Protein AF-A0A0S8D7I2-F1 (afdb_monomer)

Radius of gyration: 40.23 Å; Cα contacts (8 Å, |Δi|>4): 1376; chains: 1; bounding box: 91×74×129 Å

Foldseek 3Di:
DFLVPPDQPPDAQPCLVVVVVVLVDPVNVLAFQVVNLLVLLVVLLVSLVPDDPLAACLLNSLVSLVVCVVVCSHVHAFPLSSQQCLLAPPPDDPVRSLVSLCRNLSFFDPLQLCCLFFVQHPNRAAEWEEEQEFFQQDDLQSLLQSVNSLSNCSNSNNHSHHRAREYAPFDDPAPCCVPQPCVNNNPCPRVRGYDHDLEDFAFLSGQFHAPQEDEAEQLDFPVPDPQPPDLHWYFYAYPSQFGDFTDHPVLSVLLCLLVVLVLLLLVQLLVVCVVVLVVQVPDPWHFLVVLVVVLCVSQQDFSCNGPSNVVDDPLSVLLQQLLCCQLLVNVCRRRDGNNNVQVSVVVVVLNLSVVLSVLSVPCSVQQDDPGTGDPPVVSVVVSSVVSSVSSVVSSVSSVSVSRGNNSSSSSCCRRVVPDHQAAERGHTLVSLLVSCPVPQKHFYWDDTPNTTHTDGIRGPVQSPDQANYEYAYFAAADCVSGNYDRNYFYAGYQHADDHDHDGDDHHHYDYDPWLGSLLVVLVSLCVSCLQAEQLPADLVRLVVQLVVLPPPPDPQSVVQNVSSVSSNVNVVVVDPTHRRLVSSLSSLLSSLVRLCVSCVQLVNTDPSSLVSNQVSSQSSVCSVVVGRGRQDDLPPPDPDPCSSVVSSLRQLLRPSSLVSVQVSLVVVQVVLLVCLVCLLVVNDPVQFPQWDQALQAEIETEGEHEPVCVVVCVVSVVSNLVSVLVVVVVVCVVPVSHFKYKYWYAYDYRSVCSNVVDDDQDPFWTKIKIDGDPDPVSLVQLLQLLQQLQVVQCVQAVQKAKEFEAPVSVSVVVSCVVRYDDGHYHYDYDHGGIMMITGGHPSPPPDPVSRNVSGDHDDD

Solvent-accessible surface area (backbone atoms only — not comparable to full-atom values): 46461 Å² total; per-residue (Å²): 134,56,65,76,65,65,74,81,73,89,65,63,67,82,64,51,74,63,53,56,56,56,60,71,33,69,78,46,66,73,44,54,72,65,64,45,48,52,55,54,40,53,51,52,48,55,56,60,68,70,55,66,80,76,36,63,33,50,40,32,52,43,51,50,44,50,48,41,43,74,70,55,72,41,99,76,66,44,54,65,57,47,51,49,38,52,68,65,66,61,81,57,52,74,67,56,44,39,51,54,33,8,37,33,54,8,45,38,66,68,63,46,70,47,36,82,67,35,77,28,45,93,75,44,62,41,66,24,23,28,36,18,24,25,40,56,79,47,46,64,38,21,46,52,41,12,49,55,48,27,45,51,38,45,23,57,43,46,26,69,53,48,69,38,32,34,32,13,85,42,82,60,93,49,68,65,44,52,67,65,42,25,69,62,36,37,85,52,45,64,79,37,56,46,40,52,56,65,52,53,74,58,31,34,62,45,57,52,42,50,82,54,59,43,82,40,48,40,78,42,52,57,83,80,57,75,70,84,84,50,95,59,48,37,37,34,20,44,99,88,56,36,54,73,36,76,58,53,71,67,56,52,55,55,46,50,53,55,52,46,58,55,47,49,41,51,53,48,48,53,52,48,51,54,51,53,49,53,56,54,71,66,43,95,75,47,42,48,70,60,53,53,50,46,54,53,54,61,34,61,38,33,54,58,73,30,72,57,51,71,71,45,54,74,65,56,49,48,52,50,25,38,36,32,33,64,60,66,62,33,87,61,28,44,71,30,20,52,49,56,46,24,56,51,37,39,75,74,71,43,49,51,47,44,46,48,56,46,48,66,66,72,52,46,72,72,44,35,53,98,54,30,60,49,94,46,65,71,52,49,52,53,51,50,50,51,51,53,52,45,52,51,51,28,53,50,54,51,51,55,55,62,33,14,38,50,51,39,50,37,41,39,40,64,57,69,60,56,68,79,66,68,41,39,50,76,39,38,56,68,58,49,54,64,70,35,68,91,42,69,52,34,45,28,32,46,83,53,98,95,42,43,31,67,77,30,32,37,46,46,74,60,73,68,43,72,59,53,21,35,34,31,38,16,54,36,53,46,65,87,57,36,54,63,44,84,41,50,38,50,35,20,31,39,24,40,67,90,79,45,77,88,61,90,54,91,49,33,73,49,75,50,91,42,60,30,44,23,46,57,53,48,52,58,45,46,68,54,42,61,67,48,38,51,42,85,48,49,71,73,56,47,52,54,48,46,64,74,40,62,89,54,91,48,72,72,38,51,57,46,45,53,54,46,52,45,34,50,51,43,64,70,68,66,60,93,50,35,45,19,54,68,45,55,40,52,51,45,52,50,31,51,50,24,34,35,60,63,11,61,70,53,73,47,66,36,74,64,37,54,56,48,52,45,47,40,55,19,49,46,42,14,44,74,69,48,41,87,52,72,86,66,87,63,86,87,56,64,90,53,96,57,30,64,60,55,47,38,52,54,50,45,51,31,72,58,50,37,54,51,53,34,59,54,43,57,47,55,51,51,47,51,54,51,33,52,55,33,43,74,67,77,72,42,68,71,61,62,60,55,56,47,80,42,61,75,30,32,38,45,31,38,36,82,38,38,65,85,44,45,68,60,46,66,76,44,41,72,58,52,52,51,52,53,49,54,53,50,53,50,50,28,75,79,36,75,60,44,30,37,37,38,36,31,40,26,47,41,81,46,52,66,38,55,41,68,67,55,83,74,85,58,92,58,65,22,39,38,39,38,41,63,62,100,49,71,66,28,52,51,42,49,41,49,22,44,47,55,42,42,66,56,48,58,75,69,38,90,79,40,37,37,38,36,25,11,92,68,32,66,60,58,49,50,47,50,60,76,41,46,76,99,62,59,70,45,82,42,90,41,98,55,72,36,37,36,41,35,31,59,38,56,65,64,77,67,43,68,77,79,48,56,85,30,48,55,69,71,79,129

Sequence (860 aa):
MNINDFSISEKKFLNVKQVIKTFKKKIFLKKNVFEREILVNETLFKFIDKEKTPCFLLPQVLDYIEKINTEKILPKYEFSSFELWLNDYSKLSFEENYFIRAKIAGKYIPRDEYQKIFPIGLNKVYEGSHIVTSHESPDLDSMIGSFWGWVDAFAARVGNNLHVWNVPQGPVQSQEIEIYFKDVFGPAIFKRIMKTNSSLTLTGKDLLHFKNLVLKKEEDSIADIDHKRHNIAVVVINSEGYYLGDWRSFDYEDVKSVTSLLDFCLQWFKNKIKFDLLSLFSKKDFYEKEFESFIIKIFNLKLKNSDPFNRFDEDKKKILDDFLKNVLNMKKGIEVSFFEFSKDLSKLSLKEFERLYTFFKEKKSLVFENGKVKEDRSKIFKFFEKIMVQIEEVLNEINQYLGRLDVALKVKYDVFGYMPSYVTINDEVEEIKNKMGPNQFLSVVMFDEGKNIPIGVIRAIDLKKRTLGTVSFRDFSSKEDINMSSYLDVISVIDHHKTSLNTLSPPCMIVSDVQSTNTIMAQMSFEINDRYSVYNMKKSEIDKQIEMVIGKKEKRSNEILKRLFQKKNILEKKEKYFIHPYREFLEYLHFLFAILDDTDLLMKVSKRDIEYFVSLLNRMKSIIVKKEVEIIDISDLEKDENFLEKAANRILKNKEMYLIYKKIYLHKEKDIEKNIKKCVKDKSFSIFSDVKIQNRCARVGQTKIFFKNVKYFEKNKNILKKRWLEETKKVFLERNDLDLHIHMISTIRGAKEVFEASFKKYLHKDEIWIWIPYNEIARIHLKKFLKSFWEVLSKADENFYVEIYGMDYKILENIFNSCLYPIKKIVKNKDMPHAVIYFQAGKINSRKTMISPYLPKLID

Mean predicted aligned error: 11.29 Å

Structure (mmCIF, N/CA/C/O backbone):
data_AF-A0A0S8D7I2-F1
#
_entry.id   AF-A0A0S8D7I2-F1
#
loop_
_atom_site.group_PDB
_atom_site.id
_atom_site.type_symbol
_atom_site.label_atom_id
_atom_site.label_alt_id
_atom_site.label_comp_id
_atom_site.label_asym_id
_atom_site.label_entity_id
_atom_site.label_seq_id
_atom_site.pdbx_PDB_ins_code
_atom_site.Cartn_x
_atom_site.Cartn_y
_atom_site.Cartn_z
_atom_site.occupancy
_atom_site.B_iso_or_equiv
_atom_site.auth_seq_id
_atom_site.auth_comp_id
_atom_site.auth_asym_id
_atom_site.auth_atom_id
_atom_site.pdbx_PDB_model_num
ATOM 1 N N . MET A 1 1 ? -12.689 -21.189 28.047 1.00 66.75 1 MET A N 1
ATOM 2 C CA . MET A 1 1 ? -11.795 -20.387 27.191 1.00 66.75 1 MET A CA 1
ATOM 3 C C . MET A 1 1 ? -12.311 -18.960 27.167 1.00 66.75 1 MET A C 1
ATOM 5 O O . MET A 1 1 ? -13.443 -18.761 26.736 1.00 66.75 1 MET A O 1
ATOM 9 N N . ASN A 1 2 ? -11.570 -18.017 27.742 1.00 81.12 2 ASN A N 1
ATOM 10 C CA . ASN A 1 2 ? -11.903 -16.589 27.749 1.00 81.12 2 ASN A CA 1
ATOM 11 C C . ASN A 1 2 ? -11.512 -15.940 26.413 1.00 81.12 2 ASN A C 1
ATOM 13 O O . ASN A 1 2 ? -10.710 -16.500 25.667 1.00 81.12 2 ASN A O 1
ATOM 17 N N . ILE A 1 3 ? -12.028 -14.741 26.135 1.00 81.62 3 ILE A N 1
ATOM 18 C CA . ILE A 1 3 ? -11.688 -13.981 24.926 1.00 81.62 3 ILE A CA 1
ATOM 19 C C . ILE A 1 3 ? -10.188 -13.677 24.855 1.00 81.62 3 ILE A C 1
ATOM 21 O O . ILE A 1 3 ? -9.563 -13.828 23.810 1.00 81.62 3 ILE A O 1
ATOM 25 N N . ASN A 1 4 ? -9.590 -13.334 25.994 1.00 75.81 4 ASN A N 1
ATOM 26 C CA . ASN A 1 4 ? -8.165 -13.024 26.092 1.00 75.81 4 ASN A CA 1
ATOM 27 C C . ASN A 1 4 ? -7.253 -14.271 26.036 1.00 75.81 4 ASN A C 1
ATOM 29 O O . ASN A 1 4 ? -6.042 -14.129 25.908 1.00 75.81 4 ASN A O 1
ATOM 33 N N . ASP A 1 5 ? -7.818 -15.485 26.121 1.00 67.62 5 ASP A N 1
ATOM 34 C CA . ASP A 1 5 ? -7.059 -16.741 25.996 1.00 67.62 5 ASP A CA 1
ATOM 35 C C . ASP A 1 5 ? -6.831 -17.123 24.524 1.00 67.62 5 ASP A C 1
ATOM 37 O O . ASP A 1 5 ? -6.251 -18.172 24.232 1.00 67.62 5 ASP A O 1
ATOM 41 N N . PHE A 1 6 ? -7.327 -16.315 23.581 1.00 67.25 6 PHE A N 1
ATOM 42 C CA . PHE A 1 6 ? -7.134 -16.562 22.164 1.00 67.25 6 PHE A CA 1
ATOM 43 C C . PHE A 1 6 ? -5.651 -16.406 21.808 1.00 67.25 6 PHE A C 1
ATOM 45 O O . PHE A 1 6 ? -5.130 -15.303 21.649 1.00 67.25 6 PHE A O 1
ATOM 52 N N . SER A 1 7 ? -4.952 -17.539 21.725 1.00 60.38 7 SER A N 1
ATOM 53 C CA . SER A 1 7 ? -3.529 -17.568 21.423 1.00 60.38 7 SER A CA 1
ATOM 54 C C . SER A 1 7 ? -3.299 -17.262 19.948 1.00 60.38 7 SER A C 1
ATOM 56 O O . SER A 1 7 ? -3.696 -18.034 19.069 1.00 60.38 7 SER A O 1
ATOM 58 N N . ILE A 1 8 ? -2.590 -16.172 19.688 1.00 60.78 8 ILE A N 1
ATOM 59 C CA . ILE A 1 8 ? -2.012 -15.882 18.383 1.00 60.78 8 ILE A CA 1
ATOM 60 C C . ILE A 1 8 ? -0.891 -16.898 18.160 1.00 60.78 8 ILE A C 1
ATOM 62 O O . ILE A 1 8 ? 0.201 -16.778 18.710 1.00 60.78 8 ILE A O 1
ATOM 66 N N . SER A 1 9 ? -1.169 -17.962 17.408 1.00 59.78 9 SER A N 1
ATOM 67 C CA . SER A 1 9 ? -0.104 -18.872 16.997 1.00 59.78 9 SER A CA 1
ATOM 68 C C . SER A 1 9 ? 0.774 -18.149 15.978 1.00 59.78 9 SER A C 1
ATOM 70 O O . SER A 1 9 ? 0.261 -17.788 14.915 1.00 59.78 9 SER A O 1
ATOM 72 N N . GLU A 1 10 ? 2.073 -17.997 16.256 1.00 63.94 10 GLU A N 1
ATOM 73 C CA . GLU A 1 10 ? 3.081 -17.608 15.260 1.00 63.94 10 GLU A CA 1
ATOM 74 C C . GLU A 1 10 ? 3.192 -18.702 14.186 1.00 63.94 10 GLU A C 1
ATOM 76 O O . GLU A 1 10 ? 4.127 -19.507 14.154 1.00 63.94 10 GLU A O 1
ATOM 81 N N . LYS A 1 11 ? 2.203 -18.783 13.297 1.00 73.12 11 LYS A N 1
ATOM 82 C CA . LYS A 1 11 ? 2.316 -19.611 12.105 1.00 73.12 11 LYS A CA 1
ATOM 83 C C . LYS A 1 11 ? 3.278 -18.905 11.169 1.00 73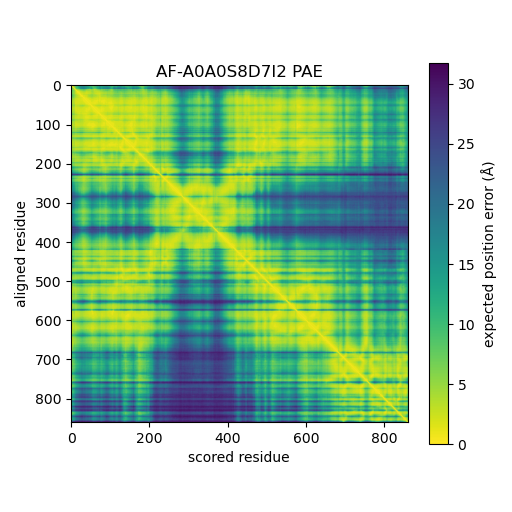.12 11 LYS A C 1
ATOM 85 O O . LYS A 1 11 ? 3.123 -17.727 10.877 1.00 73.12 11 LYS A O 1
ATOM 90 N N . LYS A 1 12 ? 4.278 -19.646 10.711 1.00 85.12 12 LYS A N 1
ATOM 91 C CA . LYS A 1 12 ? 5.245 -19.233 9.692 1.00 85.12 12 LYS A CA 1
ATOM 92 C C . LYS A 1 12 ? 5.118 -20.222 8.544 1.00 85.12 12 LYS A C 1
ATOM 94 O O . LYS A 1 12 ? 4.789 -21.385 8.787 1.00 85.12 12 LYS A O 1
ATOM 99 N N . PHE A 1 13 ? 5.389 -19.791 7.315 1.00 91.38 13 PHE A N 1
ATOM 100 C CA . PHE A 1 13 ? 5.464 -20.741 6.208 1.00 91.38 13 PHE A CA 1
ATOM 101 C C . PHE A 1 13 ? 6.526 -21.812 6.511 1.00 91.38 13 PHE A C 1
ATOM 103 O O . PHE A 1 13 ? 7.608 -21.524 7.042 1.00 91.38 13 PHE A O 1
ATOM 110 N N . LEU A 1 14 ? 6.211 -23.066 6.185 1.00 87.62 14 LEU A N 1
ATOM 111 C CA . LEU A 1 14 ? 7.134 -24.182 6.373 1.00 87.62 14 LEU A CA 1
ATOM 112 C C . LEU A 1 14 ? 8.344 -24.018 5.439 1.00 87.62 14 LEU A C 1
ATOM 114 O O . LEU A 1 14 ? 8.232 -23.496 4.335 1.00 87.62 14 LEU A O 1
ATOM 118 N N . ASN A 1 15 ? 9.523 -24.464 5.876 1.00 87.31 15 ASN A N 1
ATOM 119 C CA . ASN A 1 15 ? 10.766 -24.463 5.088 1.00 87.31 15 ASN A CA 1
ATOM 120 C C . ASN A 1 15 ? 11.307 -23.092 4.623 1.00 87.31 15 ASN A C 1
ATOM 122 O O . ASN A 1 15 ? 12.300 -23.060 3.897 1.00 87.31 15 ASN A O 1
ATOM 126 N N . VAL A 1 16 ? 10.778 -21.956 5.098 1.00 88.94 16 VAL A N 1
ATOM 127 C CA . VAL A 1 16 ? 11.286 -20.609 4.734 1.00 88.94 16 VAL A CA 1
ATOM 128 C C . VAL A 1 16 ? 12.794 -20.476 4.942 1.00 88.94 16 VAL A C 1
ATOM 130 O O . VAL A 1 16 ? 13.497 -19.975 4.070 1.00 88.94 16 VAL A O 1
ATOM 133 N N . LYS A 1 17 ? 13.329 -20.983 6.062 1.00 89.19 17 LYS A N 1
ATOM 134 C CA . LYS A 1 17 ? 14.776 -20.934 6.341 1.00 89.19 17 LYS A CA 1
ATOM 135 C C . LYS A 1 17 ? 15.604 -21.679 5.290 1.00 89.19 17 LYS A C 1
ATOM 137 O O . LYS A 1 17 ? 16.692 -21.229 4.946 1.00 89.19 17 LYS A O 1
ATOM 142 N N . GLN A 1 18 ? 15.116 -22.818 4.798 1.00 89.94 18 GLN A N 1
ATOM 143 C CA . GLN A 1 18 ? 15.806 -23.588 3.761 1.00 89.94 18 GLN A CA 1
ATOM 144 C C . GLN A 1 18 ? 15.786 -22.831 2.431 1.00 89.94 18 GLN A C 1
ATOM 146 O O . GLN A 1 18 ? 16.819 -22.730 1.776 1.00 89.94 18 GLN A O 1
ATOM 151 N N . VAL A 1 19 ? 14.648 -22.232 2.073 1.00 92.12 19 VAL A N 1
ATOM 152 C CA . VAL A 1 19 ? 14.519 -21.465 0.830 1.00 92.12 19 VAL A CA 1
ATOM 153 C C . VAL A 1 19 ? 15.361 -20.189 0.851 1.00 92.12 19 VAL A C 1
ATOM 155 O O . VAL A 1 19 ? 16.077 -19.930 -0.111 1.00 92.12 19 VAL A O 1
ATOM 158 N N . ILE A 1 20 ? 15.410 -19.460 1.969 1.00 92.00 20 ILE A N 1
ATOM 159 C CA . ILE A 1 20 ? 16.280 -18.279 2.111 1.00 92.00 20 ILE A CA 1
ATOM 160 C C . ILE A 1 20 ? 17.753 -18.638 1.873 1.00 92.00 20 ILE A C 1
ATOM 162 O O . ILE A 1 20 ? 18.477 -17.882 1.228 1.00 92.00 20 ILE A O 1
ATOM 166 N N . LYS A 1 21 ? 18.213 -19.818 2.319 1.00 92.50 21 LYS A N 1
ATOM 167 C CA . LYS A 1 21 ? 19.582 -20.278 2.024 1.00 92.50 21 LYS A CA 1
ATOM 168 C C . LYS A 1 21 ? 19.832 -20.443 0.523 1.00 92.50 21 LYS A C 1
ATOM 170 O O . LYS A 1 21 ? 20.964 -20.262 0.082 1.00 92.50 21 LYS A O 1
ATOM 175 N N . THR A 1 22 ? 18.811 -20.765 -0.274 1.00 93.75 22 THR A N 1
ATOM 176 C CA . THR A 1 22 ? 18.968 -20.889 -1.732 1.00 93.75 22 THR A CA 1
ATOM 177 C C . THR A 1 22 ? 19.227 -19.546 -2.409 1.00 93.75 22 THR A C 1
ATOM 179 O O . THR A 1 22 ? 20.024 -19.501 -3.344 1.00 93.75 22 THR A O 1
ATOM 182 N N . PHE A 1 23 ? 18.682 -18.450 -1.873 1.00 95.19 23 PHE A N 1
ATOM 183 C CA . PHE A 1 23 ? 18.947 -17.092 -2.355 1.00 95.19 23 PHE A CA 1
ATOM 184 C C . PHE A 1 23 ? 20.359 -16.590 -2.018 1.00 95.19 23 PHE A C 1
ATOM 186 O O . PHE A 1 23 ? 20.816 -15.601 -2.571 1.00 95.19 23 PHE A O 1
ATOM 193 N N . LYS A 1 24 ? 21.108 -17.294 -1.160 1.00 91.94 24 LYS A N 1
ATOM 194 C CA . LYS A 1 24 ? 22.522 -16.982 -0.887 1.00 91.94 24 LYS A CA 1
ATOM 195 C C . LYS A 1 24 ? 23.492 -17.695 -1.836 1.00 91.94 24 LYS A C 1
ATOM 197 O O . LYS A 1 24 ? 24.704 -17.531 -1.724 1.00 91.94 24 LYS A O 1
ATOM 202 N N . LYS A 1 25 ? 22.992 -18.519 -2.765 1.00 93.69 25 LYS A N 1
ATOM 203 C CA . LYS A 1 25 ? 23.831 -19.220 -3.747 1.00 93.69 25 LYS A CA 1
ATOM 204 C C . LYS A 1 25 ? 24.339 -18.249 -4.817 1.00 93.69 25 LYS A C 1
ATOM 206 O O . LYS A 1 25 ? 23.605 -17.372 -5.262 1.00 93.69 25 LYS A O 1
ATOM 211 N N . LYS A 1 26 ? 25.559 -18.489 -5.321 1.00 91.25 26 LYS A N 1
ATOM 212 C CA . LYS A 1 26 ? 26.195 -17.672 -6.377 1.00 91.25 26 LYS A CA 1
ATOM 213 C C . LYS A 1 26 ? 25.313 -17.479 -7.616 1.00 91.25 26 LYS A C 1
ATOM 215 O O . LYS A 1 26 ? 25.322 -16.404 -8.191 1.00 91.25 26 LYS A O 1
ATOM 220 N N . ILE A 1 27 ? 24.542 -18.496 -8.010 1.00 92.62 27 ILE A N 1
ATOM 221 C CA . ILE A 1 27 ? 23.648 -18.425 -9.181 1.00 92.62 27 ILE A CA 1
ATOM 222 C C . ILE A 1 27 ? 22.582 -17.334 -9.009 1.00 92.62 27 ILE A C 1
ATOM 224 O O . ILE A 1 27 ? 22.300 -16.616 -9.957 1.00 92.62 27 ILE A O 1
ATOM 228 N N . PHE A 1 28 ? 22.017 -17.187 -7.807 1.00 93.00 28 PHE A N 1
ATOM 229 C CA . PHE A 1 28 ? 21.037 -16.139 -7.521 1.00 93.00 28 PHE A CA 1
ATOM 230 C C . PHE A 1 28 ? 21.701 -14.763 -7.437 1.00 93.00 28 PHE A C 1
ATOM 232 O O . PHE A 1 28 ? 21.184 -13.805 -7.988 1.00 93.00 28 PHE A O 1
ATOM 239 N N . LEU A 1 29 ? 22.867 -14.668 -6.792 1.00 90.56 29 LEU A N 1
ATOM 240 C CA . LEU A 1 29 ? 23.582 -13.396 -6.625 1.00 90.56 29 LEU A CA 1
ATOM 241 C C . LEU A 1 29 ? 24.160 -12.833 -7.932 1.00 90.56 29 LEU A C 1
ATOM 243 O O . LEU A 1 29 ? 24.415 -11.641 -8.000 1.00 90.56 29 LEU A O 1
ATOM 247 N N . LYS A 1 30 ? 24.355 -13.670 -8.959 1.00 89.94 30 LYS A N 1
ATOM 248 C CA . LYS A 1 30 ? 24.744 -13.230 -10.310 1.00 89.94 30 LYS A CA 1
ATOM 249 C C . LYS A 1 30 ? 23.613 -12.545 -11.084 1.00 89.94 30 LYS A C 1
ATOM 251 O O . LYS A 1 30 ? 23.881 -11.973 -12.131 1.00 89.94 30 LYS A O 1
ATOM 256 N N . LYS A 1 31 ? 22.367 -12.662 -10.620 1.00 90.19 31 LYS A N 1
ATOM 257 C CA . LYS A 1 31 ? 21.200 -12.048 -11.255 1.00 90.19 31 LYS A CA 1
ATOM 258 C C . LYS A 1 31 ? 21.057 -10.595 -10.828 1.00 90.19 31 LYS A C 1
ATOM 260 O O . LYS A 1 31 ? 21.346 -10.261 -9.675 1.00 90.19 31 LYS A O 1
ATOM 265 N N . ASN A 1 32 ? 20.543 -9.762 -11.726 1.00 89.62 32 ASN A N 1
ATOM 266 C CA . ASN A 1 32 ? 20.250 -8.369 -11.395 1.00 89.62 32 ASN A CA 1
ATOM 267 C C . ASN A 1 32 ? 19.128 -8.278 -10.336 1.00 89.62 32 ASN A C 1
ATOM 269 O O . ASN A 1 32 ? 18.448 -9.268 -10.035 1.00 89.62 32 ASN A O 1
ATOM 273 N N . VAL A 1 33 ? 18.955 -7.116 -9.696 1.00 91.12 33 VAL A N 1
ATOM 274 C CA . VAL A 1 33 ? 17.976 -6.966 -8.594 1.00 91.12 33 VAL A CA 1
ATOM 275 C C . VAL A 1 33 ? 16.552 -7.350 -9.013 1.00 91.12 33 VAL A C 1
ATOM 277 O O . VAL A 1 33 ? 15.856 -8.011 -8.240 1.00 91.12 33 VAL A O 1
ATOM 280 N N . PHE A 1 34 ? 16.130 -7.004 -10.228 1.00 90.12 34 PHE A N 1
ATOM 281 C CA . PHE A 1 34 ? 14.772 -7.266 -10.702 1.00 90.12 34 PHE A CA 1
ATOM 282 C C . PHE A 1 34 ? 14.502 -8.762 -10.931 1.00 90.12 34 PHE A C 1
ATOM 284 O O . PHE A 1 34 ? 13.498 -9.302 -10.468 1.00 90.12 34 PHE A O 1
ATOM 291 N N . GLU A 1 35 ? 15.435 -9.476 -11.563 1.00 91.62 35 GLU A N 1
ATOM 292 C CA . GLU A 1 35 ? 15.348 -10.932 -11.716 1.00 91.62 35 GLU A CA 1
ATOM 293 C C . GLU A 1 35 ? 15.302 -11.651 -10.359 1.00 91.62 35 GLU A C 1
ATOM 295 O O . GLU A 1 35 ? 14.576 -12.635 -10.180 1.00 91.62 35 GLU A O 1
ATOM 300 N N . ARG A 1 36 ? 16.084 -11.167 -9.385 1.00 94.38 36 ARG A N 1
ATOM 301 C CA . ARG A 1 36 ? 16.058 -11.685 -8.013 1.00 94.38 36 ARG A CA 1
ATOM 302 C C . ARG A 1 36 ? 14.697 -11.454 -7.359 1.00 94.38 36 ARG A C 1
ATOM 304 O O . ARG A 1 36 ? 14.186 -12.362 -6.704 1.00 94.38 36 ARG A O 1
ATOM 311 N N . GLU A 1 37 ? 14.104 -10.279 -7.553 1.00 94.81 37 GLU A N 1
ATOM 312 C CA . GLU A 1 37 ? 12.775 -9.934 -7.041 1.00 94.81 37 GLU A CA 1
ATOM 313 C C . GLU A 1 37 ? 11.683 -10.849 -7.613 1.00 94.81 37 GLU A C 1
ATOM 315 O O . GLU A 1 37 ? 10.878 -11.379 -6.843 1.00 94.81 37 GLU A O 1
ATOM 320 N N . ILE A 1 38 ? 11.710 -11.145 -8.919 1.00 94.25 38 ILE A N 1
ATOM 321 C CA . ILE A 1 38 ? 10.792 -12.108 -9.555 1.00 94.25 38 ILE A CA 1
ATOM 322 C C . ILE A 1 38 ? 10.868 -13.480 -8.869 1.00 94.25 38 ILE A C 1
ATOM 324 O O . ILE A 1 38 ? 9.841 -14.028 -8.472 1.00 94.25 38 ILE A O 1
ATOM 328 N N . LEU A 1 39 ? 12.072 -14.019 -8.653 1.00 96.31 39 LEU A N 1
ATOM 329 C CA . LEU A 1 39 ? 12.250 -15.329 -8.010 1.00 96.31 39 LEU A CA 1
ATOM 330 C C . LEU A 1 39 ? 11.780 -15.345 -6.545 1.00 96.31 39 LEU A C 1
ATOM 332 O O . LEU A 1 39 ? 11.227 -16.345 -6.066 1.00 96.31 39 LEU A O 1
ATOM 336 N N . VAL A 1 40 ? 11.994 -14.244 -5.819 1.00 97.62 40 VAL A N 1
ATOM 337 C CA . VAL A 1 40 ? 11.507 -14.071 -4.442 1.00 97.62 40 VAL A CA 1
ATOM 338 C C . VAL A 1 40 ? 9.975 -14.037 -4.411 1.00 97.62 40 VAL A C 1
ATOM 340 O O . VAL A 1 40 ? 9.384 -14.687 -3.542 1.00 97.62 40 VAL A O 1
ATOM 343 N N . ASN A 1 41 ? 9.340 -13.350 -5.366 1.00 97.88 41 ASN A N 1
ATOM 344 C CA . ASN A 1 41 ? 7.885 -13.272 -5.503 1.00 97.88 41 ASN A CA 1
ATOM 345 C C . ASN A 1 41 ? 7.261 -14.618 -5.899 1.00 97.88 41 ASN A C 1
ATOM 347 O O . ASN A 1 41 ? 6.317 -15.066 -5.249 1.00 97.88 41 ASN A O 1
ATOM 351 N N . GLU A 1 42 ? 7.822 -15.318 -6.887 1.00 97.44 42 GLU A N 1
ATOM 352 C CA . GLU A 1 42 ? 7.377 -16.663 -7.284 1.00 97.44 42 GLU A CA 1
ATOM 353 C C . GLU A 1 42 ? 7.425 -17.654 -6.118 1.00 97.44 42 GLU A C 1
ATOM 355 O O . GLU A 1 42 ? 6.560 -18.518 -5.962 1.00 97.44 42 GLU A O 1
ATOM 360 N N . THR A 1 43 ? 8.457 -17.540 -5.284 1.00 97.12 43 THR A N 1
ATOM 361 C CA . THR A 1 43 ? 8.612 -18.362 -4.086 1.00 97.12 43 THR A CA 1
ATOM 362 C C . THR A 1 43 ? 7.517 -18.068 -3.063 1.00 97.12 43 THR A C 1
ATOM 364 O O . THR A 1 43 ? 6.914 -19.002 -2.530 1.00 97.12 43 THR A O 1
ATOM 367 N N . LEU A 1 44 ? 7.236 -16.788 -2.804 1.00 98.00 44 LEU A N 1
ATOM 368 C CA . LEU A 1 44 ? 6.157 -16.376 -1.908 1.00 98.00 44 LEU A CA 1
ATOM 369 C C . LEU A 1 44 ? 4.794 -16.858 -2.419 1.00 98.00 44 LEU A C 1
ATOM 371 O O . LEU A 1 44 ? 4.023 -17.438 -1.655 1.00 98.00 44 LEU A O 1
ATOM 375 N N . PHE A 1 45 ? 4.537 -16.710 -3.718 1.00 98.19 45 PHE A N 1
ATOM 376 C CA . PHE A 1 45 ? 3.342 -17.241 -4.368 1.00 98.19 45 PHE A CA 1
ATOM 377 C C . PHE A 1 45 ? 3.202 -18.753 -4.153 1.00 98.19 45 PHE A C 1
ATOM 379 O O . PHE A 1 45 ? 2.156 -19.200 -3.696 1.00 98.19 45 PHE A O 1
ATOM 386 N N . LYS A 1 46 ? 4.265 -19.540 -4.371 1.00 96.94 46 LYS A N 1
ATOM 387 C CA . LYS A 1 46 ? 4.252 -20.998 -4.140 1.00 96.94 46 LYS A CA 1
ATOM 388 C C . LYS A 1 46 ? 3.947 -21.370 -2.689 1.00 96.94 46 LYS A C 1
ATOM 390 O O . LYS A 1 46 ? 3.348 -22.418 -2.452 1.00 96.94 46 LYS A O 1
ATOM 395 N N . PHE A 1 47 ? 4.375 -20.565 -1.716 1.00 97.19 47 PHE A N 1
ATOM 396 C CA . PHE A 1 47 ? 3.994 -20.778 -0.320 1.00 97.19 47 PHE A CA 1
ATOM 397 C C . PHE A 1 47 ? 2.507 -20.516 -0.101 1.00 97.19 47 PHE A C 1
ATOM 399 O O . PHE A 1 47 ? 1.833 -21.352 0.491 1.00 97.19 47 PHE A O 1
ATOM 406 N N . ILE A 1 48 ? 1.990 -19.399 -0.617 1.00 97.69 48 ILE A N 1
ATOM 407 C CA . ILE A 1 48 ? 0.577 -19.034 -0.480 1.00 97.69 48 ILE A CA 1
ATOM 408 C C . ILE A 1 48 ? -0.321 -20.059 -1.173 1.00 97.69 48 ILE A C 1
ATOM 410 O O . ILE A 1 48 ? -1.294 -20.512 -0.578 1.00 97.69 48 ILE A O 1
ATOM 414 N N . ASP A 1 49 ? -0.001 -20.455 -2.402 1.00 96.75 49 ASP A N 1
ATOM 415 C CA . ASP A 1 49 ? -0.805 -21.365 -3.217 1.00 96.75 49 ASP A CA 1
ATOM 416 C C . ASP A 1 49 ? -0.966 -22.751 -2.566 1.00 96.75 49 ASP A C 1
ATOM 418 O O . ASP A 1 49 ? -2.075 -23.279 -2.483 1.00 96.75 49 ASP A O 1
ATOM 422 N N . LYS A 1 50 ? 0.097 -23.278 -1.945 1.00 95.69 50 LYS A N 1
ATOM 423 C CA . LYS A 1 50 ? 0.088 -24.589 -1.268 1.00 95.69 50 LYS A CA 1
ATOM 424 C C . LYS A 1 50 ? -0.743 -24.656 0.016 1.00 95.69 50 LYS A C 1
ATOM 426 O O . LYS A 1 50 ? -1.080 -25.756 0.456 1.00 95.69 50 LYS A O 1
ATOM 431 N N . GLU A 1 51 ? -1.045 -23.525 0.648 1.00 95.88 51 GLU A N 1
ATOM 432 C CA . GLU A 1 51 ? -1.806 -23.511 1.902 1.00 95.88 51 GLU A CA 1
ATOM 433 C C . GLU A 1 51 ? -3.259 -23.951 1.687 1.00 95.88 51 GLU A C 1
ATOM 435 O O . GLU A 1 51 ? -3.919 -23.545 0.731 1.00 95.88 51 GLU A O 1
ATOM 440 N N . LYS A 1 52 ? -3.795 -24.777 2.588 1.00 93.69 52 LYS A N 1
ATOM 441 C CA . LYS A 1 52 ? -5.179 -25.260 2.472 1.00 93.69 52 LYS A CA 1
ATOM 442 C C . LYS A 1 52 ? -6.162 -24.203 2.963 1.00 93.69 52 LYS A C 1
ATOM 444 O O . LYS A 1 52 ? -5.933 -23.578 3.995 1.00 93.69 52 LYS A O 1
ATOM 449 N N . THR A 1 53 ? -7.274 -24.038 2.253 1.00 92.69 53 THR A N 1
ATOM 450 C CA . THR A 1 53 ? -8.370 -23.165 2.682 1.00 92.69 53 THR A CA 1
ATOM 451 C C . THR A 1 53 ? -9.296 -23.873 3.685 1.00 92.69 53 THR A C 1
ATOM 453 O O . THR A 1 53 ? -9.398 -25.103 3.664 1.00 92.69 53 THR A O 1
ATOM 456 N N . PRO A 1 54 ? -9.977 -23.124 4.574 1.00 91.88 54 PRO A N 1
ATOM 457 C CA . PRO A 1 54 ? -9.828 -21.684 4.802 1.00 91.88 54 PRO A CA 1
ATOM 458 C C . PRO A 1 54 ? -8.476 -21.349 5.454 1.00 91.88 54 PRO A C 1
ATOM 460 O O . PRO A 1 54 ? -8.025 -22.051 6.356 1.00 91.88 54 PRO A O 1
ATOM 463 N N . CYS A 1 55 ? -7.845 -20.246 5.045 1.00 94.00 55 CYS A N 1
ATOM 464 C CA . CYS A 1 55 ? -6.581 -19.768 5.619 1.00 94.00 55 CYS A CA 1
ATOM 465 C C . CYS A 1 55 ? -6.558 -18.240 5.710 1.00 94.00 55 CYS A C 1
ATOM 467 O O . CYS A 1 55 ? -7.254 -17.583 4.949 1.00 94.00 55 CYS A O 1
ATOM 469 N N . PHE A 1 56 ? -5.742 -17.691 6.611 1.00 95.06 56 PHE A N 1
ATOM 470 C CA . PHE A 1 56 ? -5.402 -16.268 6.699 1.00 95.06 56 PHE A CA 1
ATOM 471 C C . PHE A 1 56 ? -3.880 -16.152 6.776 1.00 95.06 56 PHE A C 1
ATOM 473 O O . PHE A 1 56 ? -3.286 -16.680 7.721 1.00 95.06 56 PHE A O 1
ATOM 480 N N . LEU A 1 57 ? -3.262 -15.541 5.760 1.00 96.25 57 LEU A N 1
ATOM 481 C CA . LEU A 1 57 ? -1.810 -15.609 5.547 1.00 96.25 57 LEU A CA 1
ATOM 482 C C . LEU A 1 57 ? -1.089 -14.259 5.620 1.00 96.25 57 LEU A C 1
ATOM 484 O O . LEU A 1 57 ? 0.130 -14.236 5.475 1.00 96.25 57 LEU A O 1
ATOM 488 N N . LEU A 1 58 ? -1.789 -13.144 5.856 1.00 95.62 58 LEU A N 1
ATOM 489 C CA . LEU A 1 58 ? -1.159 -11.824 5.965 1.00 95.62 58 LEU A CA 1
ATOM 490 C C . LEU A 1 58 ? 0.019 -11.793 6.969 1.00 95.62 58 LEU A C 1
ATOM 492 O O . LEU A 1 58 ? 1.087 -11.318 6.576 1.00 95.62 58 LEU A O 1
ATOM 496 N N . PRO A 1 59 ? -0.081 -12.354 8.197 1.00 93.44 59 PRO A N 1
ATOM 497 C CA . PRO A 1 59 ? 1.068 -12.430 9.110 1.00 93.44 59 PRO A CA 1
ATOM 498 C C . PRO A 1 59 ? 2.264 -13.215 8.539 1.00 93.44 59 PRO A C 1
ATOM 500 O O . PRO A 1 59 ? 3.409 -12.785 8.651 1.00 93.44 59 PRO A O 1
ATOM 503 N N . GLN A 1 60 ? 2.012 -14.350 7.884 1.00 94.12 60 GLN A N 1
ATOM 504 C CA . GLN A 1 60 ? 3.031 -15.221 7.289 1.00 94.12 60 GLN A CA 1
ATOM 505 C C . GLN A 1 60 ? 3.746 -14.534 6.120 1.00 94.12 60 GLN A C 1
ATOM 507 O O . GLN A 1 60 ? 4.962 -14.660 5.970 1.00 94.12 60 GLN A O 1
ATOM 512 N N . VAL A 1 61 ? 2.989 -13.805 5.296 1.00 96.12 61 VAL A N 1
ATOM 513 C CA . VAL A 1 61 ? 3.519 -13.005 4.186 1.00 96.12 61 VAL A CA 1
ATOM 514 C C . VAL A 1 61 ? 4.420 -11.893 4.719 1.00 96.12 61 VAL A C 1
ATOM 516 O O . VAL A 1 61 ? 5.529 -11.711 4.217 1.00 96.12 61 VAL A O 1
ATOM 519 N N . LEU A 1 62 ? 3.992 -11.200 5.775 1.00 95.19 62 LEU A N 1
ATOM 520 C CA . LEU A 1 62 ? 4.787 -10.160 6.425 1.00 95.19 62 LEU A CA 1
ATOM 521 C C . LEU A 1 62 ? 6.076 -10.699 7.056 1.00 95.19 62 LEU A C 1
ATOM 523 O O . LEU A 1 62 ? 7.135 -10.104 6.861 1.00 95.19 62 LEU A O 1
ATOM 527 N N . ASP A 1 63 ? 6.020 -11.845 7.740 1.00 93.81 63 ASP A N 1
ATOM 528 C CA . ASP A 1 63 ? 7.208 -12.530 8.274 1.00 93.81 63 ASP A CA 1
ATOM 529 C C . ASP A 1 63 ? 8.192 -12.920 7.156 1.00 93.81 63 ASP A C 1
ATOM 531 O O . ASP A 1 63 ? 9.403 -12.741 7.305 1.00 93.81 63 ASP A O 1
ATOM 535 N N . TYR A 1 64 ? 7.699 -13.401 6.008 1.00 95.56 64 TYR A N 1
ATOM 536 C CA . TYR A 1 64 ? 8.549 -13.694 4.850 1.00 95.56 64 TYR A CA 1
ATOM 537 C C . TYR A 1 64 ? 9.223 -12.430 4.302 1.00 95.56 64 TYR A C 1
ATOM 539 O O . TYR A 1 64 ? 10.445 -12.416 4.138 1.00 95.56 64 TYR A O 1
ATOM 547 N N . ILE A 1 65 ? 8.456 -11.357 4.070 1.00 96.12 65 ILE A N 1
ATOM 548 C CA . ILE A 1 65 ? 8.986 -10.071 3.593 1.00 96.12 65 ILE A CA 1
ATOM 549 C C . ILE A 1 65 ? 10.047 -9.543 4.561 1.00 96.12 65 ILE A C 1
ATOM 551 O O . ILE A 1 65 ? 11.126 -9.127 4.133 1.00 96.12 65 ILE A O 1
ATOM 555 N N . GLU A 1 66 ? 9.785 -9.585 5.868 1.00 94.56 66 GLU A N 1
ATOM 556 C CA . GLU A 1 66 ? 10.736 -9.087 6.859 1.00 94.56 66 GLU A CA 1
ATOM 557 C C . GLU A 1 66 ? 12.035 -9.896 6.863 1.00 94.56 66 GLU A C 1
ATOM 559 O O . GLU A 1 66 ? 13.119 -9.315 6.933 1.00 94.56 66 GLU A O 1
ATOM 564 N N . LYS A 1 67 ? 11.958 -11.220 6.694 1.00 94.06 67 LYS A N 1
ATOM 565 C CA . LYS A 1 67 ? 13.147 -12.072 6.572 1.00 94.06 67 LYS A CA 1
ATOM 566 C C . LYS A 1 67 ? 13.975 -11.766 5.330 1.00 94.06 67 LYS A C 1
ATOM 568 O O . LYS A 1 67 ? 15.193 -11.685 5.447 1.00 94.06 67 LYS A O 1
ATOM 573 N N . ILE A 1 68 ? 13.348 -11.557 4.169 1.00 96.44 68 ILE A N 1
ATOM 574 C CA . ILE A 1 68 ? 14.049 -11.154 2.934 1.00 96.44 68 ILE A CA 1
ATOM 575 C C . ILE A 1 68 ? 14.856 -9.871 3.161 1.00 96.44 68 ILE A C 1
ATOM 577 O O . ILE A 1 68 ? 16.017 -9.793 2.755 1.00 96.44 68 ILE A O 1
ATOM 581 N N . ASN A 1 69 ? 14.272 -8.894 3.859 1.00 95.31 69 ASN A N 1
ATOM 582 C CA . ASN A 1 69 ? 14.940 -7.633 4.172 1.00 95.31 69 ASN A CA 1
ATOM 583 C C . ASN A 1 69 ? 16.034 -7.784 5.242 1.00 95.31 69 ASN A C 1
ATOM 585 O O . ASN A 1 69 ? 17.117 -7.227 5.092 1.00 95.31 69 ASN A O 1
ATOM 589 N N . THR A 1 70 ? 15.766 -8.527 6.319 1.00 94.19 70 THR A N 1
ATOM 590 C CA . THR A 1 70 ? 16.715 -8.720 7.432 1.00 94.19 70 THR A CA 1
ATOM 591 C C . THR A 1 70 ? 17.967 -9.458 6.962 1.00 94.19 70 THR A C 1
ATOM 593 O O . THR A 1 70 ? 19.085 -9.098 7.318 1.00 94.19 70 THR A O 1
ATOM 596 N N . GLU A 1 71 ? 17.783 -10.452 6.094 1.00 94.50 71 GLU A N 1
ATOM 597 C CA . GLU A 1 71 ? 18.859 -11.236 5.483 1.00 94.50 71 GLU A CA 1
ATOM 598 C C . GLU A 1 71 ? 19.495 -10.536 4.270 1.00 94.50 71 GLU A C 1
ATOM 600 O O . GLU A 1 71 ? 20.392 -11.107 3.649 1.00 94.50 71 GLU A O 1
ATOM 605 N N . LYS A 1 72 ? 19.043 -9.315 3.933 1.00 94.44 72 LYS A N 1
ATOM 606 C CA . LYS A 1 72 ? 19.525 -8.493 2.810 1.00 94.44 72 LYS A CA 1
ATOM 607 C C . LYS A 1 72 ? 19.552 -9.248 1.474 1.00 94.44 72 LYS A C 1
ATOM 609 O O . LYS A 1 72 ? 20.476 -9.092 0.681 1.00 94.44 72 LYS A O 1
ATOM 614 N N . ILE A 1 73 ? 18.541 -10.084 1.228 1.00 95.06 73 ILE A N 1
ATOM 615 C CA . ILE A 1 73 ? 18.415 -10.837 -0.031 1.00 95.06 73 ILE A CA 1
ATOM 616 C C . ILE A 1 73 ? 18.139 -9.889 -1.208 1.00 95.06 73 ILE A C 1
ATOM 618 O O . ILE A 1 73 ? 18.659 -10.091 -2.306 1.00 95.06 73 ILE A O 1
ATOM 622 N N . LEU A 1 74 ? 17.349 -8.845 -0.949 1.00 93.25 74 LEU A N 1
ATOM 623 C CA . LEU A 1 74 ? 17.080 -7.723 -1.847 1.00 93.25 74 LEU A CA 1
ATOM 624 C C . LEU A 1 74 ? 17.406 -6.408 -1.114 1.00 93.25 74 LEU A C 1
ATOM 626 O O . LEU A 1 74 ? 17.273 -6.375 0.114 1.00 93.25 74 LEU A O 1
ATOM 630 N N . PRO A 1 75 ? 17.784 -5.323 -1.823 1.00 89.69 75 PRO A N 1
ATOM 631 C CA . PRO A 1 75 ? 18.064 -4.027 -1.196 1.00 89.69 75 PRO A CA 1
ATOM 632 C C . PRO A 1 75 ? 16.867 -3.477 -0.412 1.00 89.69 75 PRO A C 1
ATOM 634 O O . PRO A 1 75 ? 17.011 -2.985 0.708 1.00 89.69 75 PRO A O 1
ATOM 637 N N . LYS A 1 76 ? 15.669 -3.596 -0.995 1.00 90.69 76 LYS A N 1
ATOM 638 C CA . LYS A 1 76 ? 14.401 -3.196 -0.391 1.00 90.69 76 LYS A CA 1
ATOM 639 C C . LYS A 1 76 ? 13.286 -4.067 -0.956 1.00 90.69 76 LYS A C 1
ATOM 641 O O . LYS A 1 76 ? 13.139 -4.154 -2.166 1.00 90.69 76 LYS A O 1
ATOM 646 N N . TYR A 1 77 ? 12.502 -4.695 -0.085 1.00 94.81 77 TYR A N 1
ATOM 647 C CA . TYR A 1 77 ? 11.355 -5.506 -0.494 1.00 94.81 77 TYR A CA 1
ATOM 648 C C . TYR A 1 77 ? 10.129 -5.133 0.344 1.00 94.81 77 TYR A C 1
ATOM 650 O O . TYR A 1 77 ? 10.169 -5.187 1.577 1.00 94.81 77 TYR A O 1
ATOM 658 N N . GLU A 1 78 ? 9.062 -4.692 -0.317 1.00 94.75 78 GLU A N 1
ATOM 659 C CA . GLU A 1 78 ? 7.812 -4.235 0.307 1.00 94.75 78 GLU A CA 1
ATOM 660 C C . GLU A 1 78 ? 6.645 -5.144 -0.099 1.00 94.75 78 GLU A C 1
ATOM 662 O O . GLU A 1 78 ? 6.727 -5.870 -1.086 1.00 94.75 78 GLU A O 1
ATOM 667 N N . PHE A 1 79 ? 5.518 -5.072 0.612 1.00 96.88 79 PHE A N 1
ATOM 668 C CA . PHE A 1 79 ? 4.312 -5.804 0.207 1.00 96.88 79 PHE A CA 1
ATOM 669 C C . PHE A 1 79 ? 3.837 -5.401 -1.201 1.00 96.88 79 PHE A C 1
ATOM 671 O O . PHE A 1 79 ? 3.451 -6.249 -2.003 1.00 96.88 79 PHE A O 1
ATOM 678 N N . SER A 1 80 ? 3.966 -4.114 -1.536 1.00 95.19 80 SER A N 1
ATOM 679 C CA . SER A 1 80 ? 3.633 -3.569 -2.858 1.00 95.19 80 SER A CA 1
ATOM 680 C C . SER A 1 80 ? 4.483 -4.152 -3.996 1.00 95.19 80 SER A C 1
ATOM 682 O O . SER A 1 80 ? 4.030 -4.165 -5.133 1.00 95.19 80 SER A O 1
ATOM 684 N N . SER A 1 81 ? 5.691 -4.660 -3.718 1.00 94.56 81 SER A N 1
ATOM 685 C CA . SER A 1 81 ? 6.498 -5.393 -4.708 1.00 94.56 81 SER A CA 1
ATOM 686 C C . SER A 1 81 ? 5.853 -6.722 -5.097 1.00 94.56 81 SER A C 1
ATOM 688 O O . SER A 1 81 ? 5.770 -7.055 -6.277 1.00 94.56 81 SER A O 1
ATOM 690 N N . PHE A 1 82 ? 5.357 -7.472 -4.108 1.00 97.44 82 PHE A N 1
ATOM 691 C CA . PHE A 1 82 ? 4.652 -8.725 -4.366 1.00 97.44 82 PHE A CA 1
ATOM 692 C C . PHE A 1 82 ? 3.312 -8.482 -5.062 1.00 97.44 82 PHE A C 1
ATOM 694 O O . PHE A 1 82 ? 2.969 -9.206 -5.991 1.00 97.44 82 PHE A O 1
ATOM 701 N N . GLU A 1 83 ? 2.573 -7.449 -4.650 1.00 96.88 83 GLU A N 1
ATOM 702 C CA . GLU A 1 83 ? 1.314 -7.088 -5.301 1.00 96.88 83 GLU A CA 1
ATOM 703 C C . GLU A 1 83 ? 1.510 -6.686 -6.770 1.00 96.88 83 GLU A C 1
ATOM 705 O O . GLU A 1 83 ? 0.776 -7.167 -7.634 1.00 96.88 83 GLU A O 1
ATOM 710 N N . LEU A 1 84 ? 2.520 -5.861 -7.061 1.00 93.75 84 LEU A N 1
ATOM 711 C CA . LEU A 1 84 ? 2.854 -5.475 -8.429 1.00 93.75 84 LEU A CA 1
ATOM 712 C C . LEU A 1 84 ? 3.182 -6.704 -9.285 1.00 93.75 84 LEU A C 1
ATOM 714 O O . LEU A 1 84 ? 2.643 -6.882 -10.376 1.00 93.75 84 LEU A O 1
ATOM 718 N N . TRP A 1 85 ? 4.013 -7.604 -8.750 1.00 95.00 85 TRP A N 1
ATOM 719 C CA . TRP A 1 85 ? 4.313 -8.875 -9.403 1.00 95.00 85 TRP A CA 1
ATOM 720 C C . TRP A 1 85 ? 3.055 -9.718 -9.637 1.00 95.00 85 TRP A C 1
ATOM 722 O O . TRP A 1 85 ? 2.876 -10.283 -10.717 1.00 95.00 85 TRP A O 1
ATOM 732 N N . LEU A 1 86 ? 2.146 -9.767 -8.663 1.00 95.31 86 LEU A N 1
ATOM 733 C CA . LEU A 1 86 ? 0.893 -10.503 -8.782 1.00 95.31 86 LEU A CA 1
ATOM 734 C C . LEU A 1 86 ? 0.023 -9.957 -9.925 1.00 95.31 86 LEU A C 1
ATOM 736 O O . LEU A 1 86 ? -0.605 -10.743 -10.632 1.00 95.31 86 LEU A O 1
ATOM 740 N N . ASN A 1 87 ? -0.000 -8.639 -10.121 1.00 92.88 87 ASN A N 1
ATOM 741 C CA . ASN A 1 87 ? -0.817 -7.982 -11.139 1.00 92.88 87 ASN A CA 1
ATOM 742 C C . ASN A 1 87 ? -0.249 -8.102 -12.558 1.00 92.88 87 ASN A C 1
ATOM 744 O O . ASN A 1 87 ? -1.014 -8.404 -13.475 1.00 92.88 87 ASN A O 1
ATOM 748 N N . ASP A 1 88 ? 1.056 -7.885 -12.734 1.00 87.75 88 ASP A N 1
ATOM 749 C CA . ASP A 1 88 ? 1.658 -7.728 -14.067 1.00 87.75 88 ASP A CA 1
ATOM 750 C C . ASP A 1 88 ? 2.556 -8.897 -14.503 1.00 87.75 88 ASP A C 1
ATOM 752 O O . ASP A 1 88 ? 2.733 -9.117 -15.701 1.00 87.75 88 ASP A O 1
ATOM 756 N N . TYR A 1 89 ? 3.094 -9.685 -13.564 1.00 89.56 89 TYR A N 1
ATOM 757 C CA . TYR A 1 89 ? 4.154 -10.667 -13.845 1.00 89.56 89 TYR A CA 1
ATOM 758 C C . TYR A 1 89 ? 3.768 -12.123 -13.583 1.00 89.56 89 TYR A C 1
ATOM 760 O O . TYR A 1 89 ? 4.335 -13.031 -14.190 1.00 89.56 89 TYR A O 1
ATOM 768 N N . SER A 1 90 ? 2.793 -12.367 -12.708 1.00 92.31 90 SER A N 1
ATOM 769 C CA . SER A 1 90 ? 2.409 -13.717 -12.278 1.00 92.31 90 SER A CA 1
ATOM 770 C C . SER A 1 90 ? 1.737 -14.564 -13.367 1.00 92.31 90 SER A C 1
ATOM 772 O O . SER A 1 90 ? 1.660 -15.782 -13.226 1.00 92.31 90 SER A O 1
ATOM 774 N N . LYS A 1 91 ? 1.242 -13.930 -14.443 1.00 91.50 91 LYS A N 1
ATOM 775 C CA . LYS A 1 91 ? 0.417 -14.538 -15.509 1.00 91.50 91 LYS A CA 1
ATOM 776 C C . LYS A 1 91 ? -0.884 -15.192 -15.014 1.00 91.50 91 LYS A C 1
ATOM 778 O O . LYS A 1 91 ? -1.522 -15.912 -15.777 1.00 91.50 91 LYS A O 1
ATOM 783 N N . LEU A 1 92 ? -1.288 -14.932 -13.770 1.00 95.19 92 LEU A N 1
ATOM 784 C CA . LEU A 1 92 ? -2.540 -15.435 -13.213 1.00 95.19 92 LEU A CA 1
ATOM 785 C C . LEU A 1 92 ? -3.745 -14.766 -13.877 1.00 95.19 92 LEU A C 1
ATOM 787 O O . LEU A 1 92 ? -3.743 -13.563 -14.156 1.00 95.19 92 LEU A O 1
ATOM 791 N N . SER A 1 93 ? -4.811 -15.540 -14.060 1.00 95.62 93 SER A N 1
ATOM 792 C CA . SER A 1 93 ? -6.127 -15.006 -14.400 1.00 95.62 93 SER A CA 1
ATOM 793 C C . SER A 1 93 ? -6.669 -14.106 -13.282 1.00 95.62 93 SER A C 1
ATOM 795 O O . SER A 1 93 ? -6.170 -14.083 -12.151 1.00 95.62 93 SER A O 1
ATOM 797 N N . PHE A 1 94 ? -7.728 -13.350 -13.587 1.00 94.50 94 PHE A N 1
ATOM 798 C CA . PHE A 1 94 ? -8.385 -12.499 -12.595 1.00 94.50 94 PHE A CA 1
ATOM 799 C C . PHE A 1 94 ? -8.836 -13.293 -11.358 1.00 94.50 94 PHE A C 1
ATOM 801 O O . PHE A 1 94 ? -8.563 -12.862 -10.239 1.00 94.50 94 PHE A O 1
ATOM 808 N N . GLU A 1 95 ? -9.451 -14.460 -11.565 1.00 95.25 95 GLU A N 1
ATOM 809 C CA . GLU A 1 95 ? -9.981 -15.317 -10.497 1.00 95.25 95 GLU A CA 1
ATOM 810 C C . GLU A 1 95 ? -8.884 -15.966 -9.649 1.00 95.25 95 GLU A C 1
ATOM 812 O O . GLU A 1 95 ? -9.005 -16.022 -8.426 1.00 95.25 95 GLU A O 1
ATOM 817 N N . GLU A 1 96 ? -7.787 -16.418 -10.262 1.00 96.94 96 GLU A N 1
ATOM 818 C CA . GLU A 1 96 ? -6.647 -16.977 -9.522 1.00 96.94 96 GLU A CA 1
ATOM 819 C C . GLU A 1 96 ? -5.969 -15.903 -8.665 1.00 96.94 96 GLU A C 1
ATOM 821 O O . GLU A 1 96 ? -5.704 -16.121 -7.484 1.00 96.94 96 GLU A O 1
ATOM 826 N N . ASN A 1 97 ? -5.747 -14.710 -9.227 1.00 97.12 97 ASN A N 1
ATOM 827 C CA . ASN A 1 97 ? -5.200 -13.569 -8.495 1.00 97.12 97 ASN A CA 1
ATOM 828 C C . ASN A 1 97 ? -6.131 -13.171 -7.331 1.00 97.12 97 ASN A C 1
ATOM 830 O O . ASN A 1 97 ? -5.676 -13.020 -6.194 1.00 97.12 97 ASN A O 1
ATOM 834 N N . TYR A 1 98 ? -7.442 -13.100 -7.587 1.00 97.06 98 TYR A N 1
ATOM 835 C CA . TYR A 1 98 ? -8.455 -12.845 -6.563 1.00 97.06 98 TYR A CA 1
ATOM 836 C C . TYR A 1 98 ? -8.414 -13.891 -5.437 1.00 97.06 98 TYR A C 1
ATOM 838 O O . TYR A 1 98 ? -8.402 -13.540 -4.257 1.00 97.06 98 TYR A O 1
ATOM 846 N N . PHE A 1 99 ? -8.300 -15.176 -5.775 1.00 97.69 99 PHE A N 1
ATOM 847 C CA . PHE A 1 99 ? -8.207 -16.255 -4.793 1.00 97.69 99 PHE A CA 1
ATOM 848 C C . PHE A 1 99 ? -6.928 -16.180 -3.945 1.00 97.69 99 PHE A C 1
ATOM 850 O O . PHE A 1 99 ? -6.982 -16.346 -2.725 1.00 97.69 99 PHE A O 1
ATOM 857 N N . ILE A 1 100 ? -5.778 -15.863 -4.549 1.00 98.25 100 ILE A N 1
ATOM 858 C CA . ILE A 1 100 ? -4.515 -15.658 -3.821 1.00 98.25 100 ILE A CA 1
ATOM 859 C C . ILE A 1 100 ? -4.632 -14.489 -2.839 1.00 98.25 100 ILE A C 1
ATOM 861 O O . ILE A 1 100 ? -4.278 -14.638 -1.665 1.00 98.25 100 ILE A O 1
ATOM 865 N N . ARG A 1 101 ? -5.192 -13.353 -3.274 1.00 98.31 101 ARG A N 1
ATOM 866 C CA . ARG A 1 101 ? -5.466 -12.194 -2.405 1.00 98.31 101 ARG A CA 1
ATOM 867 C C . ARG A 1 101 ? -6.381 -12.575 -1.245 1.00 98.31 101 ARG A C 1
ATOM 869 O O . ARG A 1 101 ? -6.085 -12.255 -0.095 1.00 98.31 101 ARG A O 1
ATOM 876 N N . ALA A 1 102 ? -7.432 -13.338 -1.525 1.00 97.44 102 ALA A N 1
ATOM 877 C CA . ALA A 1 102 ? -8.375 -13.810 -0.525 1.00 97.44 102 ALA A CA 1
ATOM 878 C C . ALA A 1 102 ? -7.747 -14.758 0.512 1.00 97.44 102 ALA A C 1
ATOM 880 O O . ALA A 1 102 ? -8.102 -14.689 1.688 1.00 97.44 102 ALA A O 1
ATOM 881 N N . LYS A 1 103 ? -6.774 -15.599 0.132 1.00 98.06 103 LYS A N 1
ATOM 882 C CA . LYS A 1 103 ? -6.001 -16.432 1.079 1.00 98.06 103 LYS A CA 1
ATOM 883 C C . LYS A 1 103 ? -5.109 -15.597 1.998 1.00 98.06 103 LYS A C 1
ATOM 885 O O . LYS A 1 103 ? -4.992 -15.905 3.186 1.00 98.06 103 LYS A O 1
ATOM 890 N N . ILE A 1 104 ? -4.502 -14.532 1.472 1.00 97.94 104 ILE A N 1
ATOM 891 C CA . ILE A 1 104 ? -3.707 -13.581 2.262 1.00 97.94 104 ILE A CA 1
ATOM 892 C C . ILE A 1 104 ? -4.612 -12.836 3.243 1.00 97.94 104 ILE A C 1
ATOM 894 O O . ILE A 1 104 ? -4.349 -12.859 4.443 1.00 97.94 104 ILE A O 1
ATOM 898 N N . ALA A 1 105 ? -5.705 -12.255 2.747 1.00 97.88 105 ALA A N 1
ATOM 899 C CA . ALA A 1 105 ? -6.662 -11.482 3.534 1.00 97.88 105 ALA A CA 1
ATOM 900 C C . ALA A 1 105 ? -7.573 -12.336 4.429 1.00 97.88 105 ALA A C 1
ATOM 902 O O . ALA A 1 105 ? -8.198 -11.817 5.344 1.00 97.88 105 ALA A O 1
ATOM 903 N N . GLY A 1 106 ? -7.654 -13.647 4.197 1.00 96.88 106 GLY A N 1
ATOM 904 C CA . GLY A 1 106 ? -8.462 -14.577 4.982 1.00 96.88 106 GLY A CA 1
ATOM 905 C C . GLY A 1 106 ? -9.967 -14.493 4.752 1.00 96.88 106 GLY A C 1
ATOM 906 O O . GLY A 1 106 ? -10.733 -14.897 5.628 1.00 96.88 106 GLY A O 1
ATOM 907 N N . LYS A 1 107 ? -10.386 -13.966 3.599 1.00 96.31 107 LYS A N 1
ATOM 908 C CA . LYS A 1 107 ? -11.785 -13.706 3.240 1.00 96.31 107 LYS A CA 1
ATOM 909 C C . LYS A 1 107 ? -11.958 -13.912 1.734 1.00 96.31 107 LYS A C 1
ATOM 911 O O . LYS A 1 107 ? -11.526 -13.073 0.950 1.00 96.31 107 LYS A O 1
ATOM 916 N N . TYR A 1 108 ? -12.548 -15.043 1.342 1.00 96.25 108 TYR A N 1
ATOM 917 C CA . TYR A 1 108 ? -12.917 -15.360 -0.041 1.00 96.25 108 TYR A CA 1
ATOM 918 C C . TYR A 1 108 ? -14.437 -15.414 -0.138 1.00 96.25 108 TYR A C 1
ATOM 920 O O . TYR A 1 108 ? -15.044 -16.369 0.334 1.00 96.25 108 TYR A O 1
ATOM 928 N N . ILE A 1 109 ? -15.048 -14.394 -0.724 1.00 95.06 109 ILE A N 1
ATOM 929 C CA . ILE A 1 109 ? -16.505 -14.256 -0.886 1.00 95.06 109 ILE A CA 1
ATOM 930 C C . ILE A 1 109 ? -16.805 -13.871 -2.345 1.00 95.06 109 ILE A C 1
ATOM 932 O O . ILE A 1 109 ? -15.866 -13.656 -3.106 1.00 95.06 109 ILE A O 1
ATOM 936 N N . PRO A 1 110 ? -18.057 -13.808 -2.815 1.00 93.62 110 PRO A N 1
ATOM 937 C CA . PRO A 1 110 ? -18.339 -13.172 -4.096 1.00 93.62 110 PRO A CA 1
ATOM 938 C C . PRO A 1 110 ? -17.863 -11.717 -4.082 1.00 93.62 110 PRO A C 1
ATOM 940 O O . PRO A 1 110 ? -18.125 -10.987 -3.126 1.00 93.62 110 PRO A O 1
ATOM 943 N N . ARG A 1 111 ? -17.183 -11.274 -5.144 1.00 93.62 111 ARG A N 1
ATOM 944 C CA . ARG A 1 111 ? -16.621 -9.917 -5.204 1.00 93.62 111 ARG A CA 1
ATOM 945 C C . ARG A 1 111 ? -17.690 -8.830 -5.026 1.00 93.62 111 ARG A C 1
ATOM 947 O O . ARG A 1 111 ? -17.437 -7.838 -4.349 1.00 93.62 111 ARG A O 1
ATOM 954 N N . ASP A 1 112 ? -18.890 -9.052 -5.554 1.00 92.50 112 ASP A N 1
ATOM 955 C CA . ASP A 1 112 ? -20.020 -8.125 -5.433 1.00 92.50 112 ASP A CA 1
ATOM 956 C C . ASP A 1 112 ? -20.488 -7.907 -3.981 1.00 92.50 112 ASP A C 1
ATOM 958 O O . ASP A 1 112 ? -21.090 -6.880 -3.686 1.00 92.50 112 ASP A O 1
ATOM 962 N N . GLU A 1 113 ? -20.174 -8.794 -3.030 1.00 93.56 113 GLU A N 1
ATOM 963 C CA . GLU A 1 113 ? -20.510 -8.578 -1.610 1.00 93.56 113 GLU A CA 1
ATOM 964 C C . GLU A 1 113 ? -19.733 -7.411 -0.992 1.00 93.56 113 GLU A C 1
ATOM 966 O O . GLU A 1 113 ? -20.203 -6.768 -0.051 1.00 93.56 113 GLU A O 1
ATOM 971 N N . TYR A 1 114 ? -18.568 -7.079 -1.555 1.00 94.75 114 TYR A N 1
ATOM 972 C CA . TYR A 1 114 ? -17.819 -5.889 -1.165 1.00 94.75 114 TYR A CA 1
ATOM 973 C C . TYR A 1 114 ? -18.488 -4.587 -1.630 1.00 94.75 114 TYR A C 1
ATOM 975 O O . TYR A 1 114 ? -18.071 -3.528 -1.161 1.00 94.75 114 TYR A O 1
ATOM 983 N N . GLN A 1 115 ? -19.559 -4.641 -2.449 1.00 93.81 115 GLN A N 1
ATOM 984 C CA . GLN A 1 115 ? -20.371 -3.475 -2.845 1.00 93.81 115 GLN A CA 1
ATOM 985 C C . GLN A 1 115 ? -20.851 -2.649 -1.642 1.00 93.81 115 GLN A C 1
ATOM 987 O O . GLN A 1 115 ? -21.088 -1.446 -1.748 1.00 93.81 115 GLN A O 1
ATOM 992 N N . LYS A 1 116 ? -21.001 -3.297 -0.481 1.00 90.50 116 LYS A N 1
ATOM 993 C CA . LYS A 1 116 ? -21.386 -2.626 0.761 1.00 90.50 116 LYS A CA 1
ATOM 994 C C . LYS A 1 116 ? -20.361 -1.590 1.208 1.00 90.50 116 LYS A C 1
ATOM 996 O O . LYS A 1 116 ? -20.759 -0.584 1.771 1.00 90.50 116 LYS A O 1
ATOM 1001 N N . ILE A 1 117 ? -19.071 -1.847 0.975 1.00 93.00 117 ILE A N 1
ATOM 1002 C CA . ILE A 1 117 ? -17.943 -1.024 1.440 1.00 93.00 117 ILE A CA 1
ATOM 1003 C C . ILE A 1 117 ? -17.365 -0.182 0.296 1.00 93.00 117 ILE A C 1
ATOM 1005 O O . ILE A 1 117 ? -16.958 0.963 0.504 1.00 93.00 117 ILE A O 1
ATOM 1009 N N . PHE A 1 118 ? -17.327 -0.736 -0.914 1.00 94.75 118 PHE A N 1
ATOM 1010 C CA . PHE A 1 118 ? -16.763 -0.105 -2.105 1.00 94.75 118 PHE A CA 1
ATOM 1011 C C . PHE A 1 118 ? -17.763 -0.194 -3.253 1.00 94.75 118 PHE A C 1
ATOM 1013 O O . PHE A 1 118 ? -18.361 -1.244 -3.412 1.00 94.75 118 PHE A O 1
ATOM 1020 N N . PRO A 1 119 ? -17.925 0.820 -4.112 1.00 93.44 119 PRO A N 1
ATOM 1021 C CA . PRO A 1 119 ? -18.877 0.788 -5.229 1.00 93.44 119 PRO A CA 1
ATOM 1022 C C . PRO A 1 119 ? -18.394 -0.077 -6.415 1.00 93.44 119 PRO A C 1
ATOM 1024 O O . PRO A 1 119 ? -18.140 0.425 -7.510 1.00 93.44 119 PRO A O 1
ATOM 1027 N N . ILE A 1 120 ? -18.218 -1.380 -6.185 1.00 91.38 120 ILE A N 1
ATOM 1028 C CA . ILE A 1 120 ? -17.583 -2.337 -7.108 1.00 91.38 120 ILE A CA 1
ATOM 1029 C C . ILE A 1 120 ? -18.510 -3.444 -7.637 1.00 91.38 120 ILE A C 1
ATOM 1031 O O . ILE A 1 120 ? -18.027 -4.403 -8.242 1.00 91.38 120 ILE A O 1
ATOM 1035 N N . GLY A 1 121 ? -19.816 -3.334 -7.404 1.00 86.94 121 GLY A N 1
ATOM 1036 C CA . GLY A 1 121 ? -20.830 -4.275 -7.872 1.00 86.94 121 GLY A CA 1
ATOM 1037 C C . GLY A 1 121 ? -20.859 -4.403 -9.395 1.00 86.94 121 GLY A C 1
ATOM 1038 O O . GLY A 1 121 ? -20.285 -3.579 -10.114 1.00 86.94 121 GLY A O 1
ATOM 1039 N N . LEU A 1 122 ? -21.522 -5.455 -9.885 1.00 86.44 122 LEU A N 1
ATOM 1040 C CA . LEU A 1 122 ? -21.489 -5.854 -11.298 1.00 86.44 122 LEU A CA 1
ATOM 1041 C C . LEU A 1 122 ? -20.050 -6.113 -11.779 1.00 86.44 122 LEU A C 1
ATOM 1043 O O . LEU A 1 122 ? -19.704 -5.817 -12.921 1.00 86.44 122 LEU A O 1
ATOM 1047 N N . ASN A 1 123 ? -19.198 -6.641 -10.892 1.00 86.12 123 ASN A N 1
ATOM 1048 C CA . ASN A 1 123 ? -17.782 -6.918 -11.148 1.00 86.12 123 ASN A CA 1
ATOM 1049 C C . ASN A 1 123 ? -16.948 -5.707 -11.615 1.00 86.12 123 ASN A C 1
ATOM 1051 O O . ASN A 1 123 ? -15.908 -5.874 -12.254 1.00 86.12 123 ASN A O 1
ATOM 1055 N N . LYS A 1 124 ? -17.355 -4.477 -11.278 1.00 92.44 124 LYS A N 1
ATOM 1056 C CA . LYS A 1 124 ? -16.617 -3.261 -11.645 1.00 92.44 124 LYS A CA 1
ATOM 1057 C C . LYS A 1 124 ? -15.240 -3.219 -10.979 1.00 92.44 124 LYS A C 1
ATOM 1059 O O . LYS A 1 124 ? -15.149 -3.261 -9.753 1.00 92.44 124 LYS A O 1
ATOM 1064 N N . VAL A 1 125 ? -14.179 -3.041 -11.765 1.00 94.25 125 VAL A N 1
ATOM 1065 C CA . VAL A 1 125 ? -12.801 -2.818 -11.288 1.00 94.25 125 VAL A CA 1
ATOM 1066 C C . VAL A 1 125 ? -12.385 -1.392 -11.636 1.00 94.25 125 VAL A C 1
ATOM 1068 O O . VAL A 1 125 ? -12.533 -0.973 -12.781 1.00 94.25 125 VAL A O 1
ATOM 1071 N N . TYR A 1 126 ? -11.884 -0.644 -10.656 1.00 94.06 126 TYR A N 1
ATOM 1072 C CA . TYR A 1 126 ? -11.387 0.711 -10.878 1.00 94.06 126 TYR A CA 1
ATOM 1073 C C . TYR A 1 126 ? -10.003 0.684 -11.532 1.00 94.06 126 TYR A C 1
ATOM 1075 O O . TYR A 1 126 ? -9.181 -0.186 -11.244 1.00 94.06 126 TYR A O 1
ATOM 1083 N N . GLU A 1 127 ? -9.742 1.630 -12.429 1.00 91.06 127 GLU A N 1
ATOM 1084 C CA . GLU A 1 127 ? -8.419 1.774 -13.033 1.00 91.06 127 GLU A CA 1
ATOM 1085 C C . GLU A 1 127 ? -7.432 2.436 -12.061 1.00 91.06 127 GLU A C 1
ATOM 1087 O O . GLU A 1 127 ? -7.799 3.343 -11.311 1.00 91.06 127 GLU A O 1
ATOM 1092 N N . GLY A 1 128 ? -6.179 1.982 -12.097 1.00 93.44 128 GLY A N 1
ATOM 1093 C CA . GLY A 1 128 ? -5.080 2.513 -11.299 1.00 93.44 128 GLY A CA 1
ATOM 1094 C C . GLY A 1 128 ? -4.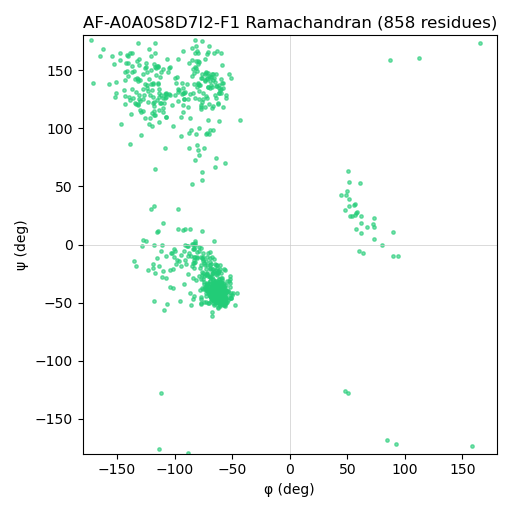986 1.937 -9.887 1.00 93.44 128 GLY A C 1
ATOM 1095 O O . GLY A 1 128 ? -5.611 0.924 -9.542 1.00 93.44 128 GLY A O 1
ATOM 1096 N N . SER A 1 129 ? -4.150 2.584 -9.073 1.00 96.44 129 SER A N 1
ATOM 1097 C CA . SER A 1 129 ? -3.989 2.263 -7.654 1.00 96.44 129 SER A CA 1
ATOM 1098 C C . SER A 1 129 ? -5.210 2.716 -6.841 1.00 96.44 129 SER A C 1
ATOM 1100 O O . SER A 1 129 ? -5.842 3.735 -7.136 1.00 96.44 129 SER A O 1
ATOM 1102 N N . HIS A 1 130 ? -5.532 1.967 -5.788 1.00 97.81 130 HIS A N 1
ATOM 1103 C CA . HIS A 1 130 ? -6.559 2.306 -4.809 1.00 97.81 130 HIS A CA 1
ATOM 1104 C C . HIS A 1 130 ? -5.926 2.600 -3.446 1.00 97.81 130 HIS A C 1
ATOM 1106 O O . HIS A 1 130 ? -5.254 1.743 -2.870 1.00 97.81 130 HIS A O 1
ATOM 1112 N N . ILE A 1 131 ? -6.159 3.794 -2.910 1.00 97.88 131 ILE A N 1
ATOM 1113 C CA . ILE A 1 131 ? -5.624 4.237 -1.621 1.00 97.88 131 ILE A CA 1
ATOM 1114 C C . ILE A 1 131 ? -6.735 4.176 -0.572 1.00 97.88 131 ILE A C 1
ATOM 1116 O O . ILE A 1 131 ? -7.805 4.744 -0.763 1.00 97.88 131 ILE A O 1
ATOM 1120 N N . VAL A 1 132 ? -6.482 3.538 0.566 1.00 97.88 132 VAL A N 1
ATOM 1121 C CA . VAL A 1 132 ? -7.330 3.647 1.759 1.00 97.88 132 VAL A CA 1
ATOM 1122 C C . VAL A 1 132 ? -6.560 4.438 2.802 1.00 97.88 132 VAL A C 1
ATOM 1124 O O . VAL A 1 132 ? -5.450 4.048 3.170 1.00 97.88 132 VAL A O 1
ATOM 1127 N N . THR A 1 133 ? -7.125 5.555 3.256 1.00 96.75 133 THR A N 1
ATOM 1128 C CA . THR A 1 133 ? -6.413 6.508 4.114 1.00 96.75 133 THR A CA 1
ATOM 1129 C C . THR A 1 133 ? -7.186 6.835 5.387 1.00 96.75 133 THR A C 1
ATOM 1131 O O . THR A 1 133 ? -8.418 6.871 5.378 1.00 96.75 133 THR A O 1
ATOM 1134 N N . SER A 1 134 ? -6.450 7.077 6.472 1.00 93.56 134 SER A N 1
ATOM 1135 C CA . SER A 1 134 ? -6.930 7.835 7.635 1.00 93.56 134 SER A CA 1
ATOM 1136 C C . SER A 1 134 ? -6.821 9.346 7.372 1.00 93.56 134 SER A C 1
ATOM 1138 O O . SER A 1 134 ? -6.223 9.754 6.368 1.00 93.56 134 SER A O 1
ATOM 1140 N N . HIS A 1 135 ? -7.383 10.169 8.260 1.00 88.06 135 HIS A N 1
ATOM 1141 C CA . HIS A 1 135 ? -7.244 11.630 8.206 1.00 88.06 135 HIS A CA 1
ATOM 1142 C C . HIS A 1 135 ? -5.812 12.090 8.560 1.00 88.06 135 HIS A C 1
ATOM 1144 O O . HIS A 1 135 ? -4.981 11.287 8.993 1.00 88.06 135 HIS A O 1
ATOM 1150 N N . GLU A 1 136 ? -5.505 13.382 8.368 1.00 84.62 136 GLU A N 1
ATOM 1151 C CA . GLU A 1 136 ? -4.144 13.943 8.489 1.00 84.62 136 GLU A CA 1
ATOM 1152 C C . GLU A 1 136 ? -3.487 13.748 9.865 1.00 84.62 136 GLU A C 1
ATOM 1154 O O . GLU A 1 136 ? -2.266 13.634 9.946 1.00 84.62 136 GLU A O 1
ATOM 1159 N N . SER A 1 137 ? -4.270 13.710 10.943 1.00 83.81 137 SER A N 1
ATOM 1160 C CA . SER A 1 137 ? -3.783 13.557 12.323 1.00 83.81 137 SER A CA 1
ATOM 1161 C C . SER A 1 137 ? -4.306 12.261 12.942 1.00 83.81 137 SER A C 1
ATOM 1163 O O . SER A 1 137 ? -5.103 12.343 13.875 1.00 83.81 137 SER A O 1
ATOM 1165 N N . PRO A 1 138 ? -3.912 11.087 12.421 1.00 85.56 138 PRO A N 1
ATOM 1166 C CA . PRO A 1 138 ? -4.585 9.835 12.724 1.00 85.56 138 PRO A CA 1
ATOM 1167 C C . PRO A 1 138 ? -4.571 9.510 14.212 1.00 85.56 138 PRO A C 1
ATOM 1169 O O . PRO A 1 138 ? -3.573 9.690 14.916 1.00 85.56 138 PRO A O 1
ATOM 1172 N N . ASP A 1 139 ? -5.684 8.955 14.652 1.00 88.94 139 ASP A N 1
ATOM 1173 C CA . ASP A 1 139 ? -5.886 8.306 15.936 1.00 88.94 139 ASP A CA 1
ATOM 1174 C C . ASP A 1 139 ? -6.136 6.799 15.751 1.00 88.94 139 ASP A C 1
ATOM 1176 O O . ASP A 1 139 ? -5.993 6.231 14.659 1.00 88.94 139 ASP A O 1
ATOM 1180 N N . LEU A 1 140 ? -6.415 6.102 16.856 1.00 90.56 140 LEU A N 1
ATOM 1181 C CA . LEU A 1 140 ? -6.611 4.658 16.819 1.00 90.56 140 LEU A CA 1
ATOM 1182 C C . LEU A 1 140 ? -7.824 4.269 15.956 1.00 90.56 140 LEU A C 1
ATOM 1184 O O . LEU A 1 140 ? -7.770 3.234 15.286 1.00 90.56 140 LEU A O 1
ATOM 1188 N N . ASP A 1 141 ? -8.875 5.088 15.946 1.00 91.56 141 ASP A N 1
ATOM 1189 C CA . ASP A 1 141 ? -10.124 4.826 15.235 1.00 91.56 141 ASP A CA 1
ATOM 1190 C C . ASP A 1 141 ? -9.930 4.860 13.719 1.00 91.56 141 ASP A C 1
ATOM 1192 O O . ASP A 1 141 ? -10.092 3.841 13.028 1.00 91.56 141 ASP A O 1
ATOM 1196 N N . SER A 1 142 ? -9.447 5.990 13.212 1.00 93.06 142 SER A N 1
ATOM 1197 C CA . SER A 1 142 ? -9.151 6.197 11.795 1.00 93.06 142 SER A CA 1
ATOM 1198 C C . SER A 1 142 ? -8.107 5.214 11.249 1.00 93.06 142 SER A C 1
ATOM 1200 O O . SER A 1 142 ? -8.228 4.706 10.123 1.00 93.06 142 SER A O 1
ATOM 1202 N N . MET A 1 143 ? -7.089 4.865 12.041 1.00 94.69 143 MET A N 1
ATOM 1203 C CA . MET A 1 143 ? -6.065 3.903 11.631 1.00 94.69 143 MET A CA 1
ATOM 1204 C C . MET A 1 143 ? -6.608 2.468 11.547 1.00 94.69 143 MET A C 1
ATOM 1206 O O . MET A 1 143 ? -6.295 1.752 10.593 1.00 94.69 143 MET A O 1
ATOM 1210 N N . ILE A 1 144 ? -7.429 2.026 12.507 1.00 95.81 144 ILE A N 1
ATOM 1211 C CA . ILE A 1 144 ? -8.035 0.684 12.461 1.00 95.81 144 ILE A CA 1
ATOM 1212 C C . ILE A 1 144 ? -9.049 0.589 11.315 1.00 95.81 144 ILE A C 1
ATOM 1214 O O . ILE A 1 144 ? -9.039 -0.401 10.571 1.00 95.81 144 ILE A O 1
ATOM 1218 N N . GLY A 1 145 ? -9.866 1.629 11.125 1.00 96.12 145 GLY A N 1
ATOM 1219 C CA . GLY A 1 145 ? -10.839 1.698 10.037 1.00 96.12 145 GLY A CA 1
ATOM 1220 C C . GLY A 1 145 ? -10.166 1.653 8.661 1.00 96.12 145 GLY A C 1
ATOM 1221 O O . GLY A 1 145 ? -10.578 0.884 7.786 1.00 96.12 145 GLY A O 1
ATOM 1222 N N . SER A 1 146 ? -9.086 2.421 8.474 1.00 97.31 146 SER A N 1
ATOM 1223 C CA . SER A 1 146 ? -8.293 2.415 7.235 1.00 97.31 146 SER A CA 1
ATOM 1224 C C . SER A 1 146 ? -7.533 1.110 7.009 1.00 97.31 146 SER A C 1
ATOM 1226 O O . SER A 1 146 ? -7.491 0.640 5.873 1.00 97.31 146 SER A O 1
ATOM 1228 N N . PHE A 1 147 ? -7.011 0.466 8.057 1.00 97.62 147 PHE A N 1
ATOM 1229 C CA . PHE A 1 147 ? -6.329 -0.821 7.923 1.00 97.62 147 PHE A CA 1
ATOM 1230 C C . PHE A 1 147 ? -7.259 -1.921 7.407 1.00 97.62 147 PHE A C 1
ATOM 1232 O O . PHE A 1 147 ? -6.955 -2.562 6.401 1.00 97.62 147 PHE A O 1
ATOM 1239 N N . TRP A 1 148 ? -8.402 -2.148 8.062 1.00 97.62 148 TRP A N 1
ATOM 1240 C CA . TRP A 1 148 ? -9.341 -3.184 7.615 1.00 97.62 148 TRP A CA 1
ATOM 1241 C C . TRP A 1 148 ? -10.014 -2.816 6.296 1.00 97.62 148 TRP A C 1
ATOM 1243 O O . TRP A 1 148 ? -10.249 -3.698 5.471 1.00 97.62 148 TRP A O 1
ATOM 1253 N N . GLY A 1 149 ? -10.219 -1.519 6.044 1.00 97.69 149 GLY A N 1
ATOM 1254 C CA . GLY A 1 149 ? -10.577 -1.020 4.720 1.00 97.69 149 GLY A CA 1
ATOM 1255 C C . GLY A 1 149 ? -9.550 -1.418 3.655 1.00 97.69 149 GLY A C 1
ATOM 1256 O O . GLY A 1 149 ? -9.934 -1.923 2.607 1.00 97.69 149 GLY A O 1
ATOM 1257 N N . TRP A 1 150 ? -8.250 -1.268 3.921 1.00 98.44 150 TRP A N 1
ATOM 1258 C CA . TRP A 1 150 ? -7.191 -1.698 3.005 1.00 98.44 150 TRP A CA 1
ATOM 1259 C C . TRP A 1 150 ? -7.156 -3.217 2.818 1.00 98.44 150 TRP A C 1
ATOM 1261 O O . TRP A 1 150 ? -7.078 -3.674 1.678 1.00 98.44 150 TRP A O 1
ATOM 1271 N N . VAL A 1 151 ? -7.257 -4.006 3.896 1.00 98.31 151 VAL A N 1
ATOM 1272 C CA . VAL A 1 151 ? -7.277 -5.479 3.806 1.00 98.31 151 VAL A CA 1
ATOM 1273 C C . VAL A 1 151 ? -8.421 -5.944 2.906 1.00 98.31 151 VAL A C 1
ATOM 1275 O O . VAL A 1 151 ? -8.209 -6.776 2.021 1.00 98.31 151 VAL A O 1
ATOM 1278 N N . ASP A 1 152 ? -9.620 -5.390 3.096 1.00 98.06 152 ASP A N 1
ATOM 1279 C CA . ASP A 1 152 ? -10.791 -5.741 2.296 1.00 98.06 152 ASP A CA 1
ATOM 1280 C C . ASP A 1 152 ? -10.695 -5.190 0.861 1.00 98.06 152 ASP A C 1
ATOM 1282 O O . ASP A 1 152 ? -11.083 -5.892 -0.073 1.00 98.06 152 ASP A O 1
ATOM 1286 N N . ALA A 1 153 ? -10.110 -4.005 0.645 1.00 98.12 153 ALA A N 1
ATOM 1287 C CA . ALA A 1 153 ? -9.867 -3.471 -0.697 1.00 98.12 153 ALA A CA 1
ATOM 1288 C C . ALA A 1 153 ? -8.865 -4.331 -1.486 1.00 98.12 153 ALA A C 1
ATOM 1290 O O . ALA A 1 153 ? -9.112 -4.674 -2.644 1.00 98.12 153 ALA A O 1
ATOM 1291 N N . PHE A 1 154 ? -7.763 -4.730 -0.840 1.00 98.31 154 PHE A N 1
ATOM 1292 C CA . PHE A 1 154 ? -6.761 -5.641 -1.390 1.00 98.31 154 PHE A CA 1
ATOM 1293 C C . PHE A 1 154 ? -7.368 -7.007 -1.716 1.00 98.31 154 PHE A C 1
ATOM 1295 O O . PHE A 1 154 ? -7.094 -7.545 -2.790 1.00 98.31 154 PHE A O 1
ATOM 1302 N N . ALA A 1 155 ? -8.195 -7.552 -0.815 1.00 97.38 155 ALA A N 1
ATOM 1303 C CA . ALA A 1 155 ? -8.894 -8.817 -1.019 1.00 97.38 155 ALA A CA 1
ATOM 1304 C C . ALA A 1 155 ? -9.820 -8.735 -2.231 1.00 97.38 155 ALA A C 1
ATOM 1306 O O . ALA A 1 155 ? -9.710 -9.558 -3.132 1.00 97.38 155 ALA A O 1
ATOM 1307 N N . ALA A 1 156 ? -10.681 -7.714 -2.274 1.00 96.50 156 ALA A N 1
ATOM 1308 C CA . ALA A 1 156 ? -11.671 -7.491 -3.324 1.00 96.50 156 ALA A CA 1
ATOM 1309 C C . ALA A 1 156 ? -11.066 -7.102 -4.679 1.00 96.50 156 ALA A C 1
ATOM 1311 O O . ALA A 1 156 ? -11.772 -7.144 -5.689 1.00 96.50 156 ALA A O 1
ATOM 1312 N N . ARG A 1 157 ? -9.787 -6.701 -4.706 1.00 96.31 157 ARG A N 1
ATOM 1313 C CA . ARG A 1 157 ? -9.132 -6.110 -5.878 1.00 96.31 157 ARG A CA 1
ATOM 1314 C C . ARG A 1 157 ? -9.989 -4.960 -6.427 1.00 96.31 157 ARG A C 1
ATOM 1316 O O . ARG A 1 157 ? -10.569 -5.037 -7.515 1.00 96.31 157 ARG A O 1
ATOM 1323 N N . VAL A 1 158 ? -10.160 -3.929 -5.597 1.00 96.81 158 VAL A N 1
ATOM 1324 C CA . VAL A 1 158 ? -10.951 -2.729 -5.922 1.00 96.81 158 VAL A CA 1
ATOM 1325 C C . VAL A 1 158 ? -10.363 -2.021 -7.141 1.00 96.81 158 VAL A C 1
ATOM 1327 O O . VAL A 1 158 ? -11.103 -1.729 -8.082 1.00 96.81 158 VAL A O 1
ATOM 1330 N N . GLY A 1 159 ? -9.045 -1.802 -7.135 1.00 94.19 159 GLY A N 1
ATOM 1331 C CA . GLY A 1 159 ? -8.273 -1.275 -8.260 1.00 94.19 159 GLY A CA 1
ATOM 1332 C C . GLY A 1 159 ? -7.596 -2.374 -9.083 1.00 94.19 159 GLY A C 1
ATOM 1333 O O . GLY A 1 159 ? -7.392 -3.496 -8.608 1.00 94.19 159 GLY A O 1
ATOM 1334 N N . ASN A 1 160 ? -7.225 -2.061 -10.325 1.00 92.31 160 ASN A N 1
ATOM 1335 C CA . ASN A 1 160 ? -6.479 -2.977 -11.190 1.00 92.31 160 ASN A CA 1
ATOM 1336 C C . ASN A 1 160 ? -4.952 -2.915 -10.992 1.00 92.31 160 ASN A C 1
ATOM 1338 O O . ASN A 1 160 ? -4.278 -3.816 -11.499 1.00 92.31 160 ASN A O 1
ATOM 1342 N N . ASN A 1 161 ? -4.439 -1.933 -10.234 1.00 93.56 161 ASN A N 1
ATOM 1343 C CA . ASN A 1 161 ? -3.034 -1.840 -9.834 1.00 93.56 161 ASN A CA 1
ATOM 1344 C C . ASN A 1 161 ? -2.825 -2.066 -8.314 1.00 93.56 161 ASN A C 1
ATOM 1346 O O . ASN A 1 161 ? -3.261 -3.097 -7.789 1.00 93.56 161 ASN A O 1
ATOM 1350 N N . LEU A 1 162 ? -2.133 -1.164 -7.604 1.00 96.25 162 LEU A N 1
ATOM 1351 C CA . LEU A 1 162 ? -1.738 -1.353 -6.202 1.00 96.25 162 LEU A CA 1
ATOM 1352 C C . LEU A 1 162 ? -2.847 -0.977 -5.219 1.00 96.25 162 LEU A C 1
ATOM 1354 O O . LEU A 1 162 ? -3.633 -0.068 -5.477 1.00 96.25 162 LEU A O 1
ATOM 1358 N N . HIS A 1 163 ? -2.864 -1.625 -4.054 1.00 97.94 163 HIS A N 1
ATOM 1359 C CA . HIS A 1 163 ? -3.707 -1.231 -2.928 1.00 97.94 163 HIS A CA 1
ATOM 1360 C C . HIS A 1 163 ? -2.824 -0.668 -1.820 1.00 97.94 16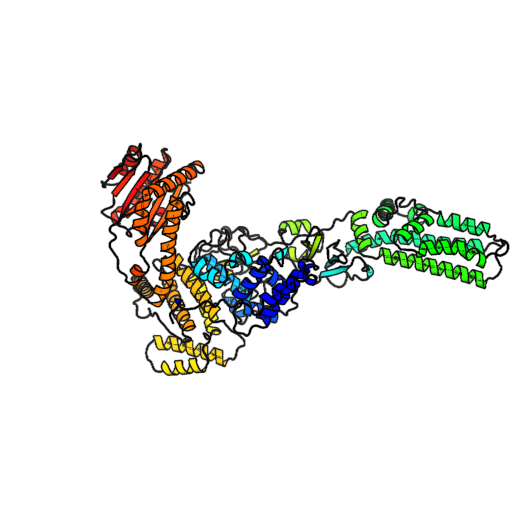3 HIS A C 1
ATOM 1362 O O . HIS A 1 163 ? -2.015 -1.376 -1.215 1.00 97.94 163 HIS A O 1
ATOM 1368 N N . VAL A 1 164 ? -2.985 0.620 -1.543 1.00 97.50 164 VAL A N 1
ATOM 1369 C CA . VAL A 1 164 ? -2.116 1.369 -0.637 1.00 97.50 164 VAL A CA 1
ATOM 1370 C C . VAL A 1 164 ? -2.865 1.678 0.648 1.00 97.50 164 VAL A C 1
ATOM 1372 O O . VAL A 1 164 ? -3.943 2.265 0.621 1.00 97.50 164 VAL A O 1
ATOM 1375 N N . TRP A 1 165 ? -2.276 1.306 1.780 1.00 97.94 165 TRP A N 1
ATOM 1376 C CA . TRP A 1 165 ? -2.712 1.791 3.083 1.00 97.94 165 TRP A CA 1
ATOM 1377 C C . TRP A 1 165 ? -1.905 3.034 3.440 1.00 97.94 165 TRP A C 1
ATOM 1379 O O . TRP A 1 165 ? -0.687 2.944 3.619 1.00 97.94 165 TRP A O 1
ATOM 1389 N N . ASN A 1 166 ? -2.565 4.186 3.525 1.00 97.00 166 ASN A N 1
ATOM 1390 C CA . ASN A 1 166 ? -1.930 5.437 3.914 1.00 97.00 166 ASN A CA 1
ATOM 1391 C C . ASN A 1 166 ? -2.370 5.854 5.320 1.00 97.00 166 ASN A C 1
ATOM 1393 O O . ASN A 1 166 ? -3.559 5.903 5.622 1.00 97.00 166 ASN A O 1
ATOM 1397 N N . VAL A 1 167 ? -1.399 6.165 6.169 1.00 95.19 167 VAL A N 1
ATOM 1398 C CA . VAL A 1 167 ? -1.614 6.713 7.507 1.00 95.19 167 VAL A CA 1
ATOM 1399 C C . VAL A 1 167 ? -0.724 7.950 7.619 1.00 95.19 167 VAL A C 1
ATOM 1401 O O . VAL A 1 167 ? 0.477 7.806 7.882 1.00 95.19 167 VAL A O 1
ATOM 1404 N N . PRO A 1 168 ? -1.255 9.158 7.341 1.00 90.50 168 PRO A N 1
ATOM 1405 C CA . PRO A 1 168 ? -0.485 10.399 7.422 1.00 90.50 168 PRO A CA 1
ATOM 1406 C C . PRO A 1 168 ? 0.232 10.518 8.772 1.00 90.50 168 PRO A C 1
ATOM 1408 O O . PRO A 1 168 ? -0.288 10.079 9.784 1.00 90.50 168 PRO A O 1
ATOM 1411 N N . GLN A 1 169 ? 1.453 11.056 8.817 1.00 87.56 169 GLN A N 1
ATOM 1412 C CA . GLN A 1 169 ? 2.283 11.135 10.043 1.00 87.56 169 GLN A CA 1
ATOM 1413 C C . GLN A 1 169 ? 2.729 9.788 10.664 1.00 87.56 169 GLN A C 1
ATOM 1415 O O . GLN A 1 169 ? 3.590 9.777 11.546 1.00 87.56 169 GLN A O 1
ATOM 1420 N N . GLY A 1 170 ? 2.241 8.648 10.167 1.00 89.69 170 GLY A N 1
ATOM 1421 C CA . GLY A 1 170 ? 2.635 7.316 10.618 1.00 89.69 170 GLY A CA 1
ATOM 1422 C C . GLY A 1 170 ? 1.756 6.735 11.729 1.00 89.69 170 GLY A C 1
ATOM 1423 O O . GLY A 1 170 ? 0.692 7.261 12.039 1.00 89.69 170 GLY A O 1
ATOM 1424 N N . PRO A 1 171 ? 2.164 5.593 12.308 1.00 88.94 171 PRO A N 1
ATOM 1425 C CA . PRO A 1 171 ? 1.295 4.817 13.172 1.00 88.94 171 PRO A CA 1
ATOM 1426 C C . PRO A 1 171 ? 1.110 5.499 14.523 1.00 88.94 171 PRO A C 1
ATOM 1428 O O . PRO A 1 171 ? 2.066 6.000 15.125 1.00 88.94 171 PRO A O 1
ATOM 1431 N N . VAL A 1 172 ? -0.115 5.428 15.036 1.00 85.06 172 VAL A N 1
ATOM 1432 C CA . VAL A 1 172 ? -0.472 5.961 16.352 1.00 85.06 172 VAL A CA 1
ATOM 1433 C C . VAL A 1 172 ? 0.347 5.249 17.423 1.00 85.06 172 VAL A C 1
ATOM 1435 O O . VAL A 1 172 ? 0.413 4.018 17.478 1.00 85.06 172 VAL A O 1
ATOM 1438 N N . GLN A 1 173 ? 0.977 6.026 18.301 1.00 78.81 173 GLN A N 1
ATOM 1439 C CA . GLN A 1 173 ? 1.719 5.478 19.432 1.00 78.81 173 GLN A CA 1
ATOM 1440 C C . GLN A 1 173 ? 0.752 5.110 20.561 1.00 78.81 173 GLN A C 1
ATOM 1442 O O . GLN A 1 173 ? 0.528 5.897 21.480 1.00 78.81 173 GLN A O 1
ATOM 1447 N N . SER A 1 174 ? 0.193 3.901 20.506 1.00 77.19 174 SER A N 1
ATOM 1448 C CA . SER A 1 174 ? -0.670 3.358 21.560 1.00 77.19 174 SER A CA 1
ATOM 1449 C C . SER A 1 174 ? -0.260 1.939 21.972 1.00 77.19 174 SER A C 1
ATOM 1451 O O . SER A 1 174 ? 0.451 1.233 21.255 1.00 77.19 174 SER A O 1
ATOM 1453 N N . GLN A 1 175 ? -0.682 1.518 23.167 1.00 76.62 175 GLN A N 1
ATOM 1454 C CA . GLN A 1 175 ? -0.352 0.186 23.699 1.00 76.62 175 GLN A CA 1
ATOM 1455 C C . GLN A 1 175 ? -1.171 -0.911 23.025 1.00 76.62 175 GLN A C 1
ATOM 1457 O O . GLN A 1 175 ? -0.720 -2.043 22.875 1.00 76.62 175 GLN A O 1
ATOM 1462 N N . GLU A 1 176 ? -2.371 -0.551 22.592 1.00 82.44 176 GLU A N 1
ATOM 1463 C CA . GLU A 1 176 ? -3.265 -1.352 21.778 1.00 82.44 176 GLU A CA 1
ATOM 1464 C C . GLU A 1 176 ? -2.544 -1.825 20.509 1.00 82.44 176 GLU A C 1
ATOM 1466 O O . GLU A 1 176 ? -2.629 -2.999 20.150 1.00 82.44 176 GLU A O 1
ATOM 1471 N N . ILE A 1 177 ? -1.747 -0.945 19.897 1.00 84.31 177 ILE A N 1
ATOM 1472 C CA . ILE A 1 177 ? -0.979 -1.247 18.688 1.00 84.31 177 ILE A CA 1
ATOM 1473 C C . ILE A 1 177 ? 0.199 -2.174 18.942 1.00 84.31 177 ILE A C 1
ATOM 1475 O O . ILE A 1 177 ? 0.447 -3.072 18.139 1.00 84.31 177 ILE A O 1
ATOM 1479 N N . GLU A 1 178 ? 0.908 -2.021 20.056 1.00 80.88 178 GLU A N 1
ATOM 1480 C CA . GLU A 1 178 ? 1.951 -2.985 20.415 1.00 80.88 178 GLU A CA 1
ATOM 1481 C C . GLU A 1 178 ? 1.342 -4.381 20.642 1.00 80.88 178 GLU A C 1
ATOM 1483 O O . GLU A 1 178 ? 1.722 -5.342 19.977 1.00 80.88 178 GLU A O 1
ATOM 1488 N N . ILE A 1 179 ? 0.329 -4.474 21.509 1.00 77.94 179 ILE A N 1
ATOM 1489 C CA . ILE A 1 179 ? -0.192 -5.750 22.025 1.00 77.94 179 ILE A CA 1
ATOM 1490 C C . ILE A 1 179 ? -1.058 -6.504 21.012 1.00 77.94 179 ILE A C 1
ATOM 1492 O O . ILE A 1 179 ? -1.077 -7.733 21.011 1.00 77.94 179 ILE A O 1
ATOM 1496 N N . TYR A 1 180 ? -1.859 -5.797 20.219 1.00 79.44 180 TYR A N 1
ATOM 1497 C CA . TYR A 1 180 ? -2.876 -6.437 19.380 1.00 79.44 180 TYR A CA 1
ATOM 1498 C C . TYR A 1 180 ? -2.624 -6.272 17.890 1.00 79.44 180 TYR A C 1
ATOM 1500 O O . TYR A 1 180 ? -3.215 -7.002 17.107 1.00 79.44 180 TYR A O 1
ATOM 1508 N N . PHE A 1 181 ? -1.695 -5.401 17.494 1.00 87.12 181 PHE A N 1
ATOM 1509 C CA . PHE A 1 181 ? -1.349 -5.211 16.091 1.00 87.12 181 PHE A CA 1
ATOM 1510 C C . PHE A 1 181 ? 0.042 -5.772 15.766 1.00 87.12 181 PHE A C 1
ATOM 1512 O O . PHE A 1 181 ? 0.171 -6.662 14.924 1.00 87.12 181 PHE A O 1
ATOM 1519 N N . LYS A 1 182 ? 1.092 -5.322 16.465 1.00 88.12 182 LYS A N 1
ATOM 1520 C CA . LYS A 1 182 ? 2.476 -5.771 16.225 1.00 88.12 182 LYS A CA 1
ATOM 1521 C C . LYS A 1 182 ? 2.735 -7.199 16.696 1.00 88.12 182 LYS A C 1
ATOM 1523 O O . LYS A 1 182 ? 3.410 -7.929 15.978 1.00 88.12 182 LYS A O 1
ATOM 1528 N N . ASP A 1 183 ? 2.166 -7.629 17.820 1.00 84.06 183 ASP A N 1
ATOM 1529 C CA . ASP A 1 183 ? 2.255 -9.037 18.250 1.00 84.06 183 ASP A CA 1
ATOM 1530 C C . ASP A 1 183 ? 1.563 -9.993 17.254 1.00 84.06 183 ASP A C 1
ATOM 1532 O O . ASP A 1 183 ? 1.930 -11.162 17.146 1.00 84.06 183 ASP A O 1
ATOM 1536 N N . VAL A 1 184 ? 0.573 -9.499 16.497 1.00 85.12 184 VAL A N 1
ATOM 1537 C CA . VAL A 1 184 ? -0.191 -10.285 15.514 1.00 85.12 184 VAL A CA 1
ATOM 1538 C C . VAL A 1 184 ? 0.501 -10.345 14.158 1.00 85.12 184 VAL A C 1
ATOM 1540 O O . VAL A 1 184 ? 0.661 -11.423 13.586 1.00 85.12 184 VAL A O 1
ATOM 1543 N N . PHE A 1 185 ? 0.871 -9.187 13.618 1.00 89.94 185 PHE A N 1
ATOM 1544 C CA . PHE A 1 185 ? 1.383 -9.053 12.252 1.00 89.94 185 PHE A CA 1
ATOM 1545 C C . PHE A 1 185 ? 2.908 -8.931 12.176 1.00 89.94 185 PHE A C 1
ATOM 1547 O O . PHE A 1 185 ? 3.479 -8.883 11.085 1.00 89.94 185 PHE A O 1
ATOM 1554 N N . GLY A 1 186 ? 3.570 -8.882 13.329 1.00 88.56 186 GLY A N 1
ATOM 1555 C CA . GLY A 1 186 ? 4.990 -8.613 13.468 1.00 88.56 186 GLY A CA 1
ATOM 1556 C C . GLY A 1 186 ? 5.305 -7.112 13.558 1.00 88.56 186 GLY A C 1
ATOM 1557 O O . GLY A 1 186 ? 4.548 -6.261 13.080 1.00 88.56 186 GLY A O 1
ATOM 1558 N N . PRO A 1 187 ? 6.480 -6.755 14.107 1.00 85.31 187 PRO A N 1
ATOM 1559 C CA . PRO A 1 187 ? 6.887 -5.360 14.311 1.00 85.31 187 PRO A CA 1
ATOM 1560 C C . PRO A 1 187 ? 7.066 -4.578 13.001 1.00 85.31 187 PRO A C 1
ATOM 1562 O O . PRO A 1 187 ? 7.096 -3.348 13.007 1.00 85.31 187 PRO A O 1
ATOM 1565 N N . ALA A 1 188 ? 7.192 -5.282 11.875 1.00 87.88 188 ALA A N 1
ATOM 1566 C CA . ALA A 1 188 ? 7.461 -4.701 10.571 1.00 87.88 188 ALA A CA 1
ATOM 1567 C C . ALA A 1 188 ? 6.204 -4.277 9.792 1.00 87.88 188 ALA A C 1
ATOM 1569 O O . ALA A 1 188 ? 6.359 -3.632 8.759 1.00 87.88 188 ALA A O 1
ATOM 1570 N N . ILE A 1 189 ? 4.983 -4.585 10.255 1.00 92.19 189 ILE A N 1
ATOM 1571 C CA . ILE A 1 189 ? 3.734 -4.305 9.515 1.00 92.19 189 ILE A CA 1
ATOM 1572 C C . ILE A 1 189 ? 3.673 -2.876 8.953 1.00 92.19 189 ILE A C 1
ATOM 1574 O O . ILE A 1 189 ? 3.520 -2.675 7.746 1.00 92.19 189 ILE A O 1
ATOM 1578 N N . PHE A 1 190 ? 3.911 -1.886 9.809 1.00 92.94 190 PHE A N 1
ATOM 1579 C CA . PHE A 1 190 ? 3.905 -0.471 9.443 1.00 92.94 190 PHE A CA 1
ATOM 1580 C C . PHE A 1 190 ? 5.047 -0.086 8.495 1.00 92.94 190 PHE A C 1
ATOM 1582 O O . PHE A 1 190 ? 4.904 0.808 7.676 1.00 92.94 190 PHE A O 1
ATOM 1589 N N . LYS A 1 191 ? 6.190 -0.773 8.556 1.00 92.25 191 LYS A N 1
ATOM 1590 C CA . LYS A 1 191 ? 7.325 -0.506 7.662 1.00 92.25 191 LYS A CA 1
ATOM 1591 C C . LYS A 1 191 ? 7.134 -1.121 6.271 1.00 92.25 191 LYS A C 1
ATOM 1593 O O . LYS A 1 191 ? 7.757 -0.664 5.317 1.00 92.25 191 LYS A O 1
ATOM 1598 N N . ARG A 1 192 ? 6.357 -2.206 6.156 1.00 94.00 192 ARG A N 1
ATOM 1599 C CA . ARG A 1 192 ? 6.278 -3.025 4.930 1.00 94.00 192 ARG A CA 1
ATOM 1600 C C . ARG A 1 192 ? 5.023 -2.808 4.096 1.00 94.00 192 ARG A C 1
ATOM 1602 O O . ARG A 1 192 ? 5.063 -3.134 2.909 1.00 94.00 192 ARG A O 1
ATOM 1609 N N . ILE A 1 193 ? 3.950 -2.290 4.694 1.00 94.81 193 ILE A N 1
ATOM 1610 C CA . ILE A 1 193 ? 2.666 -2.053 4.015 1.00 94.81 193 ILE A CA 1
ATOM 1611 C C . ILE A 1 193 ? 2.300 -0.566 4.001 1.00 94.81 193 ILE A C 1
ATOM 1613 O O . ILE A 1 193 ? 1.928 -0.043 2.955 1.00 94.81 193 ILE A O 1
ATOM 1617 N N . MET A 1 194 ? 2.389 0.101 5.152 1.00 95.00 194 MET A N 1
ATOM 1618 C CA . MET A 1 194 ? 1.871 1.458 5.335 1.00 95.00 194 MET A CA 1
ATOM 1619 C C . MET A 1 194 ? 2.741 2.511 4.629 1.00 95.00 194 MET A C 1
ATOM 1621 O O . MET A 1 194 ? 3.973 2.445 4.645 1.00 95.00 194 MET A O 1
ATOM 1625 N N . LYS A 1 195 ? 2.082 3.511 4.039 1.00 94.81 195 LYS A N 1
ATOM 1626 C CA . LYS A 1 195 ? 2.673 4.775 3.581 1.00 94.81 195 LYS A CA 1
ATOM 1627 C C . LYS A 1 195 ? 2.292 5.902 4.541 1.00 94.81 195 LYS A C 1
ATOM 1629 O O . LYS A 1 195 ? 1.260 5.827 5.200 1.00 94.81 195 LYS A O 1
ATOM 1634 N N . THR A 1 196 ? 3.145 6.918 4.641 1.00 93.81 196 THR A N 1
ATOM 1635 C CA . THR A 1 196 ? 2.994 8.032 5.595 1.00 93.81 196 THR A CA 1
ATOM 1636 C C . THR A 1 196 ? 2.901 9.376 4.895 1.00 93.81 196 THR A C 1
ATOM 1638 O O . THR A 1 196 ? 3.391 10.382 5.406 1.00 93.81 196 THR A O 1
ATOM 1641 N N . ASN A 1 197 ? 2.349 9.387 3.685 1.00 89.31 197 ASN A N 1
ATOM 1642 C CA . ASN A 1 197 ? 2.339 10.583 2.866 1.00 89.31 197 ASN A CA 1
ATOM 1643 C C . ASN A 1 197 ? 1.225 11.509 3.364 1.00 89.31 197 ASN A C 1
ATOM 1645 O O . ASN A 1 197 ? 0.063 11.104 3.440 1.00 89.31 197 ASN A O 1
ATOM 1649 N N . SER A 1 198 ? 1.579 12.754 3.686 1.00 85.62 198 SER A N 1
ATOM 1650 C CA . SER A 1 198 ? 0.596 13.804 3.993 1.00 85.62 198 SER A CA 1
ATOM 1651 C C . SER A 1 198 ? -0.146 14.278 2.740 1.00 85.62 198 SER A C 1
ATOM 1653 O O . SER A 1 198 ? -1.267 14.765 2.833 1.00 85.62 198 SER A O 1
ATOM 1655 N N . SER A 1 199 ? 0.480 14.117 1.569 1.00 90.00 199 SER A N 1
ATOM 1656 C CA . SER A 1 199 ? -0.134 14.353 0.264 1.00 90.00 199 SER A CA 1
ATOM 1657 C C . SER A 1 199 ? -0.411 13.029 -0.441 1.00 90.00 199 SER A C 1
ATOM 1659 O O . SER A 1 199 ? 0.469 12.171 -0.534 1.00 90.00 199 SER A O 1
ATOM 1661 N N . LEU A 1 200 ? -1.629 12.855 -0.944 1.00 93.06 200 LEU A N 1
ATOM 1662 C CA . LEU A 1 200 ? -1.997 11.724 -1.781 1.00 93.06 200 LEU A CA 1
ATOM 1663 C C . LEU A 1 200 ? -1.654 12.047 -3.238 1.00 93.06 200 LEU A C 1
ATOM 1665 O O . LEU A 1 200 ? -2.406 12.717 -3.956 1.00 93.06 200 LEU A O 1
ATOM 1669 N N . THR A 1 201 ? -0.501 11.545 -3.662 1.00 93.44 201 THR A N 1
ATOM 1670 C CA . THR A 1 201 ? -0.007 11.565 -5.041 1.00 93.44 201 THR A CA 1
ATOM 1671 C C . THR A 1 201 ? 0.211 10.136 -5.530 1.00 93.44 201 THR A C 1
ATOM 1673 O O . THR A 1 201 ? 0.273 9.190 -4.740 1.00 93.44 201 THR A O 1
ATOM 1676 N N . LEU A 1 202 ? 0.300 9.975 -6.849 1.00 94.94 202 LEU A N 1
ATOM 1677 C CA . LEU A 1 202 ? 0.735 8.728 -7.472 1.00 94.94 202 LEU A CA 1
ATOM 1678 C C . LEU A 1 202 ? 2.172 8.878 -7.983 1.00 94.94 202 LEU A C 1
ATOM 1680 O O . LEU A 1 202 ? 2.623 9.974 -8.325 1.00 94.94 202 LEU A O 1
ATOM 1684 N N . THR A 1 203 ? 2.879 7.759 -8.044 1.00 94.19 203 THR A N 1
ATOM 1685 C CA . THR A 1 203 ? 4.266 7.678 -8.515 1.00 94.19 203 THR A CA 1
ATOM 1686 C C . THR A 1 203 ? 4.374 6.810 -9.764 1.00 94.19 203 THR A C 1
ATOM 1688 O O . THR A 1 203 ? 3.416 6.138 -10.155 1.00 94.19 203 THR A O 1
ATOM 1691 N N . GLY A 1 204 ? 5.558 6.751 -10.375 1.00 93.50 204 GLY A N 1
ATOM 1692 C CA . GLY A 1 204 ? 5.838 5.837 -11.483 1.00 93.50 204 GLY A CA 1
ATOM 1693 C C . GLY A 1 204 ? 5.474 4.384 -11.158 1.00 93.50 204 GLY A C 1
ATOM 1694 O O . GLY A 1 204 ? 4.978 3.670 -12.026 1.00 93.50 204 GLY A O 1
ATOM 1695 N N . LYS A 1 205 ? 5.616 3.961 -9.893 1.00 92.69 205 LYS A N 1
ATOM 1696 C CA . LYS A 1 205 ? 5.199 2.631 -9.422 1.00 92.69 205 LYS A CA 1
ATOM 1697 C C . LYS A 1 205 ? 3.688 2.383 -9.557 1.00 92.69 205 LYS A C 1
ATOM 1699 O O . LYS A 1 205 ? 3.278 1.256 -9.815 1.00 92.69 205 LYS A O 1
ATOM 1704 N N . ASP A 1 206 ? 2.872 3.419 -9.386 1.00 93.25 206 ASP A N 1
ATOM 1705 C CA . ASP A 1 206 ? 1.406 3.350 -9.421 1.00 93.25 206 ASP A CA 1
ATOM 1706 C C . ASP A 1 206 ? 0.820 3.396 -10.837 1.00 93.25 206 ASP A C 1
ATOM 1708 O O . ASP A 1 206 ? -0.352 3.073 -11.036 1.00 93.25 206 ASP A O 1
ATOM 1712 N N . LEU A 1 207 ? 1.623 3.805 -11.817 1.00 92.62 207 LEU A N 1
ATOM 1713 C CA . LEU A 1 207 ? 1.217 3.955 -13.219 1.00 92.62 207 LEU A CA 1
ATOM 1714 C C . LEU A 1 207 ? 1.884 2.932 -14.146 1.00 92.62 207 LEU A C 1
ATOM 1716 O O . LEU A 1 207 ? 1.601 2.890 -15.343 1.00 92.62 207 LEU A O 1
ATOM 1720 N N . LEU A 1 208 ? 2.802 2.137 -13.601 1.00 90.75 208 LEU A N 1
ATOM 1721 C CA . LEU A 1 208 ? 3.566 1.144 -14.332 1.00 90.75 208 LEU A CA 1
ATOM 1722 C C . LEU A 1 208 ? 2.678 -0.002 -14.819 1.00 90.75 208 LEU A C 1
ATOM 1724 O O . LEU A 1 208 ? 1.897 -0.572 -14.060 1.00 90.75 208 LEU A O 1
ATOM 1728 N N . HIS A 1 209 ? 2.883 -0.384 -16.079 1.00 85.62 209 HIS A N 1
ATOM 1729 C CA . HIS A 1 209 ? 2.288 -1.568 -16.683 1.00 85.62 209 HIS A CA 1
ATOM 1730 C C . HIS A 1 209 ? 3.319 -2.354 -17.497 1.00 85.62 209 HIS A C 1
ATOM 1732 O O . HIS A 1 209 ? 4.221 -1.782 -18.112 1.00 85.62 209 HIS A O 1
ATOM 1738 N N . PHE A 1 210 ? 3.145 -3.677 -17.557 1.00 83.56 210 PHE A N 1
ATOM 1739 C CA . PHE A 1 210 ? 3.952 -4.557 -18.417 1.00 83.56 210 PHE A CA 1
ATOM 1740 C C . PHE A 1 210 ? 3.230 -4.956 -19.719 1.00 83.56 210 PHE A C 1
ATOM 1742 O O . PHE A 1 210 ? 3.819 -5.519 -20.642 1.00 83.56 210 PHE A O 1
ATOM 1749 N N . LYS A 1 211 ? 1.929 -4.668 -19.831 1.00 79.25 211 LYS A N 1
ATOM 1750 C CA . LYS A 1 211 ? 1.133 -5.054 -21.004 1.00 79.25 211 LYS A CA 1
ATOM 1751 C C . LYS A 1 211 ? 1.670 -4.406 -22.281 1.00 79.25 211 LYS A C 1
ATOM 1753 O O . LYS A 1 211 ? 1.838 -3.186 -22.355 1.00 79.25 211 LYS A O 1
ATOM 1758 N N . ASN A 1 212 ? 1.865 -5.235 -23.306 1.00 81.38 212 ASN A N 1
ATOM 1759 C CA . ASN A 1 212 ? 2.404 -4.848 -24.611 1.00 81.38 212 ASN A CA 1
ATOM 1760 C C . ASN A 1 212 ? 3.782 -4.157 -24.511 1.00 81.38 212 ASN A C 1
ATOM 1762 O O . ASN A 1 212 ? 4.057 -3.233 -25.277 1.00 81.38 212 ASN A O 1
ATOM 1766 N N . LEU A 1 213 ? 4.620 -4.563 -23.551 1.00 88.38 213 LEU A N 1
ATOM 1767 C CA . LEU A 1 213 ? 6.049 -4.249 -23.508 1.00 88.38 213 LEU A CA 1
ATOM 1768 C C . LEU A 1 213 ? 6.831 -5.384 -24.177 1.00 88.38 213 LEU A C 1
ATOM 1770 O O . LEU A 1 213 ? 6.644 -6.553 -23.843 1.00 88.38 213 LEU A O 1
ATOM 1774 N N . VAL A 1 214 ? 7.716 -5.037 -25.108 1.00 90.00 214 VAL A N 1
ATOM 1775 C CA . VAL A 1 214 ? 8.647 -5.967 -25.749 1.00 90.00 214 VAL A CA 1
ATOM 1776 C C . VAL A 1 214 ? 10.067 -5.514 -25.446 1.00 90.00 214 VAL A C 1
ATOM 1778 O O . VAL A 1 214 ? 10.454 -4.394 -25.774 1.00 90.00 214 VAL A O 1
ATOM 1781 N N . LEU A 1 215 ? 10.840 -6.404 -24.827 1.00 91.50 215 LEU A N 1
ATOM 1782 C CA . LEU A 1 215 ? 12.269 -6.205 -24.616 1.00 91.50 215 LEU A CA 1
ATOM 1783 C C . LEU A 1 215 ? 13.026 -6.753 -25.830 1.00 91.50 215 LEU A C 1
ATOM 1785 O O . LEU A 1 215 ? 12.831 -7.914 -26.198 1.00 91.50 215 LEU A O 1
ATOM 1789 N N . LYS A 1 216 ? 13.868 -5.925 -26.446 1.00 93.75 216 LYS A N 1
ATOM 1790 C CA . LYS A 1 216 ? 14.722 -6.286 -27.586 1.00 93.75 216 LYS A CA 1
ATOM 1791 C C . LYS A 1 216 ? 16.193 -6.179 -27.208 1.00 93.75 216 LYS A C 1
ATOM 1793 O O . LYS A 1 216 ? 16.562 -5.319 -26.411 1.00 93.75 216 LYS A O 1
ATOM 1798 N N . LYS A 1 217 ? 17.022 -7.056 -27.761 1.00 94.31 217 LYS A N 1
ATOM 1799 C CA . LYS A 1 217 ? 18.473 -7.042 -27.568 1.00 94.31 217 LYS A CA 1
ATOM 1800 C C . LYS A 1 217 ? 19.149 -6.094 -28.549 1.00 94.31 217 LYS A C 1
ATOM 1802 O O . LYS A 1 217 ? 18.619 -5.791 -29.611 1.00 94.31 217 LYS A O 1
ATOM 1807 N N . GLU A 1 218 ? 20.357 -5.684 -28.193 1.00 92.19 218 GLU A N 1
ATOM 1808 C CA . GLU A 1 218 ? 21.228 -4.805 -28.980 1.00 92.19 218 GLU A CA 1
ATOM 1809 C C . GLU A 1 218 ? 21.492 -5.304 -30.419 1.00 92.19 218 GLU A C 1
ATOM 1811 O O . GLU A 1 218 ? 21.595 -4.505 -31.346 1.00 92.19 218 GLU A O 1
ATOM 1816 N N . GLU A 1 219 ? 21.514 -6.622 -30.616 1.00 91.50 219 GLU A N 1
ATOM 1817 C CA . GLU A 1 219 ? 21.756 -7.281 -31.908 1.00 91.50 219 GLU A CA 1
ATOM 1818 C C . GLU A 1 219 ? 20.482 -7.514 -32.739 1.00 91.50 219 GLU A C 1
ATOM 1820 O O . GLU A 1 219 ? 20.585 -7.911 -33.900 1.00 91.50 219 GLU A O 1
ATOM 1825 N N . ASP A 1 220 ? 19.289 -7.297 -32.171 1.00 93.12 220 ASP A N 1
ATOM 1826 C CA . ASP A 1 220 ? 18.037 -7.554 -32.887 1.00 93.12 220 ASP A CA 1
ATOM 1827 C C . ASP A 1 220 ? 17.868 -6.566 -34.056 1.00 93.12 220 ASP A C 1
ATOM 1829 O O . ASP A 1 220 ? 18.253 -5.393 -33.973 1.00 93.12 220 ASP A O 1
ATOM 1833 N N . SER A 1 221 ? 17.251 -7.031 -35.148 1.00 90.81 221 SER A N 1
ATOM 1834 C CA . SER A 1 221 ? 17.014 -6.199 -36.328 1.00 90.81 221 SER A CA 1
ATOM 1835 C C . SER A 1 221 ? 15.832 -5.249 -36.135 1.00 90.81 221 SER A C 1
ATOM 1837 O O . SER A 1 221 ? 14.754 -5.652 -35.689 1.00 90.81 221 SER A O 1
ATOM 1839 N N . ILE A 1 222 ? 15.986 -3.997 -36.578 1.00 90.06 222 ILE A N 1
ATOM 1840 C CA . ILE A 1 222 ? 14.894 -3.017 -36.652 1.00 90.06 222 ILE A CA 1
ATOM 1841 C C . ILE A 1 222 ? 13.785 -3.443 -37.623 1.00 90.06 222 ILE A C 1
ATOM 1843 O O . ILE A 1 222 ? 12.652 -2.988 -37.480 1.00 90.06 222 ILE A O 1
ATOM 1847 N N . ALA A 1 223 ? 14.090 -4.300 -38.605 1.00 84.56 223 ALA A N 1
ATOM 1848 C CA . ALA A 1 223 ? 13.121 -4.788 -39.587 1.00 84.56 223 ALA A CA 1
ATOM 1849 C C . ALA A 1 223 ? 12.125 -5.795 -38.984 1.00 84.56 223 ALA A C 1
ATOM 1851 O O . ALA A 1 223 ? 10.990 -5.884 -39.450 1.00 84.56 223 ALA A O 1
ATOM 1852 N N . ASP A 1 224 ? 12.519 -6.488 -37.913 1.00 85.25 224 ASP A N 1
ATOM 1853 C CA . ASP A 1 224 ? 11.693 -7.485 -37.219 1.00 85.25 224 ASP A CA 1
ATOM 1854 C C . ASP A 1 224 ? 10.700 -6.851 -36.228 1.00 85.25 224 ASP A C 1
ATOM 1856 O O . ASP A 1 224 ? 10.006 -7.550 -35.481 1.00 85.25 224 ASP A O 1
ATOM 1860 N N . ILE A 1 225 ? 10.659 -5.518 -36.161 1.00 85.00 225 ILE A N 1
ATOM 1861 C CA . ILE A 1 225 ? 9.833 -4.766 -35.219 1.00 85.00 225 ILE A CA 1
ATOM 1862 C C . ILE A 1 225 ? 8.590 -4.248 -35.944 1.00 85.00 225 ILE A C 1
ATOM 1864 O O . ILE A 1 225 ? 8.625 -3.247 -36.659 1.00 85.00 225 ILE A O 1
ATOM 1868 N N . ASP A 1 226 ? 7.461 -4.926 -35.734 1.00 78.06 226 ASP A N 1
ATOM 1869 C CA . ASP A 1 226 ? 6.167 -4.497 -36.267 1.00 78.06 226 ASP A CA 1
ATOM 1870 C C . ASP A 1 226 ? 5.533 -3.411 -35.385 1.00 78.06 226 ASP A C 1
ATOM 1872 O O . ASP A 1 226 ? 4.830 -3.690 -34.411 1.00 78.06 226 ASP A O 1
ATOM 1876 N N . HIS A 1 227 ? 5.758 -2.153 -35.767 1.00 69.94 227 HIS A N 1
ATOM 1877 C CA . HIS A 1 227 ? 5.141 -0.984 -35.132 1.00 69.94 227 HIS A CA 1
ATOM 1878 C C . HIS A 1 227 ? 3.663 -0.776 -35.513 1.00 69.94 227 HIS A C 1
ATOM 1880 O O . HIS A 1 227 ? 2.988 0.051 -34.904 1.00 69.94 227 HIS A O 1
ATOM 1886 N N . LYS A 1 228 ? 3.140 -1.474 -36.535 1.00 62.22 228 LYS A N 1
ATOM 1887 C CA . LYS A 1 228 ? 1.843 -1.153 -37.162 1.00 62.22 228 LYS A CA 1
ATOM 1888 C C . LYS A 1 228 ? 0.660 -1.940 -36.606 1.00 62.22 228 LYS A C 1
ATOM 1890 O O . LYS A 1 228 ? -0.476 -1.523 -36.820 1.00 62.22 228 LYS A O 1
ATOM 1895 N N . ARG A 1 229 ? 0.878 -3.066 -35.920 1.00 53.25 229 ARG A N 1
ATOM 1896 C CA . ARG A 1 229 ? -0.234 -3.952 -35.516 1.00 53.25 229 ARG A CA 1
ATOM 1897 C C . ARG A 1 229 ? -0.684 -3.832 -34.066 1.00 53.25 229 ARG A C 1
ATOM 1899 O O . ARG A 1 229 ? -1.810 -4.213 -33.767 1.00 53.25 229 ARG A O 1
ATOM 1906 N N . HIS A 1 230 ? 0.140 -3.307 -33.167 1.00 53.00 230 HIS A N 1
ATOM 1907 C CA . HIS A 1 230 ? -0.179 -3.268 -31.743 1.00 53.00 230 HIS A CA 1
ATOM 1908 C C . HIS A 1 230 ? 0.511 -2.057 -31.117 1.00 53.00 230 HIS A C 1
ATOM 1910 O O . HIS A 1 230 ? 1.653 -1.767 -31.451 1.00 53.00 230 HIS A O 1
ATOM 1916 N N . ASN A 1 231 ? -0.171 -1.361 -30.206 1.00 71.00 231 ASN A N 1
ATOM 1917 C CA . ASN A 1 231 ? 0.365 -0.269 -29.387 1.00 71.00 231 ASN A CA 1
ATOM 1918 C C . ASN A 1 231 ? 1.460 -0.820 -28.441 1.00 71.00 231 ASN A C 1
ATOM 1920 O O . ASN A 1 231 ? 1.250 -0.948 -27.235 1.00 71.00 231 ASN A O 1
ATOM 1924 N N . ILE A 1 232 ? 2.583 -1.276 -28.998 1.00 85.62 232 ILE A N 1
ATOM 1925 C CA . ILE A 1 232 ? 3.681 -1.956 -28.311 1.00 85.62 232 ILE A CA 1
ATOM 1926 C C . ILE A 1 232 ? 4.716 -0.914 -27.911 1.00 85.62 232 ILE A C 1
ATOM 1928 O O . ILE A 1 232 ? 5.087 -0.053 -28.701 1.00 85.62 232 ILE A O 1
ATOM 1932 N N . ALA A 1 233 ? 5.189 -1.014 -26.675 1.00 89.50 233 ALA A N 1
ATOM 1933 C CA . ALA A 1 233 ? 6.364 -0.288 -26.232 1.00 89.50 233 ALA A CA 1
ATOM 1934 C C . ALA A 1 233 ? 7.588 -1.184 -26.435 1.00 89.50 233 ALA A C 1
ATOM 1936 O O . ALA A 1 233 ? 7.632 -2.285 -25.882 1.00 89.50 233 ALA A O 1
ATOM 1937 N N . VAL A 1 234 ? 8.551 -0.741 -27.245 1.00 92.00 234 VAL A N 1
ATOM 1938 C CA . VAL A 1 234 ? 9.794 -1.481 -27.490 1.00 92.00 234 VAL A CA 1
ATOM 1939 C C . VAL A 1 234 ? 10.913 -0.844 -26.686 1.00 92.00 234 VAL A C 1
ATOM 1941 O O . VAL A 1 234 ? 11.231 0.332 -26.867 1.00 92.00 234 VAL A O 1
ATOM 1944 N N . VAL A 1 235 ? 11.506 -1.639 -25.804 1.00 93.50 235 VAL A N 1
ATOM 1945 C CA . VAL A 1 235 ? 12.597 -1.218 -24.929 1.00 93.50 235 VAL A CA 1
ATOM 1946 C C . VAL A 1 235 ? 13.819 -2.057 -25.242 1.00 93.50 235 VAL A C 1
ATOM 1948 O O . VAL A 1 235 ? 13.758 -3.287 -25.262 1.00 93.50 235 VAL A O 1
ATOM 1951 N N . VAL A 1 236 ? 14.929 -1.384 -25.508 1.00 94.19 236 VAL A N 1
ATOM 1952 C CA . VAL A 1 236 ? 16.186 -2.018 -25.883 1.00 94.19 236 VAL A CA 1
ATOM 1953 C C . VAL A 1 236 ? 17.021 -2.246 -24.632 1.00 94.19 236 VAL A C 1
ATOM 1955 O O . VAL A 1 236 ? 17.216 -1.335 -23.821 1.00 94.19 236 VAL A O 1
ATOM 1958 N N . ILE A 1 237 ? 17.515 -3.469 -24.487 1.00 94.12 237 ILE A N 1
ATOM 1959 C CA . ILE A 1 237 ? 18.369 -3.904 -23.388 1.00 94.12 237 ILE A CA 1
ATOM 1960 C C . ILE A 1 237 ? 19.669 -4.510 -23.908 1.00 94.12 237 ILE A C 1
ATOM 1962 O O . ILE A 1 237 ? 19.720 -5.074 -25.003 1.00 94.12 237 ILE A O 1
ATOM 1966 N N . ASN A 1 238 ? 20.720 -4.425 -23.100 1.00 91.75 238 ASN A N 1
ATOM 1967 C CA . ASN A 1 238 ? 21.958 -5.145 -23.370 1.00 91.75 238 ASN A CA 1
ATOM 1968 C C . ASN A 1 238 ? 21.822 -6.643 -23.031 1.00 91.75 238 ASN A C 1
ATOM 1970 O O . ASN A 1 238 ? 20.822 -7.094 -22.462 1.00 91.75 238 ASN A O 1
ATOM 1974 N N . SER A 1 239 ? 22.858 -7.422 -23.340 1.00 88.38 239 SER A N 1
ATOM 1975 C CA . SER A 1 239 ? 22.937 -8.854 -23.005 1.00 88.38 239 SER A CA 1
ATOM 1976 C C . SER A 1 239 ? 22.774 -9.198 -21.510 1.00 88.38 239 SER A C 1
ATOM 1978 O O . SER A 1 239 ? 22.370 -10.317 -21.189 1.00 88.38 239 SER A O 1
ATOM 1980 N N . GLU A 1 240 ? 23.024 -8.251 -20.602 1.00 86.88 240 GLU A N 1
ATOM 1981 C CA . GLU A 1 240 ? 22.859 -8.388 -19.145 1.00 86.88 240 GLU A CA 1
ATOM 1982 C C . GLU A 1 240 ? 21.461 -7.953 -18.640 1.00 86.88 240 GLU A C 1
ATOM 1984 O O . GLU A 1 240 ? 21.145 -8.119 -17.460 1.00 86.88 240 GLU A O 1
ATOM 1989 N N . GLY A 1 241 ? 20.604 -7.412 -19.515 1.00 88.75 241 GLY A N 1
ATOM 1990 C CA . GLY A 1 241 ? 19.250 -6.954 -19.184 1.00 88.75 241 GLY A CA 1
ATOM 1991 C C . GLY A 1 241 ? 19.133 -5.491 -18.739 1.00 88.75 241 GLY A C 1
ATOM 1992 O O . GLY A 1 241 ? 18.073 -5.090 -18.260 1.00 88.75 241 GLY A O 1
ATOM 1993 N N . TYR A 1 242 ? 20.187 -4.688 -18.891 1.00 92.94 242 TYR A N 1
ATOM 1994 C CA . TYR A 1 242 ? 20.171 -3.258 -18.576 1.00 92.94 242 TYR A CA 1
ATOM 1995 C C . TYR A 1 242 ? 19.635 -2.423 -19.738 1.00 92.94 242 TYR A C 1
ATOM 1997 O O . TYR A 1 242 ? 19.877 -2.729 -20.902 1.00 92.94 242 TYR A O 1
ATOM 2005 N N . TYR A 1 243 ? 18.929 -1.349 -19.401 1.00 94.12 243 TYR A N 1
ATOM 2006 C CA . TYR A 1 243 ? 18.287 -0.414 -20.316 1.00 94.12 243 TYR A CA 1
ATOM 2007 C C . TYR A 1 243 ? 19.308 0.351 -21.169 1.00 94.12 243 TYR A C 1
ATOM 2009 O O . TYR A 1 243 ? 20.227 0.971 -20.633 1.00 94.12 243 TYR A O 1
ATOM 2017 N N . LEU A 1 244 ? 19.097 0.348 -22.486 1.00 92.81 244 LEU A N 1
ATOM 2018 C CA . LEU A 1 244 ? 19.865 1.121 -23.469 1.00 92.81 244 LEU A CA 1
ATOM 2019 C C . LEU A 1 244 ? 19.036 2.245 -24.108 1.00 92.81 244 LEU A C 1
ATOM 2021 O O . LEU A 1 244 ? 19.585 3.261 -24.541 1.00 92.81 244 LEU A O 1
ATOM 2025 N N . GLY A 1 245 ? 17.713 2.085 -24.185 1.00 93.12 245 GLY A N 1
ATOM 2026 C CA . GLY A 1 245 ? 16.853 3.062 -24.840 1.00 93.12 245 GLY A CA 1
ATOM 2027 C C . GLY A 1 245 ? 15.452 2.568 -25.154 1.00 93.12 245 GLY A C 1
ATOM 2028 O O . GLY A 1 245 ? 15.151 1.380 -25.051 1.00 93.12 245 GLY A O 1
ATOM 2029 N N . ASP A 1 246 ? 14.625 3.497 -25.618 1.00 91.81 246 ASP A N 1
ATOM 2030 C CA . ASP A 1 246 ? 13.319 3.216 -26.210 1.00 91.81 246 ASP A CA 1
ATOM 2031 C C . ASP A 1 246 ? 13.415 3.254 -27.735 1.00 91.81 246 ASP A C 1
ATOM 2033 O O . ASP A 1 246 ? 14.084 4.133 -28.293 1.00 91.81 246 ASP A O 1
ATOM 2037 N N . TRP A 1 247 ? 12.678 2.363 -28.398 1.00 91.62 247 TRP A N 1
ATOM 2038 C CA . TRP A 1 247 ? 12.554 2.327 -29.852 1.00 91.62 247 TRP A CA 1
ATOM 2039 C C . TRP A 1 247 ? 11.104 2.561 -30.286 1.00 91.62 247 TRP A C 1
ATOM 2041 O O . TRP A 1 247 ? 10.199 1.810 -29.918 1.00 91.62 247 TRP A O 1
ATOM 2051 N N . ARG A 1 248 ? 10.866 3.625 -31.054 1.00 88.00 248 ARG A N 1
ATOM 2052 C CA . ARG A 1 248 ? 9.526 4.105 -31.427 1.00 88.00 248 ARG A CA 1
ATOM 2053 C C . ARG A 1 248 ? 9.360 4.144 -32.944 1.00 88.00 248 ARG A C 1
ATOM 2055 O O . ARG A 1 248 ? 10.321 4.033 -33.699 1.00 88.00 248 ARG A O 1
ATOM 2062 N N . SER A 1 249 ? 8.122 4.324 -33.398 1.00 83.75 249 SER A N 1
ATOM 2063 C CA . SER A 1 249 ? 7.806 4.338 -34.830 1.00 83.75 249 SER A CA 1
ATOM 2064 C C . SER A 1 249 ? 8.493 5.480 -35.584 1.00 83.75 249 SER A C 1
ATOM 2066 O O . SER A 1 249 ? 8.960 5.265 -36.695 1.00 83.75 249 SER A O 1
ATOM 2068 N N . PHE A 1 250 ? 8.587 6.671 -34.982 1.00 84.00 250 PHE A N 1
ATOM 2069 C CA . PHE A 1 250 ? 9.275 7.811 -35.597 1.00 84.00 250 PHE A CA 1
ATOM 2070 C C . PHE A 1 250 ? 10.800 7.622 -35.622 1.00 84.00 250 PHE A C 1
ATOM 2072 O O . PHE A 1 250 ? 11.428 7.966 -36.615 1.00 84.00 250 PHE A O 1
ATOM 2079 N N . ASP A 1 251 ? 11.378 6.966 -34.602 1.00 88.62 251 ASP A N 1
ATOM 2080 C CA . ASP A 1 251 ? 12.815 6.647 -34.579 1.00 88.62 251 ASP A CA 1
ATOM 2081 C C . ASP A 1 251 ? 13.206 5.776 -35.790 1.00 88.62 251 ASP A C 1
ATOM 2083 O O . ASP A 1 251 ? 14.276 5.946 -36.372 1.00 88.62 251 ASP A O 1
ATOM 2087 N N . TYR A 1 252 ? 12.324 4.851 -36.194 1.00 88.38 252 TYR A N 1
ATOM 2088 C CA . TYR A 1 252 ? 12.548 3.999 -37.362 1.00 88.38 252 TYR A CA 1
ATOM 2089 C C . TYR A 1 252 ? 12.630 4.802 -38.665 1.00 88.38 252 TYR A C 1
ATOM 2091 O O . TYR A 1 252 ? 13.487 4.511 -39.497 1.00 88.38 252 TYR A O 1
ATOM 2099 N N . GLU A 1 253 ? 11.759 5.794 -38.858 1.00 86.31 253 GLU A N 1
ATOM 2100 C CA . GLU A 1 253 ? 11.749 6.613 -40.077 1.00 86.31 253 GLU A CA 1
ATOM 2101 C C . GLU A 1 253 ? 13.015 7.469 -40.183 1.00 86.31 253 GLU A C 1
ATOM 2103 O O . GLU A 1 253 ? 13.667 7.467 -41.232 1.00 86.31 253 GLU A O 1
ATOM 2108 N N . ASP A 1 254 ? 13.418 8.101 -39.080 1.00 89.25 254 ASP A N 1
ATOM 2109 C CA . ASP A 1 254 ? 14.623 8.929 -39.013 1.00 89.25 254 ASP A CA 1
ATOM 2110 C C . ASP A 1 254 ? 15.888 8.100 -39.266 1.00 89.25 254 ASP A C 1
ATOM 2112 O O . ASP A 1 254 ? 16.703 8.425 -40.130 1.00 89.25 254 ASP A O 1
ATOM 2116 N N . VAL A 1 255 ? 16.037 6.963 -38.584 1.00 91.31 255 VAL A N 1
ATOM 2117 C CA . VAL A 1 255 ? 17.206 6.083 -38.751 1.00 91.31 255 VAL A CA 1
ATOM 2118 C C . VAL A 1 255 ? 17.247 5.472 -40.153 1.00 91.31 255 VAL A C 1
ATOM 2120 O O . VAL A 1 255 ? 18.317 5.371 -40.764 1.00 91.31 255 VAL A O 1
ATOM 2123 N N . LYS A 1 256 ? 16.090 5.102 -40.711 1.00 89.56 256 LYS A N 1
ATOM 2124 C CA . LYS A 1 256 ? 16.002 4.604 -42.087 1.00 89.56 256 LYS A CA 1
ATOM 2125 C C . LYS A 1 256 ? 16.390 5.676 -43.102 1.00 89.56 256 LYS A C 1
ATOM 2127 O O . LYS A 1 256 ? 17.057 5.355 -44.082 1.00 89.56 256 LYS A O 1
ATOM 2132 N N . SER A 1 257 ? 16.015 6.932 -42.868 1.00 90.69 257 SER A N 1
ATOM 2133 C CA . SER A 1 257 ? 16.437 8.067 -43.694 1.00 90.69 257 SER A CA 1
ATOM 2134 C C . SER A 1 257 ? 17.965 8.175 -43.737 1.00 90.69 257 SER A C 1
ATOM 2136 O O . SER A 1 257 ? 18.542 8.152 -44.824 1.00 90.69 257 SER A O 1
ATOM 2138 N N . VAL A 1 258 ? 18.635 8.167 -42.577 1.00 92.56 258 VAL A N 1
ATOM 2139 C CA . VAL A 1 258 ? 20.108 8.261 -42.494 1.00 92.56 258 VAL A CA 1
ATOM 2140 C C . VAL A 1 258 ? 20.799 7.088 -43.185 1.00 92.56 258 VAL A C 1
ATOM 2142 O O . VAL A 1 258 ? 21.692 7.283 -44.010 1.00 92.56 258 VAL A O 1
ATOM 2145 N N . THR A 1 259 ? 20.374 5.862 -42.880 1.00 91.38 259 THR A N 1
ATOM 2146 C CA . THR A 1 259 ? 20.969 4.649 -43.466 1.00 91.38 259 THR A CA 1
ATOM 2147 C C . THR A 1 259 ? 20.748 4.575 -44.980 1.00 91.38 259 THR A C 1
ATOM 2149 O O . THR A 1 259 ? 21.653 4.160 -45.704 1.00 91.38 259 THR A O 1
ATOM 2152 N N . SER A 1 260 ? 19.616 5.083 -45.483 1.00 92.75 260 SER A N 1
ATOM 2153 C CA . SER A 1 260 ? 19.345 5.179 -46.925 1.00 92.75 260 SER A CA 1
ATOM 2154 C C . SER A 1 260 ? 20.294 6.143 -47.645 1.00 92.75 260 SER A C 1
ATOM 2156 O O . SER A 1 260 ? 20.651 5.889 -48.792 1.00 92.75 260 SER A O 1
ATOM 2158 N N . LEU A 1 261 ? 20.751 7.225 -46.996 1.00 94.38 261 LEU A N 1
ATOM 2159 C CA . LEU A 1 261 ? 21.728 8.145 -47.602 1.00 94.38 261 LEU A CA 1
ATOM 2160 C C . LEU A 1 261 ? 23.052 7.435 -47.900 1.00 94.38 261 LEU A C 1
ATOM 2162 O O . LEU A 1 261 ? 23.622 7.625 -48.976 1.00 94.38 261 LEU A O 1
ATOM 2166 N N . LEU A 1 262 ? 23.523 6.594 -46.973 1.00 94.50 262 LEU A N 1
ATOM 2167 C CA . LEU A 1 262 ? 24.710 5.772 -47.195 1.00 94.50 262 LEU A CA 1
ATOM 2168 C C . LEU A 1 262 ? 24.449 4.697 -48.257 1.00 94.50 262 LEU A C 1
ATOM 2170 O O . LEU A 1 262 ? 25.271 4.539 -49.160 1.00 94.50 262 LEU A O 1
ATOM 2174 N N . ASP A 1 263 ? 23.308 4.002 -48.194 1.00 93.56 263 ASP A N 1
ATOM 2175 C CA . ASP A 1 263 ? 22.953 2.978 -49.185 1.00 93.56 263 ASP A CA 1
ATOM 2176 C C . ASP A 1 263 ? 22.924 3.560 -50.606 1.00 93.56 263 ASP A C 1
ATOM 2178 O O . ASP A 1 263 ? 23.534 2.988 -51.504 1.00 93.56 263 ASP A O 1
ATOM 2182 N N . PHE A 1 264 ? 22.366 4.756 -50.827 1.00 94.69 264 PHE A N 1
ATOM 2183 C CA . PHE A 1 264 ? 22.408 5.402 -52.146 1.00 94.69 264 PHE A CA 1
ATOM 2184 C C . PHE A 1 264 ? 23.838 5.596 -52.668 1.00 94.69 264 PHE A C 1
ATOM 2186 O O . PHE A 1 264 ? 24.110 5.312 -53.839 1.00 94.69 264 PHE A O 1
ATOM 2193 N N . CYS A 1 265 ? 24.766 6.035 -51.813 1.00 94.56 265 CYS A N 1
ATOM 2194 C CA . CYS A 1 265 ? 26.178 6.181 -52.169 1.00 94.56 265 CYS A CA 1
ATOM 2195 C C . CYS A 1 265 ? 26.831 4.825 -52.497 1.00 94.56 265 CYS A C 1
ATOM 2197 O O . CYS A 1 265 ? 27.612 4.730 -53.448 1.00 94.56 265 CYS A O 1
ATOM 2199 N N . LEU A 1 266 ? 26.488 3.768 -51.755 1.00 93.75 266 LEU A N 1
ATOM 2200 C CA . LEU A 1 266 ? 26.999 2.413 -51.973 1.00 93.75 266 LEU A CA 1
ATOM 2201 C C . LEU A 1 266 ? 26.425 1.765 -53.247 1.00 93.75 266 LEU A C 1
ATOM 2203 O O . LEU A 1 266 ? 27.172 1.169 -54.026 1.00 93.75 266 LEU A O 1
ATOM 2207 N N . GLN A 1 267 ? 25.132 1.942 -53.525 1.00 93.75 267 GLN A N 1
ATOM 2208 C CA . GLN A 1 267 ? 24.489 1.492 -54.764 1.00 93.75 267 GLN A CA 1
ATOM 2209 C C . GLN A 1 267 ? 25.064 2.218 -55.984 1.00 93.75 267 GLN A C 1
ATOM 2211 O O . GLN A 1 267 ? 25.319 1.601 -57.022 1.00 93.75 267 GLN A O 1
ATOM 2216 N N . TRP A 1 268 ? 25.325 3.525 -55.866 1.00 95.31 268 TRP A N 1
ATOM 2217 C CA . TRP A 1 268 ? 26.040 4.269 -56.901 1.00 95.31 268 TRP A CA 1
ATOM 2218 C C . TRP A 1 268 ? 27.436 3.692 -57.136 1.00 95.31 268 TRP A C 1
ATOM 2220 O O . TRP A 1 268 ? 27.801 3.447 -58.284 1.00 95.31 268 TRP A O 1
ATOM 2230 N N . PHE A 1 269 ? 28.189 3.407 -56.073 1.00 93.75 269 PHE A N 1
ATOM 2231 C CA . PHE A 1 269 ? 29.532 2.838 -56.181 1.00 93.75 269 PHE A CA 1
ATOM 2232 C C . PHE A 1 269 ? 29.529 1.467 -56.868 1.00 93.75 269 PHE A C 1
ATOM 2234 O O . PHE A 1 269 ? 30.311 1.238 -57.792 1.00 93.75 269 PHE A O 1
ATOM 2241 N N . LYS A 1 270 ? 28.588 0.587 -56.506 1.00 93.19 270 LYS A N 1
ATOM 2242 C CA . LYS A 1 270 ? 28.341 -0.692 -57.192 1.00 93.19 270 LYS A CA 1
ATOM 2243 C C . LYS A 1 270 ? 28.083 -0.497 -58.685 1.00 93.19 270 LYS A C 1
ATOM 2245 O O . LYS A 1 270 ? 28.713 -1.152 -59.517 1.00 93.19 270 LYS A O 1
ATOM 2250 N N . ASN A 1 271 ? 27.180 0.416 -59.042 1.00 93.12 271 ASN A N 1
ATOM 2251 C CA . ASN A 1 271 ? 26.857 0.699 -60.441 1.00 93.12 271 ASN A CA 1
ATOM 2252 C C . ASN A 1 271 ? 28.046 1.306 -61.193 1.00 93.12 271 ASN A C 1
ATOM 2254 O O . ASN A 1 271 ? 28.264 0.980 -62.361 1.00 93.12 271 ASN A O 1
ATOM 2258 N N . LYS A 1 272 ? 28.848 2.133 -60.517 1.00 92.62 272 LYS A N 1
ATOM 2259 C CA . LYS A 1 272 ? 30.061 2.728 -61.069 1.00 92.62 272 LYS A CA 1
ATOM 2260 C C . LYS A 1 272 ? 31.124 1.670 -61.349 1.00 92.62 272 LYS A C 1
ATOM 2262 O O . LYS A 1 272 ? 31.648 1.649 -62.457 1.00 92.62 272 LYS A O 1
ATOM 2267 N N . ILE A 1 273 ? 31.371 0.748 -60.412 1.00 90.62 273 ILE A N 1
ATOM 2268 C CA . ILE A 1 273 ? 32.238 -0.419 -60.634 1.00 90.62 273 ILE A CA 1
ATOM 2269 C C . ILE A 1 273 ? 31.736 -1.223 -61.833 1.00 90.62 273 ILE A C 1
ATOM 2271 O O . ILE A 1 273 ? 32.515 -1.516 -62.734 1.00 90.62 273 ILE A O 1
ATOM 2275 N N . LYS A 1 274 ? 30.439 -1.549 -61.872 1.00 89.56 274 LYS A N 1
ATOM 2276 C CA . LYS A 1 274 ? 29.832 -2.328 -62.958 1.00 89.56 274 LYS A CA 1
ATOM 2277 C C . LYS A 1 274 ? 30.058 -1.670 -64.323 1.00 89.56 274 LYS A C 1
ATOM 2279 O O . LYS A 1 274 ? 30.513 -2.332 -65.252 1.00 89.56 274 LYS A O 1
ATOM 2284 N N . PHE A 1 275 ? 29.740 -0.382 -64.445 1.00 90.25 275 PHE A N 1
ATOM 2285 C CA . PHE A 1 275 ? 29.860 0.366 -65.695 1.00 90.25 275 PHE A CA 1
ATOM 2286 C C . PHE A 1 275 ? 31.319 0.539 -66.125 1.00 90.25 275 PHE A C 1
ATOM 2288 O O . PHE A 1 275 ? 31.657 0.256 -67.274 1.00 90.25 275 PHE A O 1
ATOM 2295 N N . ASP A 1 276 ? 32.190 0.958 -65.206 1.00 90.56 276 ASP A N 1
ATOM 2296 C CA . ASP A 1 276 ? 33.595 1.209 -65.516 1.00 90.56 276 ASP A CA 1
ATOM 2297 C C . ASP A 1 276 ? 34.329 -0.103 -65.846 1.00 90.56 276 ASP A C 1
ATOM 2299 O O . ASP A 1 276 ? 35.144 -0.114 -66.766 1.00 90.56 276 ASP A O 1
ATOM 2303 N N . LEU A 1 277 ? 33.994 -1.223 -65.188 1.00 87.44 277 LEU A N 1
ATOM 2304 C CA . LEU A 1 277 ? 34.494 -2.550 -65.567 1.00 87.44 277 LEU A CA 1
ATOM 2305 C C . LEU A 1 277 ? 34.037 -2.943 -66.973 1.00 87.44 277 LEU A C 1
ATOM 2307 O O . LEU A 1 277 ? 34.869 -3.327 -67.789 1.00 87.44 277 LEU A O 1
ATOM 2311 N N . LEU A 1 278 ? 32.744 -2.827 -67.292 1.00 86.44 278 LEU A N 1
ATOM 2312 C CA . LEU A 1 278 ? 32.242 -3.150 -68.635 1.00 86.44 278 LEU A CA 1
ATOM 2313 C C . LEU A 1 278 ? 32.912 -2.287 -69.711 1.00 86.44 278 LEU A C 1
ATOM 2315 O O . LEU A 1 278 ? 33.326 -2.807 -70.744 1.00 86.44 278 LEU A O 1
ATOM 2319 N N . SER A 1 279 ? 33.074 -0.988 -69.450 1.00 87.75 279 SER A N 1
ATOM 2320 C CA . SER A 1 279 ? 33.778 -0.073 -70.348 1.00 87.75 279 SER A CA 1
ATOM 2321 C C . SER A 1 279 ? 35.238 -0.490 -70.541 1.00 87.75 279 SER A C 1
ATOM 2323 O O . SER A 1 279 ? 35.716 -0.563 -71.673 1.00 87.75 279 SER A O 1
ATOM 2325 N N . LEU A 1 280 ? 35.930 -0.840 -69.457 1.00 85.12 280 LEU A N 1
ATOM 2326 C CA . LEU A 1 280 ? 37.324 -1.264 -69.490 1.00 85.12 280 LEU A CA 1
ATOM 2327 C C . LEU A 1 280 ? 37.517 -2.556 -70.302 1.00 85.12 280 LEU A C 1
ATOM 2329 O O . LEU A 1 280 ? 38.400 -2.608 -71.155 1.00 85.12 280 LEU A O 1
ATOM 2333 N N . PHE A 1 281 ? 36.651 -3.552 -70.099 1.00 81.56 281 PHE A N 1
ATOM 2334 C CA . PHE A 1 281 ? 36.672 -4.826 -70.829 1.00 81.56 281 PHE A CA 1
ATOM 2335 C C . PHE A 1 281 ? 36.117 -4.737 -72.263 1.00 81.56 281 PHE A C 1
ATOM 2337 O O . PHE A 1 281 ? 36.302 -5.671 -73.038 1.00 81.56 281 PHE A O 1
ATOM 2344 N N . SER A 1 282 ? 35.464 -3.631 -72.640 1.00 82.94 282 SER A N 1
ATOM 2345 C CA . SER A 1 282 ? 34.997 -3.383 -74.015 1.00 82.94 282 SER A CA 1
ATOM 2346 C C . SER A 1 282 ? 36.075 -2.812 -74.947 1.00 82.94 282 SER A C 1
ATOM 2348 O O . SER A 1 282 ? 35.868 -2.735 -76.159 1.00 82.94 282 SER A O 1
ATOM 2350 N N . LYS A 1 283 ? 37.229 -2.400 -74.401 1.00 84.06 283 LYS A N 1
ATOM 2351 C CA . LYS A 1 283 ? 38.353 -1.888 -75.192 1.00 84.06 283 LYS A CA 1
ATOM 2352 C C . LYS A 1 283 ? 38.930 -2.985 -76.088 1.00 84.06 283 LYS A C 1
ATOM 2354 O O . LYS A 1 283 ? 39.105 -4.121 -75.659 1.00 84.06 283 LYS A O 1
ATOM 2359 N N . LYS A 1 284 ? 39.291 -2.613 -77.322 1.00 75.25 284 LYS A N 1
ATOM 2360 C CA . LYS A 1 284 ? 39.916 -3.519 -78.303 1.00 75.25 284 LYS A CA 1
ATOM 2361 C C . LYS A 1 284 ? 41.263 -4.072 -77.817 1.00 75.25 284 LYS A C 1
ATOM 2363 O O . LYS A 1 284 ? 41.563 -5.236 -78.055 1.00 75.25 284 LYS A O 1
ATOM 2368 N N . ASP A 1 285 ? 42.035 -3.250 -77.110 1.00 78.25 285 ASP A N 1
ATOM 2369 C CA . ASP A 1 285 ? 43.266 -3.637 -76.426 1.00 78.25 285 ASP A CA 1
ATOM 2370 C C . ASP A 1 285 ? 43.176 -3.209 -74.958 1.00 78.25 285 ASP A C 1
ATOM 2372 O O . ASP A 1 285 ? 42.852 -2.057 -74.666 1.00 78.25 285 ASP A O 1
ATOM 2376 N N . PHE A 1 286 ? 43.435 -4.149 -74.047 1.00 79.69 286 PHE A N 1
ATOM 2377 C CA . PHE A 1 286 ? 43.315 -3.951 -72.605 1.00 79.69 286 PHE A CA 1
ATOM 2378 C C . PHE A 1 286 ? 44.483 -4.612 -71.865 1.00 79.69 286 PHE A C 1
ATOM 2380 O O . PHE A 1 286 ? 44.738 -5.814 -72.023 1.00 79.69 286 PHE A O 1
ATOM 2387 N N . TYR A 1 287 ? 45.187 -3.815 -71.059 1.00 83.88 287 TYR A N 1
ATOM 2388 C CA . TYR A 1 287 ? 46.405 -4.222 -70.355 1.00 83.88 287 TYR A CA 1
ATOM 2389 C C . TYR A 1 287 ? 46.231 -4.244 -68.833 1.00 83.88 287 TYR A C 1
ATOM 2391 O O . TYR A 1 287 ? 45.472 -3.465 -68.258 1.00 83.88 287 TYR A O 1
ATOM 2399 N N . GLU A 1 288 ? 47.019 -5.082 -68.155 1.00 82.38 288 GLU A N 1
ATOM 2400 C CA . GLU A 1 288 ? 46.991 -5.231 -66.690 1.00 82.38 288 GLU A CA 1
ATOM 2401 C C . GLU A 1 288 ? 47.206 -3.892 -65.960 1.00 82.38 288 GLU A C 1
ATOM 2403 O O . GLU A 1 288 ? 46.497 -3.580 -65.006 1.00 82.38 288 GLU A O 1
ATOM 2408 N N . LYS A 1 289 ? 48.114 -3.039 -66.457 1.00 84.50 289 LYS A N 1
ATOM 2409 C CA . LYS A 1 289 ? 48.366 -1.702 -65.884 1.00 84.50 289 LYS A CA 1
ATOM 2410 C C . LYS A 1 289 ? 47.125 -0.803 -65.898 1.00 84.50 289 LYS A C 1
ATOM 2412 O O . LYS A 1 289 ? 46.942 0.008 -64.991 1.00 84.50 289 LYS A O 1
ATOM 2417 N N . GLU A 1 290 ? 46.265 -0.934 -66.909 1.00 84.50 290 GLU A N 1
ATOM 2418 C CA . GLU A 1 290 ? 45.008 -0.180 -66.979 1.00 84.50 290 GLU A CA 1
ATOM 2419 C C . GLU A 1 290 ? 43.986 -0.697 -65.957 1.00 84.50 290 GLU A C 1
ATOM 2421 O O . GLU A 1 290 ? 43.227 0.096 -65.403 1.00 84.50 290 GLU A O 1
ATOM 2426 N N . PHE A 1 291 ? 43.995 -2.000 -65.659 1.00 85.50 291 PHE A N 1
ATOM 2427 C CA . PHE A 1 291 ? 43.176 -2.599 -64.603 1.00 85.50 291 PHE A CA 1
ATOM 2428 C C . PHE A 1 291 ? 43.628 -2.172 -63.206 1.00 85.50 291 PHE A C 1
ATOM 2430 O O . PHE A 1 291 ? 42.804 -1.792 -62.376 1.00 85.50 291 PHE A O 1
ATOM 2437 N N . GLU A 1 292 ? 44.938 -2.160 -62.953 1.00 85.38 292 GLU A N 1
ATOM 2438 C CA . GLU A 1 292 ? 45.497 -1.661 -61.693 1.00 85.38 292 GLU A CA 1
ATOM 2439 C C . GLU A 1 292 ? 45.195 -0.169 -61.501 1.00 85.38 292 GLU A C 1
ATOM 2441 O O . GLU A 1 292 ? 44.765 0.247 -60.422 1.00 85.38 292 GLU A O 1
ATOM 2446 N N . SER A 1 293 ? 45.333 0.629 -62.566 1.00 87.75 293 SER A N 1
ATOM 2447 C CA . SER A 1 293 ? 44.947 2.043 -62.562 1.00 87.75 293 SER A CA 1
ATOM 2448 C C . SER A 1 293 ? 43.454 2.223 -62.276 1.00 87.75 293 SER A C 1
ATOM 2450 O O . SER A 1 293 ? 43.087 3.084 -61.474 1.00 87.75 293 SER A O 1
ATOM 2452 N N . PHE A 1 294 ? 42.593 1.380 -62.857 1.00 90.00 294 PHE A N 1
ATOM 2453 C CA . PHE A 1 294 ? 41.161 1.363 -62.565 1.00 90.00 294 PHE A CA 1
ATOM 2454 C C . PHE A 1 294 ? 40.878 1.072 -61.083 1.00 90.00 294 PHE A C 1
ATOM 2456 O O . PHE A 1 294 ? 40.156 1.848 -60.459 1.00 90.00 294 PHE A O 1
ATOM 2463 N N . ILE A 1 295 ? 41.474 0.024 -60.498 1.00 88.06 295 ILE A N 1
ATOM 2464 C CA . ILE A 1 295 ? 41.274 -0.337 -59.082 1.00 88.06 295 ILE A CA 1
ATOM 2465 C C . ILE A 1 295 ? 41.699 0.816 -58.166 1.00 88.06 295 ILE A C 1
ATOM 2467 O O . ILE A 1 295 ? 40.962 1.195 -57.256 1.00 88.06 295 ILE A O 1
ATOM 2471 N N . ILE A 1 296 ? 42.875 1.404 -58.409 1.00 88.56 296 ILE A N 1
ATOM 2472 C CA . ILE A 1 296 ? 43.366 2.543 -57.623 1.00 88.56 296 ILE A CA 1
ATOM 2473 C C . ILE A 1 296 ? 42.405 3.724 -57.761 1.00 88.56 296 ILE A C 1
ATOM 2475 O O . ILE A 1 296 ? 42.029 4.327 -56.759 1.00 88.56 296 ILE A O 1
ATOM 2479 N N . LYS A 1 297 ? 41.979 4.042 -58.987 1.00 91.62 297 LYS A N 1
ATOM 2480 C CA . LYS A 1 297 ? 41.079 5.164 -59.260 1.00 91.62 297 LYS A CA 1
ATOM 2481 C C . LYS A 1 297 ? 39.728 4.984 -58.575 1.00 91.62 297 LYS A C 1
ATOM 2483 O O . LYS A 1 297 ? 39.284 5.915 -57.915 1.00 91.62 297 LYS A O 1
ATOM 2488 N N . ILE A 1 298 ? 39.094 3.819 -58.718 1.00 91.56 298 ILE A N 1
ATOM 2489 C CA . ILE A 1 298 ? 37.734 3.579 -58.225 1.00 91.56 298 ILE A CA 1
ATOM 2490 C C . ILE A 1 298 ? 37.693 3.540 -56.694 1.00 91.56 298 ILE A C 1
ATOM 2492 O O . ILE A 1 298 ? 36.861 4.210 -56.091 1.00 91.56 298 ILE A O 1
ATOM 2496 N N . PHE A 1 299 ? 38.636 2.852 -56.043 1.00 92.06 299 PHE A N 1
ATOM 2497 C CA . PHE A 1 299 ? 38.660 2.747 -54.583 1.00 92.06 299 PHE A CA 1
ATOM 2498 C C . PHE A 1 299 ? 39.210 4.008 -53.890 1.00 92.06 299 PHE A C 1
ATOM 2500 O O . PHE A 1 299 ? 38.902 4.234 -52.722 1.00 92.06 299 PHE A O 1
ATOM 2507 N N . ASN A 1 300 ? 39.968 4.866 -54.586 1.00 93.94 300 ASN A N 1
ATOM 2508 C CA . ASN A 1 300 ? 40.367 6.179 -54.058 1.00 93.94 300 ASN A CA 1
ATOM 2509 C C . ASN A 1 300 ? 39.300 7.270 -54.240 1.00 93.94 300 ASN A C 1
ATOM 2511 O O . ASN A 1 300 ? 39.499 8.386 -53.753 1.00 93.94 300 ASN A O 1
ATOM 2515 N N . LEU A 1 301 ? 38.173 6.979 -54.901 1.00 94.44 301 LEU A N 1
ATOM 2516 C CA . LEU A 1 301 ? 37.035 7.896 -54.906 1.00 94.44 301 LEU A CA 1
ATOM 2517 C C . LEU A 1 301 ? 36.560 8.123 -53.473 1.00 94.44 301 LEU A C 1
ATOM 2519 O O . LEU A 1 301 ? 36.408 7.175 -52.701 1.00 94.44 301 LEU A O 1
ATOM 2523 N N . LYS A 1 302 ? 36.330 9.389 -53.130 1.00 95.19 302 LYS A N 1
ATOM 2524 C CA . LYS A 1 302 ? 35.755 9.775 -51.843 1.00 95.19 302 LYS A CA 1
ATOM 2525 C C . LYS A 1 302 ? 34.243 9.620 -51.858 1.00 95.19 302 LYS A C 1
ATOM 2527 O O . LYS A 1 302 ? 33.618 9.792 -52.903 1.00 95.19 302 LYS A O 1
ATOM 2532 N N . LEU A 1 303 ? 33.651 9.371 -50.696 1.00 92.31 303 LEU A N 1
ATOM 2533 C CA . LEU A 1 303 ? 32.203 9.213 -50.561 1.00 92.31 303 LEU A CA 1
ATOM 2534 C C . LEU A 1 303 ? 31.451 10.485 -50.995 1.00 92.31 303 LEU A C 1
ATOM 2536 O O . LEU A 1 303 ? 30.465 10.400 -51.730 1.00 92.31 303 LEU A O 1
ATOM 2540 N N . LYS A 1 304 ? 31.996 11.667 -50.670 1.00 93.81 304 LYS A N 1
ATOM 2541 C CA . LYS A 1 304 ? 31.477 12.963 -51.143 1.00 93.81 304 LYS A CA 1
ATOM 2542 C C . LYS A 1 304 ? 31.474 13.137 -52.668 1.00 93.81 304 LYS A C 1
ATOM 2544 O O . LYS A 1 304 ? 30.775 13.999 -53.182 1.00 93.81 304 LYS A O 1
ATOM 2549 N N . ASN A 1 305 ? 32.291 12.370 -53.396 1.00 92.06 305 ASN A N 1
ATOM 2550 C CA . ASN A 1 305 ? 32.380 12.446 -54.855 1.00 92.06 305 ASN A CA 1
ATOM 2551 C C . ASN A 1 305 ? 31.307 11.587 -55.548 1.00 92.06 305 ASN A C 1
ATOM 2553 O O . ASN A 1 305 ? 31.296 11.524 -56.775 1.00 92.06 305 ASN A O 1
ATOM 2557 N N . SER A 1 306 ? 30.442 10.907 -54.793 1.00 92.12 306 SER A N 1
ATOM 2558 C CA . SER A 1 306 ? 29.332 10.139 -55.353 1.00 92.12 306 SER A CA 1
ATOM 2559 C C . SER A 1 306 ? 28.231 11.055 -55.903 1.00 92.12 306 SER A C 1
ATOM 2561 O O . SER A 1 306 ? 27.920 12.100 -55.327 1.00 92.12 306 SER A O 1
ATOM 2563 N N . ASP A 1 307 ? 27.610 10.664 -57.021 1.00 92.25 307 ASP A N 1
ATOM 2564 C CA . ASP A 1 307 ? 26.531 11.462 -57.624 1.00 92.25 307 ASP A CA 1
ATOM 2565 C C . ASP A 1 307 ? 25.326 11.671 -56.688 1.00 92.25 307 ASP A C 1
ATOM 2567 O O . ASP A 1 307 ? 24.783 12.779 -56.687 1.00 92.25 307 ASP A O 1
ATOM 2571 N N . PRO A 1 308 ? 24.892 10.677 -55.877 1.00 92.62 308 PRO A N 1
ATOM 2572 C CA . PRO A 1 308 ? 23.834 10.884 -54.893 1.00 92.62 308 PRO A CA 1
ATOM 2573 C C . PRO A 1 308 ? 24.177 11.980 -53.885 1.00 92.62 308 PRO A C 1
ATOM 2575 O O . PRO A 1 308 ? 23.351 12.860 -53.659 1.00 92.62 308 PRO A O 1
ATOM 2578 N N . PHE A 1 309 ? 25.405 11.991 -53.353 1.00 93.00 309 PHE A N 1
ATOM 2579 C CA . PHE A 1 309 ? 25.827 12.972 -52.353 1.00 93.00 309 PHE A CA 1
ATOM 2580 C C . PHE A 1 309 ? 25.722 14.416 -52.856 1.00 93.00 309 PHE A C 1
ATOM 2582 O O . PHE A 1 309 ? 25.247 15.298 -52.143 1.00 93.00 309 PHE A O 1
ATOM 2589 N N . ASN A 1 310 ? 26.094 14.655 -54.115 1.00 90.19 310 ASN A N 1
ATOM 2590 C CA . ASN A 1 310 ? 25.998 15.980 -54.734 1.00 90.19 310 ASN A CA 1
ATOM 2591 C C . ASN A 1 310 ? 24.552 16.489 -54.858 1.00 90.19 310 ASN A C 1
ATOM 2593 O O . ASN A 1 310 ? 24.341 17.694 -54.979 1.00 90.19 310 ASN A O 1
ATOM 2597 N N . ARG A 1 311 ? 23.565 15.584 -54.837 1.00 92.19 311 ARG A N 1
ATOM 2598 C CA . ARG A 1 311 ? 22.129 15.900 -54.921 1.00 92.19 311 ARG A CA 1
ATOM 2599 C C . ARG A 1 311 ? 21.461 16.025 -53.554 1.00 92.19 311 ARG A C 1
ATOM 2601 O O . ARG A 1 311 ? 20.293 16.403 -53.495 1.00 92.19 311 ARG A O 1
ATOM 2608 N N . PHE A 1 312 ? 22.156 15.674 -52.475 1.00 95.19 312 PHE A N 1
ATOM 2609 C CA . PHE A 1 312 ? 21.652 15.871 -51.122 1.00 95.19 312 PHE A CA 1
ATOM 2610 C C . PHE A 1 312 ? 21.645 17.366 -50.781 1.00 95.19 312 PHE A C 1
ATOM 2612 O O . PHE A 1 312 ? 22.494 18.127 -51.246 1.00 95.19 312 PHE A O 1
ATOM 2619 N N . ASP A 1 313 ? 20.677 17.789 -49.972 1.00 94.56 313 ASP A N 1
ATOM 2620 C CA . ASP A 1 313 ? 20.697 19.112 -49.344 1.00 94.56 313 ASP A CA 1
ATOM 2621 C C . ASP A 1 313 ? 21.779 19.172 -48.246 1.00 94.56 313 ASP A C 1
ATOM 2623 O O . ASP A 1 313 ? 22.340 18.149 -47.845 1.00 94.56 313 ASP A O 1
ATOM 2627 N N . GLU A 1 314 ? 22.118 20.380 -47.789 1.00 93.94 314 GLU A N 1
ATOM 2628 C CA . GLU A 1 314 ? 23.185 20.577 -46.795 1.00 93.94 314 GLU A CA 1
ATOM 2629 C C . GLU A 1 314 ? 22.901 19.853 -45.470 1.00 93.94 314 GLU A C 1
ATOM 2631 O O . GLU A 1 314 ? 23.822 19.307 -44.860 1.00 93.94 314 GLU A O 1
ATOM 2636 N N . ASP A 1 315 ? 21.630 19.751 -45.075 1.00 93.25 315 ASP A N 1
ATOM 2637 C CA . ASP A 1 315 ? 21.225 19.033 -43.866 1.00 93.25 315 ASP A CA 1
ATOM 2638 C C . ASP A 1 315 ? 21.508 17.531 -43.989 1.00 93.25 315 ASP A C 1
ATOM 2640 O O . ASP A 1 315 ? 22.159 16.948 -43.122 1.00 93.25 315 ASP A O 1
ATOM 2644 N N . LYS A 1 316 ? 21.113 16.893 -45.098 1.00 93.75 316 LYS A N 1
ATOM 2645 C CA . LYS A 1 316 ? 21.410 15.475 -45.367 1.00 93.75 316 LYS A CA 1
ATOM 2646 C C . LYS A 1 316 ? 22.904 15.208 -45.493 1.00 93.75 316 LYS A C 1
ATOM 2648 O O . LYS A 1 316 ? 23.369 14.166 -45.031 1.00 93.75 316 LYS A O 1
ATOM 2653 N N . LYS A 1 317 ? 23.667 16.123 -46.101 1.00 94.94 317 LYS A N 1
ATOM 2654 C CA . LYS A 1 317 ? 25.133 16.003 -46.177 1.00 94.94 317 LYS A CA 1
ATOM 2655 C C . LYS A 1 317 ? 25.751 15.992 -44.784 1.00 94.94 317 LYS A C 1
ATOM 2657 O O . LYS A 1 317 ? 26.579 15.126 -44.506 1.00 94.94 317 LYS A O 1
ATOM 2662 N N . LYS A 1 318 ? 25.323 16.914 -43.918 1.00 94.56 318 LYS A N 1
ATOM 2663 C CA . LYS A 1 318 ? 25.773 16.989 -42.526 1.00 94.56 318 LYS A CA 1
ATOM 2664 C C . LYS A 1 318 ? 25.378 15.739 -41.739 1.00 94.56 318 LYS A C 1
ATOM 2666 O O . LYS A 1 318 ? 26.236 15.139 -41.108 1.00 94.56 318 LYS A O 1
ATOM 2671 N N . ILE A 1 319 ? 24.124 15.301 -41.841 1.00 94.50 319 ILE A N 1
ATOM 2672 C CA . ILE A 1 319 ? 23.621 14.087 -41.178 1.00 94.50 319 ILE A CA 1
ATOM 2673 C C . ILE A 1 319 ? 24.438 12.854 -41.577 1.00 94.50 319 ILE A C 1
ATOM 2675 O O . ILE A 1 319 ? 24.812 12.058 -40.717 1.00 94.50 319 ILE A O 1
ATOM 2679 N N . LEU A 1 320 ? 24.740 12.688 -42.870 1.00 95.12 320 LEU A N 1
ATOM 2680 C CA . LEU A 1 320 ? 25.568 11.578 -43.337 1.00 95.12 320 LEU A CA 1
ATOM 2681 C C . LEU A 1 320 ? 27.006 11.680 -42.804 1.00 95.12 320 LEU A C 1
ATOM 2683 O O . LEU A 1 320 ? 27.583 10.667 -42.419 1.00 95.12 320 LEU A O 1
ATOM 2687 N N . ASP A 1 321 ? 27.586 12.879 -42.759 1.00 95.56 321 ASP A N 1
ATOM 2688 C CA . ASP A 1 321 ? 28.923 13.098 -42.199 1.00 95.56 321 ASP A CA 1
ATOM 2689 C C . ASP A 1 321 ? 28.990 12.783 -40.696 1.00 95.56 321 ASP A C 1
ATOM 2691 O O . ASP A 1 321 ? 29.875 12.039 -40.265 1.00 95.56 321 ASP A O 1
ATOM 2695 N N . ASP A 1 322 ? 28.018 13.270 -39.922 1.00 94.88 322 ASP A N 1
ATOM 2696 C CA . ASP A 1 322 ? 27.873 12.997 -38.490 1.00 94.88 322 ASP A CA 1
ATOM 2697 C C . ASP A 1 322 ? 27.658 11.498 -38.240 1.00 94.88 322 ASP A C 1
ATOM 2699 O O . ASP A 1 322 ? 28.282 10.914 -37.355 1.00 94.88 322 ASP A O 1
ATOM 2703 N N . PHE A 1 323 ? 26.854 10.833 -39.071 1.00 96.00 323 PHE A N 1
ATOM 2704 C CA . PHE A 1 323 ? 26.659 9.387 -39.009 1.00 96.00 323 PHE A CA 1
ATOM 2705 C C . PHE A 1 323 ? 27.965 8.605 -39.215 1.00 96.00 323 PHE A C 1
ATOM 2707 O O . PHE A 1 323 ? 28.309 7.735 -38.409 1.00 96.00 323 PHE A O 1
ATOM 2714 N N . LEU A 1 324 ? 28.732 8.930 -40.260 1.00 95.12 324 LEU A N 1
ATOM 2715 C CA . LEU A 1 324 ? 30.013 8.272 -40.528 1.00 95.12 324 LEU A CA 1
ATOM 2716 C C . LEU A 1 324 ? 31.008 8.503 -39.380 1.00 95.12 324 LEU A C 1
ATOM 2718 O O . LEU A 1 324 ? 31.679 7.563 -38.948 1.00 95.12 324 LEU A O 1
ATOM 2722 N N . LYS A 1 325 ? 31.089 9.732 -38.858 1.00 94.88 325 LYS A N 1
ATOM 2723 C CA . LYS A 1 325 ? 32.034 10.103 -37.795 1.00 94.88 325 LYS A CA 1
ATOM 2724 C C . LYS A 1 325 ? 31.664 9.526 -36.437 1.00 94.88 325 LYS A C 1
ATOM 2726 O O . LYS A 1 325 ? 32.526 8.932 -35.793 1.00 94.88 325 LYS A O 1
ATOM 2731 N N . ASN A 1 326 ? 30.414 9.687 -36.017 1.00 94.25 326 ASN A N 1
ATOM 2732 C CA . ASN A 1 326 ? 29.991 9.419 -34.644 1.00 94.25 326 ASN A CA 1
ATOM 2733 C C . ASN A 1 326 ? 29.495 7.979 -34.462 1.00 94.25 326 ASN A C 1
ATOM 2735 O O . ASN A 1 326 ? 29.743 7.377 -33.422 1.00 94.25 326 ASN A O 1
ATOM 2739 N N . VAL A 1 327 ? 28.852 7.391 -35.479 1.00 93.44 327 VAL A N 1
ATOM 2740 C CA . VAL A 1 327 ? 28.286 6.034 -35.375 1.00 93.44 327 VAL A CA 1
ATOM 2741 C C . VAL A 1 327 ? 29.251 4.979 -35.909 1.00 93.44 327 VAL A C 1
ATOM 2743 O O . VAL A 1 327 ? 29.523 3.990 -35.224 1.00 93.44 327 VAL A O 1
ATOM 2746 N N . LEU A 1 328 ? 29.812 5.194 -37.105 1.00 93.00 328 LEU A N 1
ATOM 2747 C CA . LEU A 1 328 ? 30.767 4.259 -37.723 1.00 93.00 328 LEU A CA 1
ATOM 2748 C C . LEU A 1 328 ? 32.235 4.525 -37.338 1.00 93.00 328 LEU A C 1
ATOM 2750 O O . LEU A 1 328 ? 33.117 3.774 -37.750 1.00 93.00 328 LEU A O 1
ATOM 2754 N N . ASN A 1 329 ? 32.510 5.552 -36.522 1.00 91.69 329 ASN A N 1
ATOM 2755 C CA . ASN A 1 329 ? 33.853 5.941 -36.062 1.00 91.69 329 ASN A CA 1
ATOM 2756 C C . ASN A 1 329 ? 34.849 6.287 -37.189 1.00 91.69 329 ASN A C 1
ATOM 2758 O O . ASN A 1 329 ? 36.069 6.153 -37.034 1.00 91.69 329 ASN A O 1
ATOM 2762 N N . MET A 1 330 ? 34.354 6.765 -38.331 1.00 93.19 330 MET A N 1
ATOM 2763 C CA . MET A 1 330 ? 35.171 7.151 -39.480 1.00 93.19 330 MET A CA 1
ATOM 2764 C C . MET A 1 330 ? 35.605 8.608 -39.335 1.00 93.19 330 MET A C 1
ATOM 2766 O O . MET A 1 330 ? 34.886 9.527 -39.714 1.00 93.19 330 MET A O 1
ATOM 2770 N N . LYS A 1 331 ? 36.815 8.843 -38.810 1.00 90.38 331 LYS A N 1
ATOM 2771 C CA . LYS A 1 331 ? 37.316 10.197 -38.477 1.00 90.38 331 LYS A CA 1
ATOM 2772 C C . LYS A 1 331 ? 37.236 11.209 -39.629 1.00 90.38 331 LYS A C 1
ATOM 2774 O O . LYS A 1 331 ? 37.077 12.401 -39.385 1.00 90.38 331 LYS A O 1
ATOM 2779 N N . LYS A 1 332 ? 37.377 10.745 -40.875 1.00 92.88 332 LYS A N 1
ATOM 2780 C CA . LYS A 1 332 ? 37.305 11.588 -42.081 1.00 92.88 332 LYS A CA 1
ATOM 2781 C C . LYS A 1 332 ? 35.872 11.872 -42.551 1.00 92.88 332 LYS A C 1
ATOM 2783 O O . LYS A 1 332 ? 35.704 12.719 -43.423 1.00 92.88 332 LYS A O 1
ATOM 2788 N N . GLY A 1 333 ? 34.866 11.190 -42.002 1.00 93.50 333 GLY A N 1
ATOM 2789 C CA . GLY A 1 333 ? 33.471 11.304 -42.423 1.00 93.50 333 GLY A CA 1
ATOM 2790 C C . GLY A 1 333 ? 33.313 11.156 -43.935 1.00 93.50 333 GLY A C 1
ATOM 2791 O O . GLY A 1 333 ? 33.862 10.225 -44.522 1.00 93.50 333 GLY A O 1
ATOM 2792 N N . ILE A 1 334 ? 32.640 12.102 -44.589 1.00 93.69 334 ILE A N 1
ATOM 2793 C CA . ILE A 1 334 ? 32.397 12.081 -46.047 1.00 93.69 334 ILE A CA 1
ATOM 2794 C C . ILE A 1 334 ? 33.667 12.191 -46.913 1.00 93.69 334 ILE A C 1
ATOM 2796 O O . ILE A 1 334 ? 33.635 11.881 -48.108 1.00 93.69 334 ILE A O 1
ATOM 2800 N N . GLU A 1 335 ? 34.796 12.630 -46.344 1.00 95.12 335 GLU A N 1
ATOM 2801 C CA . GLU A 1 335 ? 36.085 12.732 -47.048 1.00 95.12 335 GLU A CA 1
ATOM 2802 C C . GLU A 1 335 ? 36.807 11.384 -47.180 1.00 95.12 335 GLU A C 1
ATOM 2804 O O . GLU A 1 335 ? 37.860 11.318 -47.823 1.00 95.12 335 GLU A O 1
ATOM 2809 N N . VAL A 1 336 ? 36.266 10.327 -46.567 1.00 95.31 336 VAL A N 1
ATOM 2810 C CA . VAL A 1 336 ? 36.802 8.966 -46.632 1.00 95.31 336 VAL A CA 1
ATOM 2811 C C . VAL A 1 336 ? 36.742 8.429 -48.066 1.00 95.31 336 VAL A C 1
ATOM 2813 O O . VAL A 1 336 ? 35.743 8.611 -48.769 1.00 95.31 336 VAL A O 1
ATOM 2816 N N . SER A 1 337 ? 37.814 7.776 -48.525 1.00 95.69 337 SER A N 1
ATOM 2817 C CA . SER A 1 337 ? 37.778 7.017 -49.784 1.00 95.69 337 SER A CA 1
ATOM 2818 C C . SER A 1 337 ? 37.102 5.660 -49.604 1.00 95.69 337 SER A C 1
ATOM 2820 O O . SER A 1 337 ? 37.102 5.129 -48.499 1.00 95.69 337 SER A O 1
ATOM 2822 N N . PHE A 1 338 ? 36.568 5.042 -50.661 1.00 93.75 338 PHE A N 1
ATOM 2823 C CA . PHE A 1 338 ? 35.992 3.689 -50.555 1.00 93.75 338 PHE A CA 1
ATOM 2824 C C . PHE A 1 338 ? 37.010 2.640 -50.067 1.00 93.75 338 PHE A C 1
ATOM 2826 O O . PHE A 1 338 ? 36.642 1.685 -49.385 1.00 93.75 338 PHE A O 1
ATOM 2833 N N . PHE A 1 339 ? 38.303 2.838 -50.340 1.00 93.06 339 PHE A N 1
ATOM 2834 C CA . PHE A 1 339 ? 39.379 2.040 -49.751 1.00 93.06 339 PHE A CA 1
ATOM 2835 C C . PHE A 1 339 ? 39.486 2.237 -48.236 1.00 93.06 339 PHE A C 1
ATOM 2837 O O . PHE A 1 339 ? 39.508 1.263 -47.486 1.00 93.06 339 PHE A O 1
ATOM 2844 N N . GLU A 1 340 ? 39.553 3.487 -47.774 1.00 93.25 340 GLU A N 1
ATOM 2845 C CA . GLU A 1 340 ? 39.618 3.804 -46.343 1.00 93.25 340 GLU A CA 1
ATOM 2846 C C . GLU A 1 340 ? 38.348 3.344 -45.615 1.00 93.25 340 GLU A C 1
ATOM 2848 O O . GLU A 1 340 ? 38.441 2.749 -44.546 1.00 93.25 340 GLU A O 1
ATOM 2853 N N . PHE A 1 341 ? 37.188 3.499 -46.252 1.00 93.62 341 PHE A N 1
ATOM 2854 C CA . PHE A 1 341 ? 35.894 3.018 -45.782 1.00 93.62 341 PHE A CA 1
ATOM 2855 C C . PHE A 1 341 ? 35.899 1.496 -45.594 1.00 93.62 341 PHE A C 1
ATOM 2857 O O . PHE A 1 341 ? 35.513 1.017 -44.533 1.00 93.62 341 PHE A O 1
ATOM 2864 N N . SER A 1 342 ? 36.422 0.730 -46.563 1.00 92.38 342 SER A N 1
ATOM 2865 C CA . SER A 1 342 ? 36.541 -0.732 -46.435 1.00 92.38 342 SER A CA 1
ATOM 2866 C C . SER A 1 342 ? 37.419 -1.159 -45.249 1.00 92.38 342 SER A C 1
ATOM 2868 O O . SER A 1 342 ? 37.089 -2.114 -44.549 1.00 92.38 342 SER A O 1
ATOM 2870 N N . LYS A 1 343 ? 38.498 -0.412 -44.970 1.00 91.56 343 LYS A N 1
ATOM 2871 C CA . LYS A 1 343 ? 39.383 -0.652 -43.819 1.00 91.56 343 LYS A CA 1
ATOM 2872 C C . LYS A 1 343 ? 38.754 -0.262 -42.488 1.00 91.56 343 LYS A C 1
ATOM 2874 O O . LYS A 1 343 ? 39.041 -0.878 -41.467 1.00 91.56 343 LYS A O 1
ATOM 2879 N N . ASP A 1 344 ? 37.958 0.800 -42.465 1.00 92.06 344 ASP A N 1
ATOM 2880 C CA . ASP A 1 344 ? 37.268 1.222 -41.250 1.00 92.06 344 ASP A CA 1
ATOM 2881 C C . ASP A 1 344 ? 36.109 0.269 -40.919 1.00 92.06 344 ASP A C 1
ATOM 2883 O O . ASP A 1 344 ? 35.942 -0.094 -39.756 1.00 92.06 344 ASP A O 1
ATOM 2887 N N . LEU A 1 345 ? 35.393 -0.247 -41.925 1.00 91.06 345 LEU A N 1
ATOM 2888 C CA . LEU A 1 345 ? 34.378 -1.290 -41.740 1.00 91.06 345 LEU A CA 1
ATOM 2889 C C . LEU A 1 345 ? 34.963 -2.616 -41.233 1.00 91.06 345 LEU A C 1
ATOM 2891 O O . LEU A 1 345 ? 34.350 -3.263 -40.382 1.00 91.06 345 LEU A O 1
ATOM 2895 N N . SER A 1 346 ? 36.169 -3.006 -41.659 1.00 89.06 346 SER A N 1
ATOM 2896 C CA . SER A 1 346 ? 36.779 -4.248 -41.167 1.00 89.06 346 SER A CA 1
ATOM 2897 C C . SER A 1 346 ? 37.134 -4.200 -39.676 1.00 89.06 346 SER A C 1
ATOM 2899 O O . SER A 1 346 ? 37.099 -5.236 -39.003 1.00 89.06 346 SER A O 1
ATOM 2901 N N . LYS A 1 347 ? 37.348 -3.001 -39.108 1.00 90.19 347 LYS A N 1
ATOM 2902 C CA . LYS A 1 347 ? 37.463 -2.787 -37.649 1.00 90.19 347 LYS A CA 1
ATOM 2903 C C . LYS A 1 347 ? 36.144 -3.029 -36.910 1.00 90.19 347 LYS A C 1
ATOM 2905 O O . LYS A 1 347 ? 36.173 -3.371 -35.732 1.00 90.19 347 LYS A O 1
ATOM 2910 N N . LEU A 1 348 ? 35.008 -2.894 -37.595 1.00 87.00 348 LEU A N 1
ATOM 2911 C CA . LEU A 1 348 ? 33.671 -3.245 -37.098 1.00 87.00 348 LEU A CA 1
ATOM 2912 C C . LEU A 1 348 ? 33.325 -4.723 -37.348 1.00 87.00 348 LEU A C 1
ATOM 2914 O O . LEU A 1 348 ? 32.180 -5.127 -37.180 1.00 87.00 348 LEU A O 1
ATOM 2918 N N . SER A 1 349 ? 34.318 -5.543 -37.713 1.00 88.19 349 SER A N 1
ATOM 2919 C CA . SER A 1 349 ? 34.169 -6.954 -38.097 1.00 88.19 349 SER A CA 1
ATOM 2920 C C . SER A 1 349 ? 33.405 -7.201 -39.403 1.00 88.19 349 SER A C 1
ATOM 2922 O O . SER A 1 349 ? 33.071 -8.349 -39.674 1.00 88.19 349 SER A O 1
ATOM 2924 N N . LEU A 1 350 ? 33.206 -6.171 -40.234 1.00 90.00 350 LEU A N 1
ATOM 2925 C CA . LEU A 1 350 ? 32.576 -6.276 -41.555 1.00 90.00 350 LEU A CA 1
ATOM 2926 C C . LEU A 1 350 ? 33.667 -6.437 -42.618 1.00 90.00 350 LEU A C 1
ATOM 2928 O O . LEU A 1 350 ? 34.298 -5.464 -43.042 1.00 90.00 350 LEU A O 1
ATOM 2932 N N . LYS A 1 351 ? 33.989 -7.685 -42.965 1.00 90.31 351 LYS A N 1
ATOM 2933 C CA . LYS A 1 351 ? 35.218 -8.008 -43.716 1.00 90.31 351 LYS A CA 1
ATOM 2934 C C . LYS A 1 351 ? 34.992 -8.171 -45.211 1.00 90.31 351 LYS A C 1
ATOM 2936 O O . LYS A 1 351 ? 35.982 -8.183 -45.948 1.00 90.31 351 LYS A O 1
ATOM 2941 N N . GLU A 1 352 ? 33.750 -8.290 -45.680 1.00 89.56 352 GLU A N 1
ATOM 2942 C CA . GLU A 1 352 ? 33.511 -8.590 -47.093 1.00 89.56 352 GLU A CA 1
ATOM 2943 C C . GLU A 1 352 ? 33.996 -7.453 -48.003 1.00 89.56 352 GLU A C 1
ATOM 2945 O O . GLU A 1 352 ? 34.511 -7.711 -49.091 1.00 89.56 352 GLU A O 1
ATOM 2950 N N . PHE A 1 353 ? 33.948 -6.191 -47.554 1.00 90.19 353 PHE A N 1
ATOM 2951 C CA . PHE A 1 353 ? 34.391 -5.069 -48.394 1.00 90.19 353 PHE A CA 1
ATOM 2952 C C . PHE A 1 353 ? 35.919 -5.082 -48.598 1.00 90.19 353 PHE A C 1
ATOM 2954 O O . PHE A 1 353 ? 36.427 -4.896 -49.707 1.00 90.19 353 PHE A O 1
ATOM 2961 N N . GLU A 1 354 ? 36.684 -5.380 -47.550 1.00 89.38 354 GLU A N 1
ATOM 2962 C CA . GLU A 1 354 ? 38.137 -5.534 -47.665 1.00 89.38 354 GLU A CA 1
ATOM 2963 C C . GLU A 1 354 ? 38.514 -6.776 -48.497 1.00 89.38 354 GLU A C 1
ATOM 2965 O O . GLU A 1 354 ? 39.466 -6.742 -49.288 1.00 89.38 354 GLU A O 1
ATOM 2970 N N . ARG A 1 355 ? 37.728 -7.857 -48.392 1.00 88.94 355 ARG A N 1
ATOM 2971 C CA . ARG A 1 355 ? 37.887 -9.056 -49.228 1.00 88.94 355 ARG A CA 1
ATOM 2972 C C . ARG A 1 355 ? 37.611 -8.776 -50.695 1.00 88.94 355 ARG A C 1
ATOM 2974 O O . ARG A 1 355 ? 38.378 -9.251 -51.524 1.00 88.94 355 ARG A O 1
ATOM 2981 N N . LEU A 1 356 ? 36.600 -7.973 -51.022 1.00 89.12 356 LEU A N 1
ATOM 2982 C CA . LEU A 1 356 ? 36.338 -7.531 -52.392 1.00 89.12 356 LEU A CA 1
ATOM 2983 C C . LEU A 1 356 ? 37.553 -6.784 -52.963 1.00 89.12 356 LEU A C 1
ATOM 2985 O O . LEU A 1 356 ? 38.022 -7.100 -54.056 1.00 89.12 356 LEU A O 1
ATOM 2989 N N . TYR A 1 357 ? 38.117 -5.831 -52.213 1.00 87.94 357 TYR A N 1
ATOM 2990 C CA . TYR A 1 357 ? 39.330 -5.120 -52.633 1.00 87.94 357 TYR A CA 1
ATOM 2991 C C . TYR A 1 357 ? 40.523 -6.069 -52.835 1.00 87.94 357 TYR A C 1
ATOM 2993 O O . TYR A 1 357 ? 41.275 -5.955 -53.806 1.00 87.94 357 TYR A O 1
ATOM 3001 N N . THR A 1 358 ? 40.680 -7.039 -51.938 1.00 86.75 358 THR A N 1
ATOM 3002 C CA . THR A 1 358 ? 41.722 -8.069 -52.029 1.00 86.75 358 THR A CA 1
ATOM 3003 C C . THR A 1 358 ? 41.501 -8.982 -53.236 1.00 86.75 358 THR A C 1
ATOM 3005 O O . THR A 1 358 ? 42.445 -9.274 -53.965 1.00 86.75 358 THR A O 1
ATOM 3008 N N . PHE A 1 359 ? 40.252 -9.346 -53.533 1.00 86.38 359 PHE A N 1
ATOM 3009 C CA . PHE A 1 359 ? 39.874 -10.145 -54.695 1.00 86.38 359 PHE A CA 1
ATOM 3010 C C . PHE A 1 359 ? 40.253 -9.451 -56.008 1.00 86.38 359 PHE A C 1
ATOM 3012 O O . PHE A 1 359 ? 40.838 -10.088 -56.887 1.00 86.38 359 PHE A O 1
ATOM 3019 N N . PHE A 1 360 ? 40.019 -8.135 -56.109 1.00 84.62 360 PHE A N 1
ATOM 3020 C CA . PHE A 1 360 ? 40.486 -7.321 -57.236 1.00 84.62 360 PHE A CA 1
ATOM 3021 C C . PHE A 1 360 ? 42.012 -7.399 -57.433 1.00 84.62 360 PHE A C 1
ATOM 3023 O O . PHE A 1 360 ? 42.476 -7.411 -58.573 1.00 84.62 360 PHE A O 1
ATOM 3030 N N . LYS A 1 361 ? 42.797 -7.484 -56.349 1.00 80.31 361 LYS A N 1
ATOM 3031 C CA . LYS A 1 361 ? 44.269 -7.545 -56.400 1.00 80.31 361 LYS A CA 1
ATOM 3032 C C . LYS A 1 361 ? 44.837 -8.941 -56.647 1.00 80.31 361 LYS A C 1
ATOM 3034 O O . LYS A 1 361 ? 45.770 -9.085 -57.430 1.00 80.31 361 LYS A O 1
ATOM 3039 N N . GLU A 1 362 ? 44.320 -9.960 -55.969 1.00 78.19 362 GLU A N 1
ATOM 3040 C CA . GLU A 1 362 ? 44.914 -11.304 -55.943 1.00 78.19 362 GLU A CA 1
ATOM 3041 C C . GLU A 1 362 ? 44.512 -12.165 -57.141 1.00 78.19 362 GLU A C 1
ATOM 3043 O O . GLU A 1 362 ? 45.259 -13.050 -57.558 1.00 78.19 362 GLU A O 1
ATOM 3048 N N . LYS A 1 363 ? 43.329 -11.926 -57.715 1.00 70.25 363 LYS A N 1
ATOM 3049 C CA . LYS A 1 363 ? 42.787 -12.738 -58.814 1.00 70.25 363 LYS A CA 1
ATOM 3050 C C . LYS A 1 363 ? 43.033 -12.147 -60.202 1.00 70.25 363 LYS A C 1
ATOM 3052 O O . LYS A 1 363 ? 42.494 -12.657 -61.181 1.00 70.25 363 LYS A O 1
ATOM 3057 N N . LYS A 1 364 ? 43.916 -11.148 -60.311 1.00 68.94 364 LYS A N 1
ATOM 3058 C CA . LYS A 1 364 ? 44.341 -10.547 -61.587 1.00 68.94 364 LYS A CA 1
ATOM 3059 C C . LYS A 1 364 ? 44.972 -11.558 -62.558 1.00 68.94 364 LYS A C 1
ATOM 3061 O O . LYS A 1 364 ? 44.690 -11.526 -63.752 1.00 68.94 364 LYS A O 1
ATOM 3066 N N . SER A 1 365 ? 45.701 -12.552 -62.051 1.00 64.44 365 SER A N 1
ATOM 3067 C CA . SER A 1 365 ? 46.293 -13.633 -62.861 1.00 64.44 365 SER A CA 1
ATOM 3068 C C . SER A 1 365 ? 45.272 -14.564 -63.533 1.00 64.44 365 SER A C 1
ATOM 3070 O O . SER A 1 365 ? 45.638 -15.339 -64.412 1.00 64.44 365 SER A O 1
ATOM 3072 N N . LEU A 1 366 ? 43.989 -14.508 -63.148 1.00 67.12 366 LEU A N 1
ATOM 3073 C CA . LEU A 1 366 ? 42.928 -15.284 -63.804 1.00 67.12 366 LEU A CA 1
ATOM 3074 C C . LEU A 1 366 ? 42.481 -14.683 -65.141 1.00 67.12 366 LEU A C 1
ATOM 3076 O O . LEU A 1 366 ? 41.826 -15.374 -65.923 1.00 67.12 366 LEU A O 1
ATOM 3080 N N . VAL A 1 367 ? 42.796 -13.407 -65.377 1.00 73.00 367 VAL A N 1
ATOM 3081 C CA . VAL A 1 367 ? 42.252 -12.612 -66.485 1.00 73.00 367 VAL A CA 1
ATOM 3082 C C . VAL A 1 367 ? 43.353 -12.036 -67.381 1.00 73.00 367 VAL A C 1
ATOM 3084 O O . VAL A 1 367 ? 43.095 -11.772 -68.553 1.00 73.00 367 VAL A O 1
ATOM 3087 N N . PHE A 1 368 ? 44.585 -11.905 -66.879 1.00 78.06 368 PHE A N 1
ATOM 3088 C CA . PHE A 1 368 ? 45.737 -11.408 -67.637 1.00 78.06 368 PHE A CA 1
ATOM 3089 C C . PHE A 1 368 ? 46.807 -12.490 -67.834 1.00 78.06 368 PHE A C 1
ATOM 3091 O O . PHE A 1 368 ? 47.125 -13.237 -66.912 1.00 78.06 368 PHE A O 1
ATOM 3098 N N . GLU A 1 369 ? 47.385 -12.542 -69.034 1.00 77.19 369 GLU A N 1
ATOM 3099 C CA . GLU A 1 369 ? 48.516 -13.396 -69.411 1.00 77.19 369 GLU A CA 1
ATOM 3100 C C . GLU A 1 369 ? 49.560 -12.523 -70.126 1.00 77.19 369 GLU A C 1
ATOM 3102 O O . GLU A 1 369 ? 49.230 -11.786 -71.055 1.00 77.19 369 GLU A O 1
ATOM 3107 N N . ASN A 1 370 ? 50.811 -12.528 -69.651 1.00 75.25 370 ASN A N 1
ATOM 3108 C CA . ASN A 1 370 ? 51.886 -11.639 -70.132 1.00 75.25 370 ASN A CA 1
ATOM 3109 C C . ASN A 1 370 ? 51.509 -10.137 -70.157 1.00 75.25 370 ASN A C 1
ATOM 3111 O O . ASN A 1 370 ? 51.951 -9.389 -71.027 1.00 75.25 370 ASN A O 1
ATOM 3115 N N . GLY A 1 371 ? 50.670 -9.685 -69.217 1.00 73.06 371 GLY A N 1
ATOM 3116 C CA . GLY A 1 371 ? 50.247 -8.284 -69.095 1.00 73.06 371 GLY A CA 1
ATOM 3117 C C . GLY A 1 371 ? 49.130 -7.839 -70.052 1.00 73.06 371 GLY A C 1
ATOM 3118 O O . GLY A 1 371 ? 48.700 -6.685 -69.963 1.00 73.06 371 GLY A O 1
ATOM 3119 N N . LYS A 1 372 ? 48.624 -8.724 -70.927 1.00 78.62 372 LYS A N 1
ATOM 3120 C CA . LYS A 1 372 ? 47.449 -8.490 -71.790 1.00 78.62 372 LYS A CA 1
ATOM 3121 C C . LYS A 1 372 ? 46.269 -9.343 -71.320 1.00 78.62 372 LYS A C 1
ATOM 3123 O O . LYS A 1 372 ? 46.465 -10.404 -70.728 1.00 78.62 372 LYS A O 1
ATOM 3128 N N . VAL A 1 373 ? 45.038 -8.882 -71.545 1.00 79.44 373 VAL A N 1
ATOM 3129 C CA . VAL A 1 373 ? 43.847 -9.684 -71.231 1.00 79.44 373 VAL A CA 1
ATOM 3130 C C . VAL A 1 373 ? 43.868 -11.004 -72.013 1.00 79.44 373 VAL A C 1
ATOM 3132 O O . VAL A 1 373 ? 44.095 -11.022 -73.224 1.00 79.44 373 VAL A O 1
ATOM 3135 N N . LYS A 1 374 ? 43.646 -12.122 -71.322 1.00 77.88 374 LYS A N 1
ATOM 3136 C CA . LYS A 1 374 ? 43.487 -13.441 -71.939 1.00 77.88 374 LYS A CA 1
ATOM 3137 C C . LYS A 1 374 ? 42.097 -13.505 -72.568 1.00 77.88 374 LYS A C 1
ATOM 3139 O O . LYS A 1 374 ? 41.115 -13.313 -71.855 1.00 77.88 374 LYS A O 1
ATOM 3144 N N . GLU A 1 375 ? 41.978 -13.813 -73.861 1.00 74.62 375 GLU A N 1
ATOM 3145 C CA . GLU A 1 375 ? 40.676 -13.914 -74.550 1.00 74.62 375 GLU A CA 1
ATOM 3146 C C . GLU A 1 375 ? 39.924 -15.220 -74.204 1.00 74.62 375 GLU A C 1
ATOM 3148 O O . GLU A 1 375 ? 39.539 -16.015 -75.055 1.00 74.62 375 GLU A O 1
ATOM 31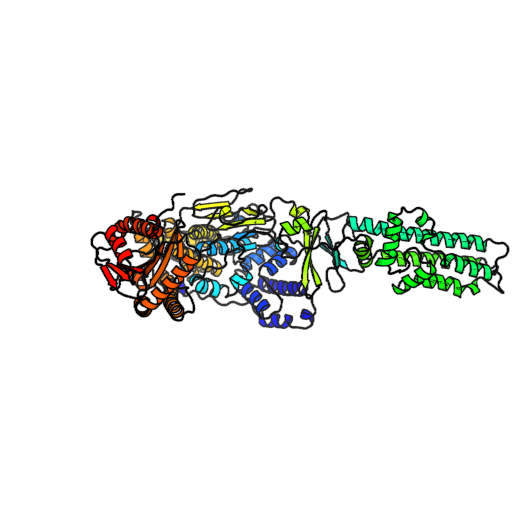53 N N . ASP A 1 376 ? 39.713 -15.456 -72.910 1.00 82.12 376 ASP A N 1
ATOM 3154 C CA . ASP A 1 376 ? 38.916 -16.548 -72.359 1.00 82.12 376 ASP A CA 1
ATOM 3155 C C . ASP A 1 376 ? 37.627 -15.948 -71.790 1.00 82.12 376 ASP A C 1
ATOM 3157 O O . ASP A 1 376 ? 37.518 -15.623 -70.602 1.00 82.12 376 ASP A O 1
ATOM 3161 N N . ARG A 1 377 ? 36.648 -15.743 -72.680 1.00 80.00 377 ARG A N 1
ATOM 3162 C CA . ARG A 1 377 ? 35.377 -15.081 -72.348 1.00 80.00 377 ARG A CA 1
ATOM 3163 C C . ARG A 1 377 ? 34.691 -15.752 -71.159 1.00 80.00 377 ARG A C 1
ATOM 3165 O O . ARG A 1 377 ? 34.189 -15.062 -70.279 1.00 80.00 377 ARG A O 1
ATOM 3172 N N . SER A 1 378 ? 34.728 -17.081 -71.079 1.00 83.31 378 SER A N 1
ATOM 3173 C CA . SER A 1 378 ? 34.150 -17.834 -69.964 1.00 83.31 378 SER A CA 1
ATOM 3174 C C . SER A 1 378 ? 34.809 -17.503 -68.622 1.00 83.31 378 SER A C 1
ATOM 3176 O O . SER A 1 378 ? 34.100 -17.361 -67.625 1.00 83.31 378 SER A O 1
ATOM 3178 N N . LYS A 1 379 ? 36.138 -17.348 -68.564 1.00 82.44 379 LYS A N 1
ATOM 3179 C CA . LYS A 1 379 ? 36.831 -16.925 -67.332 1.00 82.44 379 LYS A CA 1
ATOM 3180 C C . LYS A 1 379 ? 36.590 -15.459 -66.991 1.00 82.44 379 LYS A C 1
ATOM 3182 O O . LYS A 1 379 ? 36.393 -15.162 -65.815 1.00 82.44 379 LYS A O 1
ATOM 3187 N N . ILE A 1 380 ? 36.544 -14.574 -67.986 1.00 80.75 380 ILE A N 1
ATOM 3188 C CA . ILE A 1 380 ? 36.238 -13.148 -67.790 1.00 80.75 380 ILE A CA 1
ATOM 3189 C C . ILE A 1 380 ? 34.828 -12.976 -67.211 1.00 80.75 380 ILE A C 1
ATOM 3191 O O . ILE A 1 380 ? 34.660 -12.303 -66.196 1.00 80.75 380 ILE A O 1
ATOM 3195 N N . PHE A 1 381 ? 33.821 -13.630 -67.799 1.00 83.12 381 PHE A N 1
ATOM 3196 C CA . PHE A 1 381 ? 32.447 -13.554 -67.301 1.00 83.12 381 PHE A CA 1
ATOM 3197 C C . PHE A 1 381 ? 32.309 -14.155 -65.899 1.00 83.12 381 PHE A C 1
ATOM 3199 O O . PHE A 1 381 ? 31.693 -13.526 -65.047 1.00 83.12 381 PHE A O 1
ATOM 3206 N N . LYS A 1 382 ? 32.951 -15.298 -65.611 1.00 84.94 382 LYS A N 1
ATOM 3207 C CA . LYS A 1 382 ? 32.983 -15.869 -64.249 1.00 84.94 382 LYS A CA 1
ATOM 3208 C C . LYS A 1 382 ? 33.674 -14.954 -63.236 1.00 84.94 382 LYS A C 1
ATOM 3210 O O . LYS A 1 382 ? 33.289 -14.927 -62.072 1.00 84.94 382 LYS A O 1
ATOM 3215 N N . PHE A 1 383 ? 34.717 -14.233 -63.644 1.00 84.38 383 PHE A N 1
ATOM 3216 C CA . PHE A 1 383 ? 35.387 -13.252 -62.791 1.00 84.38 383 PHE A CA 1
ATOM 3217 C C . PHE A 1 383 ? 34.468 -12.063 -62.487 1.00 84.38 383 PHE A C 1
ATOM 3219 O O . PHE A 1 383 ? 34.333 -11.682 -61.327 1.00 84.38 383 PHE A O 1
ATOM 3226 N N . PHE A 1 384 ? 33.778 -11.536 -63.502 1.00 83.88 384 PHE A N 1
ATOM 3227 C CA . PHE A 1 384 ? 32.802 -10.460 -63.337 1.00 83.88 384 PHE A CA 1
ATOM 3228 C C . PHE A 1 384 ? 31.613 -10.878 -62.467 1.00 83.88 384 PHE A C 1
ATOM 3230 O O . PHE A 1 384 ? 31.249 -10.160 -61.544 1.00 83.88 384 PHE A O 1
ATOM 3237 N N . GLU A 1 385 ? 31.046 -12.060 -62.712 1.00 86.06 385 GLU A N 1
ATOM 3238 C CA . GLU A 1 385 ? 29.975 -12.637 -61.897 1.00 86.06 385 GLU A CA 1
ATOM 3239 C C . GLU A 1 385 ? 30.391 -12.721 -60.425 1.00 86.06 385 GLU A C 1
ATOM 3241 O O . GLU A 1 385 ? 29.663 -12.244 -59.559 1.00 86.06 385 GLU A O 1
ATOM 3246 N N . LYS A 1 386 ? 31.601 -13.220 -60.138 1.00 87.88 386 LYS A N 1
ATOM 3247 C CA . LYS A 1 386 ? 32.138 -13.262 -58.770 1.00 87.88 386 LYS A CA 1
ATOM 3248 C C . LYS A 1 386 ? 32.284 -11.881 -58.138 1.00 87.88 386 LYS A C 1
ATOM 3250 O O . LYS A 1 386 ? 31.944 -11.739 -56.971 1.00 87.88 386 LYS A O 1
ATOM 3255 N N . ILE A 1 387 ? 32.750 -10.875 -58.884 1.00 87.56 387 ILE A N 1
ATOM 3256 C CA . ILE A 1 387 ? 32.810 -9.488 -58.390 1.00 87.56 387 ILE A CA 1
ATOM 3257 C C . ILE A 1 387 ? 31.409 -8.992 -58.037 1.00 87.56 387 ILE A C 1
ATOM 3259 O O . ILE A 1 387 ? 31.217 -8.413 -56.973 1.00 87.56 387 ILE A O 1
ATOM 3263 N N . MET A 1 388 ? 30.430 -9.216 -58.915 1.00 87.88 388 MET A N 1
ATOM 3264 C CA . MET A 1 388 ? 29.065 -8.743 -58.692 1.00 87.88 388 MET A CA 1
ATOM 3265 C C . MET A 1 388 ? 28.425 -9.438 -57.488 1.00 87.88 388 MET A C 1
ATOM 3267 O O . MET A 1 388 ? 27.840 -8.752 -56.658 1.00 87.88 388 MET A O 1
ATOM 3271 N N . VAL A 1 389 ? 28.596 -10.756 -57.347 1.00 89.44 389 VAL A N 1
ATOM 3272 C CA . VAL A 1 389 ? 28.136 -11.514 -56.172 1.00 89.44 389 VAL A CA 1
ATOM 3273 C C . VAL A 1 389 ? 28.785 -10.985 -54.893 1.00 89.44 389 VAL A C 1
ATOM 3275 O O . VAL A 1 389 ? 28.072 -10.679 -53.945 1.00 89.44 389 VAL A O 1
ATOM 3278 N N . GLN A 1 390 ? 30.106 -10.780 -54.884 1.00 89.38 390 GLN A N 1
ATOM 3279 C CA . GLN A 1 390 ? 30.805 -10.240 -53.714 1.00 89.38 390 GLN A CA 1
ATOM 3280 C C . GLN A 1 390 ? 30.356 -8.819 -53.364 1.00 89.38 390 GLN A C 1
ATOM 3282 O O . GLN A 1 390 ? 30.241 -8.489 -52.191 1.00 89.38 390 GLN A O 1
ATOM 3287 N N . ILE A 1 391 ? 30.070 -7.964 -54.350 1.00 90.19 391 ILE A N 1
ATOM 3288 C CA . ILE A 1 391 ? 29.525 -6.627 -54.075 1.00 90.19 391 ILE A CA 1
ATOM 3289 C C . ILE A 1 391 ? 28.135 -6.728 -53.432 1.00 90.19 391 ILE A C 1
ATOM 3291 O O . ILE A 1 391 ? 27.849 -5.969 -52.511 1.00 90.19 391 ILE A O 1
ATOM 3295 N N . GLU A 1 392 ? 27.275 -7.650 -53.872 1.00 90.44 392 GLU A N 1
ATOM 3296 C CA . GLU A 1 392 ? 25.977 -7.867 -53.214 1.00 90.44 392 GLU A CA 1
ATOM 3297 C C . GLU A 1 392 ? 26.147 -8.391 -51.783 1.00 90.44 392 GLU A C 1
ATOM 3299 O O . GLU A 1 392 ? 25.453 -7.931 -50.880 1.00 90.44 392 GLU A O 1
ATOM 3304 N N . GLU A 1 393 ? 27.089 -9.309 -51.552 1.00 91.44 393 GLU A N 1
ATOM 3305 C CA . GLU A 1 393 ? 27.433 -9.798 -50.209 1.00 91.44 393 GLU A CA 1
ATOM 3306 C C . GLU A 1 393 ? 27.887 -8.651 -49.297 1.00 91.44 393 GLU A C 1
ATOM 3308 O O . GLU A 1 393 ? 27.397 -8.542 -48.175 1.00 91.44 393 GLU A O 1
ATOM 3313 N N . VAL A 1 394 ? 28.729 -7.741 -49.802 1.00 92.00 394 VAL A N 1
ATOM 3314 C CA . VAL A 1 394 ? 29.157 -6.527 -49.085 1.00 92.00 394 VAL A CA 1
ATOM 3315 C C . VAL A 1 394 ? 27.969 -5.651 -48.704 1.00 92.00 394 VAL A C 1
ATOM 3317 O O . VAL A 1 394 ? 27.851 -5.238 -47.552 1.00 92.00 394 VAL A O 1
ATOM 3320 N N . LEU A 1 395 ? 27.085 -5.349 -49.657 1.00 91.44 395 LEU A N 1
ATOM 3321 C CA . LEU A 1 395 ? 25.923 -4.499 -49.392 1.00 91.44 395 LEU A CA 1
ATOM 3322 C C . LEU A 1 395 ? 24.970 -5.152 -48.391 1.00 91.44 395 LEU A C 1
ATOM 3324 O O . LEU A 1 395 ? 24.453 -4.471 -47.509 1.00 91.44 395 LEU A O 1
ATOM 3328 N N . ASN A 1 396 ? 24.768 -6.465 -48.490 1.00 90.62 396 ASN A N 1
ATOM 3329 C CA . ASN A 1 396 ? 23.946 -7.216 -47.550 1.00 90.62 396 ASN A CA 1
ATOM 3330 C C . ASN A 1 396 ? 24.555 -7.228 -46.141 1.00 90.62 396 ASN A C 1
ATOM 3332 O O . ASN A 1 396 ? 23.826 -6.986 -45.182 1.00 90.62 396 ASN A O 1
ATOM 3336 N N . GLU A 1 397 ? 25.867 -7.453 -46.005 1.00 93.12 397 GLU A N 1
ATOM 3337 C CA . GLU A 1 397 ? 26.580 -7.425 -44.718 1.00 93.12 397 GLU A CA 1
ATOM 3338 C C . GLU A 1 397 ? 26.458 -6.041 -44.056 1.00 93.12 397 GLU A C 1
ATOM 3340 O O . GLU A 1 397 ? 26.089 -5.932 -42.883 1.00 93.12 397 GLU A O 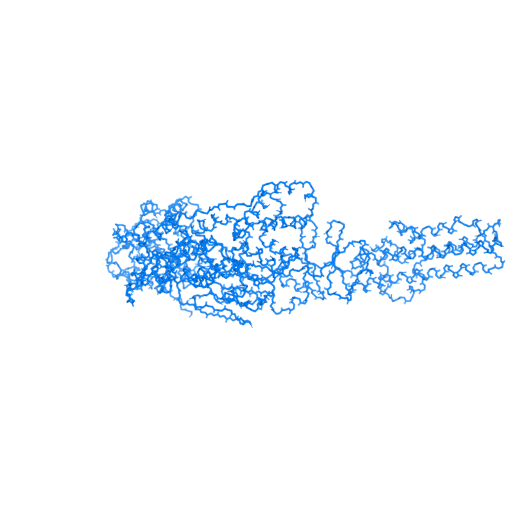1
ATOM 3345 N N . ILE A 1 398 ? 26.686 -4.970 -44.828 1.00 92.12 398 ILE A N 1
ATOM 3346 C CA . ILE A 1 398 ? 26.533 -3.591 -44.351 1.00 92.12 398 ILE A CA 1
ATOM 3347 C C . ILE A 1 398 ? 25.080 -3.328 -43.943 1.00 92.12 398 ILE A C 1
ATOM 3349 O O . ILE A 1 398 ? 24.840 -2.855 -42.836 1.00 92.12 398 ILE A O 1
ATOM 3353 N N . ASN A 1 399 ? 24.098 -3.666 -44.781 1.00 90.31 399 ASN A N 1
ATOM 3354 C CA . ASN A 1 399 ? 22.684 -3.419 -44.485 1.00 90.31 399 ASN A CA 1
ATOM 3355 C C . ASN A 1 399 ? 22.191 -4.192 -43.253 1.00 90.31 399 ASN A C 1
ATOM 3357 O O . ASN A 1 399 ? 21.428 -3.647 -42.456 1.00 90.31 399 ASN A O 1
ATOM 3361 N N . GLN A 1 400 ? 22.652 -5.429 -43.049 1.00 90.88 400 GLN A N 1
ATOM 3362 C CA . GLN A 1 400 ? 22.359 -6.192 -41.833 1.00 90.88 400 GLN A CA 1
ATOM 3363 C C . GLN A 1 400 ? 22.946 -5.520 -40.591 1.00 90.88 400 GLN A C 1
ATOM 3365 O O . GLN A 1 400 ? 22.248 -5.385 -39.588 1.00 90.88 400 GLN A O 1
ATOM 3370 N N . TYR A 1 401 ? 24.196 -5.053 -40.665 1.00 92.62 401 TYR A N 1
ATOM 3371 C CA . TYR A 1 401 ? 24.834 -4.333 -39.565 1.00 92.62 401 TYR A CA 1
ATOM 3372 C C . TYR A 1 401 ? 24.115 -3.020 -39.237 1.00 92.62 401 TYR A C 1
ATOM 3374 O O . TYR A 1 401 ? 23.802 -2.760 -38.077 1.00 92.62 401 TYR A O 1
ATOM 3382 N N . LEU A 1 402 ? 23.795 -2.219 -40.257 1.00 91.94 402 LEU A N 1
ATOM 3383 C CA . LEU A 1 402 ? 23.058 -0.961 -40.108 1.00 91.94 402 LEU A CA 1
ATOM 3384 C C . LEU A 1 402 ? 21.634 -1.163 -39.581 1.00 91.94 402 LEU A C 1
ATOM 3386 O O . LEU A 1 402 ? 21.074 -0.265 -38.956 1.00 91.94 402 LEU A O 1
ATOM 3390 N N . GLY A 1 403 ? 21.060 -2.342 -39.817 1.00 90.50 403 GLY A N 1
ATOM 3391 C CA . GLY A 1 403 ? 19.751 -2.734 -39.317 1.00 90.50 403 GLY A CA 1
ATOM 3392 C C . GLY A 1 403 ? 19.727 -3.172 -37.851 1.00 90.50 403 GLY A C 1
ATOM 3393 O O . GLY A 1 403 ? 18.644 -3.490 -37.366 1.00 90.50 403 GLY A O 1
ATOM 3394 N N . ARG A 1 404 ? 20.859 -3.220 -37.138 1.00 93.56 404 ARG A N 1
ATOM 3395 C CA . ARG A 1 404 ? 20.893 -3.584 -35.712 1.00 93.56 404 ARG A CA 1
ATOM 3396 C C . ARG A 1 404 ? 20.417 -2.442 -34.814 1.00 93.56 404 ARG A C 1
ATOM 3398 O O . ARG A 1 404 ? 20.670 -1.267 -35.088 1.00 93.56 404 ARG A O 1
ATOM 3405 N N . LEU A 1 405 ? 19.771 -2.785 -33.700 1.00 93.56 405 LEU A N 1
ATOM 3406 C CA . LEU A 1 405 ? 19.266 -1.802 -32.738 1.00 93.56 405 LEU A CA 1
ATOM 3407 C C . LEU A 1 405 ? 20.361 -0.985 -32.046 1.00 93.56 405 LEU A C 1
ATOM 3409 O O . LEU A 1 405 ? 20.147 0.194 -31.782 1.00 93.56 405 LEU A O 1
ATOM 3413 N N . ASP A 1 406 ? 21.526 -1.560 -31.756 1.00 92.81 406 ASP A N 1
ATOM 3414 C CA . ASP A 1 406 ? 22.638 -0.817 -31.153 1.00 92.81 406 ASP A CA 1
ATOM 3415 C C . ASP A 1 406 ? 23.177 0.290 -32.064 1.00 92.81 406 ASP A C 1
ATOM 3417 O O . ASP A 1 406 ? 23.439 1.403 -31.604 1.00 92.81 406 ASP A O 1
ATOM 3421 N N . VAL A 1 407 ? 23.292 0.010 -33.363 1.00 93.44 407 VAL A N 1
ATOM 3422 C CA . VAL A 1 407 ? 23.653 1.006 -34.379 1.00 93.44 407 VAL A CA 1
ATOM 3423 C C . VAL A 1 407 ? 22.552 2.056 -34.491 1.00 93.44 407 VAL A C 1
ATOM 3425 O O . VAL A 1 407 ? 22.835 3.251 -34.446 1.00 93.44 407 VAL A O 1
ATOM 3428 N N . ALA A 1 408 ? 21.292 1.629 -34.557 1.00 93.81 408 ALA A N 1
ATOM 3429 C CA . ALA A 1 408 ? 20.148 2.527 -34.654 1.00 93.81 408 ALA A CA 1
ATOM 3430 C C . ALA A 1 408 ? 20.020 3.482 -33.449 1.00 93.81 408 ALA A C 1
ATOM 3432 O O . ALA A 1 408 ? 19.748 4.671 -33.624 1.00 93.81 408 ALA A O 1
ATOM 3433 N N . LEU A 1 409 ? 20.270 2.999 -32.227 1.00 93.94 409 LEU A N 1
ATOM 3434 C CA . LEU A 1 409 ? 20.296 3.837 -31.026 1.00 93.94 409 LEU A CA 1
ATOM 3435 C C . LEU A 1 409 ? 21.446 4.848 -31.050 1.00 93.94 409 LEU A C 1
ATOM 3437 O O . LEU A 1 409 ? 21.246 5.992 -30.652 1.00 93.94 409 LEU A O 1
ATOM 3441 N N . LYS A 1 410 ? 22.625 4.476 -31.562 1.00 93.62 410 LYS A N 1
ATOM 3442 C CA . LYS A 1 410 ? 23.723 5.437 -31.760 1.00 93.62 410 LYS A CA 1
ATOM 3443 C C . LYS A 1 410 ? 23.362 6.518 -32.771 1.00 93.62 410 LYS A C 1
ATOM 3445 O O . LYS A 1 410 ? 23.648 7.679 -32.525 1.00 93.62 410 LYS A O 1
ATOM 3450 N N . VAL A 1 411 ? 22.678 6.182 -33.869 1.00 94.12 411 VAL A N 1
ATOM 3451 C CA . VAL A 1 411 ? 22.154 7.201 -34.801 1.00 94.12 411 VAL A CA 1
ATOM 3452 C C . VAL A 1 411 ? 21.220 8.161 -34.060 1.00 94.12 411 VAL A C 1
ATOM 3454 O O . VAL A 1 411 ? 21.381 9.378 -34.125 1.00 94.12 411 VAL A O 1
ATOM 3457 N N . LYS A 1 412 ? 20.275 7.618 -33.291 1.00 92.94 412 LYS A N 1
ATOM 3458 C CA . LYS A 1 412 ? 19.331 8.405 -32.494 1.00 92.94 412 LYS A CA 1
ATOM 3459 C C . LYS A 1 412 ? 20.030 9.363 -31.516 1.00 92.94 412 LYS A C 1
ATOM 3461 O O . LYS A 1 412 ? 19.646 10.529 -31.426 1.00 92.94 412 LYS A O 1
ATOM 3466 N N . TYR A 1 413 ? 21.047 8.898 -30.797 1.00 93.69 413 TYR A N 1
ATOM 3467 C CA . TYR A 1 413 ? 21.723 9.685 -29.762 1.00 93.69 413 TYR A CA 1
ATOM 3468 C C . TYR A 1 413 ? 22.805 10.612 -30.313 1.00 93.69 413 TYR A C 1
ATOM 3470 O O . TYR A 1 413 ? 22.814 11.795 -29.983 1.00 93.69 413 TYR A O 1
ATOM 3478 N N . ASP A 1 414 ? 23.672 10.103 -31.182 1.00 93.69 414 ASP A N 1
ATOM 3479 C CA . ASP A 1 414 ? 24.907 10.778 -31.583 1.00 93.69 414 ASP A CA 1
ATOM 3480 C C . ASP A 1 414 ? 24.768 11.572 -32.894 1.00 93.69 414 ASP A C 1
ATOM 3482 O O . ASP A 1 414 ? 25.637 12.386 -33.211 1.00 93.69 414 ASP A O 1
ATOM 3486 N N . VAL A 1 415 ? 23.690 11.349 -33.661 1.00 93.12 415 VAL A N 1
ATOM 3487 C CA . VAL A 1 415 ? 23.370 12.120 -34.881 1.00 93.12 415 VAL A CA 1
ATOM 3488 C C . VAL A 1 415 ? 22.192 13.059 -34.632 1.00 93.12 415 VAL A C 1
ATOM 3490 O O . VAL A 1 415 ? 22.298 14.255 -34.887 1.00 93.12 415 VAL A O 1
ATOM 3493 N N . PHE A 1 416 ? 21.081 12.548 -34.091 1.00 90.50 416 PHE A N 1
ATOM 3494 C CA . PHE A 1 416 ? 19.880 13.362 -33.849 1.00 90.50 416 PHE A CA 1
ATOM 3495 C C . PHE A 1 416 ? 19.826 14.024 -32.463 1.00 90.50 416 PHE A C 1
ATOM 3497 O O . PHE A 1 416 ? 19.010 14.920 -32.245 1.00 90.50 416 PHE A O 1
ATOM 3504 N N . GLY A 1 417 ? 20.680 13.622 -31.514 1.00 88.31 417 GLY A N 1
ATOM 3505 C CA . GLY A 1 417 ? 20.705 14.201 -30.165 1.00 88.31 417 GLY A CA 1
ATOM 3506 C C . GLY A 1 417 ? 19.524 13.793 -29.273 1.00 88.31 417 GLY A C 1
ATOM 3507 O O . GLY A 1 417 ? 19.280 14.427 -28.245 1.00 88.31 417 GLY A O 1
ATOM 3508 N N . TYR A 1 418 ? 18.762 12.758 -29.643 1.00 88.38 418 TYR A N 1
ATOM 3509 C CA . TYR A 1 418 ? 17.539 12.354 -28.940 1.00 88.38 418 TYR A CA 1
ATOM 3510 C C . TYR A 1 418 ? 17.833 11.533 -27.688 1.00 88.38 418 TYR A C 1
ATOM 3512 O O . TYR A 1 418 ? 17.717 10.312 -27.698 1.00 88.38 418 TYR A O 1
ATOM 3520 N N . MET A 1 419 ? 18.174 12.199 -26.588 1.00 84.25 419 MET A N 1
ATOM 3521 C CA . MET A 1 419 ? 18.549 11.537 -25.335 1.00 84.25 419 MET A CA 1
ATOM 3522 C C . MET A 1 419 ? 17.511 10.507 -24.833 1.00 84.25 419 MET A C 1
ATOM 3524 O O . MET A 1 419 ? 16.298 10.708 -24.991 1.00 84.25 419 MET A O 1
ATOM 3528 N N . PRO A 1 420 ? 17.959 9.418 -24.169 1.00 83.75 420 PRO A N 1
ATOM 3529 C CA . PRO A 1 420 ? 17.057 8.448 -23.559 1.00 83.75 420 PRO A CA 1
ATOM 3530 C C . PRO A 1 420 ? 16.087 9.136 -22.591 1.00 83.75 420 PRO A C 1
ATOM 3532 O O . PRO A 1 420 ? 16.501 9.836 -21.671 1.00 83.75 420 PRO A O 1
ATOM 3535 N N . SER A 1 421 ? 14.787 8.912 -22.779 1.00 85.19 421 SER A N 1
ATOM 3536 C CA . SER A 1 421 ? 13.740 9.457 -21.909 1.00 85.19 421 SER A CA 1
ATOM 3537 C C . SER A 1 421 ? 13.153 8.332 -21.065 1.00 85.19 421 SER A C 1
ATOM 3539 O O . SER A 1 421 ? 12.468 7.465 -21.592 1.00 85.19 421 SER A O 1
ATOM 3541 N N . TYR A 1 422 ? 13.425 8.335 -19.765 1.00 93.00 422 TYR A N 1
ATOM 3542 C CA . TYR A 1 422 ? 12.891 7.351 -18.826 1.00 93.00 422 TYR A CA 1
ATOM 3543 C C . TYR A 1 422 ? 12.434 8.029 -17.535 1.00 93.00 422 TYR A C 1
ATOM 3545 O O . TYR A 1 422 ? 12.792 9.174 -17.249 1.00 93.00 422 TYR A O 1
ATOM 3553 N N . VAL A 1 423 ? 11.657 7.298 -16.744 1.00 95.56 423 VAL A N 1
ATOM 3554 C CA . VAL A 1 423 ? 11.227 7.695 -15.400 1.00 95.56 423 VAL A CA 1
ATOM 3555 C C . VAL A 1 423 ? 11.611 6.630 -14.388 1.00 95.56 423 VAL A C 1
ATOM 3557 O O . VAL A 1 423 ? 11.788 5.463 -14.740 1.00 95.56 423 VAL A O 1
ATOM 3560 N N . THR A 1 424 ? 11.745 7.007 -13.124 1.00 94.25 424 THR A N 1
ATOM 3561 C CA . THR A 1 424 ? 11.932 6.036 -12.043 1.00 94.25 424 THR A CA 1
ATOM 3562 C C . THR A 1 424 ? 10.597 5.646 -11.415 1.00 94.25 424 THR A C 1
ATOM 3564 O O . THR A 1 424 ? 9.577 6.309 -11.592 1.00 94.25 424 THR A O 1
ATOM 3567 N N . ILE A 1 425 ? 10.597 4.578 -10.616 1.00 91.38 425 ILE A N 1
ATOM 3568 C CA . ILE A 1 425 ? 9.423 4.185 -9.819 1.00 91.38 425 ILE A CA 1
ATOM 3569 C C . ILE A 1 425 ? 8.970 5.247 -8.811 1.00 91.38 425 ILE A C 1
ATOM 3571 O O . ILE A 1 425 ? 7.850 5.151 -8.320 1.00 91.38 425 ILE A O 1
ATOM 3575 N N . ASN A 1 426 ? 9.827 6.217 -8.482 1.00 92.69 426 ASN A N 1
ATOM 3576 C CA . ASN A 1 426 ? 9.544 7.250 -7.489 1.00 92.69 426 ASN A CA 1
ATOM 3577 C C . ASN A 1 426 ? 9.182 8.602 -8.119 1.00 92.69 426 ASN A C 1
ATOM 3579 O O . ASN A 1 426 ? 8.799 9.497 -7.374 1.00 92.69 426 ASN A O 1
ATOM 3583 N N . ASP A 1 427 ? 9.302 8.755 -9.443 1.00 95.31 427 ASP A N 1
ATOM 3584 C CA . ASP A 1 427 ? 8.949 10.006 -10.125 1.00 95.31 427 ASP A CA 1
ATOM 3585 C C . ASP A 1 427 ? 7.444 10.265 -9.940 1.00 95.31 427 ASP A C 1
ATOM 3587 O O . ASP A 1 427 ? 6.628 9.343 -10.056 1.00 95.31 427 ASP A O 1
ATOM 3591 N N . GLU A 1 428 ? 7.060 11.502 -9.631 1.00 94.50 428 GLU A N 1
ATOM 3592 C CA . GLU A 1 428 ? 5.655 11.875 -9.426 1.00 94.50 428 GLU A CA 1
ATOM 3593 C C . GLU A 1 428 ? 4.919 12.077 -10.758 1.00 94.50 428 GLU A C 1
ATOM 3595 O O . GLU A 1 428 ? 5.527 12.378 -11.785 1.00 94.50 428 GLU A O 1
ATOM 3600 N N . VAL A 1 429 ? 3.583 11.972 -10.755 1.00 94.25 429 VAL A N 1
ATOM 3601 C CA . VAL A 1 429 ? 2.763 12.118 -11.978 1.00 94.25 429 VAL A CA 1
ATOM 3602 C C . VAL A 1 429 ? 3.068 13.391 -12.769 1.00 94.25 429 VAL A C 1
ATOM 3604 O O . VAL A 1 429 ? 3.122 13.337 -13.995 1.00 94.25 429 VAL A O 1
ATOM 3607 N N . GLU A 1 430 ? 3.264 14.529 -12.106 1.00 91.56 430 GLU A N 1
ATOM 3608 C CA . GLU A 1 430 ? 3.542 15.794 -12.799 1.00 91.56 430 GLU A CA 1
ATOM 3609 C C . GLU A 1 430 ? 4.928 15.787 -13.466 1.00 91.56 430 GLU A C 1
ATOM 3611 O O . GLU A 1 430 ? 5.072 16.237 -14.603 1.00 91.56 430 GLU A O 1
ATOM 3616 N N . GLU A 1 431 ? 5.932 15.175 -12.833 1.00 93.81 431 GLU A N 1
ATOM 3617 C CA . GLU A 1 431 ? 7.244 14.951 -13.448 1.00 93.81 431 GLU A CA 1
ATOM 3618 C C . GLU A 1 431 ? 7.141 14.004 -14.653 1.00 93.81 431 GLU A C 1
ATOM 3620 O O . GLU A 1 431 ? 7.710 14.271 -15.714 1.00 93.81 431 GLU A O 1
ATOM 3625 N N . ILE A 1 432 ? 6.358 12.931 -14.523 1.00 95.56 432 ILE A N 1
ATOM 3626 C CA . ILE A 1 432 ? 6.107 11.965 -15.596 1.00 95.56 432 ILE A CA 1
ATOM 3627 C C . ILE A 1 432 ? 5.401 12.644 -16.778 1.00 95.56 432 ILE A C 1
ATOM 3629 O O . ILE A 1 432 ? 5.795 12.428 -17.923 1.00 95.56 432 ILE A O 1
ATOM 3633 N N . LYS A 1 433 ? 4.392 13.491 -16.534 1.00 93.56 433 LYS A N 1
ATOM 3634 C CA . LYS A 1 433 ? 3.706 14.269 -17.581 1.00 93.56 433 LYS A CA 1
ATOM 3635 C C . LYS A 1 433 ? 4.672 15.198 -18.315 1.00 93.56 433 LYS A C 1
ATOM 3637 O O . LYS A 1 433 ? 4.643 15.239 -19.543 1.00 93.56 433 LYS A O 1
ATOM 3642 N N . ASN A 1 434 ? 5.553 15.878 -17.582 1.00 92.31 434 ASN A N 1
ATOM 3643 C CA . ASN A 1 434 ? 6.564 16.761 -18.165 1.00 92.31 434 ASN A CA 1
ATOM 3644 C C . ASN A 1 434 ? 7.567 15.987 -19.034 1.00 92.31 434 ASN A C 1
ATOM 3646 O O . ASN A 1 434 ? 7.857 16.402 -20.154 1.00 92.31 434 ASN A O 1
ATOM 3650 N N . LYS A 1 435 ? 8.050 14.832 -18.556 1.00 93.62 435 LYS A N 1
ATOM 3651 C CA . LYS A 1 435 ? 8.956 13.948 -19.311 1.00 93.62 435 LYS A CA 1
ATOM 3652 C C . LYS A 1 435 ? 8.276 13.259 -20.500 1.00 93.62 435 LYS A C 1
ATOM 3654 O O . LYS A 1 435 ? 8.954 12.909 -21.465 1.00 93.62 435 LYS A O 1
ATOM 3659 N N . MET A 1 436 ? 6.956 13.049 -20.453 1.00 92.69 436 MET A N 1
ATOM 3660 C CA . MET A 1 436 ? 6.216 12.362 -21.518 1.00 92.69 436 MET A CA 1
ATOM 3661 C C . MET A 1 436 ? 6.283 13.161 -22.818 1.00 92.69 436 MET A C 1
ATOM 3663 O O . MET A 1 436 ? 6.602 12.587 -23.857 1.00 92.69 436 MET A O 1
ATOM 3667 N N . GLY A 1 437 ? 6.046 14.476 -22.766 1.00 87.38 437 GLY A N 1
ATOM 3668 C CA . GLY A 1 437 ? 6.118 15.348 -23.941 1.00 87.38 437 GLY A CA 1
ATOM 3669 C C . GLY A 1 437 ? 5.356 14.764 -25.150 1.00 87.38 437 GLY A C 1
ATOM 3670 O O . GLY A 1 437 ? 4.182 14.412 -25.007 1.00 87.38 437 GLY A O 1
ATOM 3671 N N . PRO A 1 438 ? 5.994 14.625 -26.332 1.00 86.56 438 PRO A N 1
ATOM 3672 C CA . PRO A 1 438 ? 5.386 14.007 -27.515 1.00 86.56 438 PRO A CA 1
ATOM 3673 C C . PRO A 1 438 ? 5.475 12.469 -27.537 1.00 86.56 438 PRO A C 1
ATOM 3675 O O . PRO A 1 438 ? 4.958 11.837 -28.461 1.00 86.56 438 PRO A O 1
ATOM 3678 N N . ASN A 1 439 ? 6.146 11.844 -26.566 1.00 88.25 439 ASN A N 1
ATOM 3679 C CA . ASN A 1 439 ? 6.380 10.405 -26.568 1.00 88.25 439 ASN A CA 1
ATOM 3680 C C . ASN A 1 439 ? 5.070 9.635 -26.351 1.00 88.25 439 ASN A C 1
ATOM 3682 O O . ASN A 1 439 ? 4.199 10.036 -25.584 1.00 88.25 439 ASN A O 1
ATOM 3686 N N . GLN A 1 440 ? 4.935 8.484 -27.014 1.00 88.75 440 GLN A N 1
ATOM 3687 C CA . GLN A 1 440 ? 3.774 7.601 -26.838 1.00 88.75 440 GLN A CA 1
ATOM 3688 C C . GLN A 1 440 ? 3.826 6.831 -25.509 1.00 88.75 440 GLN A C 1
ATOM 3690 O O . GLN A 1 440 ? 2.787 6.443 -24.966 1.00 88.75 440 GLN A O 1
ATOM 3695 N N . PHE A 1 441 ? 5.034 6.603 -24.994 1.00 92.44 441 PHE A N 1
ATOM 3696 C CA . PHE A 1 441 ? 5.298 5.955 -23.719 1.00 92.44 441 PHE A CA 1
ATOM 3697 C C . PHE A 1 441 ? 6.650 6.402 -23.151 1.00 92.44 441 PHE A C 1
ATOM 3699 O O . PHE A 1 441 ? 7.508 6.892 -23.889 1.00 92.44 441 PHE A O 1
ATOM 3706 N N . LEU A 1 442 ? 6.837 6.173 -21.852 1.00 94.06 442 LEU A N 1
ATOM 3707 C CA . LEU A 1 442 ? 8.116 6.264 -21.154 1.00 94.06 442 LEU A CA 1
ATOM 3708 C C . LEU A 1 442 ? 8.454 4.917 -20.526 1.00 94.06 442 LEU A C 1
ATOM 3710 O O . LEU A 1 442 ? 7.588 4.283 -19.915 1.00 94.06 442 LEU A O 1
ATOM 3714 N N . SER A 1 443 ? 9.717 4.514 -20.632 1.00 94.44 443 SER A N 1
ATOM 3715 C CA . SER A 1 443 ? 10.248 3.404 -19.845 1.00 94.44 443 SER A CA 1
ATOM 3716 C C . SER A 1 443 ? 10.350 3.769 -18.373 1.00 94.44 443 SER A C 1
ATOM 3718 O O . SER A 1 443 ? 10.854 4.834 -18.015 1.00 94.44 443 SER A O 1
ATOM 3720 N N . VAL A 1 444 ? 9.904 2.856 -17.515 1.00 94.81 444 VAL A N 1
ATOM 3721 C CA . VAL A 1 444 ? 10.113 2.931 -16.071 1.00 94.81 444 VAL A CA 1
ATOM 3722 C C . VAL A 1 444 ? 11.323 2.081 -15.726 1.00 94.81 444 VAL A C 1
ATOM 3724 O O . VAL A 1 444 ? 11.353 0.882 -16.023 1.00 94.81 444 VAL A O 1
ATOM 3727 N N . VAL A 1 445 ? 12.311 2.690 -15.079 1.00 93.69 445 VAL A N 1
ATOM 3728 C CA . VAL A 1 445 ? 13.555 2.022 -14.703 1.00 93.69 445 VAL A CA 1
ATOM 3729 C C . VAL A 1 445 ? 13.748 1.962 -13.193 1.00 93.69 445 VAL A C 1
ATOM 3731 O O . VAL A 1 445 ? 13.279 2.810 -12.428 1.00 93.69 445 VAL A O 1
ATOM 3734 N N . MET A 1 446 ? 14.486 0.944 -12.769 1.00 91.19 446 MET A N 1
ATOM 3735 C CA . MET A 1 446 ? 15.039 0.809 -11.430 1.00 91.19 446 MET A CA 1
ATOM 3736 C C . MET A 1 446 ? 16.564 0.865 -11.513 1.00 91.19 446 MET A C 1
ATOM 3738 O O . MET A 1 446 ? 17.162 0.261 -12.401 1.00 91.19 446 MET A O 1
ATOM 3742 N N . PHE A 1 447 ? 17.190 1.579 -10.583 1.00 88.25 447 PHE A N 1
ATOM 3743 C CA . PHE A 1 447 ? 18.641 1.706 -10.529 1.00 88.25 447 PHE A CA 1
ATOM 3744 C C . PHE A 1 447 ? 19.274 0.522 -9.787 1.00 88.25 447 PHE A C 1
ATOM 3746 O O . PHE A 1 447 ? 18.864 0.201 -8.669 1.00 88.25 447 PHE A O 1
ATOM 3753 N N . ASP A 1 448 ? 20.283 -0.095 -10.395 1.00 84.94 448 ASP A N 1
ATOM 3754 C CA . ASP A 1 448 ? 21.060 -1.206 -9.844 1.00 84.94 448 ASP A CA 1
ATOM 3755 C C . ASP A 1 448 ? 22.547 -0.986 -10.155 1.00 84.94 448 ASP A C 1
ATOM 3757 O O . ASP A 1 448 ? 22.955 -0.992 -11.314 1.00 84.94 448 ASP A O 1
ATOM 3761 N N . GLU A 1 449 ? 23.348 -0.735 -9.116 1.00 81.75 449 GLU A N 1
ATOM 3762 C CA . GLU A 1 449 ? 24.815 -0.607 -9.199 1.00 81.75 449 GLU A CA 1
ATOM 3763 C C . GLU A 1 449 ? 25.339 0.327 -10.316 1.00 81.75 449 GLU A C 1
ATOM 3765 O O . GLU A 1 449 ? 26.316 0.019 -10.996 1.00 81.75 449 GLU A O 1
ATOM 3770 N N . GLY A 1 450 ? 24.715 1.492 -10.524 1.00 84.00 450 GLY A N 1
ATOM 3771 C CA . GLY A 1 450 ? 25.159 2.434 -11.564 1.00 84.00 450 GLY A CA 1
ATOM 3772 C C . GLY A 1 450 ? 24.435 2.297 -12.902 1.00 84.00 450 GLY A C 1
ATOM 3773 O O . GLY A 1 450 ? 24.601 3.157 -13.764 1.00 84.00 450 GLY A O 1
ATOM 3774 N N . LYS A 1 451 ? 23.631 1.245 -13.085 1.00 90.88 451 LYS A N 1
ATOM 3775 C CA . LYS A 1 451 ? 22.927 0.942 -14.334 1.00 90.88 451 LYS A CA 1
ATOM 3776 C C . LYS A 1 451 ? 21.410 0.958 -14.134 1.00 90.88 451 LYS A C 1
ATOM 3778 O O . LYS A 1 451 ? 20.901 0.738 -13.038 1.00 90.88 451 LYS A O 1
ATOM 3783 N N . ASN A 1 452 ? 20.677 1.200 -15.218 1.00 93.31 452 ASN A N 1
ATOM 3784 C CA . ASN A 1 452 ? 19.215 1.206 -15.223 1.00 93.31 452 ASN A CA 1
ATOM 3785 C C . ASN A 1 452 ? 18.680 -0.149 -15.695 1.00 93.31 452 ASN A C 1
ATOM 3787 O O . ASN A 1 452 ? 19.132 -0.669 -16.711 1.00 93.31 452 ASN A O 1
ATOM 3791 N N . ILE A 1 453 ? 17.696 -0.704 -14.994 1.00 92.88 453 ILE A N 1
ATOM 3792 C CA . ILE A 1 453 ? 16.967 -1.916 -15.387 1.00 92.88 453 ILE A CA 1
ATOM 3793 C C . ILE A 1 453 ? 15.544 -1.505 -15.760 1.00 92.88 453 ILE A C 1
ATOM 3795 O O . ILE A 1 453 ? 14.883 -0.876 -14.930 1.00 92.88 453 ILE A O 1
ATOM 3799 N N . PRO A 1 454 ? 15.035 -1.847 -16.955 1.00 92.88 454 PRO A N 1
ATOM 3800 C CA . PRO A 1 454 ? 13.654 -1.558 -17.301 1.00 92.88 454 PRO A CA 1
ATOM 3801 C C . PRO A 1 454 ? 12.722 -2.533 -16.583 1.00 92.88 454 PRO A C 1
ATOM 3803 O O . PRO A 1 454 ? 12.915 -3.748 -16.623 1.00 92.88 454 PRO A O 1
ATOM 3806 N N . ILE A 1 455 ? 11.695 -1.993 -15.935 1.00 91.56 455 ILE A N 1
ATOM 3807 C CA . ILE A 1 455 ? 10.735 -2.773 -15.144 1.00 91.56 455 ILE A CA 1
ATOM 3808 C C . ILE A 1 455 ? 9.285 -2.554 -15.583 1.00 91.56 455 ILE A C 1
ATOM 3810 O O . ILE A 1 455 ? 8.369 -3.081 -14.962 1.00 91.56 455 ILE A O 1
ATOM 3814 N N . GLY A 1 456 ? 9.045 -1.769 -16.630 1.00 92.94 456 GLY A N 1
ATOM 3815 C CA . GLY A 1 456 ? 7.710 -1.514 -17.161 1.00 92.94 456 GLY A CA 1
ATOM 3816 C C . GLY A 1 456 ? 7.661 -0.231 -17.975 1.00 92.94 456 GLY A C 1
ATOM 3817 O O . GLY A 1 456 ? 8.691 0.395 -18.225 1.00 92.94 456 GLY A O 1
ATOM 3818 N N . VAL A 1 457 ? 6.458 0.162 -18.386 1.00 93.56 457 VAL A N 1
ATOM 3819 C CA . VAL A 1 457 ? 6.223 1.387 -19.161 1.00 93.56 457 VAL A CA 1
ATOM 3820 C C . VAL A 1 457 ? 5.002 2.141 -18.652 1.00 93.56 457 VAL A C 1
ATOM 3822 O O . VAL A 1 457 ? 4.069 1.542 -18.116 1.00 93.56 457 VAL A O 1
ATOM 3825 N N . ILE A 1 458 ? 4.998 3.454 -18.872 1.00 93.94 458 ILE A N 1
ATOM 3826 C CA . ILE A 1 458 ? 3.833 4.328 -18.698 1.00 93.94 458 ILE A CA 1
ATOM 3827 C C . ILE A 1 458 ? 3.447 4.849 -20.073 1.00 93.94 458 ILE A C 1
ATOM 3829 O O . ILE A 1 458 ? 4.300 5.347 -20.805 1.00 93.94 458 ILE A O 1
ATOM 3833 N N . ARG A 1 459 ? 2.169 4.755 -20.442 1.00 91.38 459 ARG A N 1
ATOM 3834 C CA . ARG A 1 459 ? 1.687 5.203 -21.754 1.00 91.38 459 ARG A CA 1
ATOM 3835 C C . ARG A 1 459 ? 1.077 6.591 -21.663 1.00 91.38 459 ARG A C 1
ATOM 3837 O O . ARG A 1 459 ? 0.365 6.913 -20.714 1.00 91.38 459 ARG A O 1
ATOM 3844 N N . ALA A 1 460 ? 1.270 7.385 -22.709 1.00 91.44 460 ALA A N 1
ATOM 3845 C CA . ALA A 1 460 ? 0.694 8.722 -22.801 1.00 91.44 460 ALA A CA 1
ATOM 3846 C C . ALA A 1 460 ? -0.842 8.704 -22.742 1.00 91.44 460 ALA A C 1
ATOM 3848 O O . ALA A 1 460 ? -1.448 9.624 -22.201 1.00 91.44 460 ALA A O 1
ATOM 3849 N N . ILE A 1 461 ? -1.483 7.659 -23.284 1.00 90.12 461 ILE A N 1
ATOM 3850 C CA . ILE A 1 461 ? -2.94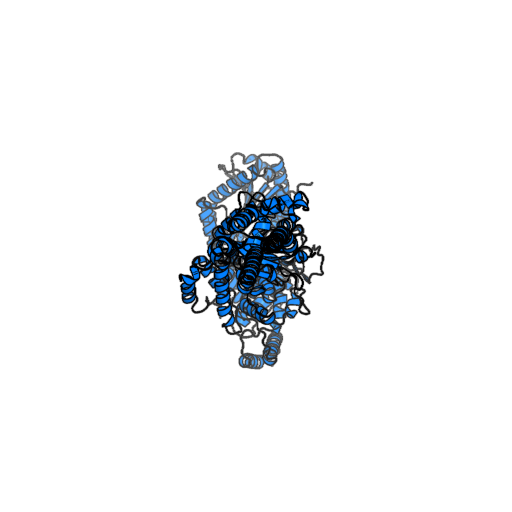7 7.525 -23.253 1.00 90.12 461 ILE A CA 1
ATOM 3851 C C . ILE A 1 461 ? -3.486 7.351 -21.831 1.00 90.12 461 ILE A C 1
ATOM 3853 O O . ILE A 1 461 ? -4.548 7.885 -21.522 1.00 90.12 461 ILE A O 1
ATOM 3857 N N . ASP A 1 462 ? -2.744 6.663 -20.962 1.00 89.06 462 ASP A N 1
ATOM 3858 C CA . ASP A 1 462 ? -3.156 6.443 -19.579 1.00 89.06 462 ASP A CA 1
ATOM 3859 C C . ASP A 1 462 ? -3.037 7.737 -18.770 1.00 89.06 462 ASP A C 1
ATOM 3861 O O . ASP A 1 462 ? -3.962 8.077 -18.044 1.00 89.06 462 ASP A O 1
ATOM 3865 N N . LEU A 1 463 ? -1.986 8.535 -18.991 1.00 91.44 463 LEU A N 1
ATOM 3866 C CA . LEU A 1 463 ? -1.801 9.840 -18.334 1.00 91.44 463 LEU A CA 1
ATOM 3867 C C . LEU A 1 463 ? -2.844 10.898 -18.716 1.00 91.44 463 LEU A C 1
ATOM 3869 O O . LEU A 1 463 ? -3.037 11.862 -17.977 1.00 91.44 463 LEU A O 1
ATOM 3873 N N . LYS A 1 464 ? -3.494 10.746 -19.876 1.00 89.69 464 LYS A N 1
ATOM 3874 C CA . LYS A 1 464 ? -4.547 11.660 -20.351 1.00 89.69 464 LYS A CA 1
ATOM 3875 C C . LYS A 1 464 ? -5.907 11.383 -19.711 1.00 89.69 464 LYS A C 1
ATOM 3877 O O . LYS A 1 464 ? -6.831 12.178 -19.889 1.00 89.69 464 LYS A O 1
ATOM 3882 N N . LYS A 1 465 ? -6.060 10.266 -18.995 1.00 89.94 465 LYS A N 1
ATOM 3883 C CA . LYS A 1 465 ? -7.302 9.943 -18.293 1.00 89.94 465 LYS A CA 1
ATOM 3884 C C . LYS A 1 465 ? -7.537 10.947 -17.168 1.00 89.94 465 LYS A C 1
ATOM 3886 O O . LYS A 1 465 ? -6.612 11.380 -16.488 1.00 89.94 465 LYS A O 1
ATOM 3891 N N . ARG A 1 466 ? -8.809 11.289 -16.953 1.00 87.88 466 ARG A N 1
ATOM 3892 C CA . ARG A 1 466 ? -9.225 12.208 -15.883 1.00 87.88 466 ARG A CA 1
ATOM 3893 C C . ARG A 1 466 ? -8.900 11.657 -14.493 1.00 87.88 466 ARG A C 1
ATOM 3895 O O . ARG A 1 466 ? -8.509 12.415 -13.613 1.00 87.88 466 ARG A O 1
ATOM 3902 N N . THR A 1 467 ? -9.072 10.350 -14.320 1.00 91.25 467 THR A N 1
ATOM 3903 C CA . THR A 1 467 ? -8.840 9.636 -13.066 1.00 91.25 467 THR A CA 1
ATOM 3904 C C . THR A 1 467 ? -7.734 8.614 -13.291 1.00 91.25 467 THR A C 1
ATOM 3906 O O . THR A 1 467 ? -7.856 7.769 -14.175 1.00 91.25 467 THR A O 1
ATOM 3909 N N . LEU A 1 468 ? -6.666 8.705 -12.499 1.00 94.38 468 LEU A N 1
ATOM 3910 C CA . LEU A 1 468 ? -5.500 7.812 -12.547 1.00 94.38 468 LEU A CA 1
ATOM 3911 C C . LEU A 1 468 ? -5.446 6.841 -11.360 1.00 94.38 468 LEU A C 1
ATOM 3913 O O . LEU A 1 468 ? -4.635 5.921 -11.341 1.00 94.38 468 LEU A O 1
ATOM 3917 N N . GLY A 1 469 ? -6.299 7.051 -10.362 1.00 95.31 469 GLY A N 1
ATOM 3918 C CA . GLY A 1 469 ? -6.425 6.201 -9.188 1.00 95.31 469 GLY A CA 1
ATOM 3919 C C . GLY A 1 469 ? -7.618 6.622 -8.341 1.00 95.31 469 GLY A C 1
ATOM 3920 O O . GLY A 1 469 ? -8.298 7.610 -8.628 1.00 95.31 469 GLY A O 1
ATOM 3921 N N . THR A 1 470 ? -7.890 5.863 -7.288 1.00 95.88 470 THR A N 1
ATOM 3922 C CA . THR A 1 470 ? -9.070 6.077 -6.440 1.00 95.88 470 THR A CA 1
ATOM 3923 C C . THR A 1 470 ? -8.726 6.065 -4.962 1.00 95.88 470 THR A C 1
ATOM 3925 O O . THR A 1 470 ? -7.713 5.494 -4.562 1.00 95.88 470 THR A O 1
ATOM 3928 N N . VAL A 1 471 ? -9.579 6.685 -4.147 1.00 95.94 471 VAL A N 1
ATOM 3929 C CA . VAL A 1 471 ? -9.365 6.830 -2.705 1.00 95.94 471 VAL A CA 1
ATOM 3930 C C . VAL A 1 471 ? -10.611 6.430 -1.913 1.00 95.94 471 VAL A C 1
ATOM 3932 O O . VAL A 1 471 ? -11.744 6.696 -2.323 1.00 95.94 471 VAL A O 1
ATOM 3935 N N . SER A 1 472 ? -10.385 5.790 -0.768 1.00 96.44 472 SER A N 1
ATOM 3936 C CA . SER A 1 472 ? -11.375 5.526 0.273 1.00 96.44 472 SER A CA 1
ATOM 3937 C C . SER A 1 472 ? -11.007 6.275 1.552 1.00 96.44 472 SER A C 1
ATOM 3939 O O . SER A 1 472 ? -9.914 6.072 2.088 1.00 96.44 472 SER A O 1
ATOM 3941 N N . PHE A 1 473 ? -11.924 7.091 2.067 1.00 95.56 473 PHE A N 1
ATOM 3942 C CA . PHE A 1 473 ? -11.763 7.799 3.337 1.00 95.56 473 PHE A CA 1
ATOM 3943 C C . PHE A 1 473 ? -12.378 7.005 4.489 1.00 95.56 473 PHE A C 1
ATOM 3945 O O . PHE A 1 473 ? -13.441 6.384 4.346 1.00 95.56 473 PHE A O 1
ATOM 3952 N N . ARG A 1 474 ? -11.679 6.991 5.624 1.00 95.38 474 ARG A N 1
ATOM 3953 C CA . ARG A 1 474 ? -12.124 6.372 6.871 1.00 95.38 474 ARG A CA 1
ATOM 3954 C C . ARG A 1 474 ? -11.950 7.379 7.988 1.00 95.38 474 ARG A C 1
ATOM 3956 O O . ARG A 1 474 ? -10.832 7.842 8.192 1.00 95.38 474 ARG A O 1
ATOM 3963 N N . ASP A 1 475 ? -13.054 7.654 8.672 1.00 93.75 475 ASP A N 1
ATOM 3964 C CA . ASP A 1 475 ? -13.147 8.588 9.795 1.00 93.75 475 ASP A CA 1
ATOM 3965 C C . ASP A 1 475 ? -13.047 10.079 9.424 1.00 93.75 475 ASP A C 1
ATOM 3967 O O . ASP A 1 475 ? -12.789 10.946 10.246 1.00 93.75 475 ASP A O 1
ATOM 3971 N N . PHE A 1 476 ? -13.248 10.390 8.147 1.00 92.69 476 PHE A N 1
ATOM 3972 C CA . PHE A 1 476 ? -13.400 11.753 7.649 1.00 92.69 476 PHE A CA 1
ATOM 3973 C C . PHE A 1 476 ? -14.032 11.713 6.259 1.00 92.69 476 PHE A C 1
ATOM 3975 O O . PHE A 1 476 ? -14.120 10.658 5.619 1.00 92.69 476 PHE A O 1
ATOM 3982 N N . SER A 1 477 ? -14.453 12.873 5.769 1.00 91.50 477 SER A N 1
ATOM 3983 C CA . SER A 1 477 ? -15.079 13.011 4.452 1.00 91.50 477 SER A CA 1
ATOM 3984 C C . SER A 1 477 ? -14.533 14.174 3.623 1.00 91.50 477 SER A C 1
ATOM 3986 O O . SER A 1 477 ? -14.675 14.143 2.397 1.00 91.50 477 SER A O 1
ATOM 3988 N N . SER A 1 478 ? -13.866 15.153 4.249 1.00 85.25 478 SER A N 1
ATOM 3989 C CA . SER A 1 478 ? -13.397 16.359 3.566 1.00 85.25 478 SER A CA 1
ATOM 3990 C C . SER A 1 478 ? -12.115 16.128 2.775 1.00 85.25 478 SER A C 1
ATOM 3992 O O . SER A 1 478 ? -11.153 15.531 3.254 1.00 85.25 478 SER A O 1
ATOM 3994 N N . LYS A 1 479 ? -12.071 16.692 1.563 1.00 78.38 479 LYS A N 1
ATOM 3995 C CA . LYS A 1 479 ? -10.829 16.816 0.785 1.00 78.38 479 LYS A CA 1
ATOM 3996 C C . LYS A 1 479 ? -9.873 17.855 1.364 1.00 78.38 479 LYS A C 1
ATOM 3998 O O . LYS A 1 479 ? -8.712 17.848 0.998 1.00 78.38 479 LYS A O 1
ATOM 4003 N N . GLU A 1 480 ? -10.343 18.760 2.216 1.00 72.88 480 GLU A N 1
ATOM 4004 C CA . GLU A 1 480 ? -9.477 19.758 2.857 1.00 72.88 480 GLU A CA 1
ATOM 4005 C C . GLU A 1 480 ? -8.641 19.135 3.982 1.00 72.88 480 GLU A C 1
ATOM 4007 O O . GLU A 1 480 ? -7.545 19.613 4.257 1.00 72.88 480 GLU A O 1
ATOM 4012 N N . ASP A 1 481 ? -9.114 18.027 4.565 1.00 74.25 481 ASP A N 1
ATOM 4013 C CA . ASP A 1 481 ? -8.421 17.297 5.634 1.00 74.25 481 ASP A CA 1
ATOM 4014 C C . ASP A 1 481 ? -7.229 16.477 5.116 1.00 74.25 481 ASP A C 1
ATOM 4016 O O . ASP A 1 481 ? -6.508 15.872 5.907 1.00 74.25 481 ASP A O 1
ATOM 4020 N N . ILE A 1 482 ? -7.034 16.385 3.794 1.00 83.75 482 ILE A N 1
ATOM 4021 C CA . ILE A 1 482 ? -5.894 15.689 3.200 1.00 83.75 482 ILE A CA 1
ATOM 4022 C C . ILE A 1 482 ? -5.515 16.303 1.853 1.00 83.75 482 ILE A C 1
ATOM 4024 O O . ILE A 1 482 ? -6.352 16.466 0.971 1.00 83.75 482 ILE A O 1
ATOM 4028 N N . ASN A 1 483 ? -4.234 16.605 1.644 1.00 87.56 483 ASN A N 1
ATOM 4029 C CA . ASN A 1 483 ? -3.785 17.170 0.373 1.00 87.56 483 ASN A CA 1
ATOM 4030 C C . ASN A 1 483 ? -3.876 16.106 -0.737 1.00 87.56 483 ASN A C 1
ATOM 4032 O O . ASN A 1 483 ? -2.987 15.273 -0.880 1.00 87.56 483 ASN A O 1
ATOM 4036 N N . MET A 1 484 ? -4.976 16.077 -1.490 1.00 90.50 484 MET A N 1
ATOM 4037 C CA . MET A 1 484 ? -5.243 15.057 -2.506 1.00 90.50 484 MET A CA 1
ATOM 4038 C C . MET A 1 484 ? -5.107 15.624 -3.918 1.00 90.50 484 MET A C 1
ATOM 4040 O O . MET A 1 484 ? -5.740 16.619 -4.269 1.00 90.50 484 MET A O 1
ATOM 4044 N N . SER A 1 485 ? -4.342 14.931 -4.762 1.00 91.50 485 SER A N 1
ATOM 4045 C CA . SER A 1 485 ? -4.179 15.308 -6.168 1.00 91.50 485 SER A CA 1
ATOM 4046 C C . SER A 1 485 ? -5.487 15.214 -6.963 1.00 91.50 485 SER A C 1
ATOM 4048 O O . SER A 1 485 ? -6.301 14.317 -6.749 1.00 91.50 485 SER A O 1
ATOM 4050 N N . SER A 1 486 ? -5.668 16.099 -7.946 1.00 90.69 486 SER A N 1
ATOM 4051 C CA . SER A 1 486 ? -6.906 16.218 -8.740 1.00 90.69 486 SER A CA 1
ATOM 4052 C C . SER A 1 486 ? -7.223 15.014 -9.636 1.00 90.69 486 SER A C 1
ATOM 4054 O O . SER A 1 486 ? -8.374 14.829 -10.023 1.00 90.69 486 SER A O 1
ATOM 4056 N N . TYR A 1 487 ? -6.218 14.196 -9.955 1.00 92.44 487 TYR A N 1
ATOM 4057 C CA . TYR A 1 487 ? -6.359 12.963 -10.735 1.00 92.44 487 TYR A CA 1
ATOM 4058 C C . TYR A 1 487 ? -6.774 11.744 -9.891 1.00 92.44 487 TYR A C 1
ATOM 4060 O O . TYR A 1 487 ? -6.893 10.638 -10.424 1.00 92.44 487 TYR A O 1
ATOM 4068 N N . LEU A 1 488 ? -6.967 11.919 -8.582 1.00 93.44 488 LEU A N 1
ATOM 4069 C CA . LEU A 1 488 ? -7.523 10.909 -7.688 1.00 93.44 488 LEU A CA 1
ATOM 4070 C C . LEU A 1 488 ? -9.007 11.181 -7.449 1.00 93.44 488 LEU A C 1
ATOM 4072 O O . LEU A 1 488 ? -9.412 12.326 -7.240 1.00 93.44 488 LEU A O 1
ATOM 4076 N N . ASP A 1 489 ? -9.812 10.122 -7.439 1.00 93.12 489 ASP A N 1
ATOM 4077 C CA . ASP A 1 489 ? -11.251 10.237 -7.198 1.00 93.12 489 ASP A CA 1
ATOM 4078 C C . ASP A 1 489 ? -11.691 9.478 -5.945 1.00 93.12 489 ASP A C 1
ATOM 4080 O O . ASP A 1 489 ? -11.232 8.363 -5.681 1.00 93.12 489 ASP A O 1
ATOM 4084 N N . VAL A 1 490 ? -12.587 10.077 -5.160 1.00 94.38 490 VAL A N 1
ATOM 4085 C CA . VAL A 1 490 ? -13.054 9.484 -3.899 1.00 94.38 490 VAL A CA 1
ATOM 4086 C C . VAL A 1 490 ? -14.248 8.590 -4.197 1.00 94.38 490 VAL A C 1
ATOM 4088 O O . VAL A 1 490 ? -15.278 9.072 -4.669 1.00 94.38 490 VAL A O 1
ATOM 4091 N N . ILE A 1 491 ? -14.118 7.293 -3.910 1.00 95.25 491 ILE A N 1
ATOM 4092 C CA . ILE A 1 491 ? -15.135 6.285 -4.251 1.00 95.25 491 ILE A CA 1
ATOM 4093 C C . ILE A 1 491 ? -15.817 5.667 -3.031 1.00 95.25 491 ILE A C 1
ATOM 4095 O O . ILE A 1 491 ? -16.880 5.072 -3.172 1.00 95.25 491 ILE A O 1
ATOM 4099 N N . SER A 1 492 ? -15.234 5.768 -1.837 1.00 95.69 492 SER A N 1
ATOM 4100 C CA . SER A 1 492 ? -15.806 5.202 -0.612 1.00 95.69 492 SER A CA 1
ATOM 4101 C C . SER A 1 492 ? -15.524 6.114 0.573 1.00 95.69 492 SER A C 1
ATOM 4103 O O . SER A 1 492 ? -14.387 6.535 0.766 1.00 95.69 492 SER A O 1
ATOM 4105 N N . VAL A 1 493 ? -16.541 6.399 1.379 1.00 95.94 493 VAL A N 1
ATOM 4106 C CA . VAL A 1 493 ? -16.421 7.197 2.601 1.00 95.94 493 VAL A CA 1
ATOM 4107 C C . VAL A 1 493 ? -17.207 6.517 3.713 1.00 95.94 493 VAL A C 1
ATOM 4109 O O . VAL A 1 493 ? -18.390 6.220 3.546 1.00 95.94 493 VAL A O 1
ATOM 4112 N N . ILE A 1 494 ? -16.541 6.267 4.838 1.00 95.81 494 ILE A N 1
ATOM 4113 C CA . ILE A 1 494 ? -17.172 5.802 6.076 1.00 95.81 494 ILE A CA 1
ATOM 4114 C C . ILE A 1 494 ? -16.724 6.761 7.172 1.00 95.81 494 ILE A C 1
ATOM 4116 O O . ILE A 1 494 ? -15.527 6.845 7.443 1.00 95.81 494 ILE A O 1
ATOM 4120 N N . ASP A 1 495 ? -17.670 7.508 7.729 1.00 94.81 495 ASP A N 1
ATOM 4121 C CA . ASP A 1 495 ? -17.402 8.654 8.602 1.00 94.81 495 ASP A CA 1
ATOM 4122 C C . ASP A 1 495 ? -18.500 8.784 9.672 1.00 94.81 495 ASP A C 1
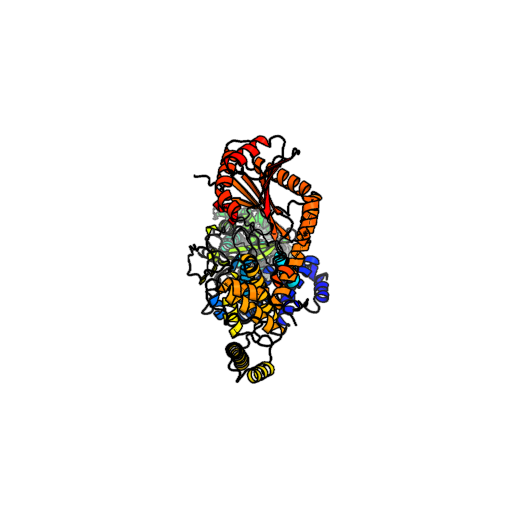ATOM 4124 O O . ASP A 1 495 ? -19.616 8.284 9.509 1.00 94.81 495 ASP A O 1
ATOM 4128 N N . HIS A 1 496 ? -18.196 9.470 10.765 1.00 93.06 496 HIS A N 1
ATOM 4129 C CA . HIS A 1 496 ? -19.147 9.838 11.816 1.00 93.06 496 HIS A CA 1
ATOM 4130 C C . HIS A 1 496 ? -19.115 11.341 12.152 1.00 93.06 496 HIS A C 1
ATOM 4132 O O . HIS A 1 496 ? -19.908 11.821 12.964 1.00 93.06 496 HIS A O 1
ATOM 4138 N N . HIS A 1 497 ? -18.241 12.103 11.489 1.00 89.38 497 HIS A N 1
ATOM 4139 C CA . HIS A 1 497 ? -18.124 13.548 11.622 1.00 89.38 497 HIS A CA 1
ATOM 4140 C C . HIS A 1 497 ? -19.145 14.312 10.769 1.00 89.38 497 HIS A C 1
ATOM 4142 O O . HIS A 1 497 ? -19.912 13.762 9.972 1.00 89.38 497 HIS A O 1
ATOM 4148 N N . LYS A 1 498 ? -19.132 15.644 10.911 1.00 84.31 498 LYS A N 1
ATOM 4149 C CA . LYS A 1 498 ? -19.865 16.529 10.006 1.00 84.31 498 LYS A CA 1
ATOM 4150 C C . LYS A 1 498 ? -19.313 16.370 8.593 1.00 84.31 498 LYS A C 1
ATOM 4152 O O . LYS A 1 498 ? -18.151 16.654 8.328 1.00 84.31 498 LYS A O 1
ATOM 4157 N N . THR A 1 499 ? -20.195 15.981 7.689 1.00 84.50 499 THR A N 1
ATOM 4158 C CA . THR A 1 499 ? -19.814 15.611 6.337 1.00 84.50 499 THR A CA 1
ATOM 4159 C C . THR A 1 499 ? -19.586 16.803 5.412 1.00 84.50 499 THR A C 1
ATOM 4161 O O . THR A 1 499 ? -20.425 17.701 5.330 1.00 84.50 499 THR A O 1
ATOM 4164 N N . SER A 1 500 ? -18.504 16.750 4.636 1.00 84.56 500 SER A N 1
ATOM 4165 C CA . SER A 1 500 ? -18.273 17.592 3.457 1.00 84.56 500 SER A CA 1
ATOM 4166 C C . SER A 1 500 ? -17.562 16.755 2.402 1.00 84.56 500 SER A C 1
ATOM 4168 O O . SER A 1 500 ? -16.493 16.242 2.686 1.00 84.56 500 SER A O 1
ATOM 4170 N N . LEU A 1 501 ? -18.126 16.576 1.205 1.00 85.75 501 LEU A N 1
ATOM 4171 C CA . LEU A 1 501 ? -17.489 15.790 0.143 1.00 85.75 501 LEU A CA 1
ATOM 4172 C C . LEU A 1 501 ? -17.762 16.416 -1.224 1.00 85.75 501 LEU A C 1
ATOM 4174 O O . LEU A 1 501 ? -18.911 16.628 -1.600 1.00 85.75 501 LEU A O 1
ATOM 4178 N N . ASN A 1 502 ? -16.699 16.646 -1.992 1.00 81.25 502 ASN A N 1
ATOM 4179 C CA . ASN A 1 502 ? -16.784 17.082 -3.382 1.00 81.25 502 ASN A CA 1
ATOM 4180 C C . ASN A 1 502 ? -16.047 16.073 -4.268 1.00 81.25 502 ASN A C 1
ATOM 4182 O O . ASN A 1 502 ? -14.818 16.051 -4.280 1.00 81.25 502 ASN A O 1
ATOM 4186 N N . THR A 1 503 ? -16.768 15.210 -4.979 1.00 81.19 503 THR A N 1
ATOM 4187 C CA . THR A 1 503 ? -16.192 14.126 -5.790 1.00 81.19 503 THR A CA 1
ATOM 4188 C C . THR A 1 503 ? -16.782 14.114 -7.198 1.00 81.19 503 THR A C 1
ATOM 4190 O O . THR A 1 503 ? -17.880 14.623 -7.417 1.00 81.19 503 THR A O 1
ATOM 4193 N N . LEU A 1 504 ? -16.028 13.586 -8.164 1.00 77.25 504 LEU A N 1
ATOM 4194 C CA . LEU A 1 504 ? -16.414 13.615 -9.577 1.00 77.25 504 LEU A CA 1
ATOM 4195 C C . LEU A 1 504 ? -17.268 12.410 -9.972 1.00 77.25 504 LEU A C 1
ATOM 4197 O O . LEU A 1 504 ? -18.053 12.509 -10.916 1.00 77.25 504 LEU A O 1
ATOM 4201 N N . SER A 1 505 ? -17.131 11.299 -9.247 1.00 77.44 505 SER A N 1
ATOM 4202 C CA . SER A 1 505 ? -17.931 10.088 -9.429 1.00 77.44 505 SER A CA 1
ATOM 4203 C C . SER A 1 505 ? -18.806 9.805 -8.206 1.00 77.44 505 SER A C 1
ATOM 4205 O O . SER A 1 505 ? -18.407 10.135 -7.091 1.00 77.44 505 SER A O 1
ATOM 4207 N N . PRO A 1 506 ? -19.961 9.128 -8.370 1.00 84.38 506 PRO A N 1
ATOM 4208 C CA . PRO A 1 506 ? -20.794 8.711 -7.244 1.00 84.38 506 PRO A CA 1
ATOM 4209 C C . PRO A 1 506 ? -20.019 7.805 -6.267 1.00 84.38 506 PRO A C 1
ATOM 4211 O O . PRO A 1 506 ? -19.584 6.717 -6.670 1.00 84.38 506 PRO A O 1
ATOM 4214 N N . PRO A 1 507 ? -19.844 8.214 -4.998 1.00 90.44 507 PRO A N 1
ATOM 4215 C CA . PRO A 1 507 ? -19.174 7.403 -3.994 1.00 90.44 507 PRO A CA 1
ATOM 4216 C C . PRO A 1 507 ? -20.166 6.467 -3.288 1.00 90.44 507 PRO A C 1
ATOM 4218 O O . PRO A 1 507 ? -21.357 6.755 -3.176 1.00 90.44 507 PRO A O 1
ATOM 4221 N N . CYS A 1 508 ? -19.663 5.366 -2.732 1.00 92.81 508 CYS A N 1
ATOM 4222 C CA . CYS A 1 508 ? -20.339 4.682 -1.634 1.00 92.81 508 CYS A CA 1
ATOM 4223 C C . CYS A 1 508 ? -20.085 5.484 -0.353 1.00 92.81 508 CYS A C 1
ATOM 4225 O O . CYS A 1 508 ? -18.936 5.631 0.056 1.00 92.81 508 CYS A O 1
ATOM 4227 N N . MET A 1 509 ? -21.128 6.028 0.265 1.00 93.25 509 MET A N 1
ATOM 4228 C CA . MET A 1 509 ? -20.988 6.889 1.435 1.00 93.25 509 MET A CA 1
ATOM 4229 C C . MET A 1 509 ? -21.875 6.406 2.574 1.00 93.25 509 MET A C 1
ATOM 4231 O O . MET A 1 509 ? -23.083 6.256 2.398 1.00 93.25 509 MET A O 1
ATOM 4235 N N . ILE A 1 510 ? -21.272 6.175 3.739 1.00 94.06 510 ILE A N 1
ATOM 4236 C CA . ILE A 1 510 ? -21.974 5.747 4.946 1.00 94.06 510 ILE A CA 1
ATOM 4237 C C . ILE A 1 510 ? -21.556 6.662 6.084 1.00 94.06 510 ILE A C 1
ATOM 4239 O O . ILE A 1 510 ? -20.406 6.651 6.515 1.00 94.06 510 ILE A O 1
ATOM 4243 N N . VAL A 1 511 ? -22.522 7.436 6.568 1.00 93.00 511 VAL A N 1
ATOM 4244 C CA . VAL A 1 511 ? -22.340 8.336 7.702 1.00 93.00 511 VAL A CA 1
ATOM 4245 C C . VAL A 1 511 ? -23.374 8.006 8.760 1.00 93.00 511 VAL A C 1
ATOM 4247 O O . VAL A 1 511 ? -24.546 7.783 8.447 1.00 93.00 511 VAL A O 1
ATOM 4250 N N . SER A 1 512 ? -22.947 7.933 10.015 1.00 92.12 512 SER A N 1
ATOM 4251 C CA . SER A 1 512 ? -23.845 7.703 11.142 1.00 92.12 512 SER A CA 1
ATOM 4252 C C . SER A 1 512 ? -23.404 8.500 12.354 1.00 92.12 512 SER A C 1
ATOM 4254 O O . SER A 1 512 ? -22.215 8.633 12.602 1.00 92.12 512 SER A O 1
ATOM 4256 N N . ASP A 1 513 ? -24.374 8.915 13.166 1.00 90.50 513 ASP A N 1
ATOM 4257 C CA . ASP A 1 513 ? -24.120 9.422 14.512 1.00 90.50 513 ASP A CA 1
ATOM 4258 C C . ASP A 1 513 ? -23.735 8.257 15.441 1.00 90.50 513 ASP A C 1
ATOM 4260 O O . ASP A 1 513 ? -24.579 7.491 15.915 1.00 90.50 513 ASP A O 1
ATOM 4264 N N . VAL A 1 514 ? -22.430 8.060 15.585 1.00 93.25 514 VAL A N 1
ATOM 4265 C CA . VAL A 1 514 ? -21.766 7.103 16.477 1.00 93.25 514 VAL A CA 1
ATOM 4266 C C . VAL A 1 514 ? -20.537 7.785 17.060 1.00 93.25 514 VAL A C 1
ATOM 4268 O O . VAL A 1 514 ? -20.083 8.799 16.538 1.00 93.25 514 VAL A O 1
ATOM 4271 N N . GLN A 1 515 ? -19.987 7.257 18.149 1.00 91.88 515 GLN A N 1
ATOM 4272 C CA . GLN A 1 515 ? -18.775 7.837 18.735 1.00 91.88 515 GLN A CA 1
ATOM 4273 C C . GLN A 1 515 ? -17.485 7.363 18.064 1.00 91.88 515 GLN A C 1
ATOM 4275 O O . GLN A 1 515 ? -16.489 8.052 18.208 1.00 91.88 515 GLN A O 1
ATOM 4280 N N . SER A 1 516 ? -17.517 6.235 17.352 1.00 93.94 516 SER A N 1
ATOM 4281 C CA . SER A 1 516 ? -16.369 5.655 16.648 1.00 93.94 516 SER A CA 1
ATOM 4282 C C . SER A 1 516 ? -16.800 5.169 15.267 1.00 93.94 516 SER A C 1
ATOM 4284 O O . SER A 1 516 ? -17.802 4.450 15.135 1.00 93.94 516 SER A O 1
ATOM 4286 N N . THR A 1 517 ? -16.026 5.492 14.232 1.00 95.06 517 THR A N 1
ATOM 4287 C CA . THR A 1 517 ? -16.245 5.007 12.862 1.00 95.06 517 THR A CA 1
ATOM 4288 C C . THR A 1 517 ? -16.196 3.476 12.800 1.00 95.06 517 THR A C 1
ATOM 4290 O O . THR A 1 517 ? -16.901 2.843 12.000 1.00 95.06 517 THR A O 1
ATOM 4293 N N . ASN A 1 518 ? -15.444 2.828 13.695 1.00 96.69 518 ASN A N 1
ATOM 4294 C CA . ASN A 1 518 ? -15.376 1.370 13.761 1.00 96.69 518 ASN A CA 1
ATOM 4295 C C . ASN A 1 518 ? -16.677 0.695 14.232 1.00 96.69 518 ASN A C 1
ATOM 4297 O O . ASN A 1 518 ? -16.878 -0.484 13.929 1.00 96.69 518 ASN A O 1
ATOM 4301 N N . THR A 1 519 ? -17.616 1.419 14.855 1.00 97.19 519 THR A N 1
ATOM 4302 C CA . THR A 1 519 ? -18.993 0.928 15.064 1.00 97.19 519 THR A CA 1
ATOM 4303 C C . THR A 1 519 ? -19.692 0.667 13.722 1.00 97.19 519 THR A C 1
ATOM 4305 O O . THR A 1 519 ? -20.357 -0.358 13.547 1.00 97.19 519 THR A O 1
ATOM 4308 N N . ILE A 1 520 ? -19.503 1.556 12.738 1.00 96.50 520 ILE A N 1
ATOM 4309 C CA . ILE A 1 520 ? -20.062 1.410 11.384 1.00 96.50 520 ILE A CA 1
ATOM 4310 C C . ILE A 1 520 ? -19.363 0.258 10.653 1.00 96.50 520 ILE A C 1
ATOM 4312 O O . ILE A 1 520 ? -20.025 -0.602 10.069 1.00 96.50 520 ILE A O 1
ATOM 4316 N N . MET A 1 521 ? -18.032 0.183 10.742 1.00 96.50 521 MET A N 1
ATOM 4317 C CA . MET A 1 521 ? -17.251 -0.908 10.139 1.00 96.50 521 MET A CA 1
ATOM 4318 C C . MET A 1 521 ? -17.653 -2.282 10.697 1.00 96.50 521 MET A C 1
ATOM 4320 O O . MET A 1 521 ? -17.797 -3.242 9.932 1.00 96.50 521 MET A O 1
ATOM 4324 N N . ALA A 1 522 ? -17.891 -2.380 12.010 1.00 97.25 522 ALA A N 1
ATOM 4325 C CA . ALA A 1 522 ? -18.365 -3.599 12.661 1.00 97.25 522 ALA A CA 1
ATOM 4326 C C . ALA A 1 522 ? -19.725 -4.036 12.115 1.00 97.25 522 ALA A C 1
ATOM 4328 O O . ALA A 1 522 ? -19.896 -5.204 11.765 1.00 97.25 522 ALA A O 1
ATOM 4329 N N . GLN A 1 523 ? -20.668 -3.102 11.970 1.00 95.81 523 GLN A N 1
ATOM 4330 C CA . GLN A 1 523 ? -21.967 -3.392 11.372 1.00 95.81 523 GLN A CA 1
ATOM 4331 C C . GLN A 1 523 ? -21.834 -3.996 9.974 1.00 95.81 523 GLN A C 1
ATOM 4333 O O . GLN A 1 523 ? -22.392 -5.059 9.699 1.00 95.81 523 GLN A O 1
ATOM 4338 N N . MET A 1 524 ? -21.088 -3.334 9.093 1.00 94.88 524 MET A N 1
ATOM 4339 C CA . MET A 1 524 ? -20.925 -3.785 7.710 1.00 94.88 524 MET A CA 1
ATOM 4340 C C . MET A 1 524 ? -20.258 -5.157 7.649 1.00 94.88 524 MET A C 1
ATOM 4342 O O . MET A 1 524 ? -20.665 -6.028 6.875 1.00 94.88 524 MET A O 1
ATOM 4346 N N . SER A 1 525 ? -19.266 -5.366 8.514 1.00 95.56 525 SER A N 1
ATOM 4347 C CA . SER A 1 525 ? -18.571 -6.640 8.644 1.00 95.56 525 SER A CA 1
ATOM 4348 C C . SER A 1 525 ? -19.511 -7.740 9.116 1.00 95.56 525 SER A C 1
ATOM 4350 O O . SER A 1 525 ? -19.483 -8.821 8.544 1.00 95.56 525 SER A O 1
ATOM 4352 N N . PHE A 1 526 ? -20.404 -7.485 10.077 1.00 95.25 526 PHE A N 1
ATOM 4353 C CA . PHE A 1 526 ? -21.398 -8.473 10.511 1.00 95.25 526 PHE A CA 1
ATOM 4354 C C . PHE A 1 526 ? -22.320 -8.896 9.377 1.00 95.25 526 PHE A C 1
ATOM 4356 O O . PHE A 1 526 ? -22.517 -10.090 9.169 1.00 95.25 526 PHE A O 1
ATOM 4363 N N . GLU A 1 527 ? -22.838 -7.943 8.604 1.00 93.12 527 GLU A N 1
ATOM 4364 C CA . GLU A 1 527 ? -23.759 -8.270 7.522 1.00 93.12 527 GLU A CA 1
ATOM 4365 C C . GLU A 1 527 ? -23.117 -9.114 6.411 1.00 93.12 527 GLU A C 1
ATOM 4367 O O . GLU A 1 527 ? -23.814 -9.895 5.760 1.00 93.12 527 GLU A O 1
ATOM 4372 N N . ILE A 1 528 ? -21.818 -8.929 6.156 1.00 93.62 528 ILE A N 1
ATOM 4373 C CA . ILE A 1 528 ? -21.055 -9.762 5.218 1.00 93.62 528 ILE A CA 1
ATOM 4374 C C . ILE A 1 528 ? -20.732 -11.103 5.881 1.00 93.62 528 ILE A C 1
ATOM 4376 O O . ILE A 1 528 ? -21.011 -12.164 5.324 1.00 93.62 528 ILE A O 1
ATOM 4380 N N . ASN A 1 529 ? -20.167 -11.071 7.085 1.00 94.19 529 ASN A N 1
ATOM 4381 C CA . ASN A 1 529 ? -19.627 -12.252 7.742 1.00 94.19 529 ASN A CA 1
ATOM 4382 C C . ASN A 1 529 ? -20.724 -13.256 8.105 1.00 94.19 529 ASN A C 1
ATOM 4384 O O . ASN A 1 529 ? -20.511 -14.458 7.972 1.00 94.19 529 ASN A O 1
ATOM 4388 N N . ASP A 1 530 ? -21.927 -12.796 8.446 1.00 91.69 530 ASP A N 1
ATOM 4389 C CA . ASP A 1 530 ? -23.076 -13.664 8.706 1.00 91.69 530 ASP A CA 1
ATOM 4390 C C . ASP A 1 530 ? -23.493 -14.495 7.491 1.00 91.69 530 ASP A C 1
ATOM 4392 O O . ASP A 1 530 ? -24.124 -15.535 7.656 1.00 91.69 530 ASP A O 1
ATOM 4396 N N . ARG A 1 531 ? -23.153 -14.079 6.267 1.00 91.94 531 ARG A N 1
ATOM 4397 C CA . ARG A 1 531 ? -23.484 -14.818 5.038 1.00 91.94 531 ARG A CA 1
ATOM 4398 C C . ARG A 1 531 ? -22.475 -15.909 4.689 1.00 91.94 531 ARG A C 1
ATOM 4400 O O . ARG A 1 531 ? -22.826 -16.796 3.924 1.00 91.94 531 ARG A O 1
ATOM 4407 N N . TYR A 1 532 ? -21.260 -15.860 5.240 1.00 93.00 532 TYR A N 1
ATOM 4408 C CA . TYR A 1 532 ? -20.152 -16.722 4.795 1.00 93.00 532 TYR A CA 1
ATOM 4409 C C . TYR A 1 532 ? -19.351 -17.373 5.934 1.00 93.00 532 TYR A C 1
ATOM 4411 O O . TYR A 1 532 ? -18.585 -18.308 5.699 1.00 93.00 532 TYR A O 1
ATOM 4419 N N . SER A 1 533 ? -19.503 -16.911 7.176 1.00 92.12 533 SER A N 1
ATOM 4420 C CA . SER A 1 533 ? -18.770 -17.431 8.329 1.00 92.12 533 SER A CA 1
ATOM 4421 C C . SER A 1 533 ? -19.570 -18.463 9.113 1.00 92.12 533 SER A C 1
ATOM 4423 O O . SER A 1 533 ? -20.698 -18.233 9.556 1.00 92.12 533 SER A O 1
ATOM 4425 N N . VAL A 1 534 ? -18.920 -19.590 9.395 1.00 90.88 534 VAL A N 1
ATOM 4426 C CA . VAL A 1 534 ? -19.451 -20.679 10.230 1.00 90.88 534 VAL A CA 1
ATOM 4427 C C . VAL A 1 534 ? -18.667 -20.858 11.530 1.00 90.88 534 VAL A C 1
ATOM 4429 O O . VAL A 1 534 ? -18.827 -21.866 12.206 1.00 90.88 534 VAL A O 1
ATOM 4432 N N . TYR A 1 535 ? -17.786 -19.912 11.884 1.00 89.00 535 TYR A N 1
ATOM 4433 C CA . TYR A 1 535 ? -16.957 -19.958 13.107 1.00 89.00 535 TYR A CA 1
ATOM 4434 C C . TYR A 1 535 ? -16.130 -21.244 13.266 1.00 89.00 535 TYR A C 1
ATOM 4436 O O . TYR A 1 535 ? -15.756 -21.628 14.373 1.00 89.00 535 TYR A O 1
ATOM 4444 N N . ASN A 1 536 ? -15.826 -21.912 12.145 1.00 85.75 536 ASN A N 1
ATOM 4445 C CA . ASN A 1 536 ? -15.179 -23.225 12.110 1.00 85.75 536 ASN A CA 1
ATOM 4446 C C . ASN A 1 536 ? -15.953 -24.321 12.873 1.00 85.75 536 ASN A C 1
ATOM 4448 O O . ASN A 1 536 ? -15.346 -25.273 13.371 1.00 85.75 536 ASN A O 1
ATOM 4452 N N . MET A 1 537 ? -17.277 -24.169 12.973 1.00 90.06 537 MET A N 1
ATOM 4453 C CA . MET A 1 537 ? -18.196 -25.195 13.454 1.00 90.06 537 MET A CA 1
ATOM 4454 C C . MET A 1 537 ? -18.486 -26.197 12.337 1.00 90.06 537 MET A C 1
ATOM 4456 O O . MET A 1 537 ? -18.706 -25.831 11.180 1.00 90.06 537 MET A O 1
ATOM 4460 N N . LYS A 1 538 ? -18.520 -27.480 12.685 1.00 91.56 538 LYS A N 1
ATOM 4461 C CA . LYS A 1 538 ? -18.972 -28.555 11.798 1.00 91.56 538 LYS A CA 1
ATOM 4462 C C . LYS A 1 538 ? -20.497 -28.604 11.768 1.00 91.56 538 LYS A C 1
ATOM 4464 O O . LYS A 1 538 ? -21.151 -28.276 12.756 1.00 91.56 538 LYS A O 1
ATOM 4469 N N . LYS A 1 539 ? -21.071 -29.133 10.680 1.00 91.50 539 LYS A N 1
ATOM 4470 C CA . LYS A 1 539 ? -22.527 -29.340 10.559 1.00 91.50 539 LYS A CA 1
ATOM 4471 C C . LYS A 1 539 ? -23.106 -30.090 11.767 1.00 91.50 539 LYS A C 1
ATOM 4473 O O . LYS A 1 539 ? -24.053 -29.620 12.381 1.00 91.50 539 LYS A O 1
ATOM 4478 N N . SER A 1 540 ? -22.446 -31.170 12.190 1.00 92.94 540 SER A N 1
ATOM 4479 C CA . SER A 1 540 ? -22.839 -31.952 13.370 1.00 92.94 540 SER A CA 1
ATOM 4480 C C . SER A 1 540 ? -22.820 -31.164 14.685 1.00 92.94 540 SER A C 1
ATOM 4482 O O . SER A 1 540 ? -23.545 -31.505 15.610 1.00 92.94 540 SER A O 1
ATOM 4484 N N . GLU A 1 541 ? -21.953 -30.156 14.813 1.00 93.88 541 GLU A N 1
ATOM 4485 C CA . GLU A 1 541 ? -21.880 -29.305 16.009 1.00 93.88 541 GLU A CA 1
ATOM 4486 C C . GLU A 1 541 ? -23.019 -28.278 16.006 1.00 93.88 541 GLU A C 1
ATOM 4488 O O . GLU A 1 541 ? -23.634 -28.047 17.045 1.00 93.88 541 GLU A O 1
ATOM 4493 N N . ILE A 1 542 ? -23.338 -27.723 14.831 1.00 93.38 542 ILE A N 1
ATOM 4494 C CA . ILE A 1 542 ? -24.473 -26.811 14.635 1.00 93.38 542 ILE A CA 1
ATOM 4495 C C . ILE A 1 542 ? -25.794 -27.536 14.898 1.00 93.38 542 ILE A C 1
ATOM 4497 O O . ILE A 1 542 ? -26.595 -27.043 15.685 1.00 93.38 542 ILE A O 1
ATOM 4501 N N . ASP A 1 543 ? -26.006 -28.713 14.301 1.00 93.62 543 ASP A N 1
ATOM 4502 C CA . ASP A 1 543 ? -27.244 -29.488 14.463 1.00 93.62 543 ASP A CA 1
ATOM 4503 C C . ASP A 1 543 ? -27.485 -29.857 15.937 1.00 93.62 543 ASP A C 1
ATOM 4505 O O . ASP A 1 543 ? -28.552 -29.567 16.477 1.00 93.62 543 ASP A O 1
ATOM 4509 N N . LYS A 1 544 ? -26.452 -30.354 16.636 1.00 94.06 544 LYS A N 1
ATOM 4510 C CA . LYS A 1 544 ? -26.520 -30.613 18.086 1.00 94.06 544 LYS A CA 1
ATOM 4511 C C . LYS A 1 544 ? -26.872 -29.362 18.884 1.00 94.06 544 LYS A C 1
ATOM 4513 O O . LYS A 1 544 ? -27.597 -29.437 19.873 1.00 94.06 544 LYS A O 1
ATOM 4518 N N . GLN A 1 545 ? -26.336 -28.203 18.502 1.00 93.81 545 GLN A N 1
ATOM 4519 C CA . GLN A 1 545 ? -26.656 -26.967 19.201 1.00 93.81 545 GLN A CA 1
ATOM 4520 C C . GLN A 1 545 ? -28.098 -26.517 18.935 1.00 93.81 545 GLN A C 1
ATOM 4522 O O . GLN A 1 545 ? -28.748 -26.046 19.866 1.00 93.81 545 GLN A O 1
ATOM 4527 N N . ILE A 1 546 ? -28.602 -26.673 17.709 1.00 93.31 546 ILE A N 1
ATOM 4528 C CA . ILE A 1 546 ? -30.001 -26.385 17.375 1.00 93.31 546 ILE A CA 1
ATOM 4529 C C . ILE A 1 546 ? -30.917 -27.238 18.256 1.00 93.31 546 ILE A C 1
ATOM 4531 O O . ILE A 1 546 ? -31.777 -26.677 18.927 1.00 93.31 546 ILE A O 1
ATOM 4535 N N . GLU A 1 547 ? -30.679 -28.548 18.353 1.00 92.31 547 GLU A N 1
ATOM 4536 C CA . GLU A 1 547 ? -31.453 -29.463 19.211 1.00 92.31 547 GLU A CA 1
ATOM 4537 C C . GLU A 1 547 ? -31.451 -29.050 20.693 1.00 92.31 547 GLU A C 1
ATOM 4539 O O . GLU A 1 547 ? -32.466 -29.156 21.373 1.00 92.31 547 GLU A O 1
ATOM 4544 N N . MET A 1 548 ? -30.334 -28.523 21.207 1.00 89.50 548 MET A N 1
ATOM 4545 C CA . MET A 1 548 ? -30.236 -28.059 22.600 1.00 89.50 548 MET A CA 1
ATOM 4546 C C . MET A 1 548 ? -30.989 -26.751 22.887 1.00 89.50 548 MET A C 1
ATOM 4548 O O . MET A 1 548 ? -31.222 -26.416 24.056 1.00 89.50 548 MET A O 1
ATOM 4552 N N . VAL A 1 549 ? -31.269 -25.952 21.857 1.00 88.06 549 VAL A N 1
ATOM 4553 C CA . VAL A 1 549 ? -31.864 -24.611 21.991 1.00 88.06 549 VAL A CA 1
ATOM 4554 C C . VAL A 1 549 ? -33.324 -24.604 21.531 1.00 88.06 549 VAL A C 1
ATOM 4556 O O . VAL A 1 549 ? -34.123 -23.830 22.058 1.00 88.06 549 VAL A O 1
ATOM 4559 N N . ILE A 1 550 ? -33.695 -25.481 20.596 1.00 84.12 550 ILE A N 1
ATOM 4560 C CA . ILE A 1 550 ? -35.058 -25.600 20.080 1.00 84.12 550 ILE A CA 1
ATOM 4561 C C . ILE A 1 550 ? -36.024 -25.960 21.222 1.00 84.12 550 ILE A C 1
ATOM 4563 O O . ILE A 1 550 ? -35.738 -26.806 22.064 1.00 84.12 550 ILE A O 1
ATOM 4567 N N . GLY A 1 551 ? -37.153 -25.254 21.302 1.00 73.62 551 GLY A N 1
ATOM 4568 C CA . GLY A 1 551 ? -38.142 -25.426 22.376 1.00 73.62 551 GLY A CA 1
ATOM 4569 C C . GLY A 1 551 ? -37.931 -24.553 23.621 1.00 73.62 551 GLY A C 1
ATOM 4570 O O . GLY A 1 551 ? -38.848 -24.443 24.436 1.00 73.62 551 GLY A O 1
ATOM 4571 N N . LYS A 1 552 ? -36.794 -23.855 23.765 1.00 79.75 552 LYS A N 1
ATOM 4572 C CA . LYS A 1 552 ? -36.635 -22.826 24.808 1.00 79.75 552 LYS A CA 1
ATOM 4573 C C . LYS A 1 552 ? -37.372 -21.548 24.394 1.00 79.75 552 LYS A C 1
ATOM 4575 O O . LYS A 1 552 ? -37.022 -20.933 23.394 1.00 79.75 552 LYS A O 1
ATOM 4580 N N . LYS A 1 553 ? -38.376 -21.119 25.172 1.00 70.44 553 LYS A N 1
ATOM 4581 C CA . LYS A 1 553 ? -39.228 -19.941 24.873 1.00 70.44 553 LYS A CA 1
ATOM 4582 C C . LYS A 1 553 ? -38.572 -18.573 25.144 1.00 70.44 553 LYS A C 1
ATOM 4584 O O . LYS A 1 553 ? -39.250 -17.551 25.141 1.00 70.44 553 LYS A O 1
ATOM 4589 N N . GLU A 1 554 ? -37.268 -18.524 25.393 1.00 74.31 554 GLU A N 1
ATOM 4590 C CA . GLU A 1 554 ? -36.562 -17.276 25.702 1.00 74.31 554 GLU A CA 1
ATOM 4591 C C . GLU A 1 554 ? -36.175 -16.522 24.420 1.00 74.31 554 GLU A C 1
ATOM 4593 O O . GLU A 1 554 ? -35.657 -17.119 23.478 1.00 74.31 554 GLU A O 1
ATOM 4598 N N . LYS A 1 555 ? -36.327 -15.190 24.395 1.00 70.25 555 LYS A N 1
ATOM 4599 C CA . LYS A 1 555 ? -35.936 -14.340 23.249 1.00 70.25 555 LYS A CA 1
ATOM 4600 C C . LYS A 1 555 ? -34.478 -14.557 22.814 1.00 70.25 555 LYS A C 1
ATOM 4602 O O . LYS A 1 555 ? -34.200 -14.668 21.624 1.00 70.25 555 LYS A O 1
ATOM 4607 N N . ARG A 1 556 ? -33.572 -14.713 23.782 1.00 73.31 556 ARG A N 1
ATOM 4608 C CA . ARG A 1 556 ? -32.159 -15.073 23.580 1.00 73.31 556 ARG A CA 1
ATOM 4609 C C . ARG A 1 556 ? -31.966 -16.391 22.823 1.00 73.31 556 ARG A C 1
ATOM 4611 O O . ARG A 1 556 ? -31.041 -16.528 22.027 1.00 73.31 556 ARG A O 1
ATOM 4618 N N . SER A 1 557 ? -32.861 -17.356 23.026 1.00 78.88 557 SER A N 1
ATOM 4619 C CA . SER A 1 557 ? -32.830 -18.628 22.297 1.00 78.88 557 SER A CA 1
ATOM 4620 C C . SER A 1 557 ? -33.181 -18.436 20.817 1.00 78.88 557 SER A C 1
ATOM 4622 O O . SER A 1 557 ? -32.570 -19.082 19.970 1.00 78.88 557 SER A O 1
ATOM 4624 N N . ASN A 1 558 ? -34.071 -17.495 20.481 1.00 82.62 558 ASN A N 1
ATOM 4625 C CA . ASN A 1 558 ? -34.445 -17.208 19.091 1.00 82.62 558 ASN A CA 1
ATOM 4626 C C . ASN A 1 558 ? -33.300 -16.578 18.282 1.00 82.62 558 ASN A C 1
ATOM 4628 O O . ASN A 1 558 ? -33.069 -16.991 17.148 1.00 82.62 558 ASN A O 1
ATOM 4632 N N . GLU A 1 559 ? -32.556 -15.623 18.849 1.00 83.31 559 GLU A N 1
ATOM 4633 C CA . GLU A 1 559 ? -31.404 -15.008 18.161 1.00 83.31 559 GLU A CA 1
ATOM 4634 C C . GLU A 1 559 ? -30.277 -16.022 17.923 1.00 83.31 559 GLU A C 1
ATOM 4636 O O . GLU A 1 559 ? -29.714 -16.101 16.827 1.00 83.31 559 GLU A O 1
ATOM 4641 N N . ILE A 1 560 ? -29.998 -16.871 18.919 1.00 89.19 560 ILE A N 1
ATOM 4642 C CA . ILE A 1 560 ? -29.054 -17.986 18.775 1.00 89.19 560 ILE A CA 1
ATOM 4643 C C . ILE A 1 560 ? -29.519 -18.943 17.669 1.00 89.19 560 ILE A C 1
ATOM 4645 O O . ILE A 1 560 ? -28.721 -19.303 16.804 1.00 89.19 560 ILE A O 1
ATOM 4649 N N . LEU A 1 561 ? -30.800 -19.328 17.654 1.00 90.25 561 LEU A N 1
ATOM 4650 C CA . LEU A 1 561 ? -31.358 -20.194 16.612 1.00 90.25 561 LEU A CA 1
ATOM 4651 C C . LEU A 1 561 ? -31.245 -19.562 15.224 1.00 90.25 561 LEU A C 1
ATOM 4653 O O . LEU A 1 561 ? -30.823 -20.240 14.292 1.00 90.25 561 LEU A O 1
ATOM 4657 N N . LYS A 1 562 ? -31.544 -18.266 15.080 1.00 90.12 562 LYS A N 1
ATOM 4658 C CA . LYS A 1 562 ? -31.407 -17.537 13.812 1.00 90.12 562 LYS A CA 1
ATOM 4659 C C . LYS A 1 562 ? -29.979 -17.625 13.266 1.00 90.12 562 LYS A C 1
ATOM 4661 O O . LYS A 1 562 ? -29.799 -17.996 12.106 1.00 90.12 562 LYS A O 1
ATOM 4666 N N . ARG A 1 563 ? -28.967 -17.358 14.103 1.00 91.00 563 ARG A N 1
ATOM 4667 C CA . ARG A 1 563 ? -27.550 -17.472 13.709 1.00 91.00 563 ARG A CA 1
ATOM 4668 C C . ARG A 1 563 ? -27.161 -18.914 13.365 1.00 91.00 563 ARG A C 1
ATOM 4670 O O . ARG A 1 563 ? -26.473 -19.140 12.371 1.00 91.00 563 ARG A O 1
ATOM 4677 N N . LEU A 1 564 ? -27.639 -19.903 14.124 1.00 93.62 564 LEU A N 1
ATOM 4678 C CA . LEU A 1 564 ? -27.370 -21.321 13.849 1.00 93.62 564 LEU A CA 1
ATOM 4679 C C . LEU A 1 564 ? -27.997 -21.803 12.539 1.00 93.62 564 LEU A C 1
ATOM 4681 O O . LEU A 1 564 ? -27.314 -22.452 11.748 1.00 93.62 564 LEU A O 1
ATOM 4685 N N . PHE A 1 565 ? -29.261 -21.463 12.279 1.00 92.88 565 PHE A N 1
ATOM 4686 C CA . PHE A 1 565 ? -29.926 -21.791 11.018 1.00 92.88 565 PHE A CA 1
ATOM 4687 C C . PHE A 1 565 ? -29.226 -21.129 9.833 1.00 92.88 565 PHE A C 1
ATOM 4689 O O . PHE A 1 565 ? -29.017 -21.773 8.809 1.00 92.88 565 PHE A O 1
ATOM 4696 N N . GLN A 1 566 ? -28.780 -19.882 9.984 1.00 91.69 566 GLN A N 1
ATOM 4697 C CA . GLN A 1 566 ? -27.991 -19.215 8.956 1.00 91.69 566 GLN A CA 1
ATOM 4698 C C . GLN A 1 566 ? -26.683 -19.965 8.668 1.00 91.69 566 GLN A C 1
ATOM 4700 O O . GLN A 1 566 ? -26.397 -20.259 7.511 1.00 91.69 566 GLN A O 1
ATOM 4705 N N . LYS A 1 567 ? -25.928 -20.373 9.696 1.00 92.00 567 LYS A N 1
ATOM 4706 C CA . LYS A 1 567 ? -24.700 -21.171 9.512 1.00 92.00 567 LYS A CA 1
ATOM 4707 C C . LYS A 1 567 ? -24.961 -22.538 8.891 1.00 92.00 567 LYS A C 1
ATOM 4709 O O . LYS A 1 567 ? -24.181 -22.983 8.049 1.00 92.00 567 LYS A O 1
ATOM 4714 N N . LYS A 1 568 ? -26.061 -23.191 9.268 1.00 92.75 568 LYS A N 1
ATOM 4715 C CA . LYS A 1 568 ? -26.503 -24.440 8.643 1.00 92.75 568 LYS A CA 1
ATOM 4716 C C . LYS A 1 568 ? -26.761 -24.240 7.149 1.00 92.75 568 LYS A C 1
ATOM 4718 O O . LYS A 1 568 ? -26.212 -24.992 6.349 1.00 92.75 568 LYS A O 1
ATOM 4723 N N . ASN A 1 569 ? -27.481 -23.179 6.781 1.00 91.12 569 ASN A N 1
ATOM 4724 C CA . ASN A 1 569 ? -27.747 -22.835 5.384 1.00 91.12 569 ASN A CA 1
ATOM 4725 C C . ASN A 1 569 ? -26.450 -22.602 4.590 1.00 91.12 569 ASN A C 1
ATOM 4727 O O . ASN A 1 569 ? -26.349 -23.055 3.454 1.00 91.12 569 ASN A O 1
ATOM 4731 N N . ILE A 1 570 ? -25.443 -21.947 5.181 1.00 91.06 570 ILE A N 1
ATOM 4732 C CA . ILE A 1 570 ? -24.130 -21.741 4.538 1.00 91.06 570 ILE A CA 1
ATOM 4733 C C . ILE A 1 570 ? -23.460 -23.083 4.219 1.00 91.06 570 ILE A C 1
ATOM 4735 O O . ILE A 1 570 ? -23.015 -23.304 3.094 1.00 91.06 570 ILE A O 1
ATOM 4739 N N . LEU A 1 571 ? -23.417 -24.005 5.189 1.00 89.50 571 LEU A N 1
ATOM 4740 C CA . LEU A 1 571 ? -22.818 -25.329 4.985 1.00 89.50 571 LEU A CA 1
ATOM 4741 C C . LEU A 1 571 ? -23.596 -26.183 3.973 1.00 89.50 571 LEU A C 1
ATOM 4743 O O . LEU A 1 571 ? -22.996 -26.990 3.264 1.00 89.50 571 LEU A O 1
ATOM 4747 N N . GLU A 1 572 ? -24.918 -26.028 3.907 1.00 87.69 572 GLU A N 1
ATOM 4748 C CA . GLU A 1 572 ? -25.781 -26.779 2.989 1.00 87.69 572 GLU A CA 1
ATOM 4749 C C . GLU A 1 572 ? -25.676 -26.298 1.544 1.00 87.69 572 GLU A C 1
ATOM 4751 O O . GLU A 1 572 ? -25.687 -27.127 0.635 1.00 87.69 572 GLU A O 1
ATOM 4756 N N . LYS A 1 573 ? -25.471 -24.995 1.327 1.00 84.31 573 LYS A N 1
ATOM 4757 C CA . LYS A 1 573 ? -25.232 -24.435 -0.010 1.00 84.31 573 LYS A CA 1
ATOM 4758 C C . LYS A 1 573 ? -23.898 -24.873 -0.636 1.00 84.31 573 LYS A C 1
ATOM 4760 O O . LYS A 1 573 ? -23.707 -24.654 -1.827 1.00 84.31 573 LYS A O 1
ATOM 4765 N N . LYS A 1 574 ? -22.994 -25.510 0.133 1.00 64.50 574 LYS A N 1
ATOM 4766 C CA . LYS A 1 574 ? -21.655 -25.977 -0.297 1.00 64.50 574 LYS A CA 1
ATOM 4767 C C . LYS A 1 574 ? -20.896 -24.942 -1.140 1.00 64.50 574 LYS A C 1
ATOM 4769 O O . LYS A 1 574 ? -20.272 -25.273 -2.147 1.00 64.50 574 LYS A O 1
ATOM 4774 N N . GLU A 1 575 ? -20.944 -23.679 -0.735 1.00 72.56 575 GLU A N 1
ATOM 4775 C CA . GLU A 1 575 ? -20.224 -22.631 -1.447 1.00 72.56 575 GLU A CA 1
ATOM 4776 C C . GLU A 1 575 ? -18.710 -22.753 -1.209 1.00 72.56 575 GLU A C 1
ATOM 4778 O O . GLU A 1 575 ? -18.255 -23.096 -0.119 1.00 72.56 575 GLU A O 1
ATOM 4783 N N . LYS A 1 576 ? -17.906 -22.455 -2.239 1.00 86.06 576 LYS A N 1
ATOM 4784 C CA . LYS A 1 576 ? -16.429 -22.420 -2.159 1.00 86.06 576 LYS A CA 1
ATOM 4785 C C . LYS A 1 576 ? -15.887 -21.261 -1.303 1.00 86.06 576 LYS A C 1
ATOM 4787 O O . LYS A 1 576 ? -14.677 -21.151 -1.104 1.00 86.06 576 LYS A O 1
ATOM 4792 N N . TYR A 1 577 ? -16.771 -20.376 -0.857 1.00 93.50 577 TYR A N 1
ATOM 4793 C CA . TYR A 1 577 ? -16.460 -19.156 -0.129 1.00 93.50 577 TYR A CA 1
ATOM 4794 C C . TYR A 1 577 ? -16.200 -19.431 1.351 1.00 93.50 577 TYR A C 1
ATOM 4796 O O . TYR A 1 577 ? -16.746 -20.361 1.941 1.00 93.50 577 TYR A O 1
ATOM 4804 N N . PHE A 1 578 ? -15.336 -18.624 1.959 1.00 93.56 578 PHE A N 1
ATOM 4805 C CA . PHE A 1 578 ? -14.994 -18.749 3.366 1.00 93.56 578 PHE A CA 1
ATOM 4806 C C . PHE A 1 578 ? -14.568 -17.417 3.975 1.00 93.56 578 PHE A C 1
ATOM 4808 O O . PHE A 1 578 ? -13.989 -16.550 3.318 1.00 93.56 578 PHE A O 1
ATOM 4815 N N . ILE A 1 579 ? -14.744 -17.325 5.290 1.00 95.25 579 ILE A N 1
ATOM 4816 C CA . ILE A 1 579 ? -14.083 -16.329 6.130 1.00 95.25 579 ILE A CA 1
ATOM 4817 C C . ILE A 1 579 ? -13.318 -17.079 7.206 1.00 95.25 579 ILE A C 1
ATOM 4819 O O . ILE A 1 579 ? -13.872 -17.907 7.932 1.00 95.25 579 ILE A O 1
ATOM 4823 N N . HIS A 1 580 ? -12.012 -16.842 7.273 1.00 94.62 580 HIS A N 1
ATOM 4824 C CA . HIS A 1 580 ? -11.171 -17.527 8.233 1.00 94.62 580 HIS A CA 1
ATOM 4825 C C . HIS A 1 580 ? -11.471 -16.989 9.647 1.00 94.62 580 HIS A C 1
ATOM 4827 O O . HIS A 1 580 ? -11.347 -15.783 9.877 1.00 94.62 580 HIS A O 1
ATOM 4833 N N . PRO A 1 581 ? -11.799 -17.854 10.629 1.00 93.38 581 PRO A N 1
ATOM 4834 C CA . PRO A 1 581 ? -12.276 -17.435 11.953 1.00 93.38 581 PRO A CA 1
ATOM 4835 C C . PRO A 1 581 ? -11.268 -16.558 12.700 1.00 93.38 581 PRO A C 1
ATOM 4837 O O . PRO A 1 581 ? -11.652 -15.664 13.444 1.00 93.38 581 PRO A O 1
ATOM 4840 N N . TYR A 1 582 ? -9.968 -16.785 12.485 1.00 91.75 582 TYR A N 1
ATOM 4841 C CA . TYR A 1 582 ? -8.928 -15.962 13.101 1.00 91.75 582 TYR A CA 1
ATOM 4842 C C . TYR A 1 582 ? -8.934 -14.528 12.562 1.00 91.75 582 TYR A C 1
ATOM 4844 O O . TYR A 1 582 ? -8.781 -13.587 13.331 1.00 91.75 582 TYR A O 1
ATOM 4852 N N . ARG A 1 583 ? -9.143 -14.352 11.252 1.00 93.81 583 ARG A N 1
ATOM 4853 C CA . ARG A 1 583 ? -9.210 -13.019 10.648 1.00 93.81 583 ARG A CA 1
ATOM 4854 C C . ARG A 1 583 ? -10.454 -12.273 11.116 1.00 93.81 583 ARG A C 1
ATOM 4856 O O . ARG A 1 583 ? -10.376 -11.089 11.413 1.00 93.81 583 ARG A O 1
ATOM 4863 N N . GLU A 1 584 ? -11.590 -12.959 11.182 1.00 95.69 584 GLU A N 1
ATOM 4864 C CA . GLU A 1 584 ? -12.830 -12.381 11.703 1.00 95.69 584 GLU A CA 1
ATOM 4865 C C . GLU A 1 584 ? -12.683 -11.964 13.175 1.00 95.69 584 GLU A C 1
ATOM 4867 O O . GLU A 1 584 ? -13.039 -10.850 13.543 1.00 95.69 584 GLU A O 1
ATOM 4872 N N . PHE A 1 585 ? -12.076 -12.818 14.005 1.00 94.69 585 PHE A N 1
ATOM 4873 C CA . PHE A 1 585 ? -11.806 -12.496 15.404 1.00 94.69 585 PHE A CA 1
ATOM 4874 C C . PHE A 1 585 ? -10.915 -11.258 15.567 1.00 94.69 585 PHE A C 1
ATOM 4876 O O . PHE A 1 585 ? -11.228 -10.392 16.379 1.00 94.69 585 PHE A O 1
ATOM 4883 N N . LEU A 1 586 ? -9.817 -11.169 14.807 1.00 93.75 586 LEU A N 1
ATOM 4884 C CA . LEU A 1 586 ? -8.900 -10.027 14.862 1.00 93.75 586 LEU A CA 1
ATOM 4885 C C . LEU A 1 586 ? -9.562 -8.725 14.415 1.00 93.75 586 LEU A C 1
ATOM 4887 O O . LEU A 1 586 ? -9.323 -7.685 15.018 1.00 93.75 586 LEU A O 1
ATOM 4891 N N . GLU A 1 587 ? -10.397 -8.780 13.380 1.00 95.94 587 GLU A N 1
ATOM 4892 C CA . GLU A 1 587 ? -11.170 -7.618 12.945 1.00 95.94 587 GLU A CA 1
ATOM 4893 C C . GLU A 1 587 ? -12.075 -7.109 14.059 1.00 95.94 587 GLU A C 1
ATOM 4895 O O . GLU A 1 587 ? -11.992 -5.941 14.434 1.00 95.94 587 GLU A O 1
ATOM 4900 N N . TYR A 1 588 ? -12.868 -7.999 14.655 1.00 96.69 588 TYR A N 1
ATOM 4901 C CA . TYR A 1 588 ? -13.765 -7.630 15.746 1.00 96.69 588 TYR A CA 1
ATOM 4902 C C . TYR A 1 588 ? -13.012 -7.124 16.975 1.00 96.69 588 TYR A C 1
ATOM 4904 O O . TYR A 1 588 ? -13.446 -6.167 17.612 1.00 96.69 588 TYR A O 1
ATOM 4912 N N . LEU A 1 589 ? -11.866 -7.731 17.286 1.00 94.00 589 LEU A N 1
ATOM 4913 C CA . LEU A 1 589 ? -11.002 -7.302 18.376 1.00 94.00 589 LEU A CA 1
ATOM 4914 C C . LEU A 1 589 ? -10.476 -5.876 18.146 1.00 94.00 589 LEU A C 1
ATOM 4916 O O . LEU A 1 589 ? -10.511 -5.061 19.064 1.00 94.00 589 LEU A O 1
ATOM 4920 N N . HIS A 1 590 ? -10.016 -5.563 16.933 1.00 94.62 590 HIS A N 1
ATOM 4921 C CA . HIS A 1 590 ? -9.542 -4.221 16.595 1.00 94.62 590 HIS A CA 1
ATOM 4922 C C . HIS A 1 590 ? -10.673 -3.191 16.635 1.00 94.62 590 HIS A C 1
ATOM 4924 O O . HIS A 1 590 ? -10.496 -2.146 17.255 1.00 94.62 590 HIS A O 1
ATOM 4930 N N . PHE A 1 591 ? -11.846 -3.494 16.068 1.00 96.69 591 PHE A N 1
ATOM 4931 C CA . PHE A 1 591 ? -13.005 -2.599 16.166 1.00 96.69 591 PHE A CA 1
ATOM 4932 C C . PHE A 1 591 ? -13.386 -2.327 17.618 1.00 96.69 591 PHE A C 1
ATOM 4934 O O . PHE A 1 591 ? -13.609 -1.183 17.994 1.00 96.69 591 PHE A O 1
ATOM 4941 N N . LEU A 1 592 ? -13.389 -3.363 18.461 1.00 94.94 592 LEU A N 1
ATOM 4942 C CA . LEU A 1 592 ? -13.673 -3.219 19.883 1.00 94.94 592 LEU A CA 1
ATOM 4943 C C . LEU A 1 592 ? -12.685 -2.265 20.571 1.00 94.94 592 LEU A C 1
ATOM 4945 O O . LEU A 1 592 ? -13.108 -1.462 21.399 1.00 94.94 592 LEU A O 1
ATOM 4949 N N . PHE A 1 593 ? -11.392 -2.318 20.237 1.00 91.25 593 PHE A N 1
ATOM 4950 C CA . PHE A 1 593 ? -10.396 -1.412 20.820 1.00 91.25 593 PHE A CA 1
ATOM 4951 C C . PHE A 1 593 ? -10.510 0.026 20.336 1.00 91.25 593 PHE A C 1
ATOM 4953 O O . PHE A 1 593 ? -10.394 0.921 21.168 1.00 91.25 593 PHE A O 1
ATOM 4960 N N . ALA A 1 594 ? -10.768 0.235 19.046 1.00 92.62 594 ALA A N 1
ATOM 4961 C CA . ALA A 1 594 ? -11.055 1.562 18.513 1.00 92.62 594 ALA A CA 1
ATOM 4962 C C . ALA A 1 594 ? -12.255 2.193 19.236 1.00 92.62 594 ALA A C 1
ATOM 4964 O O . ALA A 1 594 ? -12.133 3.265 19.821 1.00 92.62 594 ALA A O 1
ATOM 4965 N N . ILE A 1 595 ? -13.366 1.449 19.334 1.00 94.19 595 ILE A N 1
ATOM 4966 C CA . ILE A 1 595 ? -14.572 1.920 20.023 1.00 94.19 595 ILE A CA 1
ATOM 4967 C C . ILE A 1 595 ? -14.274 2.231 21.495 1.00 94.19 595 ILE A C 1
ATOM 4969 O O . ILE A 1 595 ? -14.738 3.240 22.015 1.00 94.19 595 ILE A O 1
ATOM 4973 N N . LEU A 1 596 ? -13.498 1.402 22.204 1.00 90.31 596 LEU A N 1
ATOM 4974 C CA . LEU A 1 596 ? -13.142 1.684 23.601 1.00 90.31 596 LEU A CA 1
ATOM 4975 C C . LEU A 1 596 ? -12.333 2.969 23.786 1.00 90.31 596 LEU A C 1
ATOM 4977 O O . LEU A 1 596 ? -12.501 3.622 24.819 1.00 90.31 596 LEU A O 1
ATOM 4981 N N . ASP A 1 597 ? -11.433 3.283 22.858 1.00 86.94 597 ASP A N 1
ATOM 4982 C CA . ASP A 1 597 ? -10.565 4.456 22.958 1.00 86.94 597 ASP A CA 1
ATOM 4983 C C . ASP A 1 597 ? -11.377 5.743 22.750 1.00 86.94 597 ASP A C 1
ATOM 4985 O O . ASP A 1 597 ? -11.400 6.599 23.640 1.00 86.94 597 ASP A O 1
ATOM 4989 N N . ASP A 1 598 ? -12.169 5.813 21.677 1.00 87.50 598 ASP A N 1
ATOM 4990 C CA . ASP A 1 598 ? -13.004 6.981 21.352 1.00 87.50 598 ASP A CA 1
ATOM 4991 C C . ASP A 1 598 ? -14.130 7.221 22.354 1.00 87.50 598 ASP A C 1
ATOM 4993 O O . ASP A 1 598 ? -14.437 8.357 22.735 1.00 87.50 598 ASP A O 1
ATOM 4997 N N . THR A 1 599 ? -14.735 6.136 22.841 1.00 87.44 599 THR A N 1
ATOM 4998 C CA . THR A 1 599 ? -15.811 6.222 23.835 1.00 87.44 599 THR A CA 1
ATOM 4999 C C . THR A 1 599 ? -15.292 6.510 25.248 1.00 87.44 599 THR A C 1
ATOM 5001 O O . THR A 1 599 ? -16.100 6.672 26.170 1.00 87.44 599 THR A O 1
ATOM 5004 N N . ASP A 1 600 ? -13.966 6.589 25.449 1.00 80.50 600 ASP A N 1
ATOM 5005 C CA . ASP A 1 600 ? -13.301 6.737 26.754 1.00 80.50 600 ASP A CA 1
ATOM 5006 C C . ASP A 1 600 ? -13.805 5.663 27.733 1.00 80.50 600 ASP A C 1
ATOM 5008 O O . ASP A 1 600 ? -14.311 5.963 28.814 1.00 80.50 600 ASP A O 1
ATOM 5012 N N . LEU A 1 601 ? -13.715 4.397 27.309 1.00 85.62 601 LEU A N 1
ATOM 5013 C CA . LEU A 1 601 ? -14.230 3.218 28.008 1.00 85.62 601 LEU A CA 1
ATOM 5014 C C . LEU A 1 601 ? -15.757 3.247 28.222 1.00 85.62 601 LEU A C 1
ATOM 5016 O O . LEU A 1 601 ? -16.248 3.053 29.335 1.00 85.62 601 LEU A O 1
ATOM 5020 N N . LEU A 1 602 ? -16.510 3.461 27.141 1.00 87.81 602 LEU A N 1
ATOM 5021 C CA . LEU A 1 602 ? -17.978 3.520 27.121 1.00 87.81 602 LEU A CA 1
ATOM 5022 C C . LEU A 1 602 ? -18.597 4.653 27.964 1.00 87.81 602 LEU A C 1
ATOM 5024 O O . LEU A 1 602 ? -19.781 4.608 28.293 1.00 87.81 602 LEU A O 1
ATOM 5028 N N . MET A 1 603 ? -17.821 5.682 28.313 1.00 82.38 603 MET A N 1
ATOM 5029 C CA . MET A 1 603 ? -18.323 6.864 29.022 1.00 82.38 603 MET A CA 1
ATOM 5030 C C . MET A 1 603 ? -19.087 7.828 28.113 1.00 82.38 603 MET A C 1
ATOM 5032 O O . MET A 1 603 ? -19.946 8.571 28.586 1.00 82.38 603 MET A O 1
ATOM 5036 N N . LYS A 1 604 ? -18.735 7.870 26.827 1.00 83.75 604 LYS A N 1
ATOM 5037 C CA . LYS A 1 604 ? -19.467 8.588 25.784 1.00 83.75 604 LYS A CA 1
ATOM 5038 C C . LYS A 1 604 ? -19.863 7.569 24.739 1.00 83.75 604 LYS A C 1
ATOM 5040 O O . LYS A 1 604 ? -18.998 7.055 24.048 1.00 83.75 604 LYS A O 1
ATOM 5045 N N . VAL A 1 605 ? -21.141 7.246 24.654 1.00 89.06 605 VAL A N 1
ATOM 5046 C CA . VAL A 1 605 ? -21.631 6.213 23.742 1.00 89.06 605 VAL A CA 1
ATOM 5047 C C . VAL A 1 605 ? -22.974 6.624 23.187 1.00 89.06 605 VAL A C 1
ATOM 5049 O O . VAL A 1 605 ? -23.816 7.156 23.909 1.00 89.06 605 VAL A O 1
ATOM 5052 N N . SER A 1 606 ? -23.192 6.340 21.912 1.00 90.81 606 SER A N 1
ATOM 5053 C CA . SER A 1 606 ? -24.534 6.260 21.359 1.00 90.81 606 SER A CA 1
ATOM 5054 C C . SER A 1 606 ? -25.149 4.896 21.685 1.00 90.81 606 SER A C 1
ATOM 5056 O O . SER A 1 606 ? -24.476 3.929 22.057 1.00 90.81 606 SER A O 1
ATOM 5058 N N . LYS A 1 607 ? -26.461 4.779 21.484 1.00 91.56 607 LYS A N 1
ATOM 5059 C CA . LYS A 1 607 ? -27.151 3.487 21.561 1.00 91.56 607 LYS A CA 1
ATOM 5060 C C . LYS A 1 607 ? -26.591 2.477 20.552 1.00 91.56 607 LYS A C 1
ATOM 5062 O O . LYS A 1 607 ? -26.471 1.298 20.875 1.00 91.56 607 LYS A O 1
ATOM 5067 N N . ARG A 1 608 ? -26.226 2.949 19.357 1.00 92.94 608 ARG A N 1
ATOM 5068 C CA . ARG A 1 608 ? -25.670 2.119 18.284 1.00 92.94 608 ARG A CA 1
ATOM 5069 C C . ARG A 1 608 ? -24.296 1.577 18.681 1.00 92.94 608 ARG A C 1
ATOM 5071 O O . ARG A 1 608 ? -24.067 0.383 18.518 1.00 92.94 608 ARG A O 1
ATOM 5078 N N . ASP A 1 609 ? -23.444 2.402 19.299 1.00 93.88 609 ASP A N 1
ATOM 5079 C CA . ASP A 1 609 ? -22.153 1.950 19.846 1.00 93.88 609 ASP A CA 1
ATOM 5080 C C . ASP A 1 609 ? -22.356 0.780 20.815 1.00 93.88 609 ASP A C 1
ATOM 5082 O O . ASP A 1 609 ? -21.753 -0.274 20.644 1.00 93.88 609 ASP A O 1
ATOM 5086 N N . ILE A 1 610 ? -23.277 0.913 21.776 1.00 94.38 610 ILE A N 1
ATOM 5087 C CA . ILE A 1 610 ? -23.590 -0.137 22.757 1.00 94.38 610 ILE A CA 1
ATOM 5088 C C . ILE A 1 610 ? -24.078 -1.437 22.093 1.00 94.38 610 ILE A C 1
ATOM 5090 O O . ILE A 1 610 ? -23.604 -2.521 22.443 1.00 94.38 610 ILE A O 1
ATOM 5094 N N . GLU A 1 611 ? -25.004 -1.356 21.135 1.00 93.38 611 GLU A N 1
ATOM 5095 C CA . GLU A 1 611 ? -25.575 -2.528 20.455 1.00 93.38 611 GLU A CA 1
ATOM 5096 C C . GLU A 1 611 ? -24.513 -3.325 19.674 1.00 93.38 611 GLU A C 1
ATOM 5098 O O . GLU A 1 611 ? -24.431 -4.559 19.789 1.00 93.38 611 GLU A O 1
ATOM 5103 N N . TYR A 1 612 ? -23.656 -2.634 18.916 1.00 95.38 612 TYR A N 1
ATOM 5104 C CA . TYR A 1 612 ? -22.584 -3.280 18.157 1.00 95.38 612 TYR A CA 1
ATOM 5105 C C . TYR A 1 612 ? -21.438 -3.740 19.059 1.00 95.38 612 TYR A C 1
ATOM 5107 O O . TYR A 1 612 ? -20.882 -4.811 18.817 1.00 95.38 612 TYR A O 1
ATOM 5115 N N . PHE A 1 613 ? -21.151 -3.032 20.152 1.00 95.69 613 PHE A N 1
ATOM 5116 C CA . PHE A 1 613 ? -20.161 -3.453 21.141 1.00 95.69 613 PHE A CA 1
ATOM 5117 C C . PHE A 1 613 ? -20.535 -4.781 21.816 1.00 95.69 613 PHE A C 1
ATOM 5119 O O . PHE A 1 613 ? -19.715 -5.699 21.912 1.00 95.69 613 PHE A O 1
ATOM 5126 N N . VAL A 1 614 ? -21.797 -4.927 22.238 1.00 95.38 614 VAL A N 1
ATOM 5127 C CA . VAL A 1 614 ? -22.324 -6.194 22.779 1.00 95.38 614 VAL A CA 1
ATOM 5128 C C . VAL A 1 614 ? -22.234 -7.307 21.738 1.00 95.38 614 VAL A C 1
ATOM 5130 O O . VAL A 1 614 ? -21.791 -8.419 22.041 1.00 95.38 614 VAL A O 1
ATOM 5133 N N . SER A 1 615 ? -22.603 -7.002 20.495 1.00 95.12 615 SER A N 1
ATOM 5134 C CA . SER A 1 615 ? -22.542 -7.957 19.391 1.00 95.12 615 SER A CA 1
ATOM 5135 C C . SER A 1 615 ? -21.110 -8.416 19.095 1.00 95.12 615 SER A C 1
ATOM 5137 O O . SER A 1 615 ? -20.899 -9.615 18.910 1.00 95.12 615 SER A O 1
ATOM 5139 N N . LEU A 1 616 ? -20.121 -7.513 19.117 1.00 96.69 616 LEU A N 1
ATOM 5140 C CA . LEU A 1 616 ? -18.697 -7.839 18.968 1.00 96.69 616 LEU A CA 1
ATOM 5141 C C . LEU A 1 616 ? -18.260 -8.852 20.031 1.00 96.69 616 LEU A C 1
ATOM 5143 O O . LEU A 1 616 ? -17.752 -9.920 19.688 1.00 96.69 616 LEU A O 1
ATOM 5147 N N . LEU A 1 617 ? -18.533 -8.576 21.310 1.00 96.06 617 LEU A N 1
ATOM 5148 C CA . LEU A 1 617 ? -18.175 -9.469 22.417 1.00 96.06 617 LEU A CA 1
ATOM 5149 C C . LEU A 1 617 ? -18.830 -10.853 22.299 1.00 96.06 617 LEU A C 1
ATOM 5151 O O . LEU A 1 617 ? -18.155 -11.876 22.454 1.00 96.06 617 LEU A O 1
ATOM 5155 N N . ASN A 1 618 ? -20.127 -10.901 21.986 1.00 94.75 618 ASN A N 1
ATOM 5156 C CA . ASN A 1 618 ? -20.869 -12.152 21.812 1.00 94.75 618 ASN A CA 1
ATOM 5157 C C . ASN A 1 618 ? -20.326 -12.980 20.633 1.00 94.75 618 ASN A C 1
ATOM 5159 O O . ASN A 1 618 ? -20.095 -14.186 20.769 1.00 94.75 618 ASN A O 1
ATOM 5163 N N . ARG A 1 619 ? -20.044 -12.340 19.493 1.00 94.56 619 ARG A N 1
ATOM 5164 C CA . ARG A 1 619 ? -19.493 -12.994 18.293 1.00 94.56 619 ARG A CA 1
ATOM 5165 C C . ARG A 1 619 ? -18.069 -13.484 18.510 1.00 94.56 619 ARG A C 1
ATOM 5167 O O . ARG A 1 619 ? -17.770 -14.641 18.227 1.00 94.56 619 ARG A O 1
ATOM 5174 N N . MET A 1 620 ? -17.203 -12.649 19.078 1.00 94.94 620 MET A N 1
ATOM 5175 C CA . MET A 1 620 ? -15.832 -13.026 19.425 1.00 94.94 620 MET A CA 1
ATOM 5176 C C . MET A 1 620 ? -15.809 -14.226 20.366 1.00 94.94 620 MET A C 1
ATOM 5178 O O . MET A 1 620 ? -15.065 -15.180 20.138 1.00 94.94 620 MET A O 1
ATOM 5182 N N . LYS A 1 621 ? -16.668 -14.224 21.392 1.00 94.75 621 LYS A N 1
ATOM 5183 C CA . LYS A 1 621 ? -16.815 -15.386 22.264 1.00 94.75 621 LYS A CA 1
ATOM 5184 C C . LYS A 1 621 ? -17.250 -16.615 21.472 1.00 94.75 621 LYS A C 1
ATOM 5186 O O . LYS A 1 621 ? -16.648 -17.673 21.650 1.00 94.75 621 LYS A O 1
ATOM 5191 N N . SER A 1 622 ? -18.250 -16.468 20.606 1.00 94.12 622 SER A N 1
ATOM 5192 C CA . SER A 1 622 ? -18.801 -17.564 19.807 1.00 94.12 622 SER A CA 1
ATOM 5193 C C . SER A 1 622 ? -17.763 -18.214 18.890 1.00 94.12 622 SER A C 1
ATOM 5195 O O . SER A 1 622 ? -17.696 -19.443 18.815 1.00 94.12 622 SER A O 1
ATOM 5197 N N . ILE A 1 623 ? -16.887 -17.409 18.278 1.00 93.38 623 ILE A N 1
ATOM 5198 C CA . ILE A 1 623 ? -15.751 -17.882 17.472 1.00 93.38 623 ILE A CA 1
ATOM 5199 C C . ILE A 1 623 ? -14.802 -18.744 18.312 1.00 93.38 623 ILE A C 1
ATOM 5201 O O . ILE A 1 623 ? -14.409 -19.833 17.896 1.00 93.38 623 ILE A O 1
ATOM 5205 N N . ILE A 1 624 ? -14.451 -18.280 19.513 1.00 91.56 624 ILE A N 1
ATOM 5206 C CA . ILE A 1 624 ? -13.485 -18.960 20.386 1.00 91.56 624 ILE A CA 1
ATOM 5207 C C . ILE A 1 624 ? -14.021 -20.293 20.889 1.00 91.56 624 ILE A C 1
ATOM 5209 O O . ILE A 1 624 ? -13.308 -21.296 20.873 1.00 91.56 624 ILE A O 1
ATOM 5213 N N . VAL A 1 625 ? -15.270 -20.310 21.360 1.00 91.50 625 VAL A N 1
ATOM 5214 C CA . VAL A 1 625 ? -15.871 -21.530 21.911 1.00 91.50 625 VAL A CA 1
ATOM 5215 C C . VAL A 1 625 ? -16.441 -22.454 20.835 1.00 91.50 625 VAL A C 1
ATOM 5217 O O . VAL A 1 625 ? -16.924 -23.529 21.184 1.00 91.50 625 VAL A O 1
ATOM 5220 N N . LYS A 1 626 ? -16.388 -22.051 19.555 1.00 91.50 626 LYS A N 1
ATOM 5221 C CA . LYS A 1 626 ? -16.994 -22.751 18.408 1.00 91.50 626 LYS A CA 1
ATOM 5222 C C . LYS A 1 626 ? -18.457 -23.112 18.663 1.00 91.50 626 LYS A C 1
ATOM 5224 O O . LYS A 1 626 ? -18.887 -24.246 18.467 1.00 91.50 626 LYS A O 1
ATOM 5229 N N . LYS A 1 627 ? -19.200 -22.142 19.189 1.00 92.56 627 LYS A N 1
ATOM 5230 C CA . LYS A 1 627 ? -20.591 -22.297 19.611 1.00 92.56 627 LYS A CA 1
ATOM 5231 C C . LYS A 1 627 ? -21.259 -20.934 19.617 1.00 92.56 627 LYS A C 1
ATOM 5233 O O . LYS A 1 627 ? -20.669 -19.990 20.124 1.00 92.56 627 LYS A O 1
ATOM 5238 N N . GLU A 1 628 ? -22.496 -20.838 19.149 1.00 93.00 628 GLU A N 1
ATOM 5239 C CA . GLU A 1 628 ? -23.266 -19.596 19.273 1.00 93.00 628 GLU A CA 1
ATOM 5240 C C . GLU A 1 628 ? -23.600 -19.306 20.739 1.00 93.00 628 GLU A C 1
ATOM 5242 O O . GLU A 1 628 ? -24.286 -20.095 21.395 1.00 93.00 628 GLU A O 1
ATOM 5247 N N . VAL A 1 629 ? -23.098 -18.196 21.275 1.00 92.00 629 VAL A N 1
ATOM 5248 C CA . VAL A 1 629 ? -23.312 -17.793 22.667 1.00 92.00 629 VAL A CA 1
ATOM 5249 C C . VAL A 1 629 ? -23.505 -16.287 22.787 1.00 92.00 629 VAL A C 1
ATOM 5251 O O . VAL A 1 629 ? -22.909 -15.496 22.064 1.00 92.00 629 VAL A O 1
ATOM 5254 N N . GLU A 1 630 ? -24.292 -15.889 23.779 1.00 91.00 630 GLU A N 1
ATOM 5255 C CA . GLU A 1 630 ? -24.429 -14.488 24.180 1.00 91.00 630 GLU A CA 1
ATOM 5256 C C . GLU A 1 630 ? -23.935 -14.359 25.612 1.00 91.00 630 GLU A C 1
ATOM 5258 O O . GLU A 1 630 ? -24.515 -14.940 26.520 1.00 91.00 630 GLU A O 1
ATOM 5263 N N . ILE A 1 631 ? -22.819 -13.680 25.830 1.00 92.69 631 ILE A N 1
ATOM 5264 C CA . ILE A 1 631 ? -22.250 -13.451 27.164 1.00 92.69 631 ILE A CA 1
ATOM 5265 C C . ILE A 1 631 ? -22.775 -12.171 27.805 1.00 92.69 631 ILE A C 1
ATOM 5267 O O . ILE A 1 631 ? -22.643 -12.004 29.018 1.00 92.69 631 ILE A O 1
ATOM 5271 N N . ILE A 1 632 ? -23.355 -11.280 27.003 1.00 92.62 632 ILE A N 1
ATOM 5272 C CA . ILE A 1 632 ? -24.011 -10.055 27.441 1.00 92.62 632 ILE A CA 1
ATOM 5273 C C . ILE A 1 632 ? -25.346 -9.949 26.708 1.00 92.62 632 ILE A C 1
ATOM 5275 O O . ILE A 1 632 ? -25.396 -10.082 25.485 1.00 92.62 632 ILE A O 1
ATOM 5279 N N . ASP A 1 633 ? -26.397 -9.685 27.475 1.00 89.38 633 ASP A N 1
ATOM 5280 C CA . ASP A 1 633 ? -27.718 -9.302 26.991 1.00 89.38 633 ASP A CA 1
ATOM 5281 C C . ASP A 1 633 ? -28.090 -7.965 27.649 1.00 89.38 633 ASP A C 1
ATOM 5283 O O . ASP A 1 633 ? -27.799 -7.723 28.827 1.00 89.38 633 ASP A O 1
ATOM 5287 N N . ILE A 1 634 ? -28.654 -7.074 26.844 1.00 90.31 634 ILE A N 1
ATOM 5288 C CA . ILE A 1 634 ? -29.119 -5.738 27.237 1.00 90.31 634 ILE A CA 1
ATOM 5289 C C . ILE A 1 634 ? -30.576 -5.515 26.820 1.00 90.31 634 ILE A C 1
ATOM 5291 O O . ILE A 1 634 ? -31.098 -4.413 26.962 1.00 90.31 634 ILE A O 1
ATOM 5295 N N . SER A 1 635 ? -31.231 -6.536 26.262 1.00 85.12 635 SER A N 1
ATOM 5296 C CA . SER A 1 635 ? -32.597 -6.439 25.753 1.00 85.12 635 SER A CA 1
ATOM 5297 C C . SER A 1 635 ? -33.655 -6.370 26.856 1.00 85.12 635 SER A C 1
ATOM 5299 O O . SER A 1 635 ? -34.774 -5.941 26.583 1.00 85.12 635 SER A O 1
ATOM 5301 N N . ASP A 1 636 ? -33.287 -6.755 28.078 1.00 87.44 636 ASP A N 1
ATOM 5302 C CA . ASP A 1 636 ? -34.050 -6.611 29.320 1.00 87.44 636 ASP A CA 1
ATOM 5303 C C . ASP A 1 636 ? -33.946 -5.209 29.941 1.00 87.44 636 ASP A C 1
ATOM 5305 O O . ASP A 1 636 ? -34.696 -4.899 30.862 1.00 87.44 636 ASP A O 1
ATOM 5309 N N . LEU A 1 637 ? -33.026 -4.357 29.473 1.00 90.69 637 LEU A N 1
ATOM 5310 C CA . LEU A 1 637 ? -32.897 -2.994 29.984 1.00 90.69 637 LEU A CA 1
ATOM 5311 C C . LEU A 1 637 ? -33.969 -2.081 29.377 1.00 90.69 637 LEU A C 1
ATOM 5313 O O . LEU A 1 637 ? -34.152 -2.027 28.158 1.00 90.69 637 LEU A O 1
ATOM 5317 N N . GLU A 1 638 ? -34.635 -1.311 30.236 1.00 90.12 638 GLU A N 1
ATOM 5318 C CA . GLU A 1 638 ? -35.558 -0.252 29.824 1.00 90.12 638 GLU A CA 1
ATOM 5319 C C . GLU A 1 638 ? -34.821 0.823 29.018 1.00 90.12 638 GLU A C 1
ATOM 5321 O O . GLU A 1 638 ? -33.723 1.241 29.379 1.00 90.12 638 GLU A O 1
ATOM 5326 N N . LYS A 1 639 ? -35.432 1.285 27.921 1.00 88.25 639 LYS A N 1
ATOM 5327 C CA . LYS A 1 639 ? -34.870 2.318 27.033 1.00 88.25 639 LYS A CA 1
ATOM 5328 C C . LYS A 1 639 ? -35.188 3.728 27.550 1.00 88.25 639 LYS A C 1
ATOM 5330 O O . LYS A 1 639 ? -35.750 4.536 26.816 1.00 88.25 639 LYS A O 1
ATOM 5335 N N . ASP A 1 640 ? -34.875 3.971 28.820 1.00 90.19 640 ASP A N 1
ATOM 5336 C CA . ASP A 1 640 ? -35.009 5.259 29.507 1.00 90.19 640 ASP A CA 1
ATOM 5337 C C . ASP A 1 640 ? -33.745 6.131 29.337 1.00 90.19 640 ASP A C 1
ATOM 5339 O O . ASP A 1 640 ? -32.777 5.730 28.685 1.00 90.19 640 ASP A O 1
ATOM 5343 N N . GLU A 1 641 ? -33.724 7.330 29.929 1.00 87.88 641 GLU A N 1
ATOM 5344 C CA . GLU A 1 641 ? -32.552 8.228 29.901 1.00 87.88 641 GLU A CA 1
ATOM 5345 C C . GLU A 1 641 ? -31.294 7.591 30.526 1.00 87.88 641 GLU A C 1
ATOM 5347 O O . GLU A 1 641 ? -30.168 7.926 30.158 1.00 87.88 641 GLU A O 1
ATOM 5352 N N . ASN A 1 642 ? -31.475 6.612 31.418 1.00 90.00 642 ASN A N 1
ATOM 5353 C CA . ASN A 1 642 ? -30.396 5.897 32.097 1.00 90.00 642 ASN A CA 1
ATOM 5354 C C . ASN A 1 642 ? -29.943 4.634 31.348 1.00 90.00 642 ASN A C 1
ATOM 5356 O O . ASN A 1 642 ? -29.030 3.942 31.811 1.00 90.00 642 ASN A O 1
ATOM 5360 N N . PHE A 1 643 ? -30.555 4.305 30.204 1.00 92.19 643 PHE A N 1
ATOM 5361 C CA . PHE A 1 643 ? -30.272 3.086 29.448 1.00 92.19 643 PHE A CA 1
ATOM 5362 C C . PHE A 1 643 ? -28.783 2.946 29.127 1.00 92.19 643 PHE A C 1
ATOM 5364 O O . PHE A 1 643 ? -28.195 1.890 29.365 1.00 92.19 643 PHE A O 1
ATOM 5371 N N . LEU A 1 644 ? -28.162 4.016 28.620 1.00 91.44 644 LEU A N 1
ATOM 5372 C CA . LEU A 1 644 ? -26.756 4.009 28.210 1.00 91.44 644 LEU A CA 1
ATOM 5373 C C . LEU A 1 644 ? -25.829 3.729 29.396 1.00 91.44 644 LEU A C 1
ATOM 5375 O O . LEU A 1 644 ? -24.935 2.892 29.290 1.00 91.44 644 LEU A O 1
ATOM 5379 N N . GLU A 1 645 ? -26.084 4.362 30.543 1.00 89.94 645 GLU A N 1
ATOM 5380 C CA . GLU A 1 645 ? -25.304 4.145 31.761 1.00 89.94 645 GLU A CA 1
ATOM 5381 C C . GLU A 1 645 ? -25.482 2.714 32.292 1.00 89.94 645 GLU A C 1
ATOM 5383 O O . GLU A 1 645 ? -24.499 2.032 32.596 1.00 89.94 645 GLU A O 1
ATOM 5388 N N . LYS A 1 646 ? -26.727 2.221 32.369 1.00 92.19 646 LYS A N 1
ATOM 5389 C CA . LYS A 1 646 ? -27.037 0.848 32.804 1.00 92.19 646 LYS A CA 1
ATOM 5390 C C . LYS A 1 646 ? -26.373 -0.187 31.885 1.00 92.19 646 LYS A C 1
ATOM 5392 O O . LYS A 1 646 ? -25.763 -1.143 32.377 1.00 92.19 646 LYS A O 1
ATOM 5397 N N . ALA A 1 647 ? -26.445 0.012 30.568 1.00 93.81 647 ALA A N 1
ATOM 5398 C CA . ALA A 1 647 ? -25.867 -0.884 29.572 1.00 93.81 647 ALA A CA 1
ATOM 5399 C C . ALA A 1 647 ? -24.332 -0.873 29.607 1.00 93.81 647 ALA A C 1
ATOM 5401 O O . ALA A 1 647 ? -23.721 -1.941 29.701 1.00 93.81 647 ALA A O 1
ATOM 5402 N N . ALA A 1 648 ? -23.702 0.307 29.621 1.00 92.44 648 ALA A N 1
ATOM 5403 C CA . ALA A 1 648 ? -22.251 0.445 29.744 1.00 92.44 648 ALA A CA 1
ATOM 5404 C C . ALA A 1 648 ? -21.738 -0.215 31.032 1.00 92.44 648 ALA A C 1
ATOM 5406 O O . ALA A 1 648 ? -20.809 -1.024 30.995 1.00 92.44 648 ALA A O 1
ATOM 5407 N N . ASN A 1 649 ? -22.401 0.030 32.167 1.00 91.19 649 ASN A N 1
ATOM 5408 C CA . ASN A 1 649 ? -22.063 -0.611 33.436 1.00 91.19 649 ASN A CA 1
ATOM 5409 C C . ASN A 1 649 ? -22.155 -2.140 33.360 1.00 91.19 649 ASN A C 1
ATOM 5411 O O . ASN A 1 649 ? -21.274 -2.835 33.871 1.00 91.19 649 ASN A O 1
ATOM 5415 N N . ARG A 1 650 ? -23.190 -2.689 32.712 1.00 93.31 650 ARG A N 1
ATOM 5416 C CA . ARG A 1 650 ? -23.326 -4.141 32.531 1.00 93.31 650 ARG A CA 1
ATOM 5417 C C . ARG A 1 650 ? -22.203 -4.720 31.669 1.00 93.31 650 ARG A C 1
ATOM 5419 O O . ARG A 1 650 ? -21.663 -5.772 32.012 1.00 93.31 650 ARG A O 1
ATOM 5426 N N . ILE A 1 651 ? -21.824 -4.030 30.594 1.00 94.31 651 ILE A N 1
ATOM 5427 C CA . ILE A 1 651 ? -20.719 -4.437 29.719 1.00 94.31 651 ILE A CA 1
ATOM 5428 C C . ILE A 1 651 ? -19.392 -4.429 30.487 1.00 94.31 651 ILE A C 1
ATOM 5430 O O . ILE A 1 651 ? -18.674 -5.428 30.483 1.00 94.31 651 ILE A O 1
ATOM 5434 N N . LEU A 1 652 ? -19.077 -3.345 31.200 1.00 92.00 652 LEU A N 1
ATOM 5435 C CA . LEU A 1 652 ? -17.806 -3.187 31.918 1.00 92.00 652 LEU A CA 1
ATOM 5436 C C . LEU A 1 652 ? -17.647 -4.152 33.103 1.00 92.00 652 LEU A C 1
ATOM 5438 O O . LEU A 1 652 ? -16.518 -4.536 33.430 1.00 92.00 652 LEU A O 1
ATOM 5442 N N . LYS A 1 653 ? -18.763 -4.577 33.710 1.00 91.88 653 LYS A N 1
ATOM 5443 C CA . LYS A 1 653 ? -18.826 -5.616 34.753 1.00 91.88 653 LYS A CA 1
ATOM 5444 C C . LYS A 1 653 ? -18.788 -7.043 34.203 1.00 91.88 653 LYS A C 1
ATOM 5446 O O . LYS A 1 653 ? -18.725 -7.996 34.979 1.00 91.88 653 LYS A O 1
ATOM 5451 N N . ASN A 1 654 ? -18.837 -7.238 32.886 1.00 94.06 654 ASN A N 1
ATOM 5452 C CA . ASN A 1 654 ? -18.725 -8.572 32.316 1.00 94.06 654 ASN A CA 1
ATOM 5453 C C . ASN A 1 654 ? -17.291 -9.107 32.467 1.00 94.06 654 ASN A C 1
ATOM 5455 O O . ASN A 1 654 ? -16.314 -8.409 32.191 1.00 94.06 654 ASN A O 1
ATOM 5459 N N . LYS A 1 655 ? -17.154 -10.375 32.874 1.00 92.56 655 LYS A N 1
ATOM 5460 C CA . LYS A 1 655 ? -15.849 -11.016 33.104 1.00 92.56 655 LYS A CA 1
ATOM 5461 C C . LYS A 1 655 ? -14.966 -11.034 31.852 1.00 92.56 655 LYS A C 1
ATOM 5463 O O . LYS A 1 655 ? -13.764 -10.812 31.965 1.00 92.56 655 LYS A O 1
ATOM 5468 N N . GLU A 1 656 ? -15.538 -11.302 30.681 1.00 91.75 656 GLU A N 1
ATOM 5469 C CA . GLU A 1 656 ? -14.785 -11.351 29.421 1.00 91.75 656 GLU A CA 1
ATOM 5470 C C . GLU A 1 656 ? -14.274 -9.960 29.050 1.00 91.75 656 GLU A C 1
ATOM 5472 O O . GLU A 1 656 ? -13.092 -9.792 28.756 1.00 91.75 656 GLU A O 1
ATOM 5477 N N . MET A 1 657 ? -15.140 -8.950 29.173 1.00 91.62 657 MET A N 1
ATOM 5478 C CA . MET A 1 657 ? -14.783 -7.557 28.929 1.00 91.62 657 MET A CA 1
ATOM 5479 C C . MET A 1 657 ? -13.676 -7.077 29.877 1.00 91.62 657 MET A C 1
ATOM 5481 O O . MET A 1 657 ? -12.690 -6.484 29.439 1.00 91.62 657 MET A O 1
ATOM 5485 N N . TYR A 1 658 ? -13.787 -7.406 31.167 1.00 91.50 658 TYR A N 1
ATOM 5486 C CA . TYR A 1 658 ? -12.759 -7.107 32.162 1.00 91.50 658 TYR A CA 1
ATOM 5487 C C . TYR A 1 658 ? -11.392 -7.654 31.785 1.00 91.50 658 TYR A C 1
ATOM 5489 O O . TYR A 1 658 ? -10.402 -6.934 31.880 1.00 91.50 658 TYR A O 1
ATOM 5497 N N . LEU A 1 659 ? -11.314 -8.907 31.333 1.00 89.00 659 LEU A N 1
ATOM 5498 C CA . LEU A 1 659 ? -10.038 -9.506 30.946 1.00 89.00 659 LEU A CA 1
ATOM 5499 C C . LEU A 1 659 ? -9.380 -8.769 29.771 1.00 89.00 659 LEU A C 1
ATOM 5501 O O . LEU A 1 659 ? -8.152 -8.657 29.758 1.00 89.00 659 LEU A O 1
ATOM 5505 N N . ILE A 1 660 ? -10.181 -8.235 28.845 1.00 87.56 660 ILE A N 1
ATOM 5506 C CA . ILE A 1 660 ? -9.717 -7.456 27.693 1.00 87.56 660 ILE A CA 1
ATOM 5507 C C . ILE A 1 660 ? -9.119 -6.116 28.149 1.00 87.56 660 ILE A C 1
ATOM 5509 O O . ILE A 1 660 ? -7.918 -5.886 27.971 1.00 87.56 660 ILE A O 1
ATOM 5513 N N . TYR A 1 661 ? -9.909 -5.242 28.791 1.00 87.00 661 TYR A N 1
ATOM 5514 C CA . TYR A 1 661 ? -9.409 -3.909 29.159 1.00 87.00 661 TYR A CA 1
ATOM 5515 C C . TYR A 1 661 ? -8.382 -3.960 30.296 1.00 87.00 661 TYR A C 1
ATOM 5517 O O . TYR A 1 661 ? -7.473 -3.132 30.337 1.00 87.00 661 TYR A O 1
ATOM 5525 N N . LYS A 1 662 ? -8.427 -4.966 31.184 1.00 88.81 662 LYS A N 1
ATOM 5526 C CA . LYS A 1 662 ? -7.405 -5.166 32.226 1.00 88.81 662 LYS A CA 1
ATOM 5527 C C . LYS A 1 662 ? -6.006 -5.297 31.635 1.00 88.81 662 LYS A C 1
ATOM 5529 O O . LYS A 1 662 ? -5.071 -4.729 32.197 1.00 88.81 662 LYS A O 1
ATOM 5534 N N . LYS A 1 663 ? -5.839 -6.036 30.533 1.00 84.94 663 LYS A N 1
ATOM 5535 C CA . LYS A 1 663 ? -4.522 -6.242 29.907 1.00 84.94 663 LYS A CA 1
ATOM 5536 C C . LYS A 1 663 ? -3.924 -4.920 29.410 1.00 84.94 663 LYS A C 1
ATOM 5538 O O . LYS A 1 663 ? -2.742 -4.670 29.652 1.00 84.94 663 LYS A O 1
ATOM 5543 N N . ILE A 1 664 ? -4.754 -4.072 28.798 1.00 82.75 664 ILE A N 1
ATOM 5544 C CA . ILE A 1 664 ? -4.381 -2.726 28.334 1.00 82.75 664 ILE A CA 1
ATOM 5545 C C . ILE A 1 664 ? -4.066 -1.817 29.520 1.00 82.75 664 ILE A C 1
ATOM 5547 O O . ILE A 1 664 ? -3.005 -1.200 29.564 1.00 82.75 664 ILE A O 1
ATOM 5551 N N . TYR A 1 665 ? -4.951 -1.768 30.516 1.00 85.31 665 TYR A N 1
ATOM 5552 C CA . TYR A 1 665 ? -4.793 -0.905 31.687 1.00 85.31 665 TYR A CA 1
ATOM 5553 C C . TYR A 1 665 ? -3.517 -1.234 32.458 1.00 85.31 665 TYR A C 1
ATOM 5555 O O . TYR A 1 665 ? -2.794 -0.329 32.849 1.00 85.31 665 TYR A O 1
ATOM 5563 N N . LEU A 1 666 ? -3.185 -2.518 32.621 1.00 85.88 666 LEU A N 1
ATOM 5564 C CA . LEU A 1 666 ? -1.932 -2.930 33.258 1.00 85.88 666 LEU A CA 1
ATOM 5565 C C . LEU A 1 666 ? -0.688 -2.451 32.495 1.00 85.88 666 LEU A C 1
ATOM 5567 O O . LEU A 1 666 ? 0.332 -2.182 33.128 1.00 85.88 666 LEU A O 1
ATOM 5571 N N . HIS A 1 667 ? -0.747 -2.351 31.165 1.00 82.69 667 HIS A N 1
ATOM 5572 C CA . HIS A 1 667 ? 0.341 -1.776 30.369 1.00 82.69 667 HIS A CA 1
ATOM 5573 C C . HIS A 1 667 ? 0.385 -0.254 30.498 1.00 82.69 667 HIS A C 1
ATOM 5575 O O . HIS A 1 667 ? 1.429 0.277 30.873 1.00 82.69 667 HIS A O 1
ATOM 5581 N N . LYS A 1 668 ? -0.753 0.435 30.323 1.00 84.19 668 LYS A N 1
ATOM 5582 C CA . LYS A 1 668 ? -0.850 1.893 30.516 1.00 84.19 668 LYS A CA 1
ATOM 5583 C C . LYS A 1 668 ? -0.366 2.308 31.923 1.00 84.19 668 LYS A C 1
ATOM 5585 O O . LYS A 1 668 ? 0.383 3.274 32.050 1.00 84.19 668 LYS A O 1
ATOM 5590 N N . GLU A 1 669 ? -0.701 1.538 32.966 1.00 86.56 669 GLU A N 1
ATOM 5591 C CA . GLU A 1 669 ? -0.206 1.709 34.348 1.00 86.56 669 GLU A CA 1
ATOM 5592 C C . GLU A 1 669 ? 1.333 1.643 34.433 1.00 86.56 669 GLU A C 1
ATOM 5594 O O . GLU A 1 669 ? 1.962 2.471 35.100 1.00 86.56 669 GLU A O 1
ATOM 5599 N N . LYS A 1 670 ? 1.967 0.674 33.758 1.00 86.38 670 LYS A N 1
ATOM 5600 C CA . LYS A 1 670 ? 3.434 0.527 33.739 1.00 86.38 670 LYS A CA 1
ATOM 5601 C C . LYS A 1 670 ? 4.116 1.640 32.945 1.00 86.38 670 LYS A C 1
ATOM 5603 O O . LYS A 1 670 ? 5.172 2.129 33.355 1.00 86.38 670 LYS A O 1
ATOM 5608 N N . ASP A 1 671 ? 3.531 2.050 31.825 1.00 83.69 671 ASP A N 1
ATOM 5609 C CA . ASP A 1 671 ? 4.125 3.068 30.961 1.00 83.69 671 ASP A CA 1
ATOM 5610 C C . ASP A 1 671 ? 4.066 4.465 31.554 1.00 83.69 671 ASP A C 1
ATOM 5612 O O . ASP A 1 671 ? 5.029 5.214 31.401 1.00 83.69 671 ASP A O 1
ATOM 5616 N N . ILE A 1 672 ? 3.017 4.809 32.304 1.00 87.25 672 ILE A N 1
ATOM 5617 C CA . ILE A 1 672 ? 2.991 6.073 33.051 1.00 87.25 672 ILE A CA 1
ATOM 5618 C C . ILE A 1 672 ? 4.180 6.138 34.011 1.00 87.25 672 ILE A C 1
ATOM 5620 O O . ILE A 1 672 ? 4.906 7.131 34.031 1.00 87.25 672 ILE A O 1
ATOM 5624 N N . GLU A 1 673 ? 4.460 5.061 34.747 1.00 87.44 673 GLU A N 1
ATOM 5625 C CA . GLU A 1 673 ? 5.625 5.015 35.634 1.00 87.44 673 GLU A CA 1
ATOM 5626 C C . GLU A 1 673 ? 6.950 5.145 34.861 1.00 87.44 673 GLU A C 1
ATOM 5628 O O . GLU A 1 673 ? 7.856 5.872 35.279 1.00 87.44 673 GLU A O 1
ATOM 5633 N N . LYS A 1 674 ? 7.064 4.483 33.704 1.00 87.56 674 LYS A N 1
ATOM 5634 C CA . LYS A 1 674 ? 8.227 4.578 32.806 1.00 87.56 674 LYS A CA 1
ATOM 5635 C C . LYS A 1 674 ? 8.409 5.992 32.245 1.00 87.56 674 LYS A C 1
ATOM 5637 O O . LYS A 1 674 ? 9.543 6.467 32.179 1.00 87.56 674 LYS A O 1
ATOM 5642 N N . ASN A 1 675 ? 7.329 6.672 31.873 1.00 87.00 675 ASN A N 1
ATOM 5643 C CA . ASN A 1 675 ? 7.352 8.029 31.331 1.00 87.00 675 ASN A CA 1
ATOM 5644 C C . ASN A 1 675 ? 7.703 9.051 32.415 1.00 87.00 675 ASN A C 1
ATOM 5646 O O . ASN A 1 675 ? 8.558 9.902 32.172 1.00 87.00 675 ASN A O 1
ATOM 5650 N N . ILE A 1 676 ? 7.176 8.898 33.638 1.00 89.06 676 ILE A N 1
ATOM 5651 C CA . ILE A 1 676 ? 7.625 9.679 34.802 1.00 89.06 676 ILE A CA 1
ATOM 5652 C C . ILE A 1 676 ? 9.136 9.476 35.006 1.00 89.06 676 ILE A C 1
ATOM 5654 O O . ILE A 1 676 ? 9.881 10.451 35.068 1.00 89.06 676 ILE A O 1
ATOM 5658 N N . LYS A 1 677 ? 9.623 8.223 35.025 1.00 88.50 677 LYS A N 1
ATOM 5659 C CA . LYS A 1 677 ? 11.061 7.908 35.166 1.00 88.50 677 LYS A CA 1
ATOM 5660 C C . LYS A 1 677 ? 11.923 8.559 34.085 1.00 88.50 677 LYS A C 1
ATOM 5662 O O . LYS A 1 677 ? 13.012 9.040 34.388 1.00 88.50 677 LYS A O 1
ATOM 5667 N N . LYS A 1 678 ? 11.477 8.541 32.827 1.00 87.19 678 LYS A N 1
ATOM 5668 C CA . LYS A 1 678 ? 12.205 9.148 31.702 1.00 87.19 678 LYS A CA 1
ATOM 5669 C C . LYS A 1 678 ? 12.243 10.672 31.796 1.00 87.19 678 LYS A C 1
ATOM 5671 O O . LYS A 1 678 ? 13.307 11.240 31.567 1.00 87.19 678 LYS A O 1
ATOM 5676 N N . CYS A 1 679 ? 11.124 11.300 32.157 1.00 86.56 679 CYS A N 1
ATOM 5677 C CA . CYS A 1 679 ? 11.033 12.750 32.325 1.00 86.56 679 CYS A CA 1
ATOM 5678 C C . CYS A 1 679 ? 11.910 13.247 33.481 1.00 86.56 679 CYS A C 1
ATOM 5680 O O . CYS A 1 679 ? 12.550 14.283 33.360 1.00 86.56 679 CYS A O 1
ATOM 5682 N N . VAL A 1 680 ? 11.989 12.487 34.579 1.00 86.81 680 VAL A N 1
ATOM 5683 C CA . VAL A 1 680 ? 12.846 12.812 35.734 1.00 86.81 680 VAL A CA 1
ATOM 5684 C C . VAL A 1 680 ? 14.340 12.667 35.414 1.00 86.81 680 VAL A C 1
ATOM 5686 O O . VAL A 1 680 ? 15.161 13.342 36.021 1.00 86.81 680 VAL A O 1
ATOM 5689 N N . LYS A 1 681 ? 14.705 11.790 34.470 1.00 85.25 681 LYS A N 1
ATOM 5690 C CA . LYS A 1 681 ? 16.095 11.548 34.037 1.00 85.25 681 LYS A CA 1
ATOM 5691 C C . LYS A 1 681 ? 16.524 12.394 32.828 1.00 85.25 681 LYS A C 1
ATOM 5693 O O . LYS A 1 681 ? 17.528 12.056 32.209 1.00 85.25 681 LYS A O 1
ATOM 5698 N N . ASP A 1 682 ? 15.752 13.412 32.453 1.00 70.62 682 ASP A N 1
ATOM 5699 C CA . ASP A 1 682 ? 16.009 14.324 31.321 1.00 70.62 682 ASP A CA 1
ATOM 5700 C C . ASP A 1 682 ? 16.061 13.671 29.940 1.00 70.62 682 ASP A C 1
ATOM 5702 O O . ASP A 1 682 ? 16.665 14.195 29.009 1.00 70.62 682 ASP A O 1
ATOM 5706 N N . LYS A 1 683 ? 15.415 12.514 29.775 1.00 65.56 683 LYS A N 1
ATOM 5707 C CA . LYS A 1 683 ? 15.477 11.768 28.510 1.00 65.56 683 LYS A CA 1
ATOM 5708 C C . LYS A 1 683 ? 14.278 11.988 27.591 1.00 65.56 683 LYS A C 1
ATOM 5710 O O . LYS A 1 683 ? 14.343 11.574 26.439 1.00 65.56 683 LYS A O 1
ATOM 5715 N N . SER A 1 684 ? 13.153 12.525 28.081 1.00 73.81 684 SER A N 1
ATOM 5716 C CA . SER A 1 684 ? 11.924 12.669 27.279 1.00 73.81 684 SER A CA 1
ATOM 5717 C C . SER A 1 684 ? 10.832 13.503 27.964 1.00 73.81 684 SER A C 1
ATOM 5719 O O . SER A 1 684 ? 10.538 13.266 29.133 1.00 73.81 684 SER A O 1
ATOM 5721 N N . PHE A 1 685 ? 10.147 14.365 27.200 1.00 76.12 685 PHE A N 1
ATOM 5722 C CA . PHE A 1 685 ? 8.923 15.085 27.603 1.00 76.12 685 PHE A CA 1
ATOM 5723 C C . PHE A 1 685 ? 7.620 14.333 27.265 1.00 76.12 685 PHE A C 1
ATOM 5725 O O . PHE A 1 685 ? 6.535 14.900 27.334 1.00 76.12 685 PHE A O 1
ATOM 5732 N N . SER A 1 686 ? 7.701 13.042 26.922 1.00 77.25 686 SER A N 1
ATOM 5733 C CA . SER A 1 686 ? 6.558 12.219 26.473 1.00 77.25 686 SER A CA 1
ATOM 5734 C C . SER A 1 686 ? 5.381 12.137 27.448 1.00 77.25 686 SER A C 1
ATOM 5736 O O . SER A 1 686 ? 4.271 11.851 27.025 1.00 77.25 686 SER A O 1
ATOM 5738 N N . ILE A 1 687 ? 5.577 12.409 28.741 1.00 83.38 687 ILE A N 1
ATOM 5739 C CA . ILE A 1 687 ? 4.467 12.480 29.708 1.00 83.38 687 ILE A CA 1
ATOM 5740 C C . ILE A 1 687 ? 3.531 13.682 29.465 1.00 83.38 687 ILE A C 1
ATOM 5742 O O . ILE A 1 687 ? 2.374 13.659 29.884 1.00 83.38 687 ILE A O 1
ATOM 5746 N N . PHE A 1 688 ? 4.026 14.708 28.769 1.00 86.38 688 PHE A N 1
ATOM 5747 C CA . PHE A 1 688 ? 3.310 15.933 28.416 1.00 86.38 688 PHE A CA 1
ATOM 5748 C C . PHE A 1 688 ? 3.009 16.020 26.912 1.00 86.38 688 PHE A C 1
ATOM 5750 O O . PHE A 1 688 ? 2.771 17.112 26.410 1.00 86.38 688 PHE A O 1
ATOM 5757 N N . SER A 1 689 ? 3.053 14.907 26.170 1.00 79.38 689 SER A N 1
ATOM 5758 C CA . SER A 1 689 ? 2.838 14.922 24.714 1.00 79.38 689 SER A CA 1
ATOM 5759 C C . SER A 1 689 ? 1.399 15.254 24.318 1.00 79.38 689 SER A C 1
ATOM 5761 O O . SER A 1 689 ? 1.170 15.822 23.254 1.00 79.38 689 SER A O 1
ATOM 5763 N N . ASP A 1 690 ? 0.423 14.934 25.170 1.00 81.50 690 ASP A N 1
ATOM 5764 C CA . ASP A 1 690 ? -0.992 15.171 24.901 1.00 81.50 690 ASP A CA 1
ATOM 5765 C C . ASP A 1 690 ? -1.356 16.646 25.138 1.00 81.50 690 ASP A C 1
ATOM 5767 O O . ASP A 1 690 ? -2.007 17.021 26.117 1.00 81.50 690 ASP A O 1
ATOM 5771 N N . VAL A 1 691 ? -0.984 17.511 24.190 1.00 84.81 691 VAL A N 1
ATOM 5772 C CA . VAL A 1 691 ? -1.219 18.966 24.202 1.00 84.81 691 VAL A CA 1
ATOM 5773 C C . VAL A 1 691 ? -1.928 19.404 22.920 1.00 84.81 691 VAL A C 1
ATOM 5775 O O . VAL A 1 691 ? -1.621 18.914 21.843 1.00 84.81 691 VAL A O 1
ATOM 5778 N N . LYS A 1 692 ? -2.920 20.297 23.024 1.00 85.00 692 LYS A N 1
ATOM 5779 C CA . LYS A 1 692 ? -3.563 20.945 21.867 1.00 85.00 692 LYS A CA 1
ATOM 5780 C C . LYS A 1 692 ? -3.432 22.461 21.985 1.00 85.00 692 LYS A C 1
ATOM 5782 O O . LYS A 1 692 ? -3.546 23.008 23.082 1.00 85.00 692 LYS A O 1
ATOM 5787 N N . ILE A 1 693 ? -3.219 23.118 20.851 1.00 85.94 693 ILE A N 1
ATOM 5788 C CA . ILE A 1 693 ? -3.344 24.570 20.724 1.00 85.94 693 ILE A CA 1
ATOM 5789 C C . ILE A 1 693 ? -4.810 24.873 20.425 1.00 85.94 693 ILE A C 1
ATOM 5791 O O . ILE A 1 693 ? -5.405 24.249 19.549 1.00 85.94 693 ILE A O 1
ATOM 5795 N N . GLN A 1 694 ? -5.407 25.787 21.179 1.00 82.62 694 GLN A N 1
ATOM 5796 C CA . GLN A 1 694 ? -6.821 26.130 21.077 1.00 82.62 694 GLN A CA 1
ATOM 5797 C C . GLN A 1 694 ? -6.993 27.643 21.026 1.00 82.62 694 GLN A C 1
ATOM 5799 O O . GLN A 1 694 ? -6.284 28.382 21.707 1.00 82.62 694 GLN A O 1
ATOM 5804 N N . ASN A 1 695 ? -7.929 28.093 20.187 1.00 85.19 695 ASN A N 1
ATOM 5805 C CA . ASN A 1 695 ? -8.249 29.506 19.967 1.00 85.19 695 ASN A CA 1
ATOM 5806 C C . ASN A 1 695 ? -7.034 30.390 19.620 1.00 85.19 695 ASN A C 1
ATOM 5808 O O . ASN A 1 695 ? -7.059 31.590 19.872 1.00 85.19 695 ASN A O 1
ATOM 5812 N N . ARG A 1 696 ? -5.967 29.789 19.068 1.00 84.19 696 ARG A N 1
ATOM 5813 C CA . ARG A 1 696 ? -4.685 30.421 18.698 1.00 84.19 696 ARG A CA 1
ATOM 5814 C C . ARG A 1 696 ? -3.895 31.090 19.841 1.00 84.19 696 ARG A C 1
ATOM 5816 O O . ARG A 1 696 ? -2.762 31.460 19.596 1.00 84.19 696 ARG A O 1
ATOM 5823 N N . CYS A 1 697 ? -4.421 31.178 21.067 1.00 88.69 697 CYS A N 1
ATOM 5824 C CA . CYS A 1 697 ? -3.726 31.792 22.211 1.00 88.69 697 CYS A CA 1
ATOM 5825 C C . CYS A 1 697 ? -3.460 30.851 23.396 1.00 88.69 697 CYS A C 1
ATOM 5827 O O . CYS A 1 697 ? -2.629 31.148 24.253 1.00 88.69 697 CYS A O 1
ATOM 5829 N N . ALA A 1 698 ? -4.141 29.702 23.467 1.00 91.50 698 ALA A N 1
ATOM 5830 C CA . ALA A 1 698 ? -4.043 28.797 24.606 1.00 91.50 698 ALA A CA 1
ATOM 5831 C C . ALA A 1 698 ? -3.395 27.459 24.233 1.00 91.50 698 ALA A C 1
ATOM 5833 O O . ALA A 1 698 ? -3.788 26.799 23.269 1.00 91.50 698 ALA A O 1
ATOM 5834 N N . ARG A 1 699 ? -2.446 27.004 25.054 1.00 91.38 699 ARG A N 1
ATOM 5835 C CA . ARG A 1 699 ? -1.840 25.669 24.981 1.00 91.38 699 ARG A CA 1
ATOM 5836 C C . ARG A 1 699 ? -2.359 24.823 26.141 1.00 91.38 699 ARG A C 1
ATOM 5838 O O . ARG A 1 699 ? -1.988 25.056 27.290 1.00 91.38 699 ARG A O 1
ATOM 5845 N N . VAL A 1 700 ? -3.199 23.830 25.842 1.00 90.75 700 VAL A N 1
ATOM 5846 C CA . VAL A 1 700 ? -3.851 22.983 26.854 1.00 90.75 700 VAL A CA 1
ATOM 5847 C C . VAL A 1 700 ? -3.359 21.544 26.766 1.00 90.75 700 VAL A C 1
ATOM 5849 O O . VAL A 1 700 ? -3.586 20.850 25.770 1.00 90.75 700 VAL A O 1
ATOM 5852 N N . GLY A 1 701 ? -2.698 21.089 27.825 1.00 89.69 701 GLY A N 1
ATOM 5853 C CA . GLY A 1 701 ? -2.227 19.722 28.003 1.00 89.69 701 GLY A CA 1
ATOM 5854 C C . GLY A 1 701 ? -3.033 18.920 29.019 1.00 89.69 701 GLY A C 1
ATOM 5855 O O . GLY A 1 701 ? -3.726 19.478 29.874 1.00 89.69 701 GLY A O 1
ATOM 5856 N N . GLN A 1 702 ? -2.948 17.595 28.922 1.00 88.50 702 GLN A N 1
ATOM 5857 C CA . GLN A 1 702 ? -3.528 16.680 29.903 1.00 88.50 702 GLN A CA 1
ATOM 5858 C C . GLN A 1 702 ? -2.604 15.483 30.163 1.00 88.50 702 GLN A C 1
ATOM 5860 O O . GLN A 1 702 ? -1.943 14.981 29.260 1.00 88.50 702 GLN A O 1
ATOM 5865 N N . THR A 1 703 ? -2.578 15.003 31.404 1.00 88.69 703 THR A N 1
ATOM 5866 C CA . THR A 1 703 ? -1.949 13.739 31.798 1.00 88.69 703 THR A CA 1
ATOM 5867 C C . THR A 1 703 ? -2.918 12.986 32.706 1.00 88.69 703 THR A C 1
ATOM 5869 O O . THR A 1 703 ? -3.301 13.472 33.772 1.00 88.69 703 THR A O 1
ATOM 5872 N N . LYS A 1 704 ? -3.305 11.780 32.288 1.00 87.06 704 LYS A N 1
ATOM 5873 C CA . LYS A 1 704 ? -4.112 10.850 33.086 1.00 87.06 704 LYS A CA 1
ATOM 5874 C C . LYS A 1 704 ? -3.176 9.929 33.880 1.00 87.06 704 LYS A C 1
ATOM 5876 O O . LYS A 1 704 ? -2.256 9.348 33.309 1.00 87.06 704 LYS A O 1
ATOM 5881 N N . ILE A 1 705 ? -3.395 9.791 35.185 1.00 88.62 705 ILE A N 1
ATOM 5882 C CA . ILE A 1 705 ? -2.579 8.993 36.111 1.00 88.62 705 ILE A CA 1
ATOM 5883 C C . ILE A 1 705 ? -3.468 7.935 36.765 1.00 88.62 705 ILE A C 1
ATOM 5885 O O . ILE A 1 705 ? -4.512 8.260 37.321 1.00 88.62 705 ILE A O 1
ATOM 5889 N N . PHE A 1 706 ? -3.074 6.659 36.747 1.00 87.94 706 PHE A N 1
ATOM 5890 C CA . PHE A 1 706 ? -3.806 5.655 37.526 1.00 87.94 706 PHE A CA 1
ATOM 5891 C C . PHE A 1 706 ? -3.529 5.815 39.014 1.00 87.94 706 PHE A C 1
ATOM 5893 O O . PHE A 1 706 ? -2.405 6.120 39.415 1.00 87.94 706 PHE A O 1
ATOM 5900 N N . PHE A 1 707 ? -4.515 5.481 39.846 1.00 85.50 707 PHE A N 1
ATOM 5901 C CA . PHE A 1 707 ? -4.398 5.537 41.306 1.00 85.50 707 PHE A CA 1
ATOM 5902 C C . PHE A 1 707 ? -3.094 4.922 41.859 1.00 85.50 707 PHE A C 1
ATOM 5904 O O . PHE A 1 707 ? -2.441 5.505 42.725 1.00 85.50 707 PHE A O 1
ATOM 5911 N N . LYS A 1 708 ? -2.647 3.778 41.323 1.00 85.81 708 LYS A N 1
ATOM 5912 C CA . LYS A 1 708 ? -1.390 3.134 41.753 1.00 85.81 708 LYS A CA 1
ATOM 5913 C C . LYS A 1 708 ? -0.141 3.971 41.470 1.00 85.81 708 LYS A C 1
ATOM 5915 O O . LYS A 1 708 ? 0.826 3.889 42.223 1.00 85.81 708 LYS A O 1
ATOM 5920 N N . ASN A 1 709 ? -0.151 4.765 40.401 1.00 89.75 709 ASN A N 1
ATOM 5921 C CA . ASN A 1 709 ? 0.975 5.607 40.014 1.00 89.75 709 ASN A CA 1
ATOM 5922 C C . ASN A 1 709 ? 1.013 6.931 40.794 1.00 89.75 709 ASN A C 1
ATOM 5924 O O . ASN A 1 709 ? 2.062 7.569 40.815 1.00 89.75 709 ASN A O 1
ATOM 5928 N N . VAL A 1 710 ? -0.072 7.330 41.471 1.00 88.94 710 VAL A N 1
ATOM 5929 C CA . VAL A 1 710 ? -0.173 8.620 42.182 1.00 88.94 710 VAL A CA 1
ATOM 5930 C C . VAL A 1 710 ? 0.946 8.801 43.206 1.00 88.94 710 VAL A C 1
ATOM 5932 O O . VAL A 1 710 ? 1.608 9.833 43.210 1.00 88.94 710 VAL A O 1
ATOM 5935 N N . LYS A 1 711 ? 1.238 7.781 44.027 1.00 89.94 711 LYS A N 1
ATOM 5936 C CA . LYS A 1 711 ? 2.344 7.852 45.004 1.00 89.94 711 LYS A CA 1
ATOM 5937 C C . LYS A 1 711 ? 3.689 8.136 44.332 1.00 89.94 711 LYS A C 1
ATOM 5939 O O . LYS A 1 711 ? 4.511 8.883 44.859 1.00 89.94 711 LYS A O 1
ATOM 5944 N N . TYR A 1 712 ? 3.919 7.526 43.171 1.00 90.94 712 TYR A N 1
ATOM 5945 C CA . TYR A 1 712 ? 5.148 7.715 42.410 1.00 90.94 712 TYR A CA 1
ATOM 5946 C C . TYR A 1 712 ? 5.199 9.089 41.731 1.00 90.94 712 TYR A C 1
ATOM 5948 O O . TYR A 1 712 ? 6.255 9.722 41.708 1.00 90.94 712 TYR A O 1
ATOM 5956 N N . PHE A 1 713 ? 4.064 9.567 41.220 1.00 91.69 713 PHE A N 1
ATOM 5957 C CA . PHE A 1 713 ? 3.914 10.917 40.689 1.00 91.69 713 PHE A CA 1
ATOM 5958 C C . PHE A 1 713 ? 4.200 11.973 41.761 1.00 91.69 713 PHE A C 1
ATOM 5960 O O . PHE A 1 713 ? 5.090 12.793 41.558 1.00 91.69 713 PHE A O 1
ATOM 5967 N N . GLU A 1 714 ? 3.551 11.902 42.927 1.00 90.81 714 GLU A N 1
ATOM 5968 C CA . GLU A 1 714 ? 3.743 12.859 44.027 1.00 90.81 714 GLU A CA 1
ATOM 5969 C C . GLU A 1 714 ? 5.210 12.940 44.472 1.00 90.81 714 GLU A C 1
ATOM 5971 O O . GLU A 1 714 ? 5.744 14.034 44.652 1.00 90.81 714 GLU A O 1
ATOM 5976 N N . LYS A 1 715 ? 5.915 11.798 44.534 1.00 92.38 715 LYS A N 1
ATOM 5977 C CA . LYS A 1 715 ? 7.355 11.754 44.846 1.00 92.38 715 LYS A CA 1
ATOM 5978 C C . LYS A 1 715 ? 8.212 12.576 43.869 1.00 92.38 715 LYS A C 1
ATOM 5980 O O . LYS A 1 715 ? 9.238 13.115 44.270 1.00 92.38 715 LYS A O 1
ATOM 5985 N N . ASN A 1 716 ? 7.815 12.663 42.599 1.00 91.81 716 ASN A N 1
ATOM 5986 C CA . ASN A 1 716 ? 8.593 13.299 41.527 1.00 91.81 716 ASN A CA 1
ATOM 5987 C C . ASN A 1 716 ? 7.979 14.616 41.011 1.00 91.81 716 ASN A C 1
ATOM 5989 O O . ASN A 1 716 ? 8.539 15.270 40.132 1.00 91.81 716 ASN A O 1
ATOM 5993 N N . LYS A 1 717 ? 6.837 15.030 41.558 1.00 90.00 717 LYS A N 1
ATOM 5994 C CA . LYS A 1 717 ? 5.990 16.124 41.068 1.00 90.00 717 LYS A CA 1
ATOM 5995 C C . LYS A 1 717 ? 6.700 17.464 40.918 1.00 90.00 717 LYS A C 1
ATOM 5997 O O . LYS A 1 717 ? 6.487 18.146 39.923 1.00 90.00 717 LYS A O 1
ATOM 6002 N N . ASN A 1 718 ? 7.569 17.841 41.858 1.00 88.50 718 ASN A N 1
ATOM 6003 C CA . ASN A 1 718 ? 8.317 19.103 41.758 1.00 88.50 718 ASN A CA 1
ATOM 6004 C C . ASN A 1 718 ? 9.254 19.119 40.535 1.00 88.50 718 ASN A C 1
ATOM 6006 O O . ASN A 1 718 ? 9.354 20.140 39.861 1.00 88.50 718 ASN A O 1
ATOM 6010 N N . ILE A 1 719 ? 9.896 17.986 40.225 1.00 89.00 719 ILE A N 1
ATOM 6011 C CA . ILE A 1 719 ? 10.769 17.841 39.049 1.00 89.00 719 ILE A CA 1
ATOM 6012 C C . ILE A 1 719 ? 9.927 17.903 37.769 1.00 89.00 719 ILE A C 1
ATOM 6014 O O . ILE A 1 719 ? 10.277 18.620 36.836 1.00 89.00 719 ILE A O 1
ATOM 6018 N N . LEU A 1 720 ? 8.782 17.211 37.746 1.00 90.94 720 LEU A N 1
ATOM 6019 C CA . LEU A 1 720 ? 7.856 17.224 36.609 1.00 90.94 720 LEU A CA 1
ATOM 6020 C C . LEU A 1 720 ? 7.319 18.634 36.311 1.00 90.94 720 LEU A C 1
ATOM 6022 O O . LEU A 1 720 ? 7.333 19.052 35.157 1.00 90.94 720 LEU A O 1
ATOM 6026 N N . LYS A 1 721 ? 6.909 19.389 37.340 1.00 90.19 721 LYS A N 1
ATOM 6027 C CA . LYS A 1 721 ? 6.460 20.786 37.203 1.00 90.19 721 LYS A CA 1
ATOM 6028 C C . LYS A 1 721 ? 7.554 21.685 36.641 1.00 90.19 721 LYS A C 1
ATOM 6030 O O . LYS A 1 721 ? 7.283 22.470 35.738 1.00 90.19 721 LYS A O 1
ATOM 6035 N N . LYS A 1 722 ? 8.793 21.534 37.129 1.00 88.75 722 LYS A N 1
ATOM 6036 C CA . LYS A 1 722 ? 9.952 22.273 36.610 1.00 88.75 722 LYS A CA 1
ATOM 6037 C C . LYS A 1 722 ? 10.143 22.023 35.115 1.00 88.75 722 LYS A C 1
ATOM 6039 O O . LYS A 1 722 ? 10.246 22.971 34.346 1.00 88.75 722 LYS A O 1
ATOM 6044 N N . ARG A 1 723 ? 10.109 20.754 34.702 1.00 88.31 723 ARG A N 1
ATOM 6045 C CA . ARG A 1 723 ? 10.262 20.349 33.296 1.00 88.31 723 ARG A CA 1
ATOM 6046 C C . ARG A 1 723 ? 9.136 20.859 32.407 1.00 88.31 723 ARG A C 1
ATOM 6048 O O . ARG A 1 723 ? 9.401 21.382 31.331 1.00 88.31 723 ARG A O 1
ATOM 6055 N N . TRP A 1 724 ? 7.892 20.741 32.861 1.00 91.81 724 TRP A N 1
ATOM 6056 C CA . TRP A 1 724 ? 6.745 21.295 32.146 1.00 91.81 724 TRP A CA 1
ATOM 6057 C C . TRP A 1 724 ? 6.868 22.813 31.955 1.00 91.81 724 TRP A C 1
ATOM 6059 O O . TRP A 1 724 ? 6.581 23.316 30.869 1.00 91.81 724 TRP A O 1
ATOM 6069 N N . LEU A 1 725 ? 7.326 23.534 32.985 1.00 90.12 725 LEU A N 1
ATOM 6070 C CA . LEU A 1 725 ? 7.516 24.982 32.941 1.00 90.12 725 LEU A CA 1
ATOM 6071 C C . LEU A 1 725 ? 8.645 25.394 31.982 1.00 90.12 725 LEU A C 1
ATOM 6073 O O . LEU A 1 725 ? 8.474 26.349 31.229 1.00 90.12 725 LEU A O 1
ATOM 6077 N N . GLU A 1 726 ? 9.777 24.685 31.991 1.00 89.25 726 GLU A N 1
ATOM 6078 C CA . GLU A 1 726 ? 10.894 24.901 31.055 1.00 89.25 726 GLU A CA 1
ATOM 6079 C C . GLU A 1 726 ? 10.441 24.747 29.597 1.00 89.25 726 GLU A C 1
ATOM 6081 O O . GLU A 1 726 ? 10.659 25.643 28.783 1.00 89.25 726 GLU A O 1
ATOM 6086 N N . GLU A 1 727 ? 9.741 23.654 29.287 1.00 89.50 727 GLU A N 1
ATOM 6087 C CA . GLU A 1 727 ? 9.219 23.386 27.943 1.00 89.50 727 GLU A CA 1
ATOM 6088 C C . GLU A 1 727 ? 8.176 24.426 27.517 1.00 89.50 727 GLU A C 1
ATOM 6090 O O . GLU A 1 727 ? 8.167 24.916 26.393 1.00 89.50 727 GLU A O 1
ATOM 6095 N N . THR A 1 728 ? 7.297 24.803 28.438 1.00 91.06 728 THR A N 1
ATOM 6096 C CA . THR A 1 728 ? 6.260 25.810 28.208 1.00 91.06 728 THR A CA 1
ATOM 6097 C C . THR A 1 728 ? 6.858 27.181 27.889 1.00 91.06 728 THR A C 1
ATOM 6099 O O . THR A 1 728 ? 6.443 27.809 26.916 1.00 91.06 728 THR A O 1
ATOM 6102 N N . LYS A 1 729 ? 7.886 27.608 28.632 1.00 90.81 729 LYS A N 1
ATOM 6103 C CA . LYS A 1 729 ? 8.629 28.841 28.341 1.00 90.81 729 LYS A CA 1
ATOM 6104 C C . LYS A 1 729 ? 9.324 28.782 26.983 1.00 90.81 729 LYS A C 1
ATOM 6106 O O . LYS A 1 729 ? 9.303 29.772 26.261 1.00 90.81 729 LYS A O 1
ATOM 6111 N N . LYS A 1 730 ? 9.912 27.635 26.626 1.00 90.81 730 LYS A N 1
ATOM 6112 C CA . LYS A 1 730 ? 10.547 27.436 25.319 1.00 90.81 730 LYS A CA 1
ATOM 6113 C C . LYS A 1 730 ? 9.543 27.598 24.173 1.00 90.81 730 LYS A C 1
ATOM 6115 O O . LYS A 1 730 ? 9.808 28.357 23.250 1.00 90.81 730 LYS A O 1
ATOM 6120 N N . VAL A 1 731 ? 8.374 26.963 24.270 1.00 90.44 731 VAL A N 1
ATOM 6121 C CA . VAL A 1 731 ? 7.314 27.095 23.257 1.00 90.44 731 VAL A CA 1
ATOM 6122 C C . VAL A 1 731 ? 6.848 28.544 23.114 1.00 90.44 731 VAL A C 1
ATOM 6124 O O . VAL A 1 731 ? 6.665 28.999 21.993 1.00 90.44 731 VAL A O 1
ATOM 6127 N N . PHE A 1 732 ? 6.697 29.290 24.212 1.00 91.44 732 PHE A N 1
ATOM 6128 C CA . PHE A 1 732 ? 6.332 30.710 24.144 1.00 91.44 732 PHE A CA 1
ATOM 6129 C C . PHE A 1 732 ? 7.397 31.572 23.443 1.00 91.44 732 PHE A C 1
ATOM 6131 O O . PHE A 1 732 ? 7.054 32.501 22.718 1.00 91.44 732 PHE A O 1
ATOM 6138 N N . LEU A 1 733 ? 8.689 31.263 23.621 1.00 91.38 733 LEU A N 1
ATOM 6139 C CA . LEU A 1 733 ? 9.767 31.957 22.902 1.00 91.38 733 LEU A CA 1
ATOM 6140 C C . LEU A 1 733 ? 9.699 31.719 21.386 1.00 91.38 733 LEU A C 1
ATOM 6142 O O . LEU A 1 733 ? 10.040 32.612 20.617 1.00 91.38 733 LEU A O 1
ATOM 6146 N N . GLU A 1 734 ? 9.256 30.535 20.963 1.00 91.88 734 GLU A N 1
ATOM 6147 C CA . GLU A 1 734 ? 9.062 30.187 19.549 1.00 91.88 734 GLU A CA 1
ATOM 6148 C C . GLU A 1 734 ? 7.727 30.721 18.993 1.00 91.88 734 GLU A C 1
ATOM 6150 O O . GLU A 1 734 ? 7.627 31.043 17.811 1.00 91.88 734 GLU A O 1
ATOM 6155 N N . ARG A 1 735 ? 6.700 30.822 19.845 1.00 89.62 735 ARG A N 1
ATOM 6156 C CA . ARG A 1 735 ? 5.327 31.225 19.516 1.00 89.62 735 ARG A CA 1
ATOM 6157 C C . ARG A 1 735 ? 4.756 32.153 20.583 1.00 89.62 735 ARG A C 1
ATOM 6159 O O . ARG A 1 735 ? 4.087 31.718 21.522 1.00 89.62 735 ARG A O 1
ATOM 6166 N N . ASN A 1 736 ? 5.022 33.446 20.420 1.00 88.88 736 ASN A N 1
ATOM 6167 C CA . ASN A 1 736 ? 4.612 34.489 21.363 1.00 88.88 736 ASN A CA 1
ATOM 6168 C C . ASN A 1 736 ? 3.093 34.747 21.391 1.00 88.88 736 ASN A C 1
ATOM 6170 O O . ASN A 1 736 ? 2.608 35.420 22.298 1.00 88.88 736 ASN A O 1
ATOM 6174 N N . ASP A 1 737 ? 2.349 34.205 20.425 1.00 86.94 737 ASP A N 1
ATOM 6175 C CA . ASP A 1 737 ? 0.888 34.213 20.376 1.00 86.94 737 ASP A CA 1
ATOM 6176 C C . ASP A 1 737 ? 0.262 33.265 21.412 1.00 86.94 737 ASP A C 1
ATOM 6178 O O . ASP A 1 737 ? -0.858 33.497 21.867 1.00 86.94 737 ASP A O 1
ATOM 6182 N N . LEU A 1 738 ? 0.991 32.225 21.832 1.00 90.94 738 LEU A N 1
ATOM 6183 C CA . LEU A 1 738 ? 0.550 31.248 22.828 1.00 90.94 738 LEU A CA 1
ATOM 6184 C C . LEU A 1 738 ? 0.892 31.719 24.242 1.00 90.94 738 LEU A C 1
ATOM 6186 O O . LEU A 1 738 ? 1.903 31.320 24.806 1.00 90.94 738 LEU A O 1
ATOM 6190 N N . ASP A 1 739 ? 0.052 32.559 24.833 1.00 91.44 739 ASP A N 1
ATOM 6191 C CA . ASP A 1 739 ? 0.339 33.214 26.111 1.00 91.44 739 ASP A CA 1
ATOM 6192 C C . ASP A 1 739 ? -0.376 32.594 27.328 1.00 91.44 739 ASP A C 1
ATOM 6194 O O . ASP A 1 739 ? -0.069 32.934 28.471 1.00 91.44 739 ASP A O 1
ATOM 6198 N N . LEU A 1 740 ? -1.290 31.643 27.122 1.00 93.88 740 LEU A N 1
ATOM 6199 C CA . LEU A 1 740 ? -1.978 30.928 28.198 1.00 93.88 740 LEU A CA 1
ATOM 6200 C C . LEU A 1 740 ? -1.657 29.436 28.158 1.00 93.88 740 LEU A C 1
ATOM 6202 O O . LEU A 1 740 ? -2.127 28.705 27.286 1.00 93.88 740 LEU A O 1
ATOM 6206 N N . HIS A 1 741 ? -0.912 28.950 29.148 1.00 94.75 741 HIS A N 1
ATOM 6207 C CA . HIS A 1 741 ? -0.536 27.543 29.232 1.00 94.75 741 HIS A CA 1
ATOM 6208 C C . HIS A 1 741 ? -1.213 26.858 30.410 1.00 94.75 741 HIS A C 1
ATOM 6210 O O . HIS A 1 741 ? -1.033 27.247 31.564 1.00 94.75 741 HIS A O 1
ATOM 6216 N N . ILE A 1 742 ? -1.970 25.804 30.113 1.00 94.25 742 ILE A N 1
ATOM 6217 C CA . ILE A 1 742 ? -2.734 25.035 31.093 1.00 94.25 742 ILE A CA 1
ATOM 6218 C C . ILE A 1 742 ? -2.381 23.560 30.937 1.00 94.25 742 ILE A C 1
ATOM 6220 O O . ILE A 1 742 ? -2.381 23.036 29.827 1.00 94.25 742 ILE A O 1
ATOM 6224 N N . HIS A 1 743 ? -2.112 22.863 32.037 1.00 92.94 743 HIS A N 1
ATOM 6225 C CA . HIS A 1 743 ? -1.887 21.420 32.018 1.00 92.94 743 HIS A CA 1
ATOM 6226 C C . HIS A 1 743 ? -2.653 20.730 33.135 1.00 92.94 743 HIS A C 1
ATOM 6228 O O . HIS A 1 743 ? -2.470 21.046 34.306 1.00 92.94 743 HIS A O 1
ATOM 6234 N N . MET A 1 744 ? -3.518 19.785 32.783 1.00 91.62 744 MET A N 1
ATOM 6235 C CA . MET A 1 744 ? -4.324 19.057 33.760 1.00 91.62 744 MET A CA 1
ATOM 6236 C C . MET A 1 744 ? -3.678 17.726 34.129 1.00 91.62 744 MET A C 1
ATOM 6238 O O . MET A 1 744 ? -3.321 16.943 33.252 1.00 91.62 744 MET A O 1
ATOM 6242 N N . ILE A 1 745 ? -3.605 17.433 35.420 1.00 91.19 745 ILE A N 1
ATOM 6243 C CA . ILE A 1 745 ? -3.261 16.120 35.954 1.00 91.19 745 ILE A CA 1
ATOM 6244 C C . ILE A 1 745 ? -4.518 15.529 36.582 1.00 91.19 745 ILE A C 1
ATOM 6246 O O . ILE A 1 745 ? -5.043 16.089 37.542 1.00 91.19 745 ILE A O 1
ATOM 6250 N N . SER A 1 746 ? -4.985 14.402 36.048 1.00 88.50 746 SER A N 1
ATOM 6251 C CA . SER A 1 746 ? -6.205 13.735 36.520 1.00 88.50 746 SER A CA 1
ATOM 6252 C C . SER A 1 746 ? -5.973 12.299 36.919 1.00 88.50 746 SER A C 1
ATOM 6254 O O . SER A 1 746 ? -5.164 11.593 36.315 1.00 88.50 746 SER A O 1
ATOM 6256 N N . THR A 1 747 ? -6.748 11.844 37.894 1.00 87.38 747 THR A N 1
ATOM 6257 C CA . THR A 1 747 ? -6.739 10.454 38.322 1.00 87.38 747 THR A CA 1
ATOM 6258 C C . THR A 1 747 ? -7.784 9.655 37.567 1.00 87.38 747 THR A C 1
ATOM 6260 O O . THR A 1 747 ? -8.972 9.968 37.608 1.00 87.38 747 THR A O 1
ATOM 6263 N N . ILE A 1 748 ? -7.345 8.574 36.925 1.00 83.94 748 ILE A N 1
ATOM 6264 C CA . ILE A 1 748 ? -8.224 7.605 36.271 1.00 83.94 748 ILE A CA 1
ATOM 6265 C C . ILE A 1 748 ? -8.318 6.308 37.074 1.00 83.94 748 ILE A C 1
ATOM 6267 O O . ILE A 1 748 ? -7.372 5.888 37.752 1.00 83.94 748 ILE A O 1
ATOM 6271 N N . ARG A 1 749 ? -9.487 5.668 36.989 1.00 81.31 749 ARG A N 1
ATOM 6272 C CA . ARG A 1 749 ? -9.783 4.414 37.690 1.00 81.31 749 ARG A CA 1
ATOM 6273 C C . ARG A 1 749 ? -8.922 3.277 37.147 1.00 81.31 749 ARG A C 1
ATOM 6275 O O . ARG A 1 749 ? -8.712 3.168 35.940 1.00 81.31 749 ARG A O 1
ATOM 6282 N N . GLY A 1 750 ? -8.461 2.396 38.031 1.00 83.94 750 GLY A N 1
ATOM 6283 C CA . GLY A 1 750 ? -7.813 1.149 37.614 1.00 83.94 750 GLY A CA 1
ATOM 6284 C C . GLY A 1 750 ? -8.828 0.139 37.066 1.00 83.94 750 GLY A C 1
ATOM 6285 O O . GLY A 1 750 ? -10.007 0.185 37.414 1.00 83.94 750 GLY A O 1
ATOM 6286 N N . ALA A 1 751 ? -8.379 -0.846 36.281 1.00 87.00 751 ALA A N 1
ATOM 6287 C CA . ALA A 1 751 ? -9.284 -1.835 35.674 1.00 87.00 751 ALA A CA 1
ATOM 6288 C C . ALA A 1 751 ? -10.141 -2.589 36.708 1.00 87.00 751 ALA A C 1
ATOM 6290 O O . ALA A 1 751 ? -11.307 -2.880 36.470 1.00 87.00 751 ALA A O 1
ATOM 6291 N N . LYS A 1 752 ? -9.572 -2.903 37.879 1.00 86.38 752 LYS A N 1
ATOM 6292 C CA . LYS A 1 752 ? -10.313 -3.570 38.961 1.00 86.38 752 LYS A CA 1
ATOM 6293 C C . LYS A 1 752 ? -11.421 -2.675 39.536 1.00 86.38 752 LYS A C 1
ATOM 6295 O O . LYS A 1 752 ? -12.511 -3.165 39.786 1.00 86.38 752 LYS A O 1
ATOM 6300 N N . GLU A 1 753 ? -11.158 -1.379 39.690 1.00 83.81 753 GLU A N 1
ATOM 6301 C CA . GLU A 1 753 ? -12.132 -0.415 40.225 1.00 83.81 753 GLU A CA 1
ATOM 6302 C C . GLU A 1 753 ? -13.299 -0.198 39.255 1.00 83.81 753 GLU A C 1
ATOM 6304 O O . GLU A 1 753 ? -14.440 -0.060 39.690 1.00 83.81 753 GLU A O 1
ATOM 6309 N N . VAL A 1 754 ? -13.022 -0.220 37.945 1.00 85.38 754 VAL A N 1
ATOM 6310 C CA . VAL A 1 754 ? -14.062 -0.213 36.905 1.00 85.38 754 VAL A CA 1
ATOM 6311 C C . VAL A 1 754 ? -14.927 -1.473 36.999 1.00 85.38 754 VAL A C 1
ATOM 6313 O O . VAL A 1 754 ? -16.148 -1.365 37.062 1.00 85.38 754 VAL A O 1
ATOM 6316 N N . PHE A 1 755 ? -14.307 -2.655 37.069 1.00 88.81 755 PHE A N 1
ATOM 6317 C CA . PHE A 1 755 ? -15.016 -3.937 37.139 1.00 88.81 755 PHE A CA 1
ATOM 6318 C C . PHE A 1 755 ? -15.900 -4.078 38.381 1.00 88.81 755 PHE A C 1
ATOM 6320 O O . PHE A 1 755 ? -17.029 -4.547 38.293 1.00 88.81 755 PHE A O 1
ATOM 6327 N N . GLU A 1 756 ? -15.400 -3.663 39.545 1.00 86.31 756 GLU A N 1
ATOM 6328 C CA . GLU A 1 756 ? -16.139 -3.740 40.811 1.00 86.31 756 GLU A CA 1
ATOM 6329 C C . GLU A 1 756 ? -17.196 -2.629 40.939 1.00 86.31 756 GLU A C 1
ATOM 6331 O O . GLU A 1 756 ? -18.020 -2.668 41.849 1.00 86.31 756 GLU A O 1
ATOM 6336 N N . ALA A 1 757 ? -17.180 -1.631 40.042 1.00 75.12 757 ALA A N 1
ATOM 6337 C CA . ALA A 1 757 ? -17.930 -0.378 40.155 1.00 75.12 757 ALA A CA 1
ATOM 6338 C C . ALA A 1 757 ? -17.787 0.297 41.532 1.00 75.12 757 ALA A C 1
ATOM 6340 O O . ALA A 1 757 ? -18.684 0.996 42.002 1.00 75.12 757 ALA A O 1
ATOM 6341 N N . SER A 1 758 ? -16.641 0.101 42.186 1.00 66.56 758 SER A N 1
ATOM 6342 C CA . SER A 1 758 ? -16.353 0.698 43.483 1.00 66.56 758 SER A CA 1
ATOM 6343 C C . SER A 1 758 ? -15.760 2.090 43.272 1.00 66.56 758 SER A C 1
ATOM 6345 O O . SER A 1 758 ? -14.608 2.220 42.847 1.00 66.56 758 SER A O 1
ATOM 6347 N N . PHE A 1 759 ? -16.516 3.143 43.582 1.00 61.75 759 PHE A N 1
ATOM 6348 C CA . PHE A 1 759 ? -15.953 4.489 43.644 1.00 61.75 759 PHE A CA 1
ATOM 6349 C C . PHE A 1 759 ? -15.205 4.657 44.965 1.00 61.75 759 PHE A C 1
ATOM 6351 O O . PHE A 1 759 ? -15.806 4.886 46.015 1.00 61.75 759 PHE A O 1
ATOM 6358 N N . LYS A 1 760 ? -13.877 4.534 44.936 1.00 63.69 760 LYS A N 1
ATOM 6359 C CA . LYS A 1 760 ? -13.069 4.932 46.087 1.00 63.69 760 LYS A CA 1
ATOM 6360 C C . LYS A 1 760 ? -12.994 6.452 46.108 1.00 63.69 760 LYS A C 1
ATOM 6362 O O . LYS A 1 760 ? -12.518 7.057 45.153 1.00 63.69 760 LYS A O 1
ATOM 6367 N N . LYS A 1 761 ? -13.421 7.073 47.212 1.00 69.50 761 LYS A N 1
ATOM 6368 C CA . LYS A 1 761 ? -13.007 8.449 47.506 1.00 69.50 761 LYS A CA 1
ATOM 6369 C C . LYS A 1 761 ? -11.487 8.435 47.644 1.00 69.50 761 LYS A C 1
ATOM 6371 O O . LYS A 1 761 ? -10.947 7.892 48.605 1.00 69.50 761 LYS A O 1
ATOM 6376 N N . TYR A 1 762 ? -10.806 8.973 46.644 1.00 80.38 762 TYR A N 1
ATOM 6377 C CA . TYR A 1 762 ? -9.364 9.118 46.671 1.00 80.38 762 TYR A CA 1
ATOM 6378 C C . TYR A 1 762 ? -8.975 10.206 47.683 1.00 80.38 762 TYR A C 1
ATOM 6380 O O . TYR A 1 762 ? -9.607 11.259 47.739 1.00 80.38 762 TYR A O 1
ATOM 6388 N N . LEU A 1 763 ? -7.954 9.935 48.501 1.00 82.38 763 LEU A N 1
ATOM 6389 C CA . LEU A 1 763 ? -7.468 10.881 49.515 1.00 82.38 763 LEU A CA 1
ATOM 6390 C C . LEU A 1 763 ? -6.640 12.022 48.907 1.00 82.38 763 LEU A C 1
ATOM 6392 O O . LEU A 1 763 ? -6.508 13.078 49.520 1.00 82.38 763 LEU A O 1
ATOM 6396 N N . HIS A 1 764 ? -6.057 11.811 47.725 1.00 87.00 764 HIS A N 1
ATOM 6397 C CA . HIS A 1 764 ? -5.282 12.826 47.019 1.00 87.00 764 HIS A CA 1
ATOM 6398 C C . HIS A 1 764 ? -6.179 13.751 46.180 1.00 87.00 764 HIS A C 1
ATOM 6400 O O . HIS A 1 764 ? -7.375 13.511 45.998 1.00 87.00 764 HIS A O 1
ATOM 6406 N N . LYS A 1 765 ? -5.581 14.834 45.680 1.00 89.06 765 LYS A N 1
ATOM 6407 C CA . LYS A 1 765 ? -6.225 15.851 44.844 1.00 89.06 765 LYS A CA 1
ATOM 6408 C C . LYS A 1 765 ? -5.631 15.800 43.432 1.00 89.06 765 LYS A C 1
ATOM 6410 O O . LYS A 1 765 ? -4.440 15.539 43.287 1.00 89.06 765 LYS A O 1
ATOM 6415 N N . ASP A 1 766 ? -6.462 16.042 42.428 1.00 90.50 766 ASP A N 1
ATOM 6416 C CA . ASP A 1 766 ? -6.040 16.277 41.044 1.00 90.50 766 ASP A CA 1
ATOM 6417 C C . ASP A 1 766 ? -5.621 17.748 40.868 1.00 90.50 766 ASP A C 1
ATOM 6419 O O . ASP A 1 766 ? -5.897 18.586 41.735 1.00 90.50 766 ASP A O 1
ATOM 6423 N N . GLU A 1 767 ? -4.922 18.068 39.772 1.00 92.44 767 GLU A N 1
ATOM 6424 C CA . GLU A 1 767 ? -4.239 19.359 39.607 1.00 92.44 767 GLU A CA 1
ATOM 6425 C C . GLU A 1 767 ? -4.490 20.021 38.250 1.00 92.44 767 GLU A C 1
ATOM 6427 O O . GLU A 1 767 ? -4.496 19.361 37.214 1.00 92.44 767 GLU A O 1
ATOM 6432 N N . ILE A 1 768 ? -4.598 21.352 38.236 1.00 92.44 768 ILE A N 1
ATOM 6433 C CA . ILE A 1 768 ? -4.486 22.177 37.023 1.00 92.44 768 ILE A CA 1
ATOM 6434 C C . ILE A 1 768 ? -3.287 23.100 37.184 1.00 92.44 768 ILE A C 1
ATOM 6436 O O . ILE A 1 768 ? -3.286 23.958 38.063 1.00 92.44 768 ILE A O 1
ATOM 6440 N N . TRP A 1 769 ? -2.270 22.923 36.350 1.00 93.62 769 TRP A N 1
ATOM 6441 C CA . TRP A 1 769 ? -1.073 23.757 36.313 1.00 93.62 769 TRP A CA 1
ATOM 6442 C C . TRP A 1 769 ? -1.286 24.892 35.324 1.00 93.62 769 TRP A C 1
ATOM 6444 O O . TRP A 1 769 ? -1.727 24.651 34.203 1.00 93.62 769 TRP A O 1
ATOM 6454 N N . ILE A 1 770 ? -0.983 26.119 35.734 1.00 94.12 770 ILE A N 1
ATOM 6455 C CA . ILE A 1 770 ? -1.220 27.321 34.937 1.00 94.12 770 ILE A CA 1
ATOM 6456 C C . ILE A 1 770 ? 0.046 28.167 34.909 1.00 94.12 770 ILE A C 1
ATOM 6458 O O . ILE A 1 770 ? 0.614 28.492 35.956 1.00 94.12 770 ILE A O 1
ATOM 6462 N N . TRP A 1 771 ? 0.460 28.548 33.704 1.00 93.88 771 TRP A N 1
ATOM 6463 C CA . TRP A 1 771 ? 1.538 29.498 33.475 1.00 93.88 771 TRP A CA 1
ATOM 6464 C C . TRP A 1 771 ? 1.144 30.532 32.418 1.00 93.88 771 TRP A C 1
ATOM 6466 O O . TRP A 1 771 ? 0.475 30.203 31.439 1.00 93.88 771 TRP A O 1
ATOM 6476 N N . ILE A 1 772 ? 1.583 31.772 32.636 1.00 92.19 772 ILE A N 1
ATOM 6477 C CA . ILE A 1 772 ? 1.470 32.888 31.697 1.00 92.19 772 ILE A CA 1
ATOM 6478 C C . ILE A 1 772 ? 2.788 33.684 31.676 1.00 92.19 772 ILE A C 1
ATOM 6480 O O . ILE A 1 772 ? 3.460 33.761 32.714 1.00 92.19 772 ILE A O 1
ATOM 6484 N N . PRO A 1 773 ? 3.169 34.296 30.543 1.00 90.00 773 PRO A N 1
ATOM 6485 C CA . PRO A 1 773 ? 4.255 35.263 30.472 1.00 90.00 773 PRO A CA 1
ATOM 6486 C C . PRO A 1 773 ? 3.860 36.602 31.122 1.00 90.00 773 PRO A C 1
ATOM 6488 O O . PRO A 1 773 ? 2.685 36.907 31.338 1.00 90.00 773 PRO A O 1
ATOM 6491 N N . TYR A 1 774 ? 4.857 37.438 31.417 1.00 85.44 774 TYR A N 1
ATOM 6492 C CA . TYR A 1 774 ? 4.655 38.758 32.025 1.00 85.44 774 TYR A CA 1
ATOM 6493 C C . TYR A 1 774 ? 4.293 39.817 30.978 1.00 85.44 774 TYR A C 1
ATOM 6495 O O . TYR A 1 774 ? 5.096 40.686 30.657 1.00 85.44 774 TYR A O 1
ATOM 6503 N N . ASN A 1 775 ? 3.072 39.761 30.455 1.00 87.00 775 ASN A N 1
ATOM 6504 C CA . ASN A 1 775 ? 2.507 40.818 29.616 1.00 87.00 775 ASN A CA 1
ATOM 6505 C C . ASN A 1 775 ? 1.012 41.020 29.931 1.00 87.00 775 ASN A C 1
ATOM 6507 O O . ASN A 1 775 ? 0.390 40.186 30.588 1.00 87.00 775 ASN A O 1
ATOM 6511 N N . GLU A 1 776 ? 0.433 42.149 29.516 1.00 87.62 776 GLU A N 1
ATOM 6512 C CA . GLU A 1 776 ? -0.973 42.469 29.817 1.00 87.62 776 GLU A CA 1
ATOM 6513 C C . GLU A 1 776 ? -1.969 41.542 29.105 1.00 87.62 776 GLU A C 1
ATOM 6515 O O . GLU A 1 776 ? -2.987 41.166 29.689 1.00 87.62 776 GLU A O 1
ATOM 6520 N N . ILE A 1 777 ? -1.659 41.107 27.881 1.00 89.50 777 ILE A N 1
ATOM 6521 C CA . ILE A 1 777 ? -2.541 40.244 27.080 1.00 89.50 777 ILE A CA 1
ATOM 6522 C C . ILE A 1 777 ? -2.770 38.904 27.795 1.00 89.50 777 ILE A C 1
ATOM 6524 O O . ILE A 1 777 ? -3.916 38.523 28.047 1.00 89.50 777 ILE A O 1
ATOM 6528 N N . ALA A 1 778 ? -1.699 38.264 28.265 1.00 90.25 778 ALA A N 1
ATOM 6529 C CA . ALA A 1 778 ? -1.767 36.997 28.979 1.00 90.25 778 ALA A CA 1
ATOM 6530 C C . ALA A 1 778 ? -2.550 37.110 30.293 1.00 90.25 778 ALA A C 1
ATOM 6532 O O . ALA A 1 778 ? -3.294 36.202 30.676 1.00 90.25 778 ALA A O 1
ATOM 6533 N N . ARG A 1 779 ? -2.439 38.256 30.983 1.00 90.25 779 ARG A N 1
ATOM 6534 C CA . ARG A 1 779 ? -3.232 38.546 32.190 1.00 90.25 779 ARG A CA 1
ATOM 6535 C C . ARG A 1 779 ? -4.720 38.630 31.860 1.00 90.25 779 ARG A C 1
ATOM 6537 O O . ARG A 1 779 ? -5.533 38.085 32.607 1.00 90.25 779 ARG A O 1
ATOM 6544 N N . ILE A 1 780 ? -5.088 39.289 30.761 1.00 89.12 780 ILE A N 1
ATOM 6545 C CA . ILE A 1 780 ? -6.479 39.383 30.293 1.00 89.12 780 ILE A CA 1
ATOM 6546 C C . ILE A 1 780 ? -7.010 37.995 29.923 1.00 89.12 780 ILE A C 1
ATOM 6548 O O . ILE A 1 780 ? -8.107 37.628 30.351 1.00 89.12 780 ILE A O 1
ATOM 6552 N N . HIS A 1 781 ? -6.234 37.209 29.177 1.00 92.12 781 HIS A N 1
ATOM 6553 C CA . HIS A 1 781 ? -6.588 35.846 28.786 1.00 92.12 781 HIS A CA 1
ATOM 6554 C C . HIS A 1 781 ? -6.805 34.932 29.994 1.00 92.12 781 HIS A C 1
ATOM 6556 O O . HIS A 1 781 ? -7.839 34.263 30.072 1.00 92.12 781 HIS A O 1
ATOM 6562 N N . LEU A 1 782 ? -5.911 34.975 30.987 1.00 92.38 782 LEU A N 1
ATOM 6563 C CA . LEU A 1 782 ? -6.079 34.222 32.227 1.00 92.38 782 LEU A CA 1
ATOM 6564 C C . LEU A 1 782 ? -7.310 34.680 33.022 1.00 92.38 782 LEU A C 1
ATOM 6566 O O . LEU A 1 782 ? -8.067 33.838 33.501 1.00 92.38 782 LEU A O 1
ATOM 6570 N N . LYS A 1 783 ? -7.556 35.993 33.140 1.00 90.69 783 LYS A N 1
ATOM 6571 C CA . LYS A 1 783 ? -8.757 36.521 33.815 1.00 90.69 783 LYS A CA 1
ATOM 6572 C C . LYS A 1 783 ? -10.046 36.044 33.142 1.00 90.69 783 LYS A C 1
ATOM 6574 O O . LYS A 1 783 ? -10.965 35.619 33.838 1.00 90.69 783 LYS A O 1
ATOM 6579 N N . LYS A 1 784 ? -10.115 36.101 31.804 1.00 89.75 784 LYS A N 1
ATOM 6580 C CA . LYS A 1 784 ? -11.261 35.599 31.025 1.00 89.75 784 LYS A CA 1
ATOM 6581 C C . LYS A 1 784 ? -11.487 34.112 31.298 1.00 89.75 784 LYS A C 1
ATOM 6583 O O . LYS A 1 784 ? -12.590 33.737 31.680 1.00 89.75 784 LYS A O 1
ATOM 6588 N N . PHE A 1 785 ? -10.427 33.305 31.197 1.00 91.62 785 PHE A N 1
ATOM 6589 C CA . PHE A 1 785 ? -10.501 31.875 31.480 1.00 91.62 785 PHE A CA 1
ATOM 6590 C C . PHE A 1 785 ? -11.008 31.587 32.897 1.00 91.62 785 PHE A C 1
ATOM 6592 O O . PHE A 1 785 ? -11.972 30.846 33.064 1.00 91.62 785 PHE A O 1
ATOM 6599 N N . LEU A 1 786 ? -10.399 32.193 33.920 1.00 90.06 786 LEU A N 1
ATOM 6600 C CA . LEU A 1 786 ? -10.753 31.935 35.317 1.00 90.06 786 LEU A CA 1
ATOM 6601 C C . LEU A 1 786 ? -12.197 32.329 35.636 1.00 90.06 786 LEU A C 1
ATOM 6603 O O . LEU A 1 786 ? -12.878 31.560 36.307 1.00 90.06 786 LEU A O 1
ATOM 6607 N N . LYS A 1 787 ? -12.678 33.478 35.139 1.00 87.25 787 LYS A N 1
ATOM 6608 C CA . LYS A 1 787 ? -14.071 33.913 35.345 1.00 87.25 787 LYS A CA 1
ATOM 6609 C C . LYS A 1 787 ? -15.071 32.925 34.755 1.00 87.25 787 LYS A C 1
ATOM 6611 O O . LYS A 1 787 ? -16.047 32.588 35.412 1.00 87.25 787 LYS A O 1
ATOM 6616 N N . SER A 1 788 ? -14.817 32.445 33.540 1.00 86.12 788 SER A N 1
ATOM 6617 C CA . SER A 1 788 ? -15.717 31.512 32.860 1.00 86.12 788 SER A CA 1
ATOM 6618 C C . SER A 1 788 ? -15.622 30.091 33.430 1.00 86.12 788 SER A C 1
ATOM 6620 O O . SER A 1 788 ? -16.632 29.413 33.578 1.00 86.12 788 SER A O 1
ATOM 6622 N N . PHE A 1 789 ? -14.423 29.635 33.795 1.00 86.69 789 PHE A N 1
ATOM 6623 C CA . PHE A 1 789 ? -14.201 28.290 34.332 1.00 86.69 789 PHE A CA 1
ATOM 6624 C C . PHE A 1 789 ? -14.654 28.138 35.794 1.00 86.69 789 PHE A C 1
ATOM 6626 O O . PHE A 1 789 ? -15.004 27.038 36.229 1.00 86.69 789 PHE A O 1
ATOM 6633 N N . TRP A 1 790 ? -14.677 29.237 36.555 1.00 82.31 790 TRP A N 1
ATOM 6634 C CA . TRP A 1 790 ? -15.082 29.271 37.962 1.00 82.31 790 TRP A CA 1
ATOM 6635 C C . TRP A 1 790 ? -16.438 28.614 38.231 1.00 82.31 790 TRP A C 1
ATOM 6637 O O . TRP A 1 790 ? -16.570 27.831 39.175 1.00 82.31 790 TRP A O 1
ATOM 6647 N N . GLU A 1 791 ? -17.444 28.916 37.409 1.00 77.19 791 GLU A N 1
ATOM 6648 C CA . GLU A 1 791 ? -18.811 28.424 37.610 1.00 77.19 791 GLU A CA 1
ATOM 6649 C C . GLU A 1 791 ? -18.894 26.896 37.551 1.00 77.19 791 GLU A C 1
ATOM 6651 O O . GLU A 1 791 ? -19.697 26.281 38.250 1.00 77.19 791 GLU A O 1
ATOM 6656 N N . VAL A 1 792 ? -18.039 26.267 36.744 1.00 78.94 792 VAL A N 1
ATOM 6657 C CA . VAL A 1 792 ? -17.958 24.807 36.640 1.00 78.94 792 VAL A CA 1
ATOM 6658 C C . VAL A 1 792 ? -17.218 24.226 37.831 1.00 78.94 792 VAL A C 1
ATOM 6660 O O . VAL A 1 792 ? -17.672 23.249 38.424 1.00 78.94 792 VAL A O 1
ATOM 6663 N N . LEU A 1 793 ? -16.076 24.820 38.182 1.00 77.81 793 LEU A N 1
ATOM 6664 C CA . LEU A 1 793 ? -15.218 24.311 39.245 1.00 77.81 793 LEU A CA 1
ATOM 6665 C C . LEU A 1 793 ? -15.924 24.349 40.607 1.00 77.81 793 LEU A C 1
ATOM 6667 O O . LEU A 1 793 ? -15.909 23.352 41.324 1.00 77.81 793 LEU A O 1
ATOM 6671 N N . SER A 1 794 ? -16.594 25.463 40.911 1.00 75.88 794 SER A N 1
ATOM 6672 C CA . SER A 1 794 ? -17.352 25.662 42.155 1.00 75.88 794 SER A CA 1
ATOM 6673 C C . SER A 1 794 ? -18.561 24.732 42.286 1.00 75.88 794 SER A C 1
ATOM 6675 O O . SER A 1 794 ? -18.853 24.273 43.385 1.00 75.88 794 SER A O 1
ATOM 6677 N N . LYS A 1 795 ? -19.226 24.380 41.177 1.00 75.38 795 LYS A N 1
ATOM 6678 C CA . LYS A 1 795 ? -20.277 23.346 41.165 1.00 75.38 795 LYS A CA 1
ATOM 6679 C C . LYS A 1 795 ? -19.716 21.926 41.309 1.00 7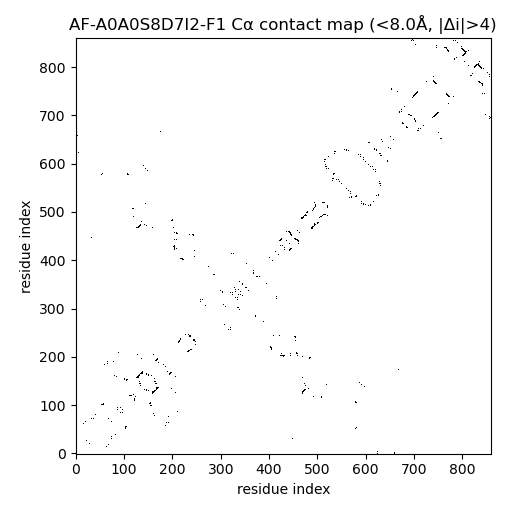5.38 795 LYS A C 1
ATOM 6681 O O . LYS A 1 795 ? -20.427 21.026 41.751 1.00 75.38 795 LYS A O 1
ATOM 6686 N N . ALA A 1 796 ? -18.469 21.692 40.896 1.00 68.25 796 ALA A N 1
ATOM 6687 C CA . ALA A 1 796 ? -17.878 20.355 40.850 1.00 68.25 796 ALA A CA 1
ATOM 6688 C C . ALA A 1 796 ? -17.223 19.921 42.177 1.00 68.25 796 ALA A C 1
ATOM 6690 O O . ALA A 1 796 ? -17.372 18.757 42.582 1.00 68.25 796 ALA A O 1
ATOM 6691 N N . ASP A 1 797 ? -16.499 20.825 42.841 1.00 73.56 797 ASP A N 1
ATOM 6692 C CA . ASP A 1 797 ? -15.846 20.611 44.138 1.00 73.56 797 ASP A CA 1
ATOM 6693 C C . ASP A 1 797 ? -16.011 21.864 45.007 1.00 73.56 797 ASP A C 1
ATOM 6695 O O . ASP A 1 797 ? -15.644 22.957 44.599 1.00 73.56 797 ASP A O 1
ATOM 6699 N N . GLU A 1 798 ? -16.525 21.711 46.223 1.00 73.38 798 GLU A N 1
ATOM 6700 C CA . GLU A 1 798 ? -16.629 22.809 47.196 1.00 73.38 798 GLU A CA 1
ATOM 6701 C C . GLU A 1 798 ? -15.308 23.022 47.963 1.00 73.38 798 GLU A C 1
ATOM 6703 O O . GLU A 1 798 ? -15.114 24.040 48.619 1.00 73.38 798 GLU A O 1
ATOM 6708 N N . ASN A 1 799 ? -14.368 22.070 47.868 1.00 79.69 799 ASN A N 1
ATOM 6709 C CA . ASN A 1 799 ? -13.128 22.010 48.646 1.00 79.69 799 ASN A CA 1
ATOM 6710 C C . ASN A 1 799 ? -11.858 22.093 47.778 1.00 79.69 799 ASN A C 1
ATOM 6712 O O . ASN A 1 799 ? -10.843 21.447 48.092 1.00 79.69 799 ASN A O 1
ATOM 6716 N N . PHE A 1 800 ? -11.889 22.829 46.665 1.00 86.06 800 PHE A N 1
ATOM 6717 C CA . PHE A 1 800 ? -10.671 23.120 45.903 1.00 86.06 800 PHE A CA 1
ATOM 6718 C C . PHE A 1 800 ? -9.899 24.293 46.519 1.00 86.06 800 PHE A C 1
ATOM 6720 O O . PHE A 1 800 ? -10.435 25.112 47.266 1.00 86.06 800 PHE A O 1
ATOM 6727 N N . TYR A 1 801 ? -8.608 24.371 46.220 1.00 89.00 801 TYR A N 1
ATOM 6728 C CA . TYR A 1 801 ? -7.740 25.457 46.673 1.00 89.00 801 TYR A CA 1
ATOM 6729 C C . TYR A 1 801 ? -6.658 25.744 45.636 1.00 89.00 801 TYR A C 1
ATOM 6731 O O . TYR A 1 801 ? -6.418 24.939 44.735 1.00 89.00 801 TYR A O 1
ATOM 6739 N N . VAL A 1 802 ? -5.997 26.895 45.758 1.00 89.94 802 VAL A N 1
ATOM 6740 C CA . VAL A 1 802 ? -4.955 27.312 44.811 1.00 89.94 802 VAL A CA 1
ATOM 6741 C C . VAL A 1 802 ? -3.625 27.493 45.525 1.00 89.94 802 VAL A C 1
ATOM 6743 O O . VAL A 1 802 ? -3.544 28.147 46.565 1.00 89.94 802 VAL A O 1
ATOM 6746 N N . GLU A 1 803 ? -2.568 26.935 44.948 1.00 91.12 803 GLU A N 1
ATOM 6747 C CA . GLU A 1 803 ? -1.192 27.235 45.332 1.00 91.12 803 GLU A CA 1
ATOM 6748 C C . GLU A 1 803 ? -0.548 28.132 44.279 1.00 91.12 803 GLU A C 1
ATOM 6750 O O . GLU A 1 803 ? -0.585 27.818 43.089 1.00 91.12 803 GLU A O 1
ATOM 6755 N N . ILE A 1 804 ? 0.059 29.233 44.716 1.00 87.88 804 ILE A N 1
ATOM 6756 C CA . ILE A 1 804 ? 0.772 30.166 43.839 1.00 87.88 804 ILE A CA 1
ATOM 6757 C C . ILE A 1 804 ? 2.253 30.106 44.194 1.00 87.88 804 ILE A C 1
ATOM 6759 O O . ILE A 1 804 ? 2.634 30.233 45.360 1.00 87.88 804 ILE A O 1
ATOM 6763 N N . TYR A 1 805 ? 3.075 29.881 43.176 1.00 85.38 805 TYR A N 1
ATOM 6764 C CA . TYR A 1 805 ? 4.520 29.733 43.270 1.00 85.38 805 TYR A CA 1
ATOM 6765 C C . TYR A 1 805 ? 5.221 30.880 42.529 1.00 85.38 805 TYR A C 1
ATOM 6767 O O . TYR A 1 805 ? 4.660 31.409 41.570 1.00 85.38 805 TYR A O 1
ATOM 6775 N N . GLY A 1 806 ? 6.452 31.222 42.929 1.00 79.12 806 GLY A N 1
ATOM 6776 C CA . GLY A 1 806 ? 7.299 32.227 42.266 1.00 79.12 806 GLY A CA 1
ATOM 6777 C C . GLY A 1 806 ? 7.548 33.495 43.082 1.00 79.12 806 GLY A C 1
ATOM 6778 O O . GLY A 1 806 ? 6.776 33.822 43.980 1.00 79.12 806 GLY A O 1
ATOM 6779 N N . MET A 1 807 ? 8.604 34.236 42.728 1.00 63.72 807 MET A N 1
ATOM 6780 C CA . MET A 1 807 ? 8.918 35.542 43.332 1.00 63.72 807 MET A CA 1
ATOM 6781 C C . MET A 1 807 ? 7.871 36.617 42.988 1.00 63.72 807 MET A C 1
ATOM 6783 O O . MET A 1 807 ? 7.564 37.458 43.827 1.00 63.72 807 MET A O 1
ATOM 6787 N N . ASP A 1 808 ? 7.225 36.528 41.820 1.00 68.19 808 ASP A N 1
ATOM 6788 C CA . ASP A 1 808 ? 6.170 37.466 41.396 1.00 68.19 808 ASP A CA 1
ATOM 6789 C C . ASP A 1 808 ? 4.748 36.951 41.671 1.00 68.19 808 ASP A C 1
ATOM 6791 O O . ASP A 1 808 ? 3.794 37.269 40.949 1.00 68.19 808 ASP A O 1
ATOM 6795 N N . TYR A 1 809 ? 4.584 36.145 42.726 1.00 76.25 809 TYR A N 1
ATOM 6796 C CA . TYR A 1 809 ? 3.294 35.560 43.105 1.00 76.25 809 TYR A CA 1
ATOM 6797 C C . TYR A 1 809 ? 2.177 36.607 43.223 1.00 76.25 809 TYR A C 1
ATOM 6799 O O . TYR A 1 809 ? 1.034 36.288 42.913 1.00 76.25 809 TYR A O 1
ATOM 6807 N N . LYS A 1 810 ? 2.500 37.859 43.590 1.00 79.81 810 LYS A N 1
ATOM 6808 C CA . LYS A 1 810 ? 1.543 38.968 43.743 1.00 79.81 810 LYS A CA 1
ATOM 6809 C C . LYS A 1 810 ? 0.712 39.225 42.483 1.00 79.81 810 LYS A C 1
ATOM 6811 O O . LYS A 1 810 ? -0.461 39.567 42.586 1.00 79.81 810 LYS A O 1
ATOM 6816 N N . ILE A 1 811 ? 1.284 39.049 41.288 1.00 81.50 811 ILE A N 1
ATOM 6817 C CA . ILE A 1 811 ? 0.556 39.271 40.027 1.00 81.50 811 ILE A CA 1
ATOM 6818 C C . ILE A 1 811 ? -0.506 38.187 39.833 1.00 81.50 811 ILE A C 1
ATOM 6820 O O . ILE A 1 811 ? -1.675 38.500 39.602 1.00 81.50 811 ILE A O 1
ATOM 6824 N N . LEU A 1 812 ? -0.116 36.916 39.961 1.00 84.62 812 LEU A N 1
ATOM 6825 C CA . LEU A 1 812 ? -1.049 35.791 39.874 1.00 84.62 812 LEU A CA 1
ATOM 6826 C C . LEU A 1 812 ? -2.074 35.846 41.013 1.00 84.62 812 LEU A C 1
ATOM 6828 O O . LEU A 1 812 ? -3.260 35.644 40.780 1.00 84.62 812 LEU A O 1
ATOM 6832 N N . GLU A 1 813 ? -1.654 36.200 42.223 1.00 84.19 813 GLU A N 1
ATOM 6833 C CA . GLU A 1 813 ? -2.532 36.366 43.378 1.00 84.19 813 GLU A CA 1
ATOM 6834 C C . GLU A 1 813 ? -3.601 37.432 43.124 1.00 84.19 813 GLU A C 1
ATOM 6836 O O . GLU A 1 813 ? -4.785 37.152 43.311 1.00 84.19 813 GLU A O 1
ATOM 6841 N N . ASN A 1 814 ? -3.220 38.599 42.595 1.00 84.56 814 ASN A N 1
ATOM 6842 C CA . ASN A 1 814 ? -4.155 39.657 42.212 1.00 84.56 814 ASN A CA 1
ATOM 6843 C C . ASN A 1 814 ? -5.139 39.201 41.126 1.00 84.56 814 ASN A C 1
ATOM 6845 O O . ASN A 1 814 ? -6.335 39.488 41.213 1.00 84.56 814 ASN A O 1
ATOM 6849 N N . ILE A 1 815 ? -4.674 38.451 40.122 1.00 86.94 815 ILE A N 1
ATOM 6850 C CA . ILE A 1 815 ? -5.544 37.891 39.077 1.00 86.94 815 ILE A CA 1
ATOM 6851 C C . ILE A 1 815 ? -6.571 36.938 39.695 1.00 86.94 815 ILE A C 1
ATOM 6853 O O . ILE A 1 815 ? -7.772 37.122 39.490 1.00 86.94 815 ILE A O 1
ATOM 6857 N N . PHE A 1 816 ? -6.121 35.980 40.507 1.00 86.19 816 PHE A N 1
ATOM 6858 C CA . PHE A 1 816 ? -6.993 35.015 41.175 1.00 86.19 816 PHE A CA 1
ATOM 6859 C C . PHE A 1 816 ? -7.918 35.684 42.211 1.00 86.19 816 PHE A C 1
ATOM 6861 O O . PHE A 1 816 ? -9.043 35.231 42.385 1.00 86.19 816 PHE A O 1
ATOM 6868 N N . ASN A 1 817 ? -7.494 36.760 42.890 1.00 82.25 817 ASN A N 1
ATOM 6869 C CA . ASN A 1 817 ? -8.344 37.587 43.766 1.00 82.25 817 ASN A CA 1
ATOM 6870 C C . ASN A 1 817 ? -9.459 38.283 42.977 1.00 82.25 817 ASN A C 1
ATOM 6872 O O . ASN A 1 817 ? -10.597 38.315 43.423 1.00 82.25 817 ASN A O 1
ATOM 6876 N N . SER A 1 818 ? -9.144 38.805 41.791 1.00 81.88 818 SER A N 1
ATOM 6877 C CA . SER A 1 818 ? -10.114 39.529 40.959 1.00 81.88 818 SER A CA 1
ATOM 6878 C C . SER A 1 818 ? -11.130 38.635 40.235 1.00 81.88 818 SER A C 1
ATOM 6880 O O . SER A 1 818 ? -12.102 39.151 39.684 1.00 81.88 818 SER A O 1
ATOM 6882 N N . CYS A 1 819 ? -10.893 37.319 40.177 1.00 81.94 819 CYS A N 1
ATOM 6883 C CA . CYS A 1 819 ? -11.696 36.389 39.374 1.00 81.94 819 CYS A CA 1
ATOM 6884 C C . CYS A 1 819 ? -12.412 35.301 40.181 1.00 81.94 819 CYS A C 1
ATOM 6886 O O . CYS A 1 819 ? -13.352 34.716 39.656 1.00 81.94 819 CYS A O 1
ATOM 6888 N N . LEU A 1 820 ? -11.977 35.001 41.408 1.00 76.25 820 LEU A N 1
ATOM 6889 C CA . LEU A 1 820 ? -12.506 33.893 42.208 1.00 76.25 820 LEU A CA 1
ATOM 6890 C C . LEU A 1 820 ? -13.030 34.427 43.548 1.00 76.25 820 LEU A C 1
ATOM 6892 O O . LEU A 1 820 ? -12.327 35.180 44.224 1.00 76.25 820 LEU A O 1
ATOM 6896 N N . TYR A 1 821 ? -14.242 34.013 43.937 1.00 65.75 821 TYR A N 1
ATOM 6897 C CA . TYR A 1 821 ? -14.811 34.268 45.273 1.00 65.75 821 TYR A CA 1
ATOM 6898 C C . TYR A 1 821 ? -13.887 33.655 46.352 1.00 65.75 821 TYR A C 1
ATOM 6900 O O . TYR A 1 821 ? -13.143 32.735 46.003 1.00 65.75 821 TYR A O 1
ATOM 6908 N N . PRO A 1 822 ? -13.849 34.130 47.621 1.00 64.88 822 PRO A N 1
ATOM 6909 C CA . PRO A 1 822 ? -12.879 33.690 48.629 1.00 64.88 822 PRO A CA 1
ATOM 6910 C C . PRO A 1 822 ? -12.645 32.173 48.647 1.00 64.88 822 PRO A C 1
ATOM 6912 O O . PRO A 1 822 ? -13.476 31.392 49.096 1.00 64.88 822 PRO A O 1
ATOM 6915 N N . ILE A 1 823 ? -11.469 31.782 48.155 1.00 72.56 823 ILE A N 1
ATOM 6916 C CA . ILE A 1 823 ? -10.943 30.416 48.148 1.00 72.56 823 ILE A CA 1
ATOM 6917 C C . ILE A 1 823 ? -9.691 30.359 49.005 1.00 72.56 823 ILE A C 1
ATOM 6919 O O . ILE A 1 823 ? -8.939 31.333 49.101 1.00 72.56 823 ILE A O 1
ATOM 6923 N N . LYS A 1 824 ? -9.420 29.187 49.580 1.00 76.88 824 LYS A N 1
ATOM 6924 C CA . LYS A 1 824 ? -8.167 28.938 50.292 1.00 76.88 824 LYS A CA 1
ATOM 6925 C C . LYS A 1 824 ? -6.992 29.076 49.314 1.00 76.88 824 LYS A C 1
ATOM 6927 O O . LYS A 1 824 ? -6.932 28.379 48.300 1.00 76.88 824 LYS A O 1
ATOM 6932 N N . LYS A 1 825 ? -6.060 29.979 49.621 1.00 78.31 825 LYS A N 1
ATOM 6933 C CA . LYS A 1 825 ? -4.844 30.234 48.834 1.00 78.31 825 LYS A CA 1
ATOM 6934 C C . LYS A 1 825 ? -3.621 29.948 49.684 1.00 78.31 825 LYS A C 1
ATOM 6936 O O . LYS A 1 825 ? -3.591 30.284 50.864 1.00 78.31 825 LYS A O 1
ATOM 6941 N N . ILE A 1 826 ? -2.624 29.310 49.087 1.00 80.81 826 ILE A N 1
ATOM 6942 C CA . ILE A 1 826 ? -1.349 29.028 49.744 1.00 80.81 826 ILE A CA 1
ATOM 6943 C C . ILE A 1 826 ? -0.246 29.590 48.853 1.00 80.81 826 ILE A C 1
ATOM 6945 O O . ILE A 1 826 ? 0.027 29.062 47.774 1.00 80.81 826 ILE A O 1
ATOM 6949 N N . VAL A 1 827 ? 0.389 30.667 49.304 1.00 77.94 827 VAL A N 1
ATOM 6950 C CA . VAL A 1 827 ? 1.561 31.232 48.630 1.00 77.94 827 VAL A CA 1
ATOM 6951 C C . VAL A 1 827 ? 2.792 30.448 49.070 1.00 77.94 827 VAL A C 1
ATOM 6953 O O . VAL A 1 827 ? 3.048 30.291 50.264 1.00 77.94 827 VAL A O 1
ATOM 6956 N N . LYS A 1 828 ? 3.559 29.930 48.108 1.00 78.38 828 LYS A N 1
ATOM 6957 C CA . LYS A 1 828 ? 4.823 29.234 48.367 1.00 78.38 828 LYS A CA 1
ATOM 6958 C C . LYS A 1 828 ? 5.953 29.972 47.669 1.00 78.38 828 LYS A C 1
ATOM 6960 O O . LYS A 1 828 ? 6.041 29.962 46.443 1.00 78.38 828 LYS A O 1
ATOM 6965 N N . ASN A 1 829 ? 6.847 30.558 48.461 1.00 64.81 829 ASN A N 1
ATOM 6966 C CA . ASN A 1 829 ? 8.032 31.231 47.946 1.00 64.81 829 ASN A CA 1
ATOM 6967 C C . ASN A 1 829 ? 9.024 30.170 47.424 1.00 64.81 829 ASN A C 1
ATOM 6969 O O . ASN A 1 829 ? 9.715 29.512 48.200 1.00 64.81 829 ASN A O 1
ATOM 6973 N N . LYS A 1 830 ? 8.989 29.910 46.115 1.00 66.56 830 LYS A N 1
ATOM 6974 C CA . LYS A 1 830 ? 9.831 28.943 45.390 1.00 66.56 830 LYS A CA 1
ATOM 6975 C C . LYS A 1 830 ? 10.233 29.541 44.045 1.00 66.56 830 LYS A C 1
ATOM 6977 O O . LYS A 1 830 ? 9.470 30.319 43.484 1.00 66.56 830 LYS A O 1
ATOM 6982 N N . ASP A 1 831 ? 11.333 29.070 43.468 1.00 65.62 831 ASP A N 1
ATOM 6983 C CA . ASP A 1 831 ? 11.951 29.610 42.240 1.00 65.62 831 ASP A CA 1
ATOM 6984 C C . ASP A 1 831 ? 11.130 29.469 40.936 1.00 65.62 831 ASP A C 1
ATOM 6986 O O . ASP A 1 831 ? 11.598 29.825 39.857 1.00 65.62 831 ASP A O 1
ATOM 6990 N N . MET A 1 832 ? 9.907 28.929 40.980 1.00 70.00 832 MET A N 1
ATOM 6991 C CA . MET A 1 832 ? 9.130 28.580 39.783 1.00 70.00 832 MET A CA 1
ATOM 6992 C C . MET A 1 832 ? 7.803 29.348 39.719 1.00 70.00 832 MET A C 1
ATOM 6994 O O . MET A 1 832 ? 6.857 28.924 40.385 1.00 70.00 832 MET A O 1
ATOM 6998 N N . PRO A 1 833 ? 7.674 30.416 38.908 1.00 81.44 833 PRO A N 1
ATOM 6999 C CA . PRO A 1 833 ? 6.432 31.178 38.805 1.00 81.44 833 PRO A CA 1
ATOM 7000 C C . PRO A 1 833 ? 5.356 30.378 38.069 1.00 81.44 833 PRO A C 1
ATOM 7002 O O . PRO A 1 833 ? 5.475 30.181 36.867 1.00 81.44 833 PRO A O 1
ATOM 7005 N N . HIS A 1 834 ? 4.344 29.876 38.780 1.00 89.69 834 HIS A N 1
ATOM 7006 C CA . HIS A 1 834 ? 3.162 29.199 38.220 1.00 89.69 834 HIS A CA 1
ATOM 7007 C C . HIS A 1 834 ? 2.053 29.098 39.280 1.00 89.69 834 HIS A C 1
ATOM 7009 O O . HIS A 1 834 ? 2.316 29.214 40.478 1.00 89.69 834 HIS A O 1
ATOM 7015 N N . ALA A 1 835 ? 0.815 28.850 38.854 1.00 90.62 835 ALA A N 1
ATOM 7016 C CA . ALA A 1 835 ? -0.306 28.566 39.748 1.00 90.62 835 ALA A CA 1
ATOM 7017 C C . ALA A 1 835 ? -0.768 27.112 39.600 1.00 90.62 835 ALA A C 1
ATOM 7019 O O . ALA A 1 835 ? -0.678 26.525 38.520 1.00 90.62 835 ALA A O 1
ATOM 7020 N N . VAL A 1 836 ? -1.261 26.527 40.691 1.00 91.75 836 VAL A N 1
ATOM 7021 C CA . VAL A 1 836 ? -1.807 25.168 40.711 1.00 91.75 836 VAL A CA 1
ATOM 7022 C C . VAL A 1 836 ? -3.151 25.159 41.416 1.00 91.75 836 VAL A C 1
ATOM 7024 O O . VAL A 1 836 ? -3.230 25.493 42.595 1.00 91.75 836 VAL A O 1
ATOM 7027 N N . ILE A 1 837 ? -4.196 24.744 40.707 1.00 90.75 837 ILE A N 1
ATOM 7028 C CA . ILE A 1 837 ? -5.528 24.517 41.273 1.00 90.75 837 ILE A CA 1
ATOM 7029 C C . ILE A 1 837 ? -5.625 23.051 41.692 1.00 90.75 837 ILE A C 1
ATOM 7031 O O . ILE A 1 837 ? -5.409 22.174 40.859 1.00 90.75 837 ILE A O 1
ATOM 7035 N N . TYR A 1 838 ? -5.961 22.785 42.952 1.00 90.44 838 TYR A N 1
ATOM 7036 C CA . TYR A 1 838 ? -6.148 21.441 43.501 1.00 90.44 838 TYR A CA 1
ATOM 7037 C C . TYR A 1 838 ? -7.619 21.160 43.750 1.00 90.44 838 TYR A C 1
ATOM 7039 O O . TYR A 1 838 ? -8.248 21.907 44.490 1.00 90.44 838 TYR A O 1
ATOM 7047 N N . PHE A 1 839 ? -8.144 20.057 43.226 1.00 88.31 839 PHE A N 1
ATOM 7048 C CA . PHE A 1 839 ? -9.549 19.657 43.373 1.00 88.31 839 PHE A CA 1
ATOM 7049 C C . PHE A 1 839 ? -9.659 18.147 43.623 1.00 88.31 839 PHE A C 1
ATOM 7051 O O . PHE A 1 839 ? -8.688 17.406 43.490 1.00 88.31 839 PHE A O 1
ATOM 7058 N N . GLN A 1 840 ? -10.811 17.670 44.087 1.00 86.31 840 GLN A N 1
ATOM 7059 C CA . GLN A 1 840 ? -11.031 16.267 44.432 1.00 86.31 840 GLN A CA 1
ATOM 7060 C C . GLN A 1 840 ? -10.711 15.353 43.242 1.00 86.31 840 GLN A C 1
ATOM 7062 O O . GLN A 1 840 ? -11.216 15.548 42.137 1.00 86.31 840 GLN A O 1
ATOM 7067 N N . ALA A 1 841 ? -9.883 14.335 43.484 1.00 85.00 841 ALA A N 1
ATOM 7068 C CA . ALA A 1 841 ? -9.451 13.445 42.421 1.00 85.00 841 ALA A CA 1
ATOM 7069 C C . ALA A 1 841 ? -10.629 12.698 41.776 1.00 85.00 841 ALA A C 1
ATOM 7071 O O . ALA A 1 841 ? -11.524 12.197 42.464 1.00 85.00 841 ALA A O 1
ATOM 7072 N N . GLY A 1 842 ? -10.630 12.649 40.443 1.00 73.75 842 GLY A N 1
ATOM 7073 C CA . GLY A 1 842 ? -11.685 12.033 39.640 1.00 73.75 842 GLY A CA 1
ATOM 7074 C C . GLY A 1 842 ? -13.004 12.819 39.567 1.00 73.75 842 GLY A C 1
ATOM 7075 O O . GLY A 1 842 ? -13.956 12.302 38.983 1.00 73.75 842 GLY A O 1
ATOM 7076 N N . LYS A 1 843 ? -13.098 14.034 40.143 1.00 74.69 843 LYS A N 1
ATOM 7077 C CA . LYS A 1 843 ? -14.295 14.898 40.021 1.00 74.69 843 LYS A CA 1
ATOM 7078 C C . LYS A 1 843 ? -14.377 15.596 38.672 1.00 74.69 843 LYS A C 1
ATOM 7080 O O . LYS A 1 843 ? -15.417 15.554 38.024 1.00 74.69 843 LYS A O 1
ATOM 7085 N N . ILE A 1 844 ? -13.290 16.240 38.258 1.00 70.69 844 ILE A N 1
ATOM 7086 C CA . ILE A 1 844 ? -13.185 16.812 36.919 1.00 70.69 844 ILE A CA 1
ATOM 7087 C C . ILE A 1 844 ? -12.498 15.759 36.083 1.00 70.69 844 ILE A C 1
ATOM 7089 O O . ILE A 1 844 ? -11.321 15.462 36.275 1.00 70.69 844 ILE A O 1
ATOM 7093 N N . ASN A 1 845 ? -13.254 15.165 35.174 1.00 60.94 845 ASN A N 1
ATOM 7094 C CA . ASN A 1 845 ? -12.711 14.215 34.228 1.00 60.94 845 ASN A CA 1
ATOM 7095 C C . ASN A 1 845 ? -11.938 15.043 33.194 1.00 60.94 845 ASN A C 1
ATOM 7097 O O . ASN A 1 845 ? -12.534 15.468 32.210 1.00 60.94 845 ASN A O 1
ATOM 7101 N N . SER A 1 846 ? -10.686 15.403 33.510 1.00 55.75 846 SER A N 1
ATOM 7102 C CA . SER A 1 846 ? -9.852 16.445 32.886 1.00 55.75 846 SER A CA 1
ATOM 7103 C C . SER A 1 846 ? -9.649 16.284 31.379 1.00 55.75 846 SER A C 1
ATOM 7105 O O . SER A 1 846 ? -8.560 15.982 30.900 1.00 55.75 846 SER A O 1
ATOM 7107 N N . ARG A 1 847 ? -10.722 16.501 30.626 1.00 64.69 847 ARG A N 1
ATOM 7108 C CA . ARG A 1 847 ? -10.777 16.518 29.175 1.00 64.69 847 ARG A CA 1
ATOM 7109 C C . ARG A 1 847 ? -10.499 17.935 28.726 1.00 64.69 847 ARG A C 1
ATOM 7111 O O . ARG A 1 847 ? -11.078 18.879 29.263 1.00 64.69 847 ARG A O 1
ATOM 7118 N N . LYS A 1 848 ? -9.704 18.082 27.668 1.00 72.81 848 LYS A N 1
ATOM 7119 C CA . LYS A 1 848 ? -9.497 19.385 27.015 1.00 72.81 848 LYS A CA 1
ATOM 7120 C C . LYS A 1 848 ? -10.830 20.071 26.720 1.00 72.81 848 LYS A C 1
ATOM 7122 O O . LYS A 1 848 ? -10.982 21.230 27.069 1.00 72.81 848 LYS A O 1
ATOM 7127 N N . THR A 1 849 ? -11.837 19.324 26.257 1.00 66.12 849 THR A N 1
ATOM 7128 C CA . THR A 1 849 ? -13.197 19.825 25.982 1.00 66.12 849 THR A CA 1
ATOM 7129 C C . THR A 1 849 ? -13.958 20.358 27.201 1.00 66.12 849 THR A C 1
ATOM 7131 O O . THR A 1 849 ? -14.945 21.052 27.012 1.00 66.12 849 THR A O 1
ATOM 7134 N N . MET A 1 850 ? -13.555 20.043 28.438 1.00 73.38 850 MET A N 1
ATOM 7135 C CA . MET A 1 850 ? -14.137 20.656 29.643 1.00 73.38 850 MET A CA 1
ATOM 7136 C C . MET A 1 850 ? -13.499 22.006 29.978 1.00 73.38 850 MET A C 1
ATOM 7138 O O . MET A 1 850 ? -14.068 22.759 30.755 1.00 73.38 850 MET A O 1
ATOM 7142 N N . ILE A 1 851 ? -12.336 22.319 29.404 1.00 79.75 851 ILE A N 1
ATOM 7143 C CA . ILE A 1 851 ? -11.661 23.615 29.536 1.00 79.75 851 ILE A CA 1
ATOM 7144 C C . ILE A 1 851 ? -11.889 24.476 28.288 1.00 79.75 851 ILE A C 1
ATOM 7146 O O . ILE A 1 851 ? -12.105 25.677 28.421 1.00 79.75 851 ILE A O 1
ATOM 7150 N N . SER A 1 852 ? -11.904 23.875 27.091 1.00 81.44 852 SER A N 1
ATOM 7151 C CA . SER A 1 852 ? -11.995 24.570 25.797 1.00 81.44 852 SER A CA 1
ATOM 7152 C C . SER A 1 852 ? -13.119 25.606 25.692 1.00 81.44 852 SER A C 1
ATOM 7154 O O . SER A 1 852 ? -12.839 26.691 25.188 1.00 81.44 852 SER A O 1
ATOM 7156 N N . PRO A 1 853 ? -14.358 25.341 26.165 1.00 84.75 853 PRO A N 1
ATOM 7157 C CA . PRO A 1 853 ? -15.447 26.316 26.089 1.00 84.75 853 PRO A CA 1
ATOM 7158 C C . PRO A 1 853 ? -15.174 27.600 26.879 1.00 84.75 853 PRO A C 1
ATOM 7160 O O . PRO A 1 853 ? -15.740 28.641 26.564 1.00 84.75 853 PRO A O 1
ATOM 7163 N N . TYR A 1 854 ? -14.302 27.521 27.886 1.00 87.00 854 TYR A N 1
ATOM 7164 C CA . TYR A 1 854 ? -13.975 28.613 28.801 1.00 87.00 854 TYR A CA 1
ATOM 7165 C C . TYR A 1 854 ? -12.673 29.325 28.423 1.00 87.00 854 TYR A C 1
ATOM 71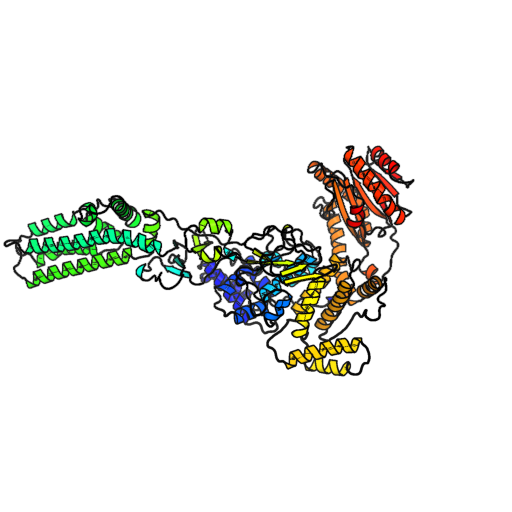67 O O . TYR A 1 854 ? -12.311 30.315 29.053 1.00 87.00 854 TYR A O 1
ATOM 7175 N N . LEU A 1 855 ? -11.946 28.833 27.415 1.00 88.19 855 LEU A N 1
ATOM 7176 C CA . LEU A 1 855 ? -10.742 29.497 26.927 1.00 88.19 855 LEU A CA 1
ATOM 7177 C C . LEU A 1 855 ? -11.105 30.803 26.207 1.00 88.19 855 LEU A C 1
ATOM 7179 O O . LEU A 1 855 ? -12.119 30.856 25.503 1.00 88.19 855 LEU A O 1
ATOM 7183 N N . PRO A 1 856 ? -10.267 31.847 26.314 1.00 86.25 856 PRO A N 1
ATOM 7184 C CA . PRO A 1 856 ? -10.468 33.071 25.550 1.00 86.25 856 PRO A CA 1
ATOM 7185 C C . PRO A 1 856 ? -10.468 32.762 24.049 1.00 86.25 856 PRO A C 1
ATOM 7187 O O . PRO A 1 856 ? -9.672 31.954 23.573 1.00 86.25 856 PRO A O 1
ATOM 7190 N N . LYS A 1 857 ? -11.377 33.396 23.305 1.00 81.25 857 LYS A N 1
ATOM 7191 C CA . LYS A 1 857 ? -11.357 33.421 21.840 1.00 81.25 857 LYS A CA 1
ATOM 7192 C C . LYS A 1 857 ? -10.747 34.743 21.399 1.00 81.25 857 LYS A C 1
ATOM 7194 O O . LYS A 1 857 ? -11.183 35.793 21.876 1.00 81.25 857 LYS A O 1
ATOM 7199 N N . LEU A 1 858 ? -9.746 34.684 20.525 1.00 72.56 858 LEU A N 1
ATOM 7200 C CA . LEU A 1 858 ? -9.358 35.853 19.746 1.00 72.56 858 LEU A CA 1
ATOM 7201 C C . LEU A 1 858 ? -10.536 36.143 18.808 1.00 72.56 858 LEU A C 1
ATOM 7203 O O . LEU A 1 858 ? -10.979 35.253 18.085 1.00 72.56 858 LEU A O 1
ATOM 7207 N N . ILE A 1 859 ? -11.127 37.327 18.949 1.00 55.59 859 ILE A N 1
ATOM 7208 C CA . ILE A 1 859 ? -12.094 37.837 17.977 1.00 55.59 859 ILE A CA 1
ATOM 7209 C C . ILE A 1 859 ? -11.224 38.308 16.812 1.00 55.59 859 ILE A C 1
ATOM 7211 O O . ILE A 1 859 ? -10.318 39.106 17.060 1.00 55.59 859 ILE A O 1
ATOM 7215 N N . ASP A 1 860 ? -11.427 37.727 15.627 1.00 40.97 860 ASP A N 1
ATOM 7216 C CA . ASP A 1 860 ? -10.771 38.186 14.394 1.00 40.97 860 ASP A CA 1
ATOM 7217 C C . ASP A 1 860 ? -11.157 39.644 14.088 1.00 40.97 860 ASP A C 1
ATOM 7219 O O . ASP A 1 860 ? -12.339 40.007 14.319 1.00 40.97 860 ASP A O 1
#

pLDDT: mean 88.7, std 7.76, range [40.97, 98.44]

Secondary structure (DSSP, 8-state):
--GGG--------TTHHHHHHHHTSHHHHTS-HHHHHHHHHHHHHHHHHHSPSS---HHHHHHHHHHHHHTTSSS---HHHHHHHHHHTS---HHHHHHHHHHHHTEE--GGGGGGTSS-TTT--BSSEEEEE--SS--HHHHHHHHHHHHHHHHHT-BSS-EEEE-TT-S---HHIIIIIIHHH-TTHHHHTEE--SEE--BHHHH-B-TTEEEEETTSBGGG---SSS-PEEEEE-TTS-EEEEE-HHHHHHHHHHHHHHHHHHHHHHHHHHHHHHHHHTSSS-BHHHHHHHHHHHHT-BGGGSHHHHHS-HHHHHHHHHIIIIIS--TTGGG-BHHHHHHHHHHTT--HHHHHHHHHHHSGGGTEETTEE---HHHHHHHHHHHHHHHHHHHHHHHHHHTBHHHHHHIIIIIS-----EEETT-BHHHHHHHHTT-SEEEEEEEETTEEEEEEEEEHHHHTSS-SEEEEEES---STTSEE-TTEEEEEEEE-S------SSPPEEEE---S-HHHHHHHHHHHHHHHH--TT--HHHHHHHHHHHTT---HHHHHHHHHHHHHHHHHHTT-S-EE-HHHHHHHHHHHHHHHHHHTTTTTS--HHHHHHHHHHHHHHHHHHHTS---S---TTS--STTHHHHHHHHHHTSHHHHHHHHHHHHHHHHHHHHHHHHHHTTS--GGG--EEEETTTEEEEEEEEEHHHHHHHHHHHHHHHHHHHHHHHHHHHH-TT--EEEEEEEEE--HHHHHHT-----SSEEEEEEE--SSHHHHHHHHHHHHHHHHHHHHH-SS-EEEEESTTHHHHHHHHHHHSSS--EEEE--S--EEEEEEETTTS---HHHHGGGSPPPP-

Nearest PDB structures (foldseek):
  2eb0-assembly1_A  TM=5.011E-01  e=7.421E-07  Methanocaldococcus jannaschii DSM 2661
  7mwr-assembly1_B  TM=1.545E-01  e=1.641E+00  synthetic construct